Protein 1WJ0 (pdb70)

Secondary structure (DSSP, 8-state):
-EE-SSTT---EETS--SSTTTTT--HHHHT-S-EEETTEEE---SSS-S--BTTS--

Sequence (58 aa):
AICCQVDNCGADLSKVKDYHRRHKVCEIHSKATTALVGGIMQRFCQQCSRFHVLEEFDAICCQVDNCGADLSKVKDYHRRHKVCEIHSKATTALVGGIMQRFCQQCSRFHVLEEFDAICCQVDNCGADLSKVKDYHRRHKVCEIHSKATTALVGGIMQRFCQQCSRFHVLEEFDAICCQVDNCGADLSKVKDYHRRHKVCEIHSKATTALVGGIMQRFCQQCSRFHVLEEFDAICCQVDNCGADLSKVKDYHRRHKVCEIHSKATTALVGGIMQRFCQQCSRFHVLEEFDAICCQVDNCGADLSKVKDYHRRHKVCEIHSKATTALVGGIMQRFCQQCSRFHVLEEFDAICCQVDNCGADLSKVKDYHRRHKVCEIHSKATTALVGGIMQRFCQQCSRFHVLEEFDAICCQVDNCGADLSKVKDYHRRHKVCEIHSKATTALVGGIMQRFCQQCSRFHVLEEFDAICCQVDNCGADLSKVKDYHRRHKVCEIHSKATTALVGGIMQRFCQQCSRFHVLEEFDAICCQVDNCGADLSKVKDYHRRHKVCEIHSKATTALVGGIMQRFCQQCSRFHVLEEFDAICCQVDNCGADLSKVKDYHRRHKVCEIHSKATTALVGGIMQRFCQQCSRFHVLEEFDAICCQVDNCGADLSKVKDYHRRHKVCEIHSKATTALVGGIMQRFCQQCSRFHVLEEFDAICCQVDNCGADLSKVKDYHRRHKVCEIHSKATTALVGGIMQRFCQQCSRFHVLEEFDAICCQVDNCGADLSKVKDYHRRHKVCEIHSKATTALVGGIMQRFCQQCSRFHVLEEFDAICCQVDNCGADLSKVKDYHRRHKVCEIHSKATTALVGGIMQRFCQQCSRFHVLEEFDAICCQVDNCGADLSKVKDYHRRHKVCEIHSKATTALVGGIMQRFCQQCSRFHVLEEFDAICCQVDNCGADLSKVKDYHRRHKVCEIHSKATTALVGGIMQRFCQQCSRFHVLEEFDAICCQVDNCGADLSKVKDYHRRHKVCEIHSKATTALVGGIMQRFCQQCSRFHVLEEFDAICCQVDNCGADLSKVKDYHRRHKVCEIHSKATTALVGGIMQRFCQQCSRFHVLEEFDAICCQVDNCGADLSKVKDYHRRHKVCEIHSKATTALVGGIMQRFCQQCSRFHVLEEFD

InterPro domains:
  IPR004333 SBP domain [PF03110] (127-200)
  IPR004333 SBP domain [PS51141] (124-201)
  IPR036770 Ankyrin repeat-containing domain superfamily [G3DSA:1.25.40.20] (691-835)
  IPR036770 Ankyrin repeat-containing domain superfamily [SSF48403] (715-816)
  IPR036893 SBP domain superfamily [G3DSA:4.10.1100.10] (120-188)
  IPR036893 SBP domain superfamily [SSF103612] (125-206)
  IPR044817 Squamosa promoter-binding-like protein [PTHR31251] (45-663)

Organism: Arabidopsis thaliana (NCBI:txid3702)

Foldseek 3Di:
DAAAQFPPGRDDCPPPDCLCHVLSHHPCQAQDQWTHGPNAIWHADDVVGHTGGCPPRD

Nearest PDB structures (foldseek):
  1wj0-assembly1_A  TM=9.513E-01  e=3.954E-10  Arabidopsis thaliana
  8j49-assembly1_A  TM=9.050E-01  e=2.877E-06  Arabidopsis thaliana
  8pfc-assembly4_H  TM=8.682E-01  e=1.769E-06  Arabidopsis thaliana
  8j4b-assembly1_B  TM=8.678E-01  e=5.016E-06  Arabidopsis thaliana
  8j4b-assembly1_D  TM=8.544E-01  e=7.610E-06  Arabidopsis thaliana

GO terms:
  GO:0006355 regulation of DNA-templated transcription (P, TAS)

Structure (mmCIF, N/CA/C/O backbone):
data_1WJ0
#
_entry.id   1WJ0
#
loop_
_entity.id
_entity.type
_entity.pdbx_description
1 polymer 'squamosa promoter-binding protein-like 12'
2 non-polymer 'ZINC ION'
#
loop_
_atom_site.group_PDB
_atom_site.id
_atom_site.type_symbol
_atom_site.label_atom_id
_atom_site.label_alt_id
_atom_site.label_comp_id
_atom_site.label_asym_id
_atom_site.label_entity_id
_atom_site.label_seq_id
_atom_site.pdbx_PDB_ins_code
_atom_site.Cartn_x
_atom_site.Cartn_y
_atom_site.Cartn_z
_atom_site.occupancy
_atom_site.B_iso_or_equiv
_atom_site.auth_seq_id
_atom_site.auth_comp_id
_atom_site.auth_asym_id
_atom_site.auth_atom_id
_atom_site.pdbx_PDB_model_num
ATOM 1 N N . ALA A 1 3 ? 2.396 15.357 -5.485 1.00 0.00 124 ALA A N 1
ATOM 2 C CA . ALA A 1 3 ? 1.536 14.785 -4.417 1.00 0.00 124 ALA A CA 1
ATOM 3 C C . ALA A 1 3 ? 0.647 13.674 -4.966 1.00 0.00 124 ALA A C 1
ATOM 4 O O . ALA A 1 3 ? -0.337 13.937 -5.658 1.00 0.00 124 ALA A O 1
ATOM 11 N N . ILE A 1 4 ? 1.001 12.432 -4.656 1.00 0.00 125 ILE A N 1
ATOM 12 C CA . ILE A 1 4 ? 0.235 11.280 -5.119 1.00 0.00 125 ILE A CA 1
ATOM 13 C C . ILE A 1 4 ? -0.671 10.745 -4.016 1.00 0.00 125 ILE A C 1
ATOM 14 O O . ILE A 1 4 ? -0.416 10.961 -2.831 1.00 0.00 125 ILE A O 1
ATOM 30 N N . CYS A 1 5 ? -1.730 10.047 -4.412 1.00 0.00 126 CYS A N 1
ATOM 31 C CA . CYS A 1 5 ? -2.675 9.483 -3.453 1.00 0.00 126 CYS A CA 1
ATOM 32 C C . CYS A 1 5 ? -2.554 7.963 -3.397 1.00 0.00 126 CYS A C 1
ATOM 33 O O . CYS A 1 5 ? -2.040 7.337 -4.324 1.00 0.00 126 CYS A O 1
ATOM 41 N N . CYS A 1 6 ? -3.030 7.378 -2.304 1.00 0.00 127 CYS A N 1
ATOM 42 C CA . CYS A 1 6 ? -2.976 5.932 -2.126 1.00 0.00 127 CYS A CA 1
ATOM 43 C C . CYS A 1 6 ? -3.846 5.223 -3.159 1.00 0.00 127 CYS A C 1
ATOM 44 O O . CYS A 1 6 ? -4.947 5.674 -3.472 1.00 0.00 127 CYS A O 1
ATOM 51 N N . GLN A 1 7 ? -3.343 4.111 -3.686 1.00 0.00 128 GLN A N 1
ATOM 52 C CA . GLN A 1 7 ? -4.073 3.341 -4.685 1.00 0.00 128 GLN A CA 1
ATOM 53 C C . GLN A 1 7 ? -5.197 2.536 -4.039 1.00 0.00 128 GLN A C 1
ATOM 54 O O . GLN A 1 7 ? -6.225 2.277 -4.663 1.00 0.00 128 GLN A O 1
ATOM 68 N N . VAL A 1 8 ? -4.995 2.144 -2.785 1.00 0.00 129 VAL A N 1
ATOM 69 C CA . VAL A 1 8 ? -5.991 1.371 -2.056 1.00 0.00 129 VAL A CA 1
ATOM 70 C C . VAL A 1 8 ? -7.311 2.129 -1.957 1.00 0.00 129 VAL A C 1
ATOM 71 O O . VAL A 1 8 ? -7.327 3.347 -1.780 1.00 0.00 129 VAL A O 1
ATOM 84 N N . ASP A 1 9 ? -8.417 1.399 -2.068 1.00 0.00 130 ASP A N 1
ATOM 85 C CA . ASP A 1 9 ? -9.740 2.002 -1.988 1.00 0.00 130 ASP A CA 1
ATOM 86 C C . ASP A 1 9 ? -10.075 2.386 -0.550 1.00 0.00 130 ASP A C 1
ATOM 87 O O . ASP A 1 9 ? -9.523 1.827 0.396 1.00 0.00 130 ASP A O 1
ATOM 96 N N . ASN A 1 10 ? -10.981 3.345 -0.396 1.00 0.00 131 ASN A N 1
ATOM 97 C CA . ASN A 1 10 ? -11.393 3.805 0.926 1.00 0.00 131 ASN A CA 1
ATOM 98 C C . ASN A 1 10 ? -10.214 4.400 1.693 1.00 0.00 131 ASN A C 1
ATOM 99 O O . ASN A 1 10 ? -10.208 4.412 2.924 1.00 0.00 131 ASN A O 1
ATOM 110 N N . CYS A 1 11 ? -9.221 4.895 0.961 1.00 0.00 132 CYS A N 1
ATOM 111 C CA . CYS A 1 11 ? -8.043 5.494 1.579 1.00 0.00 132 CYS A CA 1
ATOM 112 C C . CYS A 1 11 ? -7.635 6.769 0.848 1.00 0.00 132 CYS A C 1
ATOM 113 O O . CYS A 1 11 ? -7.058 6.716 -0.238 1.00 0.00 132 CYS A O 1
ATOM 120 N N . GLY A 1 12 ? -7.938 7.913 1.451 1.00 0.00 133 GLY A N 1
ATOM 121 C CA . GLY A 1 12 ? -7.596 9.185 0.844 1.00 0.00 133 GLY A CA 1
ATOM 122 C C . GLY A 1 12 ? -6.296 9.752 1.381 1.00 0.00 133 GLY A C 1
ATOM 123 O O . GLY A 1 12 ? -6.121 10.969 1.445 1.00 0.00 133 GLY A O 1
ATOM 127 N N . ALA A 1 13 ? -5.381 8.867 1.765 1.00 0.00 134 ALA A N 1
ATOM 128 C CA . ALA A 1 13 ? -4.091 9.285 2.299 1.00 0.00 134 ALA A CA 1
ATOM 129 C C . ALA A 1 13 ? -3.275 10.028 1.247 1.00 0.00 134 ALA A C 1
ATOM 130 O O . ALA A 1 13 ? -3.149 9.574 0.110 1.00 0.00 134 ALA A O 1
ATOM 137 N N . ASP A 1 14 ? -2.722 11.173 1.635 1.00 0.00 135 ASP A N 1
ATOM 138 C CA . ASP A 1 14 ? -1.918 11.980 0.725 1.00 0.00 135 ASP A CA 1
ATOM 139 C C . ASP A 1 14 ? -0.445 11.598 0.817 1.00 0.00 135 ASP A C 1
ATOM 140 O O . ASP A 1 14 ? 0.167 11.692 1.881 1.00 0.00 135 ASP A O 1
ATOM 149 N N . LEU A 1 15 ? 0.121 11.168 -0.306 1.00 0.00 136 LEU A N 1
ATOM 150 C CA . LEU A 1 15 ? 1.523 10.772 -0.353 1.00 0.00 136 LEU A CA 1
ATOM 151 C C . LEU A 1 15 ? 2.416 11.974 -0.649 1.00 0.00 136 LEU A C 1
ATOM 152 O O . LEU A 1 15 ? 3.212 11.955 -1.588 1.00 0.00 136 LEU A O 1
ATOM 168 N N . SER A 1 16 ? 2.278 13.020 0.160 1.00 0.00 137 SER A N 1
ATOM 169 C CA . SER A 1 16 ? 3.070 14.231 -0.014 1.00 0.00 137 SER A CA 1
ATOM 170 C C . SER A 1 16 ? 4.130 14.349 1.076 1.00 0.00 137 SER A C 1
ATOM 171 O O . SER A 1 16 ? 5.212 14.892 0.850 1.00 0.00 137 SER A O 1
ATOM 179 N N . LYS A 1 17 ? 3.810 13.840 2.261 1.00 0.00 138 LYS A N 1
ATOM 180 C CA . LYS A 1 17 ? 4.734 13.889 3.390 1.00 0.00 138 LYS A CA 1
ATOM 181 C C . LYS A 1 17 ? 5.895 12.922 3.187 1.00 0.00 138 LYS A C 1
ATOM 182 O O . LYS A 1 17 ? 7.018 13.187 3.617 1.00 0.00 138 LYS A O 1
ATOM 201 N N . VAL A 1 18 ? 5.619 11.802 2.529 1.00 0.00 139 VAL A N 1
ATOM 202 C CA . VAL A 1 18 ? 6.642 10.795 2.271 1.00 0.00 139 VAL A CA 1
ATOM 203 C C . VAL A 1 18 ? 7.768 11.362 1.414 1.00 0.00 139 VAL A C 1
ATOM 204 O O . VAL A 1 18 ? 7.662 12.465 0.881 1.00 0.00 139 VAL A O 1
ATOM 217 N N . LYS A 1 19 ? 8.849 10.599 1.287 1.00 0.00 140 LYS A N 1
ATOM 218 C CA . LYS A 1 19 ? 9.998 11.026 0.495 1.00 0.00 140 LYS A CA 1
ATOM 219 C C . LYS A 1 19 ? 10.142 10.177 -0.763 1.00 0.00 140 LYS A C 1
ATOM 220 O O . LYS A 1 19 ? 10.497 10.683 -1.827 1.00 0.00 140 LYS A O 1
ATOM 239 N N . ASP A 1 20 ? 9.865 8.885 -0.632 1.00 0.00 141 ASP A N 1
ATOM 240 C CA . ASP A 1 20 ? 9.965 7.966 -1.759 1.00 0.00 141 ASP A CA 1
ATOM 241 C C . ASP A 1 20 ? 9.497 6.568 -1.364 1.00 0.00 141 ASP A C 1
ATOM 242 O O . ASP A 1 20 ? 9.016 6.355 -0.252 1.00 0.00 141 ASP A O 1
ATOM 251 N N . TYR A 1 21 ? 9.644 5.619 -2.285 1.00 0.00 142 TYR A N 1
ATOM 252 C CA . TYR A 1 21 ? 9.239 4.238 -2.039 1.00 0.00 142 TYR A CA 1
ATOM 253 C C . TYR A 1 21 ? 7.721 4.124 -1.940 1.00 0.00 142 TYR A C 1
ATOM 254 O O . TYR A 1 21 ? 7.075 3.523 -2.800 1.00 0.00 142 TYR A O 1
ATOM 272 N N . HIS A 1 22 ? 7.157 4.705 -0.888 1.00 0.00 143 HIS A N 1
ATOM 273 C CA . HIS A 1 22 ? 5.715 4.671 -0.673 1.00 0.00 143 HIS A CA 1
ATOM 274 C C . HIS A 1 22 ? 4.984 5.434 -1.774 1.00 0.00 143 HIS A C 1
ATOM 275 O O . HIS A 1 22 ? 3.849 5.105 -2.122 1.00 0.00 143 HIS A O 1
ATOM 289 N N . ARG A 1 23 ? 5.640 6.454 -2.317 1.00 0.00 144 ARG A N 1
ATOM 290 C CA . ARG A 1 23 ? 5.053 7.265 -3.378 1.00 0.00 144 ARG A CA 1
ATOM 291 C C . ARG A 1 23 ? 5.335 6.660 -4.751 1.00 0.00 144 ARG A C 1
ATOM 292 O O . ARG A 1 23 ? 4.572 6.860 -5.696 1.00 0.00 144 ARG A O 1
ATOM 313 N N . ARG A 1 24 ? 6.436 5.921 -4.854 1.00 0.00 145 ARG A N 1
ATOM 314 C CA . ARG A 1 24 ? 6.818 5.292 -6.113 1.00 0.00 145 ARG A CA 1
ATOM 315 C C . ARG A 1 24 ? 5.809 4.222 -6.524 1.00 0.00 145 ARG A C 1
ATOM 316 O O . ARG A 1 24 ? 5.402 4.156 -7.683 1.00 0.00 145 ARG A O 1
ATOM 337 N N . HIS A 1 25 ? 5.412 3.387 -5.569 1.00 0.00 146 HIS A N 1
ATOM 338 C CA . HIS A 1 25 ? 4.453 2.321 -5.840 1.00 0.00 146 HIS A CA 1
ATOM 339 C C . HIS A 1 25 ? 3.030 2.744 -5.481 1.00 0.00 146 HIS A C 1
ATOM 340 O O . HIS A 1 25 ? 2.135 1.905 -5.376 1.00 0.00 146 HIS A O 1
ATOM 354 N N . LYS A 1 26 ? 2.822 4.045 -5.295 1.00 0.00 147 LYS A N 1
ATOM 355 C CA . LYS A 1 26 ? 1.502 4.569 -4.952 1.00 0.00 147 LYS A CA 1
ATOM 356 C C . LYS A 1 26 ? 0.894 3.807 -3.778 1.00 0.00 147 LYS A C 1
ATOM 357 O O . LYS A 1 26 ? 0.153 2.843 -3.966 1.00 0.00 147 LYS A O 1
ATOM 376 N N . VAL A 1 27 ? 1.214 4.247 -2.564 1.00 0.00 148 VAL A N 1
ATOM 377 C CA . VAL A 1 27 ? 0.701 3.607 -1.359 1.00 0.00 148 VAL A CA 1
ATOM 378 C C . VAL A 1 27 ? 1.192 4.325 -0.106 1.00 0.00 148 VAL A C 1
ATOM 379 O O . VAL A 1 27 ? 2.363 4.689 -0.008 1.00 0.00 148 VAL A O 1
ATOM 392 N N . CYS A 1 28 ? 0.290 4.524 0.850 1.00 0.00 149 CYS A N 1
ATOM 393 C CA . CYS A 1 28 ? 0.635 5.198 2.095 1.00 0.00 149 CYS A CA 1
ATOM 394 C C . CYS A 1 28 ? 1.500 4.298 2.975 1.00 0.00 149 CYS A C 1
ATOM 395 O O . CYS A 1 28 ? 1.941 3.232 2.545 1.00 0.00 149 CYS A O 1
ATOM 402 N N . GLU A 1 29 ? 1.741 4.736 4.207 1.00 0.00 150 GLU A N 1
ATOM 403 C CA . GLU A 1 29 ? 2.558 3.970 5.142 1.00 0.00 150 GLU A CA 1
ATOM 404 C C . GLU A 1 29 ? 1.737 2.884 5.832 1.00 0.00 150 GLU A C 1
ATOM 405 O O . GLU A 1 29 ? 2.272 1.850 6.233 1.00 0.00 150 GLU A O 1
ATOM 417 N N . ILE A 1 30 ? 0.436 3.124 5.968 1.00 0.00 151 ILE A N 1
ATOM 418 C CA . ILE A 1 30 ? -0.454 2.166 6.615 1.00 0.00 151 ILE A CA 1
ATOM 419 C C . ILE A 1 30 ? -0.497 0.846 5.848 1.00 0.00 151 ILE A C 1
ATOM 420 O O . ILE A 1 30 ? 0.010 -0.173 6.318 1.00 0.00 151 ILE A O 1
ATOM 436 N N . HIS A 1 31 ? -1.108 0.870 4.668 1.00 0.00 152 HIS A N 1
ATOM 437 C CA . HIS A 1 31 ? -1.221 -0.325 3.839 1.00 0.00 152 HIS A CA 1
ATOM 438 C C . HIS A 1 31 ? 0.155 -0.875 3.474 1.00 0.00 152 HIS A C 1
ATOM 439 O O . HIS A 1 31 ? 0.300 -2.067 3.196 1.00 0.00 152 HIS A O 1
ATOM 452 N N . SER A 1 32 ? 1.161 -0.006 3.476 1.00 0.00 153 SER A N 1
ATOM 453 C CA . SER A 1 32 ? 2.521 -0.414 3.145 1.00 0.00 153 SER A CA 1
ATOM 454 C C . SER A 1 32 ? 2.985 -1.550 4.050 1.00 0.00 153 SER A C 1
ATOM 455 O O . SER A 1 32 ? 3.571 -2.529 3.590 1.00 0.00 153 SER A O 1
ATOM 463 N N . LYS A 1 33 ? 2.717 -1.407 5.343 1.00 0.00 154 LYS A N 1
ATOM 464 C CA . LYS A 1 33 ? 3.102 -2.414 6.320 1.00 0.00 154 LYS A CA 1
ATOM 465 C C . LYS A 1 33 ? 1.870 -2.984 7.020 1.00 0.00 154 LYS A C 1
ATOM 466 O O . LYS A 1 33 ? 1.898 -3.278 8.215 1.00 0.00 154 LYS A O 1
ATOM 485 N N . ALA A 1 34 ? 0.786 -3.137 6.264 1.00 0.00 155 ALA A N 1
ATOM 486 C CA . ALA A 1 34 ? -0.457 -3.671 6.809 1.00 0.00 155 ALA A CA 1
ATOM 487 C C . ALA A 1 34 ? -0.619 -5.146 6.460 1.00 0.00 155 ALA A C 1
ATOM 488 O O . ALA A 1 34 ? 0.235 -5.736 5.801 1.00 0.00 155 ALA A O 1
ATOM 495 N N . THR A 1 35 ? -1.723 -5.737 6.907 1.00 0.00 156 THR A N 1
ATOM 496 C CA . THR A 1 35 ? -1.998 -7.143 6.642 1.00 0.00 156 THR A CA 1
ATOM 497 C C . THR A 1 35 ? -2.994 -7.303 5.499 1.00 0.00 156 THR A C 1
ATOM 498 O O . THR A 1 35 ? -2.776 -8.091 4.578 1.00 0.00 156 THR A O 1
ATOM 509 N N . THR A 1 36 ? -4.089 -6.552 5.565 1.00 0.00 157 THR A N 1
ATOM 510 C CA . THR A 1 36 ? -5.119 -6.610 4.534 1.00 0.00 157 THR A CA 1
ATOM 511 C C . THR A 1 36 ? -5.318 -5.251 3.876 1.00 0.00 157 THR A C 1
ATOM 512 O O . THR A 1 36 ? -5.315 -4.218 4.546 1.00 0.00 157 THR A O 1
ATOM 523 N N . ALA A 1 37 ? -5.493 -5.257 2.558 1.00 0.00 158 ALA A N 1
ATOM 524 C CA . ALA A 1 37 ? -5.694 -4.025 1.806 1.00 0.00 158 ALA A CA 1
ATOM 525 C C . ALA A 1 37 ? -6.702 -4.227 0.680 1.00 0.00 158 ALA A C 1
ATOM 526 O O . ALA A 1 37 ? -6.805 -5.315 0.115 1.00 0.00 158 ALA A O 1
ATOM 533 N N . LEU A 1 38 ? -7.444 -3.172 0.361 1.00 0.00 159 LEU A N 1
ATOM 534 C CA . LEU A 1 38 ? -8.446 -3.233 -0.700 1.00 0.00 159 LEU A CA 1
ATOM 535 C C . LEU A 1 38 ? -7.995 -2.438 -1.920 1.00 0.00 159 LEU A C 1
ATOM 536 O O . LEU A 1 38 ? -7.955 -1.208 -1.891 1.00 0.00 159 LEU A O 1
ATOM 552 N N . VAL A 1 39 ? -7.657 -3.148 -2.991 1.00 0.00 160 VAL A N 1
ATOM 553 C CA . VAL A 1 39 ? -7.209 -2.507 -4.223 1.00 0.00 160 VAL A CA 1
ATOM 554 C C . VAL A 1 39 ? -7.981 -3.031 -5.428 1.00 0.00 160 VAL A C 1
ATOM 555 O O . VAL A 1 39 ? -7.685 -4.109 -5.946 1.00 0.00 160 VAL A O 1
ATOM 568 N N . GLY A 1 40 ? -8.972 -2.264 -5.871 1.00 0.00 161 GLY A N 1
ATOM 569 C CA . GLY A 1 40 ? -9.772 -2.669 -7.012 1.00 0.00 161 GLY A CA 1
ATOM 570 C C . GLY A 1 40 ? -11.030 -3.408 -6.604 1.00 0.00 161 GLY A C 1
ATOM 571 O O . GLY A 1 40 ? -12.115 -3.137 -7.120 1.00 0.00 161 GLY A O 1
ATOM 575 N N . GLY A 1 41 ? -10.886 -4.347 -5.674 1.00 0.00 162 GLY A N 1
ATOM 576 C CA . GLY A 1 41 ? -12.026 -5.115 -5.211 1.00 0.00 162 GLY A CA 1
ATOM 577 C C . GLY A 1 41 ? -11.614 -6.349 -4.432 1.00 0.00 162 GLY A C 1
ATOM 578 O O . GLY A 1 41 ? -12.333 -6.795 -3.539 1.00 0.00 162 GLY A O 1
ATOM 582 N N . ILE A 1 42 ? -10.455 -6.902 -4.774 1.00 0.00 163 ILE A N 1
ATOM 583 C CA . ILE A 1 42 ? -9.949 -8.091 -4.102 1.00 0.00 163 ILE A CA 1
ATOM 584 C C . ILE A 1 42 ? -8.913 -7.723 -3.045 1.00 0.00 163 ILE A C 1
ATOM 585 O O . ILE A 1 42 ? -8.026 -6.903 -3.288 1.00 0.00 163 ILE A O 1
ATOM 601 N N . MET A 1 43 ? -9.029 -8.335 -1.871 1.00 0.00 164 MET A N 1
ATOM 602 C CA . MET A 1 43 ? -8.102 -8.071 -0.776 1.00 0.00 164 MET A CA 1
ATOM 603 C C . MET A 1 43 ? -6.693 -8.533 -1.131 1.00 0.00 164 MET A C 1
ATOM 604 O O . MET A 1 43 ? -6.514 -9.526 -1.837 1.00 0.00 164 MET A O 1
ATOM 618 N N . GLN A 1 44 ? -5.695 -7.807 -0.636 1.00 0.00 165 GLN A N 1
ATOM 619 C CA . GLN A 1 44 ? -4.301 -8.144 -0.900 1.00 0.00 165 GLN A CA 1
ATOM 620 C C . GLN A 1 44 ? -3.393 -7.607 0.201 1.00 0.00 165 GLN A C 1
ATOM 621 O O . GLN A 1 44 ? -3.851 -6.936 1.126 1.00 0.00 165 GLN A O 1
ATOM 635 N N . ARG A 1 45 ? -2.102 -7.907 0.095 1.00 0.00 166 ARG A N 1
ATOM 636 C CA . ARG A 1 45 ? -1.128 -7.455 1.082 1.00 0.00 166 ARG A CA 1
ATOM 637 C C . ARG A 1 45 ? 0.130 -6.927 0.399 1.00 0.00 166 ARG A C 1
ATOM 638 O O . ARG A 1 45 ? 0.713 -7.597 -0.452 1.00 0.00 166 ARG A O 1
ATOM 659 N N . PHE A 1 46 ? 0.539 -5.721 0.778 1.00 0.00 167 PHE A N 1
ATOM 660 C CA . PHE A 1 46 ? 1.729 -5.103 0.201 1.00 0.00 167 PHE A CA 1
ATOM 661 C C . PHE A 1 46 ? 2.999 -5.724 0.770 1.00 0.00 167 PHE A C 1
ATOM 662 O O . PHE A 1 46 ? 3.167 -5.813 1.988 1.00 0.00 167 PHE A O 1
ATOM 679 N N . CYS A 1 47 ? 3.893 -6.150 -0.116 1.00 0.00 168 CYS A N 1
ATOM 680 C CA . CYS A 1 47 ? 5.150 -6.761 0.298 1.00 0.00 168 CYS A CA 1
ATOM 681 C C . CYS A 1 47 ? 6.220 -5.699 0.530 1.00 0.00 168 CYS A C 1
ATOM 682 O O . CYS A 1 47 ? 6.154 -4.606 -0.031 1.00 0.00 168 CYS A O 1
ATOM 690 N N . GLN A 1 48 ? 7.204 -6.028 1.360 1.00 0.00 169 GLN A N 1
ATOM 691 C CA . GLN A 1 48 ? 8.288 -5.101 1.666 1.00 0.00 169 GLN A CA 1
ATOM 692 C C . GLN A 1 48 ? 9.523 -5.412 0.824 1.00 0.00 169 GLN A C 1
ATOM 693 O O . GLN A 1 48 ? 10.137 -4.512 0.252 1.00 0.00 169 GLN A O 1
ATOM 707 N N . GLN A 1 49 ? 9.880 -6.689 0.756 1.00 0.00 170 GLN A N 1
ATOM 708 C CA . GLN A 1 49 ? 11.043 -7.118 -0.017 1.00 0.00 170 GLN A CA 1
ATOM 709 C C . GLN A 1 49 ? 10.824 -6.877 -1.506 1.00 0.00 170 GLN A C 1
ATOM 710 O O . GLN A 1 49 ? 11.620 -6.202 -2.159 1.00 0.00 170 GLN A O 1
ATOM 724 N N . CYS A 1 50 ? 9.741 -7.434 -2.039 1.00 0.00 171 CYS A N 1
ATOM 725 C CA . CYS A 1 50 ? 9.418 -7.282 -3.452 1.00 0.00 171 CYS A CA 1
ATOM 726 C C . CYS A 1 50 ? 8.898 -5.877 -3.743 1.00 0.00 171 CYS A C 1
ATOM 727 O O . CYS A 1 50 ? 9.088 -5.349 -4.839 1.00 0.00 171 CYS A O 1
ATOM 735 N N . SER A 1 51 ? 8.240 -5.277 -2.756 1.00 0.00 172 SER A N 1
ATOM 736 C CA . SER A 1 51 ? 7.693 -3.934 -2.908 1.00 0.00 172 SER A CA 1
ATOM 737 C C . SER A 1 51 ? 6.642 -3.897 -4.013 1.00 0.00 172 SER A C 1
ATOM 738 O O . SER A 1 51 ? 6.859 -3.313 -5.073 1.00 0.00 172 SER A O 1
ATOM 746 N N . ARG A 1 52 ? 5.500 -4.529 -3.757 1.00 0.00 173 ARG A N 1
ATOM 747 C CA . ARG A 1 52 ? 4.414 -4.571 -4.728 1.00 0.00 173 ARG A CA 1
ATOM 748 C C . ARG A 1 52 ? 3.183 -5.251 -4.138 1.00 0.00 173 ARG A C 1
ATOM 749 O O . ARG A 1 52 ? 3.300 -6.137 -3.291 1.00 0.00 173 ARG A O 1
ATOM 770 N N . PHE A 1 53 ? 2.007 -4.832 -4.589 1.00 0.00 174 PHE A N 1
ATOM 771 C CA . PHE A 1 53 ? 0.756 -5.403 -4.104 1.00 0.00 174 PHE A CA 1
ATOM 772 C C . PHE A 1 53 ? 0.540 -6.802 -4.671 1.00 0.00 174 PHE A C 1
ATOM 773 O O . PHE A 1 53 ? 0.945 -7.096 -5.796 1.00 0.00 174 PHE A O 1
ATOM 790 N N . HIS A 1 54 ? -0.100 -7.661 -3.885 1.00 0.00 175 HIS A N 1
ATOM 791 C CA . HIS A 1 54 ? -0.369 -9.030 -4.307 1.00 0.00 175 HIS A CA 1
ATOM 792 C C . HIS A 1 54 ? -1.482 -9.648 -3.467 1.00 0.00 175 HIS A C 1
ATOM 793 O O . HIS A 1 54 ? -1.520 -9.475 -2.249 1.00 0.00 175 HIS A O 1
ATOM 807 N N . VAL A 1 55 ? -2.384 -10.370 -4.123 1.00 0.00 176 VAL A N 1
ATOM 808 C CA . VAL A 1 55 ? -3.500 -11.015 -3.434 1.00 0.00 176 VAL A CA 1
ATOM 809 C C . VAL A 1 55 ? -3.018 -11.792 -2.213 1.00 0.00 176 VAL A C 1
ATOM 810 O O . VAL A 1 55 ? -1.914 -12.335 -2.206 1.00 0.00 176 VAL A O 1
ATOM 823 N N . LEU A 1 56 ? -3.851 -11.837 -1.179 1.00 0.00 177 LEU A N 1
ATOM 824 C CA . LEU A 1 56 ? -3.505 -12.545 0.049 1.00 0.00 177 LEU A CA 1
ATOM 825 C C . LEU A 1 56 ? -4.084 -13.955 0.053 1.00 0.00 177 LEU A C 1
ATOM 826 O O . LEU A 1 56 ? -4.534 -14.450 1.088 1.00 0.00 177 LEU A O 1
ATOM 842 N N . GLU A 1 57 ? -4.061 -14.603 -1.107 1.00 0.00 178 GLU A N 1
ATOM 843 C CA . GLU A 1 57 ? -4.575 -15.961 -1.234 1.00 0.00 178 GLU A CA 1
ATOM 844 C C . GLU A 1 57 ? -3.536 -16.975 -0.768 1.00 0.00 178 GLU A C 1
ATOM 845 O O . GLU A 1 57 ? -3.878 -18.048 -0.270 1.00 0.00 178 GLU A O 1
ATOM 857 N N . GLU A 1 58 ? -2.263 -16.625 -0.934 1.00 0.00 179 GLU A N 1
ATOM 858 C CA . GLU A 1 58 ? -1.169 -17.499 -0.531 1.00 0.00 179 GLU A CA 1
ATOM 859 C C . GLU A 1 58 ? -0.441 -16.938 0.690 1.00 0.00 179 GLU A C 1
ATOM 860 O O . GLU A 1 58 ? 0.237 -17.672 1.409 1.00 0.00 179 GLU A O 1
ATOM 872 N N . PHE A 1 59 ? -0.588 -15.634 0.919 1.00 0.00 180 PHE A N 1
ATOM 873 C CA . PHE A 1 59 ? 0.057 -14.976 2.053 1.00 0.00 180 PHE A CA 1
ATOM 874 C C . PHE A 1 59 ? -0.242 -15.710 3.357 1.00 0.00 180 PHE A C 1
ATOM 875 O O . PHE A 1 59 ? -1.213 -16.462 3.450 1.00 0.00 180 PHE A O 1
ATOM 892 N N . ASP A 1 60 ? 0.598 -15.486 4.362 1.00 0.00 181 ASP A N 1
ATOM 893 C CA . ASP A 1 60 ? 0.423 -16.125 5.662 1.00 0.00 181 ASP A CA 1
ATOM 894 C C . ASP A 1 60 ? -0.422 -15.257 6.587 1.00 0.00 181 ASP A C 1
ATOM 895 O O . ASP A 1 60 ? -1.595 -15.616 6.827 1.00 0.00 181 ASP A O 1
ATOM 906 N N . ALA A 1 3 ? 1.101 14.780 -6.720 1.00 0.00 124 ALA A N 2
ATOM 907 C CA . ALA A 1 3 ? 0.859 13.905 -5.542 1.00 0.00 124 ALA A CA 2
ATOM 908 C C . ALA A 1 3 ? 0.249 12.574 -5.967 1.00 0.00 124 ALA A C 2
ATOM 909 O O . ALA A 1 3 ? -0.544 12.514 -6.906 1.00 0.00 124 ALA A O 2
ATOM 916 N N . ILE A 1 4 ? 0.625 11.506 -5.268 1.00 0.00 125 ILE A N 2
ATOM 917 C CA . ILE A 1 4 ? 0.114 10.176 -5.572 1.00 0.00 125 ILE A CA 2
ATOM 918 C C . ILE A 1 4 ? -0.782 9.663 -4.450 1.00 0.00 125 ILE A C 2
ATOM 919 O O . ILE A 1 4 ? -0.366 9.583 -3.295 1.00 0.00 125 ILE A O 2
ATOM 935 N N . CYS A 1 5 ? -2.017 9.318 -4.798 1.00 0.00 126 CYS A N 2
ATOM 936 C CA . CYS A 1 5 ? -2.974 8.813 -3.821 1.00 0.00 126 CYS A CA 2
ATOM 937 C C . CYS A 1 5 ? -2.747 7.328 -3.555 1.00 0.00 126 CYS A C 2
ATOM 938 O O . CYS A 1 5 ? -2.349 6.581 -4.447 1.00 0.00 126 CYS A O 2
ATOM 946 N N . CYS A 1 6 ? -3.007 6.909 -2.320 1.00 0.00 127 CYS A N 2
ATOM 947 C CA . CYS A 1 6 ? -2.833 5.512 -1.932 1.00 0.00 127 CYS A CA 2
ATOM 948 C C . CYS A 1 6 ? -3.666 4.592 -2.817 1.00 0.00 127 CYS A C 2
ATOM 949 O O . CYS A 1 6 ? -4.830 4.876 -3.105 1.00 0.00 127 CYS A O 2
ATOM 956 N N . GLN A 1 7 ? -3.066 3.485 -3.245 1.00 0.00 128 GLN A N 2
ATOM 957 C CA . GLN A 1 7 ? -3.753 2.519 -4.095 1.00 0.00 128 GLN A CA 2
ATOM 958 C C . GLN A 1 7 ? -5.014 1.995 -3.416 1.00 0.00 128 GLN A C 2
ATOM 959 O O . GLN A 1 7 ? -6.024 1.740 -4.070 1.00 0.00 128 GLN A O 2
ATOM 973 N N . VAL A 1 8 ? -4.947 1.837 -2.097 1.00 0.00 129 VAL A N 2
ATOM 974 C CA . VAL A 1 8 ? -6.083 1.343 -1.328 1.00 0.00 129 VAL A CA 2
ATOM 975 C C . VAL A 1 8 ? -7.297 2.252 -1.495 1.00 0.00 129 VAL A C 2
ATOM 976 O O . VAL A 1 8 ? -7.222 3.455 -1.245 1.00 0.00 129 VAL A O 2
ATOM 989 N N . ASP A 1 9 ? -8.414 1.668 -1.919 1.00 0.00 130 ASP A N 2
ATOM 990 C CA . ASP A 1 9 ? -9.645 2.424 -2.122 1.00 0.00 130 ASP A CA 2
ATOM 991 C C . ASP A 1 9 ? -10.080 3.119 -0.835 1.00 0.00 130 ASP A C 2
ATOM 992 O O . ASP A 1 9 ? -10.111 4.346 -0.759 1.00 0.00 130 ASP A O 2
ATOM 1001 N N . ASN A 1 10 ? -10.420 2.323 0.174 1.00 0.00 131 ASN A N 2
ATOM 1002 C CA . ASN A 1 10 ? -10.856 2.861 1.458 1.00 0.00 131 ASN A CA 2
ATOM 1003 C C . ASN A 1 10 ? -9.693 3.517 2.197 1.00 0.00 131 ASN A C 2
ATOM 1004 O O . ASN A 1 10 ? -9.269 3.046 3.253 1.00 0.00 131 ASN A O 2
ATOM 1015 N N . CYS A 1 11 ? -9.179 4.607 1.635 1.00 0.00 132 CYS A N 2
ATOM 1016 C CA . CYS A 1 11 ? -8.065 5.327 2.240 1.00 0.00 132 CYS A CA 2
ATOM 1017 C C . CYS A 1 11 ? -7.988 6.756 1.713 1.00 0.00 132 CYS A C 2
ATOM 1018 O O . CYS A 1 11 ? -8.207 7.714 2.455 1.00 0.00 132 CYS A O 2
ATOM 1025 N N . GLY A 1 12 ? -7.675 6.892 0.428 1.00 0.00 133 GLY A N 2
ATOM 1026 C CA . GLY A 1 12 ? -7.575 8.207 -0.174 1.00 0.00 133 GLY A CA 2
ATOM 1027 C C . GLY A 1 12 ? -6.531 9.076 0.501 1.00 0.00 133 GLY A C 2
ATOM 1028 O O . GLY A 1 12 ? -6.691 10.293 0.591 1.00 0.00 133 GLY A O 2
ATOM 1032 N N . ALA A 1 13 ? -5.461 8.448 0.978 1.00 0.00 134 ALA A N 2
ATOM 1033 C CA . ALA A 1 13 ? -4.388 9.170 1.650 1.00 0.00 134 ALA A CA 2
ATOM 1034 C C . ALA A 1 13 ? -3.465 9.847 0.643 1.00 0.00 134 ALA A C 2
ATOM 1035 O O . ALA A 1 13 ? -3.303 9.374 -0.482 1.00 0.00 134 ALA A O 2
ATOM 1042 N N . ASP A 1 14 ? -2.862 10.957 1.055 1.00 0.00 135 ASP A N 2
ATOM 1043 C CA . ASP A 1 14 ? -1.954 11.702 0.189 1.00 0.00 135 ASP A CA 2
ATOM 1044 C C . ASP A 1 14 ? -0.509 11.276 0.425 1.00 0.00 135 ASP A C 2
ATOM 1045 O O . ASP A 1 14 ? -0.080 11.100 1.565 1.00 0.00 135 ASP A O 2
ATOM 1054 N N . LEU A 1 15 ? 0.239 11.112 -0.663 1.00 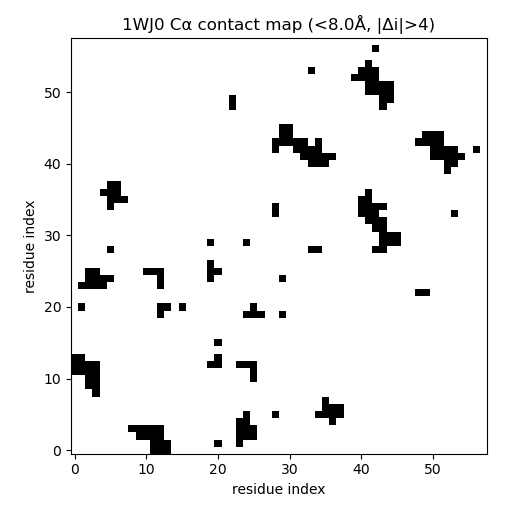0.00 136 LEU A N 2
ATOM 1055 C CA . LEU A 1 15 ? 1.637 10.708 -0.575 1.00 0.00 136 LEU A CA 2
ATOM 1056 C C . LEU A 1 15 ? 2.558 11.838 -1.020 1.00 0.00 136 LEU A C 2
ATOM 1057 O O . LEU A 1 15 ? 3.582 11.603 -1.664 1.00 0.00 136 LEU A O 2
ATOM 1073 N N . SER A 1 16 ? 2.191 13.067 -0.671 1.00 0.00 137 SER A N 2
ATOM 1074 C CA . SER A 1 16 ? 2.984 14.234 -1.033 1.00 0.00 137 SER A CA 2
ATOM 1075 C C . SER A 1 16 ? 3.930 14.626 0.100 1.00 0.00 137 SER A C 2
ATOM 1076 O O . SER A 1 16 ? 4.967 15.246 -0.133 1.00 0.00 137 SER A O 2
ATOM 1084 N N . LYS A 1 17 ? 3.565 14.261 1.325 1.00 0.00 138 LYS A N 2
ATOM 1085 C CA . LYS A 1 17 ? 4.382 14.578 2.490 1.00 0.00 138 LYS A CA 2
ATOM 1086 C C . LYS A 1 17 ? 5.280 13.402 2.864 1.00 0.00 138 LYS A C 2
ATOM 1087 O O . LYS A 1 17 ? 5.494 13.123 4.046 1.00 0.00 138 LYS A O 2
ATOM 1106 N N . VAL A 1 18 ? 5.806 12.717 1.854 1.00 0.00 139 VAL A N 2
ATOM 1107 C CA . VAL A 1 18 ? 6.682 11.575 2.080 1.00 0.00 139 VAL A CA 2
ATOM 1108 C C . VAL A 1 18 ? 7.990 11.726 1.312 1.00 0.00 139 VAL A C 2
ATOM 1109 O O . VAL A 1 18 ? 8.133 12.624 0.481 1.00 0.00 139 VAL A O 2
ATOM 1122 N N . LYS A 1 19 ? 8.943 10.845 1.595 1.00 0.00 140 LYS A N 2
ATOM 1123 C CA . LYS A 1 19 ? 10.241 10.883 0.931 1.00 0.00 140 LYS A CA 2
ATOM 1124 C C . LYS A 1 19 ? 10.296 9.883 -0.219 1.00 0.00 140 LYS A C 2
ATOM 1125 O O . LYS A 1 19 ? 10.143 10.251 -1.384 1.00 0.00 140 LYS A O 2
ATOM 1144 N N . ASP A 1 20 ? 10.517 8.618 0.116 1.00 0.00 141 ASP A N 2
ATOM 1145 C CA . ASP A 1 20 ? 10.593 7.561 -0.887 1.00 0.00 141 ASP A CA 2
ATOM 1146 C C . ASP A 1 20 ? 9.869 6.307 -0.410 1.00 0.00 141 ASP A C 2
ATOM 1147 O O . ASP A 1 20 ? 9.307 6.281 0.685 1.00 0.00 141 ASP A O 2
ATOM 1156 N N . TYR A 1 21 ? 9.888 5.267 -1.238 1.00 0.00 142 TYR A N 2
ATOM 1157 C CA . TYR A 1 21 ? 9.235 4.004 -0.904 1.00 0.00 142 TYR A CA 2
ATOM 1158 C C . TYR A 1 21 ? 7.716 4.160 -0.910 1.00 0.00 142 TYR A C 2
ATOM 1159 O O . TYR A 1 21 ? 7.026 3.565 -1.737 1.00 0.00 142 TYR A O 2
ATO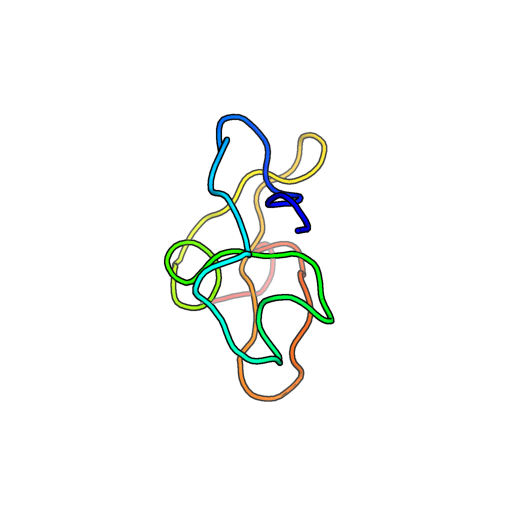M 1177 N N . HIS A 1 22 ? 7.204 4.964 0.017 1.00 0.00 143 HIS A N 2
ATOM 1178 C CA . HIS A 1 22 ? 5.767 5.198 0.116 1.00 0.00 143 HIS A CA 2
ATOM 1179 C C . HIS A 1 22 ? 5.340 6.350 -0.789 1.00 0.00 143 HIS A C 2
ATOM 1180 O O . HIS A 1 22 ? 4.692 7.296 -0.343 1.00 0.00 143 HIS A O 2
ATOM 1194 N N . ARG A 1 23 ? 5.709 6.262 -2.063 1.00 0.00 144 ARG A N 2
ATOM 1195 C CA . ARG A 1 23 ? 5.365 7.295 -3.034 1.00 0.00 144 ARG A CA 2
ATOM 1196 C C . ARG A 1 23 ? 5.268 6.706 -4.437 1.00 0.00 144 ARG A C 2
ATOM 1197 O O . ARG A 1 23 ? 4.208 6.735 -5.061 1.00 0.00 144 ARG A O 2
ATOM 1218 N N . ARG A 1 24 ? 6.381 6.167 -4.923 1.00 0.00 145 ARG A N 2
ATOM 1219 C CA . ARG A 1 24 ? 6.423 5.566 -6.251 1.00 0.00 145 ARG A CA 2
ATOM 1220 C C . ARG A 1 24 ? 5.585 4.293 -6.291 1.00 0.00 145 ARG A C 2
ATOM 1221 O O . ARG A 1 24 ? 4.968 3.974 -7.308 1.00 0.00 145 ARG A O 2
ATOM 1242 N N . HIS A 1 25 ? 5.567 3.568 -5.177 1.00 0.00 146 HIS A N 2
ATOM 1243 C CA . HIS A 1 25 ? 4.803 2.330 -5.080 1.00 0.00 146 HIS A CA 2
ATOM 1244 C C . HIS A 1 25 ? 3.320 2.612 -4.850 1.00 0.00 146 HIS A C 2
ATOM 1245 O O . HIS A 1 25 ? 2.483 1.720 -4.994 1.00 0.00 146 HIS A O 2
ATOM 1259 N N . LYS A 1 26 ? 3.000 3.853 -4.491 1.00 0.00 147 LYS A N 2
ATOM 1260 C CA . LYS A 1 26 ? 1.616 4.246 -4.242 1.00 0.00 147 LYS A CA 2
ATOM 1261 C C . LYS A 1 26 ? 1.048 3.505 -3.037 1.00 0.00 147 LYS A C 2
ATOM 1262 O O . LYS A 1 26 ? 0.342 2.506 -3.183 1.00 0.00 147 LYS A O 2
ATOM 1281 N N . VAL A 1 27 ? 1.360 4.003 -1.844 1.00 0.00 148 VAL A N 2
ATOM 1282 C CA . VAL A 1 27 ? 0.881 3.390 -0.610 1.00 0.00 148 VAL A CA 2
ATOM 1283 C C . VAL A 1 27 ? 1.362 4.174 0.609 1.00 0.00 148 VAL A C 2
ATOM 1284 O O . VAL A 1 27 ? 2.536 4.533 0.706 1.00 0.00 148 VAL A O 2
ATOM 1297 N N . CYS A 1 28 ? 0.446 4.440 1.536 1.00 0.00 149 CYS A N 2
ATOM 1298 C CA . CYS A 1 28 ? 0.780 5.185 2.744 1.00 0.00 149 CYS A CA 2
ATOM 1299 C C . CYS A 1 28 ? 1.635 4.339 3.687 1.00 0.00 149 CYS A C 2
ATOM 1300 O O . CYS A 1 28 ? 2.075 3.247 3.328 1.00 0.00 149 CYS A O 2
ATOM 1307 N N . GLU A 1 29 ? 1.876 4.855 4.890 1.00 0.00 150 GLU A N 2
ATOM 1308 C CA . GLU A 1 29 ? 2.689 4.150 5.881 1.00 0.00 150 GLU A CA 2
ATOM 1309 C C . GLU A 1 29 ? 1.859 3.149 6.688 1.00 0.00 150 GLU A C 2
ATOM 1310 O O . GLU A 1 29 ? 2.346 2.575 7.662 1.00 0.00 150 GLU A O 2
ATOM 1322 N N . ILE A 1 30 ? 0.612 2.945 6.282 1.00 0.00 151 ILE A N 2
ATOM 1323 C CA . ILE A 1 30 ? -0.276 2.018 6.971 1.00 0.00 151 ILE A CA 2
ATOM 1324 C C . ILE A 1 30 ? -0.435 0.720 6.181 1.00 0.00 151 ILE A C 2
ATOM 1325 O O . ILE A 1 30 ? 0.031 -0.336 6.607 1.00 0.00 151 ILE A O 2
ATOM 1341 N N . HIS A 1 31 ? -1.096 0.808 5.031 1.00 0.00 152 HIS A N 2
ATOM 1342 C CA . HIS A 1 31 ? -1.314 -0.359 4.184 1.00 0.00 152 HIS A CA 2
ATOM 1343 C C . HIS A 1 31 ? 0.010 -0.932 3.688 1.00 0.00 152 HIS A C 2
ATOM 1344 O O . HIS A 1 31 ? 0.101 -2.115 3.361 1.00 0.00 152 HIS A O 2
ATOM 1357 N N . SER A 1 32 ? 1.036 -0.086 3.635 1.00 0.00 153 SER A N 2
ATOM 1358 C CA . SER A 1 32 ? 2.356 -0.512 3.179 1.00 0.00 153 SER A CA 2
ATOM 1359 C C . SER A 1 32 ? 2.872 -1.680 4.014 1.00 0.00 153 SER A C 2
ATOM 1360 O O . SER A 1 32 ? 3.627 -2.520 3.525 1.00 0.00 153 SER A O 2
ATOM 1368 N N . LYS A 1 33 ? 2.459 -1.727 5.278 1.00 0.00 154 LYS A N 2
ATOM 1369 C CA . LYS A 1 33 ? 2.880 -2.792 6.180 1.00 0.00 154 LYS A CA 2
ATOM 1370 C C . LYS A 1 33 ? 1.718 -3.259 7.050 1.00 0.00 154 LYS A C 2
ATOM 1371 O O . LYS A 1 33 ? 1.900 -3.599 8.219 1.00 0.00 154 LYS A O 2
ATOM 1390 N N . ALA A 1 34 ? 0.521 -3.273 6.471 1.00 0.00 155 ALA A N 2
ATOM 1391 C CA . ALA A 1 34 ? -0.673 -3.699 7.194 1.00 0.00 155 ALA A CA 2
ATOM 1392 C C . ALA A 1 34 ? -0.981 -5.169 6.926 1.00 0.00 155 ALA A C 2
ATOM 1393 O O . ALA A 1 34 ? -0.205 -5.866 6.273 1.00 0.00 155 ALA A O 2
ATOM 1400 N N . THR A 1 35 ? -2.119 -5.632 7.431 1.00 0.00 156 THR A N 2
ATOM 1401 C CA . THR A 1 35 ? -2.529 -7.018 7.244 1.00 0.00 156 THR A CA 2
ATOM 1402 C C . THR A 1 35 ? -3.410 -7.169 6.010 1.00 0.00 156 THR A C 2
ATOM 1403 O O . THR A 1 35 ? -3.349 -8.178 5.309 1.00 0.00 156 THR A O 2
ATOM 1414 N N . THR A 1 36 ? -4.233 -6.157 5.750 1.00 0.00 157 THR A N 2
ATOM 1415 C CA . THR A 1 36 ? -5.127 -6.176 4.599 1.00 0.00 157 THR A CA 2
ATOM 1416 C C . THR A 1 36 ? -5.200 -4.805 3.936 1.00 0.00 157 THR A C 2
ATOM 1417 O O . THR A 1 36 ? -4.860 -3.791 4.545 1.00 0.00 157 THR A O 2
ATOM 1428 N N . ALA A 1 37 ? -5.645 -4.782 2.683 1.00 0.00 158 ALA A N 2
ATOM 1429 C CA . ALA A 1 37 ? -5.762 -3.535 1.936 1.00 0.00 158 ALA A CA 2
ATOM 1430 C C . ALA A 1 37 ? -6.688 -3.699 0.736 1.00 0.00 158 ALA A C 2
ATOM 1431 O O . ALA A 1 37 ? -6.493 -4.586 -0.094 1.00 0.00 158 ALA A O 2
ATOM 1438 N N . LEU A 1 38 ? -7.698 -2.839 0.654 1.00 0.00 159 LEU A N 2
ATOM 1439 C CA . LEU A 1 38 ? -8.655 -2.888 -0.444 1.00 0.00 159 LEU A CA 2
ATOM 1440 C C . LEU A 1 38 ? -8.124 -2.138 -1.662 1.00 0.00 159 LEU A C 2
ATOM 1441 O O . LEU A 1 38 ? -8.186 -0.910 -1.723 1.00 0.00 159 LEU A O 2
ATOM 1457 N N . VAL A 1 39 ? -7.604 -2.885 -2.631 1.00 0.00 160 VAL A N 2
ATOM 1458 C CA . VAL A 1 39 ? -7.063 -2.290 -3.848 1.00 0.00 160 VAL A CA 2
ATOM 1459 C C . VAL A 1 39 ? -7.649 -2.953 -5.090 1.00 0.00 160 VAL A C 2
ATOM 1460 O O . VAL A 1 39 ? -7.704 -4.180 -5.184 1.00 0.00 160 VAL A O 2
ATOM 1473 N N . GLY A 1 40 ? -8.084 -2.135 -6.042 1.00 0.00 161 GLY A N 2
ATOM 1474 C CA . GLY A 1 40 ? -8.659 -2.659 -7.267 1.00 0.00 161 GLY A CA 2
ATOM 1475 C C . GLY A 1 40 ? -9.860 -3.547 -7.011 1.00 0.00 161 GLY A C 2
ATOM 1476 O O . GLY A 1 40 ? -10.055 -4.552 -7.696 1.00 0.00 161 GLY A O 2
ATOM 1480 N N . GLY A 1 41 ? -10.667 -3.179 -6.020 1.00 0.00 162 GLY A N 2
ATOM 1481 C CA . GLY A 1 41 ? -11.844 -3.961 -5.692 1.00 0.00 162 GLY A CA 2
ATOM 1482 C C . GLY A 1 41 ? -11.499 -5.359 -5.216 1.00 0.00 162 GLY A C 2
ATOM 1483 O O . GLY A 1 41 ? -12.312 -6.276 -5.321 1.00 0.00 162 GLY A O 2
ATOM 1487 N N . ILE A 1 42 ? -10.289 -5.521 -4.689 1.00 0.00 163 ILE A N 2
ATOM 1488 C CA . ILE A 1 42 ? -9.838 -6.817 -4.194 1.00 0.00 163 ILE A CA 2
ATOM 1489 C C . ILE A 1 42 ? -8.874 -6.653 -3.025 1.00 0.00 163 ILE A C 2
ATOM 1490 O O . ILE A 1 42 ? -8.031 -5.755 -3.023 1.00 0.00 163 ILE A O 2
ATOM 1506 N N . MET A 1 43 ? -9.004 -7.525 -2.031 1.00 0.00 164 MET A N 2
ATOM 1507 C CA . MET A 1 43 ? -8.142 -7.475 -0.854 1.00 0.00 164 MET A CA 2
ATOM 1508 C C . MET A 1 43 ? -6.795 -8.131 -1.137 1.00 0.00 164 MET A C 2
ATOM 1509 O O . MET A 1 43 ? -6.731 -9.295 -1.533 1.00 0.00 164 MET A O 2
ATOM 1523 N N . GLN A 1 44 ? -5.721 -7.376 -0.929 1.00 0.00 165 GLN A N 2
ATOM 1524 C CA . GLN A 1 44 ? -4.374 -7.884 -1.161 1.00 0.00 165 GLN A CA 2
ATOM 1525 C C . GLN A 1 44 ? -3.414 -7.385 -0.085 1.00 0.00 165 GLN A C 2
ATOM 1526 O O . GLN A 1 44 ? -3.805 -6.640 0.814 1.00 0.00 165 GLN A O 2
ATOM 1540 N N . ARG A 1 45 ? -2.154 -7.800 -0.184 1.00 0.00 166 ARG A N 2
ATOM 1541 C CA . ARG A 1 45 ? -1.138 -7.396 0.781 1.00 0.00 166 ARG A CA 2
ATOM 1542 C C . ARG A 1 45 ? 0.060 -6.767 0.078 1.00 0.00 166 ARG A C 2
ATOM 1543 O O . ARG A 1 45 ? 0.285 -6.993 -1.111 1.00 0.00 166 ARG A O 2
ATOM 1564 N N . PHE A 1 46 ? 0.828 -5.977 0.823 1.00 0.00 167 PHE A N 2
ATOM 1565 C CA . PHE A 1 46 ? 2.007 -5.317 0.273 1.00 0.00 167 PHE A CA 2
ATOM 1566 C C . PHE A 1 46 ? 3.282 -5.869 0.903 1.00 0.00 167 PHE A C 2
ATOM 1567 O O . PHE A 1 46 ? 3.320 -6.159 2.099 1.00 0.00 167 PHE A O 2
ATOM 1584 N N . CYS A 1 47 ? 4.322 -6.014 0.090 1.00 0.00 168 CYS A N 2
ATOM 1585 C CA . CYS A 1 47 ? 5.600 -6.534 0.567 1.00 0.00 168 CYS A CA 2
ATOM 1586 C C . CYS A 1 47 ? 6.683 -5.462 0.498 1.00 0.00 168 CYS A C 2
ATOM 1587 O O . CYS A 1 47 ? 6.450 -4.362 -0.002 1.00 0.00 168 CYS A O 2
ATOM 1595 N N . GLN A 1 48 ? 7.866 -5.791 1.006 1.00 0.00 169 GLN A N 2
ATOM 1596 C CA . GLN A 1 48 ? 8.985 -4.856 1.002 1.00 0.00 169 GLN A CA 2
ATOM 1597 C C . GLN A 1 48 ? 10.002 -5.228 -0.073 1.00 0.00 169 GLN A C 2
ATOM 1598 O O . GLN A 1 48 ? 10.666 -4.360 -0.640 1.00 0.00 169 GLN A O 2
ATOM 1612 N N . GLN A 1 49 ? 10.118 -6.523 -0.349 1.00 0.00 170 GLN A N 2
ATOM 1613 C CA . GLN A 1 49 ? 11.055 -7.007 -1.356 1.00 0.00 170 GLN A CA 2
ATOM 1614 C C . GLN A 1 49 ? 10.563 -6.675 -2.761 1.00 0.00 170 GLN A C 2
ATOM 1615 O O . GLN A 1 49 ? 11.277 -6.056 -3.550 1.00 0.00 170 GLN A O 2
ATOM 1629 N N . CYS A 1 50 ? 9.339 -7.092 -3.068 1.00 0.00 171 CYS A N 2
ATOM 1630 C CA . CYS A 1 50 ? 8.750 -6.840 -4.378 1.00 0.00 171 CYS A CA 2
ATOM 1631 C C . CYS A 1 50 ? 8.054 -5.482 -4.411 1.00 0.00 171 CYS A C 2
ATOM 1632 O O . CYS A 1 50 ? 7.988 -4.833 -5.454 1.00 0.00 171 CYS A O 2
ATOM 1640 N N . SER A 1 51 ? 7.538 -5.059 -3.261 1.00 0.00 172 SER A N 2
ATOM 1641 C CA . SER A 1 51 ? 6.847 -3.779 -3.156 1.00 0.00 172 SER A CA 2
ATOM 1642 C C . SER A 1 51 ? 5.650 -3.727 -4.102 1.00 0.00 172 SER A C 2
ATOM 1643 O O . SER A 1 51 ? 5.351 -2.686 -4.684 1.00 0.00 172 SER A O 2
ATOM 1651 N N . ARG A 1 52 ? 4.969 -4.860 -4.247 1.00 0.00 173 ARG A N 2
ATOM 1652 C CA . ARG A 1 52 ? 3.804 -4.944 -5.120 1.00 0.00 173 ARG A CA 2
ATOM 1653 C C . ARG A 1 52 ? 2.595 -5.480 -4.362 1.00 0.00 173 ARG A C 2
ATOM 1654 O O . ARG A 1 52 ? 2.705 -6.435 -3.593 1.00 0.00 173 ARG A O 2
ATOM 1675 N N . PHE A 1 53 ? 1.440 -4.861 -4.584 1.00 0.00 174 PHE A N 2
ATOM 1676 C CA . PHE A 1 53 ? 0.209 -5.276 -3.922 1.00 0.00 174 PHE A CA 2
ATOM 1677 C C . PHE A 1 53 ? -0.284 -6.610 -4.474 1.00 0.00 174 PHE A C 2
ATOM 1678 O O . PHE A 1 53 ? -1.201 -6.652 -5.296 1.00 0.00 174 PHE A O 2
ATOM 1695 N N . HIS A 1 54 ? 0.328 -7.698 -4.018 1.00 0.00 175 HIS A N 2
ATOM 1696 C CA . HIS A 1 54 ? -0.050 -9.032 -4.465 1.00 0.00 175 HIS A CA 2
ATOM 1697 C C . HIS A 1 54 ? -1.239 -9.556 -3.666 1.00 0.00 175 HIS A C 2
ATOM 1698 O O . HIS A 1 54 ? -1.354 -9.304 -2.467 1.00 0.00 175 HIS A O 2
ATOM 1712 N N . VAL A 1 55 ? -2.124 -10.285 -4.340 1.00 0.00 176 VAL A N 2
ATOM 1713 C CA . VAL A 1 55 ? -3.308 -10.845 -3.696 1.00 0.00 176 VAL A CA 2
ATOM 1714 C C . VAL A 1 55 ? -2.941 -11.626 -2.438 1.00 0.00 176 VAL A C 2
ATOM 1715 O O . VAL A 1 55 ? -1.767 -11.731 -2.079 1.00 0.00 176 VAL A O 2
ATOM 1728 N N . LEU A 1 56 ? -3.953 -12.168 -1.767 1.00 0.00 177 LEU A N 2
ATOM 1729 C CA . LEU A 1 56 ? -3.738 -12.936 -0.546 1.00 0.00 177 LEU A CA 2
ATOM 1730 C C . LEU A 1 56 ? -3.697 -14.433 -0.840 1.00 0.00 177 LEU A C 2
ATOM 1731 O O . LEU A 1 56 ? -4.078 -15.251 -0.002 1.00 0.00 177 LEU A O 2
ATOM 1747 N N . GLU A 1 57 ? -3.233 -14.786 -2.034 1.00 0.00 178 GLU A N 2
ATOM 1748 C CA . GLU A 1 57 ? -3.144 -16.184 -2.436 1.00 0.00 178 GLU A CA 2
ATOM 1749 C C . GLU A 1 57 ? -1.738 -16.729 -2.202 1.00 0.00 178 GLU A C 2
ATOM 1750 O O . GLU A 1 57 ? -1.557 -17.914 -1.927 1.00 0.00 178 GLU A O 2
ATOM 1762 N N . GLU A 1 58 ? -0.744 -15.853 -2.316 1.00 0.00 179 GLU A N 2
ATOM 1763 C CA . GLU A 1 58 ? 0.647 -16.245 -2.117 1.00 0.00 179 GLU A CA 2
ATOM 1764 C C . GLU A 1 58 ? 1.032 -16.159 -0.644 1.00 0.00 179 GLU A C 2
ATOM 1765 O O . GLU A 1 58 ? 1.725 -17.032 -0.121 1.00 0.00 179 GLU A O 2
ATOM 1777 N N . PHE A 1 59 ? 0.578 -15.101 0.022 1.00 0.00 180 PHE A N 2
ATOM 1778 C CA . PHE A 1 59 ? 0.875 -14.901 1.435 1.00 0.00 180 PHE A CA 2
ATOM 1779 C C . PHE A 1 59 ? 0.128 -15.913 2.296 1.00 0.00 180 PHE A C 2
ATOM 1780 O O . PHE A 1 59 ? -1.079 -15.792 2.507 1.00 0.00 180 PHE A O 2
ATOM 1797 N N . ASP A 1 60 ? 0.853 -16.910 2.793 1.00 0.00 181 ASP A N 2
ATOM 1798 C CA . ASP A 1 60 ? 0.258 -17.944 3.632 1.00 0.00 181 ASP A CA 2
ATOM 1799 C C . ASP A 1 60 ? 0.693 -17.782 5.085 1.00 0.00 181 ASP A C 2
ATOM 1800 O O . ASP A 1 60 ? 0.465 -18.719 5.878 1.00 0.00 181 ASP A O 2
ATOM 1811 N N . ALA A 1 3 ? 2.276 15.243 -6.446 1.00 0.00 124 ALA A N 3
ATOM 1812 C CA . ALA A 1 3 ? 1.488 14.626 -5.348 1.00 0.00 124 ALA A CA 3
ATOM 1813 C C . ALA A 1 3 ? 0.792 13.355 -5.822 1.00 0.00 124 ALA A C 3
ATOM 1814 O O . ALA A 1 3 ? 0.162 13.339 -6.879 1.00 0.00 124 ALA A O 3
ATOM 1821 N N . ILE A 1 4 ? 0.909 12.292 -5.033 1.00 0.00 125 ILE A N 3
ATOM 1822 C CA . ILE A 1 4 ? 0.289 11.017 -5.371 1.00 0.00 125 ILE A CA 3
ATOM 1823 C C . ILE A 1 4 ? -0.608 10.524 -4.241 1.00 0.00 125 ILE A C 3
ATOM 1824 O O . ILE A 1 4 ? -0.422 10.893 -3.082 1.00 0.00 125 ILE A O 3
ATOM 1840 N N . CYS A 1 5 ? -1.582 9.688 -4.586 1.00 0.00 126 CYS A N 3
ATOM 1841 C CA . CYS A 1 5 ? -2.509 9.145 -3.600 1.00 0.00 126 CYS A CA 3
ATOM 1842 C C . CYS A 1 5 ? -2.343 7.635 -3.467 1.00 0.00 126 CYS A C 3
ATOM 1843 O O . CYS A 1 5 ? -1.801 6.978 -4.357 1.00 0.00 126 CYS A O 3
ATOM 1851 N N . CYS A 1 6 ? -2.815 7.089 -2.351 1.00 0.00 127 CYS A N 3
ATOM 1852 C CA . CYS A 1 6 ? -2.720 5.656 -2.099 1.00 0.00 127 CYS A CA 3
ATOM 1853 C C . CYS A 1 6 ? -3.585 4.872 -3.084 1.00 0.00 127 CYS A C 3
ATOM 1854 O O . CYS A 1 6 ? -4.777 5.137 -3.227 1.00 0.00 127 CYS A O 3
ATOM 1861 N N . GLN A 1 7 ? -2.972 3.904 -3.760 1.00 0.00 128 GLN A N 3
ATOM 1862 C CA . GLN A 1 7 ? -3.684 3.079 -4.729 1.00 0.00 128 GLN A CA 3
ATOM 1863 C C . GLN A 1 7 ? -4.839 2.335 -4.066 1.00 0.00 128 GLN A C 3
ATOM 1864 O O . GLN A 1 7 ? -5.857 2.056 -4.700 1.00 0.00 128 GLN A O 3
ATOM 1878 N N . VAL A 1 8 ? -4.674 2.013 -2.787 1.00 0.00 129 VAL A N 3
ATOM 1879 C CA . VAL A 1 8 ? -5.700 1.300 -2.039 1.00 0.00 129 VAL A CA 3
ATOM 1880 C C . VAL A 1 8 ? -7.009 2.084 -2.013 1.00 0.00 129 VAL A C 3
ATOM 1881 O O . VAL A 1 8 ? -7.007 3.315 -2.018 1.00 0.00 129 VAL A O 3
ATOM 1894 N N . ASP A 1 9 ? -8.123 1.360 -1.982 1.00 0.00 130 ASP A N 3
ATOM 1895 C CA . ASP A 1 9 ? -9.441 1.984 -1.951 1.00 0.00 130 ASP A CA 3
ATOM 1896 C C . ASP A 1 9 ? -9.906 2.200 -0.515 1.00 0.00 130 ASP A C 3
ATOM 1897 O O . ASP A 1 9 ? -9.421 1.547 0.409 1.00 0.00 130 ASP A O 3
ATOM 1906 N N . ASN A 1 10 ? -10.848 3.119 -0.335 1.00 0.00 131 ASN A N 3
ATOM 1907 C CA . ASN A 1 10 ? -11.378 3.420 0.989 1.00 0.00 131 ASN A CA 3
ATOM 1908 C C . ASN A 1 10 ? -10.278 3.923 1.921 1.00 0.00 131 ASN A C 3
ATOM 1909 O O . ASN A 1 10 ? -10.380 3.796 3.141 1.00 0.00 131 ASN A O 3
ATOM 1920 N N . CYS A 1 11 ? -9.228 4.497 1.338 1.00 0.00 132 CYS A N 3
ATOM 1921 C CA . CYS A 1 11 ? -8.114 5.021 2.120 1.00 0.00 132 CYS A CA 3
ATOM 1922 C C . CYS A 1 11 ? -7.953 6.522 1.898 1.00 0.00 132 CYS A C 3
ATOM 1923 O O . CYS A 1 11 ? -8.199 7.323 2.800 1.00 0.00 132 CYS A O 3
ATOM 1930 N N . GLY A 1 12 ? -7.541 6.896 0.691 1.00 0.00 133 GLY A N 3
ATOM 1931 C CA . GLY A 1 12 ? -7.358 8.300 0.373 1.00 0.00 133 GLY A CA 3
ATOM 1932 C C . GLY A 1 12 ? -6.225 8.930 1.160 1.00 0.00 133 GLY A C 3
ATOM 1933 O O . GLY A 1 12 ? -6.353 10.048 1.656 1.00 0.00 133 GLY A O 3
ATOM 1937 N N . ALA A 1 13 ? -5.114 8.210 1.271 1.00 0.00 134 ALA A N 3
ATOM 1938 C CA . ALA A 1 13 ? -3.954 8.704 2.002 1.00 0.00 134 ALA A CA 3
ATOM 1939 C C . ALA A 1 13 ? -3.051 9.537 1.100 1.00 0.00 134 ALA A C 3
ATOM 1940 O O . ALA A 1 13 ? -2.649 9.090 0.025 1.00 0.00 134 ALA A O 3
ATOM 1947 N N . ASP A 1 14 ? -2.737 10.750 1.541 1.00 0.00 135 ASP A N 3
ATOM 1948 C CA . ASP A 1 14 ? -1.882 11.645 0.772 1.00 0.00 135 ASP A CA 3
ATOM 1949 C C . ASP A 1 14 ? -0.433 11.168 0.797 1.00 0.00 135 ASP A C 3
ATOM 1950 O O . ASP A 1 14 ? 0.013 10.552 1.765 1.00 0.00 135 ASP A O 3
ATOM 1959 N N . LEU A 1 15 ? 0.299 11.460 -0.273 1.00 0.00 136 LEU A N 3
ATOM 1960 C CA . LEU A 1 15 ? 1.698 11.061 -0.376 1.00 0.00 136 LEU A CA 3
ATOM 1961 C C . LEU A 1 15 ? 2.577 12.253 -0.744 1.00 0.00 136 LEU A C 3
ATOM 1962 O O . LEU A 1 15 ? 3.410 12.169 -1.646 1.00 0.00 136 LEU A O 3
ATOM 1978 N N . SER A 1 16 ? 2.386 13.362 -0.039 1.00 0.00 137 SER A N 3
ATOM 1979 C CA . SER A 1 16 ? 3.162 14.571 -0.290 1.00 0.00 137 SER A CA 3
ATOM 1980 C C . SER A 1 16 ? 4.238 14.759 0.775 1.00 0.00 137 SER A C 3
ATOM 1981 O O . SER A 1 16 ? 5.305 15.309 0.503 1.00 0.00 137 SER A O 3
ATOM 1989 N N . LYS A 1 17 ? 3.951 14.296 1.987 1.00 0.00 138 LYS A N 3
ATOM 1990 C CA . LYS A 1 17 ? 4.893 14.412 3.094 1.00 0.00 138 LYS A CA 3
ATOM 1991 C C . LYS A 1 17 ? 5.828 13.206 3.149 1.00 0.00 138 LYS A C 3
ATOM 1992 O O . LYS A 1 17 ? 6.919 13.280 3.714 1.00 0.00 138 LYS A O 3
ATOM 2011 N N . VAL A 1 18 ? 5.393 12.093 2.560 1.00 0.00 139 VAL A N 3
ATOM 2012 C CA . VAL A 1 18 ? 6.194 10.872 2.545 1.00 0.00 139 VAL A CA 3
ATOM 2013 C C . VAL A 1 18 ? 7.593 11.132 1.998 1.00 0.00 139 VAL A C 3
ATOM 2014 O O . VAL A 1 18 ? 7.865 12.194 1.438 1.00 0.00 139 VAL A O 3
ATOM 2027 N N . LYS A 1 19 ? 8.478 10.155 2.165 1.00 0.00 140 LYS A N 3
ATOM 2028 C CA . LYS A 1 19 ? 9.852 10.276 1.689 1.00 0.00 140 LYS A CA 3
ATOM 2029 C C . LYS A 1 19 ? 9.919 10.105 0.175 1.00 0.00 140 LYS A C 3
ATOM 2030 O O . LYS A 1 19 ? 10.035 11.080 -0.567 1.00 0.00 140 LYS A O 3
ATOM 2049 N N . ASP A 1 20 ? 9.851 8.858 -0.274 1.00 0.00 141 ASP A N 3
ATOM 2050 C CA . ASP A 1 20 ? 9.906 8.552 -1.698 1.00 0.00 141 ASP A CA 3
ATOM 2051 C C . ASP A 1 20 ? 9.507 7.104 -1.964 1.00 0.00 141 ASP A C 3
ATOM 2052 O O . ASP A 1 20 ? 8.776 6.814 -2.911 1.00 0.00 141 ASP A O 3
ATOM 2061 N N . TYR A 1 21 ? 9.993 6.198 -1.120 1.00 0.00 142 TYR A N 3
ATOM 2062 C CA . TYR A 1 21 ? 9.688 4.777 -1.265 1.00 0.00 142 TYR A CA 3
ATOM 2063 C C . TYR A 1 21 ? 8.181 4.540 -1.273 1.00 0.00 142 TYR A C 3
ATOM 2064 O O . TYR A 1 21 ? 7.688 3.637 -1.950 1.00 0.00 142 TYR A O 3
ATOM 2082 N N . HIS A 1 22 ? 7.454 5.356 -0.518 1.00 0.00 143 HIS A N 3
ATOM 2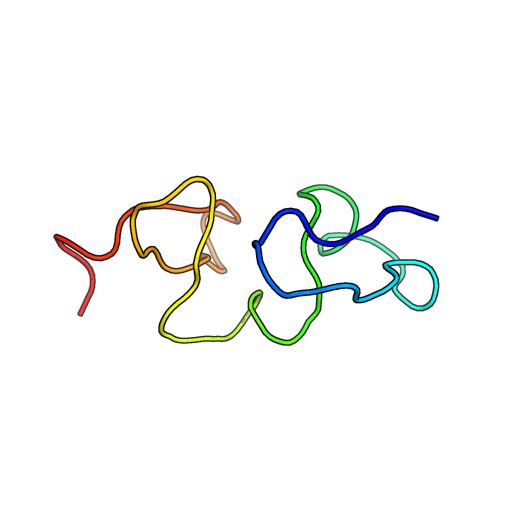083 C CA . HIS A 1 22 ? 6.002 5.235 -0.440 1.00 0.00 143 HIS A CA 3
ATOM 2084 C C . HIS A 1 22 ? 5.323 6.261 -1.341 1.00 0.00 143 HIS A C 3
ATOM 2085 O O . HIS A 1 22 ? 4.254 6.776 -1.016 1.00 0.00 143 HIS A O 3
ATOM 2099 N N . ARG A 1 23 ? 5.951 6.553 -2.474 1.00 0.00 144 ARG A N 3
ATOM 2100 C CA . ARG A 1 23 ? 5.409 7.518 -3.424 1.00 0.00 144 ARG A CA 3
ATOM 2101 C C . ARG A 1 23 ? 5.261 6.895 -4.808 1.00 0.00 144 ARG A C 3
ATOM 2102 O O . ARG A 1 23 ? 4.152 6.772 -5.329 1.00 0.00 144 ARG A O 3
ATOM 2123 N N . ARG A 1 24 ? 6.385 6.503 -5.397 1.00 0.00 145 ARG A N 3
ATOM 2124 C CA . ARG A 1 24 ? 6.382 5.890 -6.721 1.00 0.00 145 ARG A CA 3
ATOM 2125 C C . ARG A 1 24 ? 5.545 4.616 -6.728 1.00 0.00 145 ARG A C 3
ATOM 2126 O O . ARG A 1 24 ? 4.921 4.274 -7.732 1.00 0.00 145 ARG A O 3
ATOM 2147 N N . HIS A 1 25 ? 5.535 3.915 -5.598 1.00 0.00 146 HIS A N 3
ATOM 2148 C CA . HIS A 1 25 ? 4.775 2.676 -5.471 1.00 0.00 146 HIS A CA 3
ATOM 2149 C C . HIS A 1 25 ? 3.279 2.954 -5.329 1.00 0.00 146 HIS A C 3
ATOM 2150 O O . HIS A 1 25 ? 2.457 2.046 -5.453 1.00 0.00 146 HIS A O 3
ATOM 2164 N N . LYS A 1 26 ? 2.929 4.213 -5.068 1.00 0.00 147 LYS A N 3
ATOM 2165 C CA . LYS A 1 26 ? 1.532 4.599 -4.910 1.00 0.00 147 LYS A CA 3
ATOM 2166 C C . LYS A 1 26 ? 0.894 3.865 -3.733 1.00 0.00 147 LYS A C 3
ATOM 2167 O O . LYS A 1 26 ? -0.028 3.067 -3.910 1.00 0.00 147 LYS A O 3
ATOM 2186 N N . VAL A 1 27 ? 1.391 4.142 -2.533 1.00 0.00 148 VAL A N 3
ATOM 2187 C CA . VAL A 1 27 ? 0.872 3.508 -1.326 1.00 0.00 148 VAL A CA 3
ATOM 2188 C C . VAL A 1 27 ? 1.337 4.249 -0.076 1.00 0.00 148 VAL A C 3
ATOM 2189 O O . VAL A 1 27 ? 2.514 4.586 0.056 1.00 0.00 148 VAL A O 3
ATOM 2202 N N . CYS A 1 28 ? 0.407 4.497 0.840 1.00 0.00 149 CYS A N 3
ATOM 2203 C CA . CYS A 1 28 ? 0.722 5.198 2.078 1.00 0.00 149 CYS A CA 3
ATOM 2204 C C . CYS A 1 28 ? 1.628 4.348 2.967 1.00 0.00 149 CYS A C 3
ATOM 2205 O O . CYS A 1 28 ? 2.181 3.343 2.521 1.00 0.00 149 CYS A O 3
ATOM 2212 N N . GLU A 1 29 ? 1.779 4.759 4.223 1.00 0.00 150 GLU A N 3
ATOM 2213 C CA . GLU A 1 29 ? 2.622 4.034 5.168 1.00 0.00 150 GLU A CA 3
ATOM 2214 C C . GLU A 1 29 ? 1.834 2.942 5.887 1.00 0.00 150 GLU A C 3
ATOM 2215 O O . GLU A 1 29 ? 2.397 1.932 6.306 1.00 0.00 150 GLU A O 3
ATOM 2227 N N . ILE A 1 30 ? 0.529 3.153 6.027 1.00 0.00 151 ILE A N 3
ATOM 2228 C CA . ILE A 1 30 ? -0.332 2.186 6.697 1.00 0.00 151 ILE A CA 3
ATOM 2229 C C . ILE A 1 30 ? -0.325 0.843 5.972 1.00 0.00 151 ILE A C 3
ATOM 2230 O O . ILE A 1 30 ? 0.183 -0.152 6.490 1.00 0.00 151 ILE A O 3
ATOM 2246 N N . HIS A 1 31 ? -0.896 0.821 4.772 1.00 0.00 152 HIS A N 3
ATOM 2247 C CA . HIS A 1 31 ? -0.962 -0.399 3.976 1.00 0.00 152 HIS A CA 3
ATOM 2248 C C . HIS A 1 31 ? 0.433 -0.919 3.633 1.00 0.00 152 HIS A C 3
ATOM 2249 O O . HIS A 1 31 ? 0.596 -2.083 3.267 1.00 0.00 152 HIS A O 3
ATOM 2262 N N . SER A 1 32 ? 1.438 -0.053 3.751 1.00 0.00 153 SER A N 3
ATOM 2263 C CA . SER A 1 32 ? 2.814 -0.437 3.450 1.00 0.00 153 SER A CA 3
ATOM 2264 C C . SER A 1 32 ? 3.236 -1.655 4.268 1.00 0.00 153 SER A C 3
ATOM 2265 O O . SER A 1 32 ? 4.048 -2.464 3.821 1.00 0.00 153 SER A O 3
ATOM 2273 N N . LYS A 1 33 ? 2.677 -1.778 5.467 1.00 0.00 154 LYS A N 3
ATOM 2274 C CA . LYS A 1 33 ? 2.994 -2.897 6.346 1.00 0.00 154 LYS A CA 3
ATOM 2275 C C . LYS A 1 33 ? 1.735 -3.433 7.022 1.00 0.00 154 LYS A C 3
ATOM 2276 O O . LYS A 1 33 ? 1.755 -3.792 8.200 1.00 0.00 154 LYS A O 3
ATOM 2295 N N . ALA A 1 34 ? 0.643 -3.485 6.268 1.00 0.00 155 ALA A N 3
ATOM 2296 C CA . ALA A 1 34 ? -0.626 -3.975 6.793 1.00 0.00 155 ALA A CA 3
ATOM 2297 C C . ALA A 1 34 ? -0.883 -5.413 6.353 1.00 0.00 155 ALA A C 3
ATOM 2298 O O . ALA A 1 34 ? -0.040 -6.035 5.706 1.00 0.00 155 ALA A O 3
ATOM 2305 N N . THR A 1 35 ? -2.052 -5.936 6.708 1.00 0.00 156 THR A N 3
ATOM 2306 C CA . THR A 1 35 ? -2.420 -7.300 6.351 1.00 0.00 156 THR A CA 3
ATOM 2307 C C . THR A 1 35 ? -3.571 -7.313 5.351 1.00 0.00 156 THR A C 3
ATOM 2308 O O . THR A 1 35 ? -3.548 -8.061 4.373 1.00 0.00 156 THR A O 3
ATOM 2319 N N . THR A 1 36 ? -4.577 -6.482 5.600 1.00 0.00 157 THR A N 3
ATOM 2320 C CA . THR A 1 36 ? -5.736 -6.399 4.722 1.00 0.00 157 THR A CA 3
ATOM 2321 C C . THR A 1 36 ? -5.789 -5.052 4.008 1.00 0.00 157 THR A C 3
ATOM 2322 O O . THR A 1 36 ? -5.648 -4.001 4.633 1.00 0.00 157 THR A O 3
ATOM 2333 N N . ALA A 1 37 ? -5.995 -5.091 2.696 1.00 0.00 158 ALA A N 3
ATOM 2334 C CA . ALA A 1 37 ? -6.067 -3.873 1.897 1.00 0.00 158 ALA A CA 3
ATOM 2335 C C . ALA A 1 37 ? -6.960 -4.068 0.677 1.00 0.00 158 ALA A C 3
ATOM 2336 O O . ALA A 1 37 ? -6.823 -5.048 -0.055 1.00 0.00 158 ALA A O 3
ATOM 2343 N N . LEU A 1 38 ? -7.875 -3.128 0.464 1.00 0.00 159 LEU A N 3
ATOM 2344 C CA . LEU A 1 38 ? -8.792 -3.194 -0.669 1.00 0.00 159 LEU A CA 3
ATOM 2345 C C . LEU A 1 38 ? -8.234 -2.430 -1.864 1.00 0.00 159 LEU A C 3
ATOM 2346 O O . LEU A 1 38 ? -7.968 -1.232 -1.778 1.00 0.00 159 LEU A O 3
ATOM 2362 N N . VAL A 1 39 ? -8.059 -3.130 -2.980 1.00 0.00 160 VAL A N 3
ATOM 2363 C CA . VAL A 1 39 ? -7.532 -2.514 -4.192 1.00 0.00 160 VAL A CA 3
ATOM 2364 C C . VAL A 1 39 ? -8.266 -3.019 -5.429 1.00 0.00 160 VAL A C 3
ATOM 2365 O O . VAL A 1 39 ? -7.885 -4.030 -6.019 1.00 0.00 160 VAL A O 3
ATOM 2378 N N . GLY A 1 40 ? -9.322 -2.310 -5.815 1.00 0.00 161 GLY A N 3
ATOM 2379 C CA . GLY A 1 40 ? -10.094 -2.704 -6.979 1.00 0.00 161 GLY A CA 3
ATOM 2380 C C . GLY A 1 40 ? -11.294 -3.557 -6.618 1.00 0.00 161 GLY A C 3
ATOM 2381 O O . GLY A 1 40 ? -12.401 -3.320 -7.100 1.00 0.00 161 GLY A O 3
ATOM 2385 N N . GLY A 1 41 ? -11.073 -4.553 -5.765 1.00 0.00 162 GLY A N 3
ATOM 2386 C CA . GLY A 1 41 ? -12.154 -5.430 -5.352 1.00 0.00 162 GLY A CA 3
ATOM 2387 C C . GLY A 1 41 ? -11.668 -6.583 -4.497 1.00 0.00 162 GLY A C 3
ATOM 2388 O O . GLY A 1 41 ? -12.365 -7.022 -3.583 1.00 0.00 162 GLY A O 3
ATOM 2392 N N . ILE A 1 42 ? -10.469 -7.073 -4.794 1.00 0.00 163 ILE A N 3
ATOM 2393 C CA . ILE A 1 42 ? -9.890 -8.181 -4.047 1.00 0.00 163 ILE A CA 3
ATOM 2394 C C . ILE A 1 42 ? -8.884 -7.681 -3.015 1.00 0.00 163 ILE A C 3
ATOM 2395 O O . ILE A 1 42 ? -8.060 -6.813 -3.306 1.00 0.00 163 ILE A O 3
ATOM 2411 N N . MET A 1 43 ? -8.958 -8.233 -1.809 1.00 0.00 164 MET A N 3
ATOM 2412 C CA . MET A 1 43 ? -8.055 -7.845 -0.734 1.00 0.00 164 MET A CA 3
ATOM 2413 C C . MET A 1 43 ? -6.608 -8.160 -1.098 1.00 0.00 164 MET A C 3
ATOM 2414 O O . MET A 1 43 ? -6.343 -8.924 -2.025 1.00 0.00 164 MET A O 3
ATOM 2428 N N . GLN A 1 44 ? -5.674 -7.565 -0.361 1.00 0.00 165 GLN A N 3
ATOM 2429 C CA . GLN A 1 44 ? -4.253 -7.783 -0.605 1.00 0.00 165 GLN A CA 3
ATOM 2430 C C . GLN A 1 44 ? -3.406 -7.031 0.417 1.00 0.00 165 GLN A C 3
ATOM 2431 O O . GLN A 1 44 ? -3.932 -6.305 1.260 1.00 0.00 165 GLN A O 3
ATOM 2445 N N . ARG A 1 45 ? -2.092 -7.210 0.333 1.00 0.00 166 ARG A N 3
ATOM 2446 C CA . ARG A 1 45 ? -1.171 -6.548 1.250 1.00 0.00 166 ARG A CA 3
ATOM 2447 C C . ARG A 1 45 ? 0.150 -6.231 0.559 1.00 0.00 166 ARG A C 3
ATOM 2448 O O . ARG A 1 45 ? 0.622 -6.995 -0.283 1.00 0.00 166 ARG A O 3
ATOM 2469 N N . PHE A 1 46 ? 0.743 -5.097 0.919 1.00 0.00 167 PHE A N 3
ATOM 2470 C CA . PHE A 1 46 ? 2.011 -4.677 0.333 1.00 0.00 167 PHE A CA 3
ATOM 2471 C C . PHE A 1 46 ? 3.157 -5.553 0.829 1.00 0.00 167 PHE A C 3
ATOM 2472 O O . PHE A 1 46 ? 3.062 -6.181 1.884 1.00 0.00 167 PHE A O 3
ATOM 2489 N N . CYS A 1 47 ? 4.242 -5.590 0.061 1.00 0.00 168 CYS A N 3
ATOM 2490 C CA . CYS A 1 47 ? 5.408 -6.388 0.420 1.00 0.00 168 CYS A CA 3
ATOM 2491 C C . CYS A 1 47 ? 6.675 -5.539 0.395 1.00 0.00 168 CYS A C 3
ATOM 2492 O O . CYS A 1 47 ? 6.894 -4.761 -0.533 1.00 0.00 168 CYS A O 3
ATOM 2500 N N . GLN A 1 48 ? 7.504 -5.692 1.421 1.00 0.00 169 GLN A N 3
ATOM 2501 C CA . GLN A 1 48 ? 8.751 -4.939 1.515 1.00 0.00 169 GLN A CA 3
ATOM 2502 C C . GLN A 1 48 ? 9.778 -5.456 0.515 1.00 0.00 169 GLN A C 3
ATOM 2503 O O . GLN A 1 48 ? 10.619 -4.700 0.027 1.00 0.00 169 GLN A O 3
ATOM 2517 N N . GLN A 1 49 ? 9.705 -6.748 0.212 1.00 0.00 170 GLN A N 3
ATOM 2518 C CA . GLN A 1 49 ? 10.631 -7.366 -0.732 1.00 0.00 170 GLN A CA 3
ATOM 2519 C C . GLN A 1 49 ? 10.189 -7.120 -2.170 1.00 0.00 170 GLN A C 3
ATOM 2520 O O . GLN A 1 49 ? 10.834 -6.375 -2.909 1.00 0.00 170 GLN A O 3
ATOM 2534 N N . CYS A 1 50 ? 9.087 -7.751 -2.561 1.00 0.00 171 CYS A N 3
ATOM 2535 C CA . CYS A 1 50 ? 8.559 -7.603 -3.914 1.00 0.00 171 CYS A CA 3
ATOM 2536 C C . CYS A 1 50 ? 8.237 -6.143 -4.219 1.00 0.00 171 CYS A C 3
ATOM 2537 O O . CYS A 1 50 ? 8.279 -5.717 -5.373 1.00 0.00 171 CYS A O 3
ATOM 2545 N N . SER A 1 51 ? 7.915 -5.380 -3.178 1.00 0.00 172 SER A N 3
ATOM 2546 C CA . SER A 1 51 ? 7.586 -3.968 -3.339 1.00 0.00 172 SER A CA 3
ATOM 2547 C C . SER A 1 51 ? 6.356 -3.794 -4.224 1.00 0.00 172 SER A C 3
ATOM 2548 O O . SER A 1 51 ? 6.233 -2.803 -4.945 1.00 0.00 172 SER A O 3
ATOM 2556 N N . ARG A 1 52 ? 5.449 -4.763 -4.165 1.00 0.00 173 ARG A N 3
ATOM 2557 C CA . ARG A 1 52 ? 4.228 -4.717 -4.962 1.00 0.00 173 ARG A CA 3
ATOM 2558 C C . ARG A 1 52 ? 3.055 -5.317 -4.192 1.00 0.00 173 ARG A C 3
ATOM 2559 O O . ARG A 1 52 ? 3.248 -6.060 -3.229 1.00 0.00 173 ARG A O 3
ATOM 2580 N N . PHE A 1 53 ? 1.841 -4.990 -4.623 1.00 0.00 174 PHE A N 3
ATOM 2581 C CA . PHE A 1 53 ? 0.637 -5.496 -3.973 1.00 0.00 174 PHE A CA 3
ATOM 2582 C C . PHE A 1 53 ? 0.322 -6.913 -4.444 1.00 0.00 174 PHE A C 3
ATOM 2583 O O . PHE A 1 53 ? 0.065 -7.143 -5.625 1.00 0.00 174 PHE A O 3
ATOM 2600 N N . HIS A 1 54 ? 0.343 -7.860 -3.510 1.00 0.00 175 HIS A N 3
ATOM 2601 C CA . HIS A 1 54 ? 0.059 -9.254 -3.830 1.00 0.00 175 HIS A CA 3
ATOM 2602 C C . HIS A 1 54 ? -1.288 -9.680 -3.254 1.00 0.00 175 HIS A C 3
ATOM 2603 O O . HIS A 1 54 ? -1.679 -9.239 -2.172 1.00 0.00 175 HIS A O 3
ATOM 2617 N N . VAL A 1 55 ? -1.995 -10.538 -3.983 1.00 0.00 176 VAL A N 3
ATOM 2618 C CA . VAL A 1 55 ? -3.298 -11.022 -3.547 1.00 0.00 176 VAL A CA 3
ATOM 2619 C C . VAL A 1 55 ? -3.205 -11.705 -2.186 1.00 0.00 176 VAL A C 3
ATOM 2620 O O . VAL A 1 55 ? -2.201 -12.339 -1.865 1.00 0.00 176 VAL A O 3
ATOM 2633 N N . LEU A 1 56 ? -4.261 -11.570 -1.390 1.00 0.00 177 LEU A N 3
ATOM 2634 C CA . LEU A 1 56 ? -4.301 -12.175 -0.063 1.00 0.00 177 LEU A CA 3
ATOM 2635 C C . LEU A 1 56 ? -4.532 -13.681 -0.160 1.00 0.00 177 LEU A C 3
ATOM 2636 O O . LEU A 1 56 ? -5.624 -14.172 0.125 1.00 0.00 177 LEU A O 3
ATOM 2652 N N . GLU A 1 57 ? -3.495 -14.407 -0.564 1.00 0.00 178 GLU A N 3
ATOM 2653 C CA . GLU A 1 57 ? -3.585 -15.857 -0.700 1.00 0.00 178 GLU A CA 3
ATOM 2654 C C . GLU A 1 57 ? -2.719 -16.557 0.341 1.00 0.00 178 GLU A C 3
ATOM 2655 O O . GLU A 1 57 ? -3.090 -17.606 0.869 1.00 0.00 178 GLU A O 3
ATOM 2667 N N . GLU A 1 58 ? -1.564 -15.972 0.631 1.00 0.00 179 GLU A N 3
ATOM 2668 C CA . GLU A 1 58 ? -0.643 -16.540 1.609 1.00 0.00 179 GLU A CA 3
ATOM 2669 C C . GLU A 1 58 ? -0.067 -15.452 2.512 1.00 0.00 179 GLU A C 3
ATOM 2670 O O . GLU A 1 58 ? 1.126 -15.446 2.812 1.00 0.00 179 GLU A O 3
ATOM 2682 N N . PHE A 1 59 ? -0.926 -14.534 2.943 1.00 0.00 180 PHE A N 3
ATOM 2683 C CA . PHE A 1 59 ? -0.505 -13.443 3.813 1.00 0.00 180 PHE A CA 3
ATOM 2684 C C . PHE A 1 59 ? -1.348 -13.402 5.083 1.00 0.00 180 PHE A C 3
ATOM 2685 O O . PHE A 1 59 ? -1.644 -12.330 5.610 1.00 0.00 180 PHE A O 3
ATOM 2702 N N . ASP A 1 60 ? -1.735 -14.577 5.567 1.00 0.00 181 ASP A N 3
ATOM 2703 C CA . ASP A 1 60 ? -2.546 -14.678 6.777 1.00 0.00 181 ASP A CA 3
ATOM 2704 C C . ASP A 1 60 ? -1.839 -15.515 7.837 1.00 0.00 181 ASP A C 3
ATOM 2705 O O . ASP A 1 60 ? -1.671 -15.016 8.970 1.00 0.00 181 ASP A O 3
ATOM 2716 N N . ALA A 1 3 ? 3.125 14.228 -6.537 1.00 0.00 124 ALA A N 4
ATOM 2717 C CA . ALA A 1 3 ? 2.078 13.895 -5.536 1.00 0.00 124 ALA A CA 4
ATOM 2718 C C . ALA A 1 3 ? 1.196 12.752 -6.026 1.00 0.00 124 ALA A C 4
ATOM 2719 O O . ALA A 1 3 ? 0.529 12.866 -7.054 1.00 0.00 124 ALA A O 4
ATOM 2726 N N . ILE A 1 4 ? 1.200 11.649 -5.284 1.00 0.00 125 ILE A N 4
ATOM 2727 C CA . ILE A 1 4 ? 0.400 10.484 -5.642 1.00 0.00 125 ILE A CA 4
ATOM 2728 C C . ILE A 1 4 ? -0.469 10.033 -4.474 1.00 0.00 125 ILE A C 4
ATOM 2729 O O . ILE A 1 4 ? -0.025 10.022 -3.325 1.00 0.00 125 ILE A O 4
ATOM 2745 N N . CYS A 1 5 ? -1.710 9.664 -4.773 1.00 0.00 126 CYS A N 4
ATOM 2746 C CA . CYS A 1 5 ? -2.642 9.213 -3.747 1.00 0.00 126 CYS A CA 4
ATOM 2747 C C . CYS A 1 5 ? -2.604 7.694 -3.603 1.00 0.00 126 CYS A C 4
ATOM 2748 O O . CYS A 1 5 ? -2.239 6.983 -4.539 1.00 0.00 126 CYS A O 4
ATOM 2756 N N . CYS A 1 6 ? -2.984 7.207 -2.427 1.00 0.00 127 CYS A N 4
ATOM 2757 C CA . CYS A 1 6 ? -2.992 5.771 -2.162 1.00 0.00 127 CYS A CA 4
ATOM 2758 C C . CYS A 1 6 ? -3.937 5.049 -3.116 1.00 0.00 127 CYS A C 4
ATOM 2759 O O . CYS A 1 6 ? -5.096 5.434 -3.271 1.00 0.00 127 CYS A O 4
ATOM 2766 N N . GLN A 1 7 ? -3.433 3.997 -3.754 1.00 0.00 128 GLN A N 4
ATOM 2767 C CA . GLN A 1 7 ? -4.232 3.218 -4.695 1.00 0.00 128 GLN A CA 4
ATOM 2768 C C . GLN A 1 7 ? -5.345 2.464 -3.974 1.00 0.00 128 GLN A C 4
ATOM 2769 O O . GLN A 1 7 ? -6.399 2.195 -4.550 1.00 0.00 128 GLN A O 4
ATOM 2783 N N . VAL A 1 8 ? -5.104 2.126 -2.710 1.00 0.00 129 VAL A N 4
ATOM 2784 C CA . VAL A 1 8 ? -6.086 1.401 -1.913 1.00 0.00 129 VAL A CA 4
ATOM 2785 C C . VAL A 1 8 ? -7.399 2.174 -1.819 1.00 0.00 129 VAL A C 4
ATOM 2786 O O . VAL A 1 8 ? -7.405 3.399 -1.707 1.00 0.00 129 VAL A O 4
ATOM 2799 N N . ASP A 1 9 ? -8.510 1.445 -1.861 1.00 0.00 130 ASP A N 4
ATOM 2800 C CA . ASP A 1 9 ? -9.830 2.057 -1.779 1.00 0.00 130 ASP A CA 4
ATOM 2801 C C . ASP A 1 9 ? -10.143 2.486 -0.348 1.00 0.00 130 ASP A C 4
ATOM 2802 O O . ASP A 1 9 ? -9.619 1.915 0.609 1.00 0.00 130 ASP A O 4
ATOM 2811 N N . ASN A 1 10 ? -10.998 3.493 -0.211 1.00 0.00 131 ASN A N 4
ATOM 2812 C CA . ASN A 1 10 ? -11.383 3.997 1.103 1.00 0.00 131 ASN A CA 4
ATOM 2813 C C . ASN A 1 10 ? -10.178 4.571 1.846 1.00 0.00 131 ASN A C 4
ATOM 2814 O O . ASN A 1 10 ? -10.147 4.583 3.076 1.00 0.00 131 ASN A O 4
ATOM 2825 N N . CYS A 1 11 ? -9.191 5.047 1.093 1.00 0.00 132 CYS A N 4
ATOM 2826 C CA . CYS A 1 11 ? -7.990 5.622 1.685 1.00 0.00 132 CYS A CA 4
ATOM 2827 C C . CYS A 1 11 ? -7.537 6.855 0.909 1.00 0.00 132 CYS A C 4
ATOM 2828 O O . CYS A 1 11 ? -6.661 6.770 0.047 1.00 0.00 132 CYS A O 4
ATOM 2835 N N . GLY A 1 12 ? -8.139 7.998 1.220 1.00 0.00 133 GLY A N 4
ATOM 2836 C CA . GLY A 1 12 ? -7.783 9.230 0.542 1.00 0.00 133 GLY A CA 4
ATOM 2837 C C . GLY A 1 12 ? -6.560 9.892 1.148 1.00 0.00 133 GLY A C 4
ATOM 2838 O O . GLY A 1 12 ? -6.618 11.045 1.578 1.00 0.00 133 GLY A O 4
ATOM 2842 N N . ALA A 1 13 ? -5.451 9.161 1.184 1.00 0.00 134 ALA A N 4
ATOM 2843 C CA . ALA A 1 13 ? -4.209 9.681 1.741 1.00 0.00 134 ALA A CA 4
ATOM 2844 C C . ALA A 1 13 ? -3.299 10.222 0.646 1.00 0.00 134 ALA A C 4
ATOM 2845 O O . ALA A 1 13 ? -3.248 9.678 -0.459 1.00 0.00 134 ALA A O 4
ATOM 2852 N N . ASP A 1 14 ? -2.581 11.296 0.956 1.00 0.00 135 ASP A N 4
ATOM 2853 C CA . ASP A 1 14 ? -1.670 11.910 -0.004 1.00 0.00 135 ASP A CA 4
ATOM 2854 C C . ASP A 1 14 ? -0.230 11.484 0.263 1.00 0.00 135 ASP A C 4
ATOM 2855 O O . ASP A 1 14 ? 0.264 11.600 1.386 1.00 0.00 135 ASP A O 4
ATOM 2864 N N . LEU A 1 15 ? 0.438 10.989 -0.773 1.00 0.00 136 LEU A N 4
ATOM 2865 C CA . LEU A 1 15 ? 1.821 10.545 -0.649 1.00 0.00 136 LEU A CA 4
ATOM 2866 C C . LEU A 1 15 ? 2.788 11.680 -0.974 1.00 0.00 136 LEU A C 4
ATOM 2867 O O . LEU A 1 15 ? 3.709 11.516 -1.776 1.00 0.00 136 LEU A O 4
ATOM 2883 N N . SER A 1 16 ? 2.574 12.831 -0.345 1.00 0.00 137 SER A N 4
ATOM 2884 C CA . SER A 1 16 ? 3.427 13.994 -0.566 1.00 0.00 137 SER A CA 4
ATOM 2885 C C . SER A 1 16 ? 4.335 14.237 0.635 1.00 0.00 137 SER A C 4
ATOM 2886 O O . SER A 1 16 ? 5.474 14.681 0.485 1.00 0.00 137 SER A O 4
ATOM 2894 N N . LYS A 1 17 ? 3.824 13.944 1.826 1.00 0.00 138 LYS A N 4
ATOM 2895 C CA . LYS A 1 17 ? 4.588 14.131 3.054 1.00 0.00 138 LYS A CA 4
ATOM 2896 C C . LYS A 1 17 ? 5.606 13.010 3.238 1.00 0.00 138 LYS A C 4
ATOM 2897 O O . LYS A 1 17 ? 6.654 13.206 3.855 1.00 0.00 138 LYS A O 4
ATOM 2916 N N . VAL A 1 18 ? 5.293 11.835 2.701 1.00 0.00 139 VAL A N 4
ATOM 2917 C CA . VAL A 1 18 ? 6.181 10.684 2.807 1.00 0.00 139 VAL A CA 4
ATOM 2918 C C . VAL A 1 18 ? 7.558 10.994 2.227 1.00 0.00 139 VAL A C 4
ATOM 2919 O O . VAL A 1 18 ? 7.769 12.053 1.637 1.00 0.00 139 VAL A O 4
ATOM 2932 N N . LYS A 1 19 ? 8.489 10.063 2.399 1.00 0.00 140 LYS A N 4
ATOM 2933 C CA . LYS A 1 19 ? 9.845 10.235 1.892 1.00 0.00 140 LYS A CA 4
ATOM 2934 C C . LYS A 1 19 ? 9.874 10.132 0.372 1.00 0.00 140 LYS A C 4
ATOM 2935 O O . LYS A 1 19 ? 10.020 11.135 -0.327 1.00 0.00 140 LYS A O 4
ATOM 2954 N N . ASP A 1 20 ? 9.735 8.913 -0.130 1.00 0.00 141 ASP A N 4
ATOM 2955 C CA . ASP A 1 20 ? 9.744 8.669 -1.567 1.00 0.00 141 ASP A CA 4
ATOM 2956 C C . ASP A 1 20 ? 9.317 7.239 -1.880 1.00 0.00 141 ASP A C 4
ATOM 2957 O O . ASP A 1 20 ? 8.555 6.998 -2.816 1.00 0.00 141 ASP A O 4
ATOM 2966 N N . TYR A 1 21 ? 9.811 6.291 -1.088 1.00 0.00 142 TYR A N 4
ATOM 2967 C CA . TYR A 1 21 ? 9.480 4.884 -1.281 1.00 0.00 142 TYR A CA 4
ATOM 2968 C C . TYR A 1 21 ? 7.976 4.657 -1.174 1.00 0.00 142 TYR A C 4
ATOM 2969 O O . TYR A 1 21 ? 7.427 3.763 -1.819 1.00 0.00 142 TYR A O 4
ATOM 2987 N N . HIS A 1 22 ? 7.316 5.472 -0.359 1.00 0.00 143 HIS A N 4
ATOM 2988 C CA . HIS A 1 22 ? 5.874 5.358 -0.169 1.00 0.00 143 HIS A CA 4
ATOM 2989 C C . HIS A 1 22 ? 5.130 6.378 -1.024 1.00 0.00 143 HIS A C 4
ATOM 2990 O O . HIS A 1 22 ? 4.121 6.942 -0.601 1.00 0.00 143 HIS A O 4
ATOM 3004 N N . ARG A 1 23 ? 5.634 6.609 -2.232 1.00 0.00 144 ARG A N 4
ATOM 3005 C CA . ARG A 1 23 ? 5.017 7.562 -3.149 1.00 0.00 144 ARG A CA 4
ATOM 3006 C C . ARG A 1 23 ? 4.821 6.943 -4.528 1.00 0.00 144 ARG A C 4
ATOM 3007 O O . ARG A 1 23 ? 3.691 6.762 -4.983 1.00 0.00 144 ARG A O 4
ATOM 3028 N N . ARG A 1 24 ? 5.928 6.620 -5.190 1.00 0.00 145 ARG A N 4
ATOM 3029 C CA . ARG A 1 24 ? 5.876 6.020 -6.519 1.00 0.00 145 ARG A CA 4
ATOM 3030 C C . ARG A 1 24 ? 5.108 4.702 -6.492 1.00 0.00 145 ARG A C 4
ATOM 3031 O O . ARG A 1 24 ? 4.463 4.328 -7.471 1.00 0.00 145 ARG A O 4
ATOM 3052 N N . HIS A 1 25 ? 5.184 4.001 -5.365 1.00 0.00 146 HIS A N 4
ATOM 3053 C CA . HIS A 1 25 ? 4.496 2.725 -5.208 1.00 0.00 146 HIS A CA 4
ATOM 3054 C C . HIS A 1 25 ? 2.982 2.915 -5.132 1.00 0.00 146 HIS A C 4
ATOM 3055 O O . HIS A 1 25 ? 2.222 1.959 -5.280 1.00 0.00 146 HIS A O 4
ATOM 3069 N N . LYS A 1 26 ? 2.550 4.153 -4.896 1.00 0.00 147 LYS A N 4
ATOM 3070 C CA . LYS A 1 26 ? 1.126 4.461 -4.797 1.00 0.00 147 LYS A CA 4
ATOM 3071 C C . LYS A 1 26 ? 0.505 3.781 -3.580 1.00 0.00 147 LYS A C 4
ATOM 3072 O O . LYS A 1 26 ? -0.540 3.139 -3.678 1.00 0.00 147 LYS A O 4
ATOM 3091 N N . VAL A 1 27 ? 1.158 3.928 -2.431 1.00 0.00 148 VAL A N 4
ATOM 3092 C CA . VAL A 1 27 ? 0.672 3.333 -1.193 1.00 0.00 148 VAL A CA 4
ATOM 3093 C C . VAL A 1 27 ? 1.207 4.086 0.022 1.00 0.00 148 VAL A C 4
ATOM 3094 O O . VAL A 1 27 ? 2.365 4.504 0.046 1.00 0.00 148 VAL A O 4
ATOM 3107 N N . CYS A 1 28 ? 0.358 4.257 1.029 1.00 0.00 149 CYS A N 4
ATOM 3108 C CA . CYS A 1 28 ? 0.747 4.961 2.244 1.00 0.00 149 CYS A CA 4
ATOM 3109 C C . CYS A 1 28 ? 1.491 4.029 3.197 1.00 0.00 149 CYS A C 4
ATOM 3110 O O . CYS A 1 28 ? 1.876 2.922 2.822 1.00 0.00 149 CYS A O 4
ATOM 3117 N N . GLU A 1 29 ? 1.695 4.486 4.428 1.00 0.00 150 GLU A N 4
ATOM 3118 C CA . GLU A 1 29 ? 2.398 3.693 5.431 1.00 0.00 150 GLU A CA 4
ATOM 3119 C C . GLU A 1 29 ? 1.481 2.637 6.042 1.00 0.00 150 GLU A C 4
ATOM 3120 O O . GLU A 1 29 ? 1.924 1.544 6.393 1.00 0.00 150 GLU A O 4
ATOM 3132 N N . ILE A 1 30 ? 0.201 2.972 6.167 1.00 0.00 151 ILE A N 4
ATOM 3133 C CA . ILE A 1 30 ? -0.777 2.055 6.739 1.00 0.00 151 ILE A CA 4
ATOM 3134 C C . ILE A 1 30 ? -0.893 0.779 5.912 1.00 0.00 151 ILE A C 4
ATOM 3135 O O . ILE A 1 30 ? -0.948 -0.322 6.458 1.00 0.00 151 ILE A O 4
ATOM 3151 N N . HIS A 1 31 ? -0.934 0.934 4.593 1.00 0.00 152 HIS A N 4
ATOM 3152 C CA . HIS A 1 31 ? -1.049 -0.210 3.697 1.00 0.00 152 HIS A CA 4
ATOM 3153 C C . HIS A 1 31 ? 0.324 -0.684 3.223 1.00 0.00 152 HIS A C 4
ATOM 3154 O O . HIS A 1 31 ? 0.436 -1.364 2.204 1.00 0.00 152 HIS A O 4
ATOM 3167 N N . SER A 1 32 ? 1.364 -0.326 3.971 1.00 0.00 153 SER A N 4
ATOM 3168 C CA . SER A 1 32 ? 2.724 -0.723 3.624 1.00 0.00 153 SER A CA 4
ATOM 3169 C C . SER A 1 32 ? 3.096 -2.027 4.320 1.00 0.00 153 SER A C 4
ATOM 3170 O O . SER A 1 32 ? 3.870 -2.825 3.793 1.00 0.00 153 SER A O 4
ATOM 3178 N N . LYS A 1 33 ? 2.535 -2.236 5.508 1.00 0.00 154 LYS A N 4
ATOM 3179 C CA . LYS A 1 33 ? 2.803 -3.445 6.277 1.00 0.00 154 LYS A CA 4
ATOM 3180 C C . LYS A 1 33 ? 1.587 -3.837 7.112 1.00 0.00 154 LYS A C 4
ATOM 3181 O O . LYS A 1 33 ? 1.720 -4.426 8.185 1.00 0.00 154 LYS A O 4
ATOM 3200 N N . ALA A 1 34 ? 0.401 -3.507 6.611 1.00 0.00 155 ALA A N 4
ATOM 3201 C CA . ALA A 1 34 ? -0.840 -3.824 7.308 1.00 0.00 155 ALA A CA 4
ATOM 3202 C C . ALA A 1 34 ? -1.192 -5.301 7.158 1.00 0.00 155 ALA A C 4
ATOM 3203 O O . ALA A 1 34 ? -0.595 -6.011 6.351 1.00 0.00 155 ALA A O 4
ATOM 3210 N N . THR A 1 35 ? -2.167 -5.753 7.940 1.00 0.00 156 THR A N 4
ATOM 3211 C CA . THR A 1 35 ? -2.599 -7.144 7.893 1.00 0.00 156 THR A CA 4
ATOM 3212 C C . THR A 1 35 ? -3.395 -7.428 6.624 1.00 0.00 156 THR A C 4
ATOM 3213 O O . THR A 1 35 ? -3.380 -8.545 6.107 1.00 0.00 156 THR A O 4
ATOM 3224 N N . THR A 1 36 ? -4.091 -6.410 6.128 1.00 0.00 157 THR A N 4
ATOM 3225 C CA . THR A 1 36 ? -4.892 -6.550 4.919 1.00 0.00 157 THR A CA 4
ATOM 3226 C C . THR A 1 36 ? -5.098 -5.202 4.235 1.00 0.00 157 THR A C 4
ATOM 3227 O O . THR A 1 36 ? -4.923 -4.149 4.850 1.00 0.00 157 THR A O 4
ATOM 3238 N N . ALA A 1 37 ? -5.473 -5.243 2.961 1.00 0.00 158 ALA A N 4
ATOM 3239 C CA . ALA A 1 37 ? -5.705 -4.025 2.192 1.00 0.00 158 ALA A CA 4
ATOM 3240 C C . ALA A 1 37 ? -6.753 -4.253 1.108 1.00 0.00 158 ALA A C 4
ATOM 3241 O O . ALA A 1 37 ? -6.982 -5.385 0.683 1.00 0.00 158 ALA A O 4
ATOM 3248 N N . LEU A 1 38 ? -7.389 -3.173 0.668 1.00 0.00 159 LEU A N 4
ATOM 3249 C CA . LEU A 1 38 ? -8.416 -3.259 -0.366 1.00 0.00 159 LEU A CA 4
ATOM 3250 C C . LEU A 1 38 ? -7.992 -2.504 -1.622 1.00 0.00 159 LEU A C 4
ATOM 3251 O O . LEU A 1 38 ? -7.848 -1.281 -1.604 1.00 0.00 159 LEU A O 4
ATOM 3267 N N . VAL A 1 39 ? -7.794 -3.239 -2.711 1.00 0.00 160 VAL A N 4
ATOM 3268 C CA . VAL A 1 39 ? -7.388 -2.639 -3.976 1.00 0.00 160 VAL A CA 4
ATOM 3269 C C . VAL A 1 39 ? -8.057 -3.335 -5.156 1.00 0.00 160 VAL A C 4
ATOM 3270 O O . VAL A 1 39 ? -8.075 -4.564 -5.235 1.00 0.00 160 VAL A O 4
ATOM 3283 N N . GLY A 1 40 ? -8.603 -2.543 -6.074 1.00 0.00 161 GLY A N 4
ATOM 3284 C CA . GLY A 1 40 ? -9.264 -3.101 -7.239 1.00 0.00 161 GLY A CA 4
ATOM 3285 C C . GLY A 1 40 ? -10.376 -4.066 -6.873 1.00 0.00 161 GLY A C 4
ATOM 3286 O O . GLY A 1 40 ? -10.641 -5.023 -7.599 1.00 0.00 161 GLY A O 4
ATOM 3290 N N . GLY A 1 41 ? -11.028 -3.812 -5.743 1.00 0.00 162 GLY A N 4
ATOM 3291 C CA . GLY A 1 41 ? -12.108 -4.672 -5.300 1.00 0.00 162 GLY A CA 4
ATOM 3292 C C . GLY A 1 41 ? -11.626 -6.056 -4.908 1.00 0.00 162 GLY A C 4
ATOM 3293 O O . GLY A 1 41 ? -12.370 -7.030 -5.004 1.00 0.00 162 GLY A O 4
ATOM 3297 N N . ILE A 1 42 ? -10.375 -6.139 -4.465 1.00 0.00 163 ILE A N 4
ATOM 3298 C CA . ILE A 1 42 ? -9.794 -7.413 -4.055 1.00 0.00 163 ILE A CA 4
ATOM 3299 C C . ILE A 1 42 ? -8.814 -7.224 -2.903 1.00 0.00 163 ILE A C 4
ATOM 3300 O O . ILE A 1 42 ? -8.019 -6.283 -2.898 1.00 0.00 163 ILE A O 4
ATOM 3316 N N . MET A 1 43 ? -8.873 -8.124 -1.927 1.00 0.00 164 MET A N 4
ATOM 3317 C CA . MET A 1 43 ? -7.990 -8.057 -0.770 1.00 0.00 164 MET A CA 4
ATOM 3318 C C . MET A 1 43 ? -6.559 -8.416 -1.158 1.00 0.00 164 MET A C 4
ATOM 3319 O O . MET A 1 43 ? -6.333 -9.282 -2.003 1.00 0.00 164 MET A O 4
ATOM 3333 N N . GLN A 1 44 ? -5.596 -7.744 -0.536 1.00 0.00 165 GLN A N 4
ATOM 3334 C CA . GLN A 1 44 ? -4.187 -7.993 -0.818 1.00 0.00 165 GLN A CA 4
ATOM 3335 C C . GLN A 1 44 ? -3.295 -7.324 0.222 1.00 0.00 165 GLN A C 4
ATOM 3336 O O . GLN A 1 44 ? -3.782 -6.667 1.141 1.00 0.00 165 GLN A O 4
ATOM 3350 N N . ARG A 1 45 ? -1.987 -7.498 0.071 1.00 0.00 166 ARG A N 4
ATOM 3351 C CA . ARG A 1 45 ? -1.023 -6.912 0.994 1.00 0.00 166 ARG A CA 4
ATOM 3352 C C . ARG A 1 45 ? 0.205 -6.403 0.247 1.00 0.00 166 ARG A C 4
ATOM 3353 O O . ARG A 1 45 ? 0.448 -6.783 -0.898 1.00 0.00 166 ARG A O 4
ATOM 3374 N N . PHE A 1 46 ? 0.976 -5.541 0.902 1.00 0.00 167 PHE A N 4
ATOM 3375 C CA . PHE A 1 46 ? 2.177 -4.979 0.298 1.00 0.00 167 PHE A CA 4
ATOM 3376 C C . PHE A 1 46 ? 3.425 -5.708 0.787 1.00 0.00 167 PHE A C 4
ATOM 3377 O O . PHE A 1 46 ? 3.546 -6.029 1.969 1.00 0.00 167 PHE A O 4
ATOM 3394 N N . CYS A 1 47 ? 4.351 -5.966 -0.131 1.00 0.00 168 CYS A N 4
ATOM 3395 C CA . CYS A 1 47 ? 5.590 -6.655 0.206 1.00 0.00 168 CYS A CA 4
ATOM 3396 C C . CYS A 1 47 ? 6.777 -5.697 0.156 1.00 0.00 168 CYS A C 4
ATOM 3397 O O . CYS A 1 47 ? 6.792 -4.755 -0.635 1.00 0.00 168 CYS A O 4
ATOM 3405 N N . GLN A 1 48 ? 7.768 -5.945 1.007 1.00 0.00 169 GLN A N 4
ATOM 3406 C CA . GLN A 1 48 ? 8.957 -5.103 1.059 1.00 0.00 169 GLN A CA 4
ATOM 3407 C C . GLN A 1 48 ? 10.011 -5.586 0.070 1.00 0.00 169 GLN A C 4
ATOM 3408 O O . GLN A 1 48 ? 10.789 -4.792 -0.461 1.00 0.00 169 GLN A O 4
ATOM 3422 N N . GLN A 1 49 ? 10.032 -6.892 -0.177 1.00 0.00 170 GLN A N 4
ATOM 3423 C CA . GLN A 1 49 ? 10.991 -7.479 -1.104 1.00 0.00 170 GLN A CA 4
ATOM 3424 C C . GLN A 1 49 ? 10.486 -7.391 -2.540 1.00 0.00 170 GLN A C 4
ATOM 3425 O O . GLN A 1 49 ? 11.271 -7.258 -3.479 1.00 0.00 170 GLN A O 4
ATOM 3439 N N . CYS A 1 50 ? 9.169 -7.468 -2.704 1.00 0.00 171 CYS A N 4
ATOM 3440 C CA . CYS A 1 50 ? 8.558 -7.396 -4.026 1.00 0.00 171 CYS A CA 4
ATOM 3441 C C . CYS A 1 50 ? 8.314 -5.947 -4.436 1.00 0.00 171 CYS A C 4
ATOM 3442 O O . CYS A 1 50 ? 8.331 -5.616 -5.621 1.00 0.00 171 CYS A O 4
ATOM 3450 N N . SER A 1 51 ? 8.084 -5.087 -3.448 1.00 0.00 172 SER A N 4
ATOM 3451 C CA . SER A 1 51 ? 7.836 -3.675 -3.708 1.00 0.00 172 SER A CA 4
ATOM 3452 C C . SER A 1 51 ? 6.573 -3.489 -4.544 1.00 0.00 172 SER A C 4
ATOM 3453 O O . SER A 1 51 ? 6.459 -2.533 -5.312 1.00 0.00 172 SER A O 4
ATOM 3461 N N . ARG A 1 52 ? 5.627 -4.410 -4.390 1.00 0.00 173 ARG A N 4
ATOM 3462 C CA . ARG A 1 52 ? 4.371 -4.349 -5.130 1.00 0.00 173 ARG A CA 4
ATOM 3463 C C . ARG A 1 52 ? 3.261 -5.068 -4.373 1.00 0.00 173 ARG A C 4
ATOM 3464 O O . ARG A 1 52 ? 3.524 -5.929 -3.534 1.00 0.00 173 ARG A O 4
ATOM 3485 N N . PHE A 1 53 ? 2.017 -4.709 -4.675 1.00 0.00 174 PHE A N 4
ATOM 3486 C CA . PHE A 1 53 ? 0.866 -5.322 -4.021 1.00 0.00 174 PHE A CA 4
ATOM 3487 C C . PHE A 1 53 ? 0.676 -6.762 -4.487 1.00 0.00 174 PHE A C 4
ATOM 3488 O O . PHE A 1 53 ? 0.778 -7.058 -5.678 1.00 0.00 174 PHE A O 4
ATOM 3505 N N . HIS A 1 54 ? 0.399 -7.653 -3.541 1.00 0.00 175 HIS A N 4
ATOM 3506 C CA . HIS A 1 54 ? 0.194 -9.061 -3.853 1.00 0.00 175 HIS A CA 4
ATOM 3507 C C . HIS A 1 54 ? -1.132 -9.555 -3.279 1.00 0.00 175 HIS A C 4
ATOM 3508 O O . HIS A 1 54 ? -1.471 -9.260 -2.133 1.00 0.00 175 HIS A O 4
ATOM 3522 N N . VAL A 1 55 ? -1.878 -10.308 -4.084 1.00 0.00 176 VAL A N 4
ATOM 3523 C CA . VAL A 1 55 ? -3.168 -10.842 -3.659 1.00 0.00 176 VAL A CA 4
ATOM 3524 C C . VAL A 1 55 ? -3.069 -11.521 -2.295 1.00 0.00 176 VAL A C 4
ATOM 3525 O O . VAL A 1 55 ? -1.981 -11.660 -1.737 1.00 0.00 176 VAL A O 4
ATOM 3538 N N . LEU A 1 56 ? -4.213 -11.939 -1.765 1.00 0.00 177 LEU A N 4
ATOM 3539 C CA . LEU A 1 56 ? -4.257 -12.602 -0.467 1.00 0.00 177 LEU A CA 4
ATOM 3540 C C . LEU A 1 56 ? -4.241 -14.120 -0.627 1.00 0.00 177 LEU A C 4
ATOM 3541 O O . LEU A 1 56 ? -4.951 -14.837 0.079 1.00 0.00 177 LEU A O 4
ATOM 3557 N N . GLU A 1 57 ? -3.427 -14.604 -1.560 1.00 0.00 178 GLU A N 4
ATOM 3558 C CA . GLU A 1 57 ? -3.318 -16.035 -1.812 1.00 0.00 178 GLU A CA 4
ATOM 3559 C C . GLU A 1 57 ? -1.966 -16.568 -1.348 1.00 0.00 178 GLU A C 4
ATOM 3560 O O . GLU A 1 57 ? -1.850 -17.720 -0.932 1.00 0.00 178 GLU A O 4
ATOM 3572 N N . GLU A 1 58 ? -0.944 -15.719 -1.425 1.00 0.00 179 GLU A N 4
ATOM 3573 C CA . GLU A 1 58 ? 0.401 -16.104 -1.015 1.00 0.00 179 GLU A CA 4
ATOM 3574 C C . GLU A 1 58 ? 0.619 -15.816 0.468 1.00 0.00 179 GLU A C 4
ATOM 3575 O O . GLU A 1 58 ? 1.195 -16.629 1.191 1.00 0.00 179 GLU A O 4
ATOM 3587 N N . PHE A 1 59 ? 0.156 -14.653 0.913 1.00 0.00 180 PHE A N 4
ATOM 3588 C CA . PHE A 1 59 ? 0.300 -14.256 2.308 1.00 0.00 180 PHE A CA 4
ATOM 3589 C C . PHE A 1 59 ? -0.454 -15.214 3.227 1.00 0.00 180 PHE A C 4
ATOM 3590 O O . PHE A 1 59 ? -1.435 -15.835 2.821 1.00 0.00 180 PHE A O 4
ATOM 3607 N N . ASP A 1 60 ? 0.013 -15.326 4.467 1.00 0.00 181 ASP A N 4
ATOM 3608 C CA . ASP A 1 60 ? -0.618 -16.209 5.442 1.00 0.00 181 ASP A CA 4
ATOM 3609 C C . ASP A 1 60 ? -0.438 -15.670 6.857 1.00 0.00 181 ASP A C 4
ATOM 3610 O O . ASP A 1 60 ? 0.642 -15.898 7.444 1.00 0.00 181 ASP A O 4
ATOM 3621 N N . ALA A 1 3 ? 0.358 15.422 -6.399 1.00 0.00 124 ALA A N 5
ATOM 3622 C CA . ALA A 1 3 ? 0.246 14.456 -5.276 1.00 0.00 124 ALA A CA 5
ATOM 3623 C C . ALA A 1 3 ? -0.237 13.095 -5.769 1.00 0.00 124 ALA A C 5
ATOM 3624 O O . ALA A 1 3 ? -0.965 13.004 -6.757 1.00 0.00 124 ALA A O 5
ATOM 3631 N N . ILE A 1 4 ? 0.175 12.040 -5.073 1.00 0.00 125 ILE A N 5
ATOM 3632 C CA . ILE A 1 4 ? -0.214 10.684 -5.440 1.00 0.00 125 ILE A CA 5
ATOM 3633 C C . ILE A 1 4 ? -0.943 9.995 -4.292 1.00 0.00 125 ILE A C 5
ATOM 3634 O O . ILE A 1 4 ? -0.320 9.412 -3.406 1.00 0.00 125 ILE A O 5
ATOM 3650 N N . CYS A 1 5 ? -2.271 10.070 -4.312 1.00 0.00 126 CYS A N 5
ATOM 3651 C CA . CYS A 1 5 ? -3.087 9.456 -3.272 1.00 0.00 126 CYS A CA 5
ATOM 3652 C C . CYS A 1 5 ? -2.838 7.953 -3.199 1.00 0.00 126 CYS A C 5
ATOM 3653 O O . CYS A 1 5 ? -2.388 7.338 -4.167 1.00 0.00 126 CYS A O 5
ATOM 3661 N N . CYS A 1 6 ? -3.132 7.366 -2.044 1.00 0.00 127 CYS A N 5
ATOM 3662 C CA . CYS A 1 6 ? -2.941 5.933 -1.840 1.00 0.00 127 CYS A CA 5
ATOM 3663 C C . CYS A 1 6 ? -3.741 5.125 -2.857 1.00 0.00 127 CYS A C 5
ATOM 3664 O O . CYS A 1 6 ? -4.920 5.396 -3.089 1.00 0.00 127 CYS A O 5
ATOM 3671 N N . GLN A 1 7 ? -3.094 4.134 -3.459 1.00 0.00 128 GLN A N 5
ATOM 3672 C CA . GLN A 1 7 ? -3.748 3.287 -4.449 1.00 0.00 128 GLN A CA 5
ATOM 3673 C C . GLN A 1 7 ? -4.889 2.494 -3.820 1.00 0.00 128 GLN A C 5
ATOM 3674 O O . GLN A 1 7 ? -5.875 2.173 -4.484 1.00 0.00 128 GLN A O 5
ATOM 3688 N N . VAL A 1 8 ? -4.751 2.185 -2.534 1.00 0.00 129 VAL A N 5
ATOM 3689 C CA . VAL A 1 8 ? -5.772 1.435 -1.816 1.00 0.00 129 VAL A CA 5
ATOM 3690 C C . VAL A 1 8 ? -7.095 2.194 -1.792 1.00 0.00 129 VAL A C 5
ATOM 3691 O O . VAL A 1 8 ? -7.114 3.423 -1.731 1.00 0.00 129 VAL A O 5
ATOM 3704 N N . ASP A 1 9 ? -8.198 1.455 -1.842 1.00 0.00 130 ASP A N 5
ATOM 3705 C CA . ASP A 1 9 ? -9.525 2.062 -1.825 1.00 0.00 130 ASP A CA 5
ATOM 3706 C C . ASP A 1 9 ? -9.895 2.523 -0.420 1.00 0.00 130 ASP A C 5
ATOM 3707 O O . ASP A 1 9 ? -9.398 1.986 0.571 1.00 0.00 130 ASP A O 5
ATOM 3716 N N . ASN A 1 10 ? -10.771 3.518 -0.342 1.00 0.00 131 ASN A N 5
ATOM 3717 C CA . ASN A 1 10 ? -11.208 4.051 0.944 1.00 0.00 131 ASN A CA 5
ATOM 3718 C C . ASN A 1 10 ? -10.025 4.597 1.737 1.00 0.00 131 ASN A C 5
ATOM 3719 O O . ASN A 1 10 ? -10.025 4.571 2.968 1.00 0.00 131 ASN A O 5
ATOM 3730 N N . CYS A 1 11 ? -9.019 5.094 1.024 1.00 0.00 132 CYS A N 5
ATOM 3731 C CA . CYS A 1 11 ? -7.830 5.648 1.663 1.00 0.00 132 CYS A CA 5
ATOM 3732 C C . CYS A 1 11 ? -7.382 6.924 0.959 1.00 0.00 132 CYS A C 5
ATOM 3733 O O . CYS A 1 11 ? -6.793 6.877 -0.120 1.00 0.00 132 CYS A O 5
ATOM 3740 N N . GLY A 1 12 ? -7.669 8.066 1.576 1.00 0.00 133 GLY A N 5
ATOM 3741 C CA . GLY A 1 12 ? -7.290 9.339 0.994 1.00 0.00 133 GLY A CA 5
ATOM 3742 C C . GLY A 1 12 ? -5.980 9.865 1.549 1.00 0.00 133 GLY A C 5
ATOM 3743 O O . GLY A 1 12 ? -5.828 11.068 1.764 1.00 0.00 133 GLY A O 5
ATOM 3747 N N . ALA A 1 13 ? -5.033 8.962 1.781 1.00 0.00 134 ALA A N 5
ATOM 3748 C CA . ALA A 1 13 ? -3.731 9.340 2.315 1.00 0.00 134 ALA A CA 5
ATOM 3749 C C . ALA A 1 13 ? -2.929 10.139 1.292 1.00 0.00 134 ALA A C 5
ATOM 3750 O O . ALA A 1 13 ? -2.557 9.621 0.240 1.00 0.00 134 ALA A O 5
ATOM 3757 N N . ASP A 1 14 ? -2.666 11.403 1.609 1.00 0.00 135 ASP A N 5
ATOM 3758 C CA . ASP A 1 14 ? -1.908 12.272 0.719 1.00 0.00 135 ASP A CA 5
ATOM 3759 C C . ASP A 1 14 ? -0.424 11.920 0.750 1.00 0.00 135 ASP A C 5
ATOM 3760 O O . ASP A 1 14 ? 0.199 11.907 1.811 1.00 0.00 135 ASP A O 5
ATOM 3769 N N . LEU A 1 15 ? 0.136 11.634 -0.420 1.00 0.00 136 LEU A N 5
ATOM 3770 C CA . LEU A 1 15 ? 1.548 11.282 -0.527 1.00 0.00 136 LEU A CA 5
ATOM 3771 C C . LEU A 1 15 ? 2.345 12.415 -1.166 1.00 0.00 136 LEU A C 5
ATOM 3772 O O . LEU A 1 15 ? 3.175 12.185 -2.046 1.00 0.00 136 LEU A O 5
ATOM 3788 N N . SER A 1 16 ? 2.089 13.639 -0.717 1.00 0.00 137 SER A N 5
ATOM 3789 C CA . SER A 1 16 ? 2.783 14.807 -1.243 1.00 0.00 137 SER A CA 5
ATOM 3790 C C . SER A 1 16 ? 4.015 15.134 -0.404 1.00 0.00 137 SER A C 5
ATOM 3791 O O . SER A 1 16 ? 5.067 15.484 -0.938 1.00 0.00 137 SER A O 5
ATOM 3799 N N . LYS A 1 17 ? 3.875 15.019 0.912 1.00 0.00 138 LYS A N 5
ATOM 3800 C CA . LYS A 1 17 ? 4.975 15.305 1.824 1.00 0.00 138 LYS A CA 5
ATOM 3801 C C . LYS A 1 17 ? 5.537 14.018 2.423 1.00 0.00 138 LYS A C 5
ATOM 3802 O O . LYS A 1 17 ? 5.848 13.959 3.613 1.00 0.00 138 LYS A O 5
ATOM 3821 N N . VAL A 1 18 ? 5.666 12.990 1.590 1.00 0.00 139 VAL A N 5
ATOM 3822 C CA . VAL A 1 18 ? 6.190 11.705 2.035 1.00 0.00 139 VAL A CA 5
ATOM 3823 C C . VAL A 1 18 ? 7.656 11.551 1.650 1.00 0.00 139 VAL A C 5
ATOM 3824 O O . VAL A 1 18 ? 8.247 12.444 1.041 1.00 0.00 139 VAL A O 5
ATOM 3837 N N . LYS A 1 19 ? 8.242 10.411 2.006 1.00 0.00 140 LYS A N 5
ATOM 3838 C CA . LYS A 1 19 ? 9.642 10.143 1.696 1.00 0.00 140 LYS A CA 5
ATOM 3839 C C . LYS A 1 19 ? 9.845 9.972 0.193 1.00 0.00 140 LYS A C 5
ATOM 3840 O O . LYS A 1 19 ? 10.237 10.910 -0.501 1.00 0.00 140 LYS A O 5
ATOM 3859 N N . ASP A 1 20 ? 9.577 8.770 -0.304 1.00 0.00 141 ASP A N 5
ATOM 3860 C CA . ASP A 1 20 ? 9.731 8.473 -1.726 1.00 0.00 141 ASP A CA 5
ATOM 3861 C C . ASP A 1 20 ? 9.395 7.014 -2.017 1.00 0.00 141 ASP A C 5
ATOM 3862 O O . ASP A 1 20 ? 8.707 6.708 -2.990 1.00 0.00 141 ASP A O 5
ATOM 3871 N N . TYR A 1 21 ? 9.886 6.119 -1.166 1.00 0.00 142 TYR A N 5
ATOM 3872 C CA . TYR A 1 21 ? 9.640 4.690 -1.332 1.00 0.00 142 TYR A CA 5
ATOM 3873 C C . TYR A 1 21 ? 8.145 4.392 -1.371 1.00 0.00 142 TYR A C 5
ATOM 3874 O O . TYR A 1 21 ? 7.708 3.431 -2.008 1.00 0.00 142 TYR A O 5
ATOM 3892 N N . HIS A 1 22 ? 7.361 5.220 -0.687 1.00 0.00 143 HIS A N 5
ATOM 3893 C CA . HIS A 1 22 ? 5.914 5.045 -0.644 1.00 0.00 143 HIS A CA 5
ATOM 3894 C C . HIS A 1 22 ? 5.235 5.824 -1.767 1.00 0.00 143 HIS A C 5
ATOM 3895 O O . HIS A 1 22 ? 4.166 5.440 -2.242 1.00 0.00 143 HIS A O 5
ATOM 3909 N N . ARG A 1 23 ? 5.861 6.921 -2.185 1.00 0.00 144 ARG A N 5
ATOM 3910 C CA . ARG A 1 23 ? 5.315 7.753 -3.250 1.00 0.00 144 ARG A CA 5
ATOM 3911 C C . ARG A 1 23 ? 5.383 7.035 -4.594 1.00 0.00 144 ARG A C 5
ATOM 3912 O O . ARG A 1 23 ? 4.506 7.202 -5.444 1.00 0.00 144 ARG A O 5
ATOM 3933 N N . ARG A 1 24 ? 6.431 6.240 -4.783 1.00 0.00 145 ARG A N 5
ATOM 3934 C CA . ARG A 1 24 ? 6.615 5.500 -6.027 1.00 0.00 145 ARG A CA 5
ATOM 3935 C C . ARG A 1 24 ? 5.721 4.263 -6.065 1.00 0.00 145 ARG A C 5
ATOM 3936 O O . ARG A 1 24 ? 5.291 3.830 -7.135 1.00 0.00 145 ARG A O 5
ATOM 3957 N N . HIS A 1 25 ? 5.446 3.700 -4.895 1.00 0.00 146 HIS A N 5
ATOM 3958 C CA . HIS A 1 25 ? 4.604 2.511 -4.798 1.00 0.00 146 HIS A CA 5
ATOM 3959 C C . HIS A 1 25 ? 3.120 2.877 -4.809 1.00 0.00 146 HIS A C 5
ATOM 3960 O O . HIS A 1 25 ? 2.263 2.004 -4.934 1.00 0.00 146 HIS A O 5
ATOM 3974 N N . LYS A 1 26 ? 2.821 4.167 -4.678 1.00 0.00 147 LYS A N 5
ATOM 3975 C CA . LYS A 1 26 ? 1.438 4.633 -4.675 1.00 0.00 147 LYS A CA 5
ATOM 3976 C C . LYS A 1 26 ? 0.676 4.060 -3.481 1.00 0.00 147 LYS A C 5
ATOM 3977 O O . LYS A 1 26 ? -0.435 3.550 -3.626 1.00 0.00 147 LYS A O 5
ATOM 3996 N N . VAL A 1 27 ? 1.283 4.150 -2.303 1.00 0.00 148 VAL A N 5
ATOM 3997 C CA . VAL A 1 27 ? 0.666 3.644 -1.083 1.00 0.00 148 VAL A CA 5
ATOM 3998 C C . VAL A 1 27 ? 1.126 4.441 0.134 1.00 0.00 148 VAL A C 5
ATOM 3999 O O . VAL A 1 27 ? 2.168 5.096 0.099 1.00 0.00 148 VAL A O 5
ATOM 4012 N N . CYS A 1 28 ? 0.346 4.383 1.207 1.00 0.00 149 CYS A N 5
ATOM 4013 C CA . CYS A 1 28 ? 0.678 5.103 2.431 1.00 0.00 149 CYS A CA 5
ATOM 4014 C C . CYS A 1 28 ? 1.518 4.235 3.364 1.00 0.00 149 CYS A C 5
ATOM 4015 O O . CYS A 1 28 ? 1.989 3.166 2.976 1.00 0.00 149 CYS A O 5
ATOM 4022 N N . GLU A 1 29 ? 1.705 4.701 4.594 1.00 0.00 150 GLU A N 5
ATOM 4023 C CA . GLU A 1 29 ? 2.489 3.967 5.580 1.00 0.00 150 GLU A CA 5
ATOM 4024 C C . GLU A 1 29 ? 1.661 2.858 6.222 1.00 0.00 150 GLU A C 5
ATOM 4025 O O . GLU A 1 29 ? 2.193 1.818 6.610 1.00 0.00 150 GLU A O 5
ATOM 4037 N N . ILE A 1 30 ? 0.358 3.087 6.328 1.00 0.00 151 ILE A N 5
ATOM 4038 C CA . ILE A 1 30 ? -0.545 2.109 6.922 1.00 0.00 151 ILE A CA 5
ATOM 4039 C C . ILE A 1 30 ? -0.527 0.798 6.141 1.00 0.00 151 ILE A C 5
ATOM 4040 O O . ILE A 1 30 ? -0.032 -0.220 6.627 1.00 0.00 151 ILE A O 5
ATOM 4056 N N . HIS A 1 31 ? -1.070 0.829 4.928 1.00 0.00 152 HIS A N 5
ATOM 4057 C CA . HIS A 1 31 ? -1.117 -0.357 4.079 1.00 0.00 152 HIS A CA 5
ATOM 4058 C C . HIS A 1 31 ? 0.286 -0.884 3.790 1.00 0.00 152 HIS A C 5
ATOM 4059 O O . HIS A 1 31 ? 0.461 -2.058 3.465 1.00 0.00 152 HIS A O 5
ATOM 4072 N N . SER A 1 32 ? 1.284 -0.012 3.908 1.00 0.00 153 SER A N 5
ATOM 4073 C CA . SER A 1 32 ? 2.669 -0.396 3.655 1.00 0.00 153 SER A CA 5
ATOM 4074 C C . SER A 1 32 ? 3.069 -1.598 4.505 1.00 0.00 153 SER A C 5
ATOM 4075 O O . SER A 1 32 ? 3.800 -2.479 4.051 1.00 0.00 153 SER A O 5
ATOM 4083 N N . LYS A 1 33 ? 2.582 -1.627 5.741 1.00 0.00 154 LYS A N 5
ATOM 4084 C CA . LYS A 1 33 ? 2.886 -2.721 6.657 1.00 0.00 154 LYS A CA 5
ATOM 4085 C C . LYS A 1 33 ? 1.639 -3.550 6.959 1.00 0.00 154 LYS A C 5
ATOM 4086 O O . LYS A 1 33 ? 1.737 -4.705 7.373 1.00 0.00 154 LYS A O 5
ATOM 4105 N N . ALA A 1 34 ? 0.466 -2.955 6.753 1.00 0.00 155 ALA A N 5
ATOM 4106 C CA . ALA A 1 34 ? -0.797 -3.641 7.005 1.00 0.00 155 ALA A CA 5
ATOM 4107 C C . ALA A 1 34 ? -0.856 -4.979 6.272 1.00 0.00 155 ALA A C 5
ATOM 4108 O O . ALA A 1 34 ? -0.075 -5.230 5.355 1.00 0.00 155 ALA A O 5
ATOM 4115 N N . THR A 1 35 ? -1.786 -5.832 6.685 1.00 0.00 156 THR A N 5
ATOM 4116 C CA . THR A 1 35 ? -1.947 -7.143 6.070 1.00 0.00 156 THR A CA 5
ATOM 4117 C C . THR A 1 35 ? -3.042 -7.123 5.010 1.00 0.00 156 THR A C 5
ATOM 4118 O O . THR A 1 35 ? -2.812 -7.491 3.858 1.00 0.00 156 THR A O 5
ATOM 4129 N N . THR A 1 36 ? -4.235 -6.692 5.408 1.00 0.00 157 THR A N 5
ATOM 4130 C CA . THR A 1 36 ? -5.367 -6.625 4.493 1.00 0.00 157 THR A CA 5
ATOM 4131 C C . THR A 1 36 ? -5.499 -5.234 3.883 1.00 0.00 157 THR A C 5
ATOM 4132 O O . THR A 1 36 ? -5.449 -4.228 4.591 1.00 0.00 157 THR A O 5
ATOM 4143 N N . ALA A 1 37 ? -5.666 -5.185 2.567 1.00 0.00 158 ALA A N 5
ATOM 4144 C CA . ALA A 1 37 ? -5.806 -3.918 1.861 1.00 0.00 158 ALA A CA 5
ATOM 4145 C C . ALA A 1 37 ? -6.733 -4.058 0.658 1.00 0.00 158 ALA A C 5
ATOM 4146 O O . ALA A 1 37 ? -6.556 -4.948 -0.173 1.00 0.00 158 ALA A O 5
ATOM 4153 N N . LEU A 1 38 ? -7.722 -3.172 0.573 1.00 0.00 159 LEU A N 5
ATOM 4154 C CA . LEU A 1 38 ? -8.676 -3.199 -0.528 1.00 0.00 159 LEU A CA 5
ATOM 4155 C C . LEU A 1 38 ? -8.184 -2.350 -1.696 1.00 0.00 159 LEU A C 5
ATOM 4156 O O . LEU A 1 38 ? -8.497 -1.163 -1.789 1.00 0.00 159 LEU A O 5
ATOM 4172 N N . VAL A 1 39 ? -7.411 -2.967 -2.585 1.00 0.00 160 VAL A N 5
ATOM 4173 C CA . VAL A 1 39 ? -6.876 -2.270 -3.747 1.00 0.00 160 VAL A CA 5
ATOM 4174 C C . VAL A 1 39 ? -7.443 -2.846 -5.041 1.00 0.00 160 VAL A C 5
ATOM 4175 O O . VAL A 1 39 ? -7.188 -4.001 -5.380 1.00 0.00 160 VAL A O 5
ATOM 4188 N N . GLY A 1 40 ? -8.211 -2.034 -5.758 1.00 0.00 161 GLY A N 5
ATOM 4189 C CA . GLY A 1 40 ? -8.803 -2.481 -7.005 1.00 0.00 161 GLY A CA 5
ATOM 4190 C C . GLY A 1 40 ? -10.165 -3.113 -6.809 1.00 0.00 161 GLY A C 5
ATOM 4191 O O . GLY A 1 40 ? -11.128 -2.754 -7.490 1.00 0.00 161 GLY A O 5
ATOM 4195 N N . GLY A 1 41 ? -10.251 -4.054 -5.874 1.00 0.00 162 GLY A N 5
ATOM 4196 C CA . GLY A 1 41 ? -11.512 -4.721 -5.606 1.00 0.00 162 GLY A CA 5
ATOM 4197 C C . GLY A 1 41 ? -11.359 -5.888 -4.652 1.00 0.00 162 GLY A C 5
ATOM 4198 O O . GLY A 1 41 ? -12.257 -6.172 -3.860 1.00 0.00 162 GLY A O 5
ATOM 4202 N N . ILE A 1 42 ? -10.219 -6.566 -4.726 1.00 0.00 163 ILE A N 5
ATOM 4203 C CA . ILE A 1 42 ? -9.950 -7.709 -3.863 1.00 0.00 163 ILE A CA 5
ATOM 4204 C C . ILE A 1 42 ? -8.852 -7.387 -2.854 1.00 0.00 163 ILE A C 5
ATOM 4205 O O . ILE A 1 42 ? -7.999 -6.535 -3.103 1.00 0.00 163 ILE A O 5
ATOM 4221 N N . MET A 1 43 ? -8.881 -8.074 -1.720 1.00 0.00 164 MET A N 5
ATOM 4222 C CA . MET A 1 43 ? -7.887 -7.863 -0.673 1.00 0.00 164 MET A CA 5
ATOM 4223 C C . MET A 1 43 ? -6.530 -8.416 -1.095 1.00 0.00 164 MET A C 5
ATOM 4224 O O . MET A 1 43 ? -6.450 -9.440 -1.772 1.00 0.00 164 MET A O 5
ATOM 4238 N N . GLN A 1 44 ? -5.465 -7.732 -0.691 1.00 0.00 165 GLN A N 5
ATOM 4239 C CA . GLN A 1 44 ? -4.111 -8.156 -1.031 1.00 0.00 165 GLN A CA 5
ATOM 4240 C C . GLN A 1 44 ? -3.112 -7.701 0.029 1.00 0.00 165 GLN A C 5
ATOM 4241 O O . GLN A 1 44 ? -3.473 -7.007 0.980 1.00 0.00 165 GLN A O 5
ATOM 4255 N N . ARG A 1 45 ? -1.856 -8.095 -0.146 1.00 0.00 166 ARG A N 5
ATOM 4256 C CA . ARG A 1 45 ? -0.799 -7.728 0.791 1.00 0.00 166 ARG A CA 5
ATOM 4257 C C . ARG A 1 45 ? 0.294 -6.932 0.088 1.00 0.00 166 ARG A C 5
ATOM 4258 O O . ARG A 1 45 ? 0.335 -6.867 -1.140 1.00 0.00 166 ARG A O 5
ATOM 4279 N N . PHE A 1 46 ? 1.183 -6.332 0.874 1.00 0.00 167 PHE A N 5
ATOM 4280 C CA . PHE A 1 46 ? 2.280 -5.544 0.324 1.00 0.00 167 PHE A CA 5
ATOM 4281 C C . PHE A 1 46 ? 3.622 -6.037 0.852 1.00 0.00 167 PHE A C 5
ATOM 4282 O O . PHE A 1 46 ? 4.157 -5.495 1.818 1.00 0.00 167 PHE A O 5
ATOM 4299 N N . CYS A 1 47 ? 4.162 -7.070 0.212 1.00 0.00 168 CYS A N 5
ATOM 4300 C CA . CYS A 1 47 ? 5.443 -7.636 0.619 1.00 0.00 168 CYS A CA 5
ATOM 4301 C C . CYS A 1 47 ? 6.565 -6.619 0.449 1.00 0.00 168 CYS A C 5
ATOM 4302 O O . CYS A 1 47 ? 6.667 -5.956 -0.583 1.00 0.00 168 CYS A O 5
ATOM 4310 N N . GLN A 1 48 ? 7.407 -6.500 1.470 1.00 0.00 169 GLN A N 5
ATOM 4311 C CA . GLN A 1 48 ? 8.525 -5.563 1.434 1.00 0.00 169 GLN A CA 5
ATOM 4312 C C . GLN A 1 48 ? 9.589 -6.024 0.444 1.00 0.00 169 GLN A C 5
ATOM 4313 O O . GLN A 1 48 ? 10.130 -5.223 -0.319 1.00 0.00 169 GLN A O 5
ATOM 4327 N N . GLN A 1 49 ? 9.884 -7.320 0.462 1.00 0.00 170 GLN A N 5
ATOM 4328 C CA . GLN A 1 49 ? 10.883 -7.888 -0.436 1.00 0.00 170 GLN A CA 5
ATOM 4329 C C . GLN A 1 49 ? 10.485 -7.680 -1.894 1.00 0.00 170 GLN A C 5
ATOM 4330 O O . GLN A 1 49 ? 11.149 -6.954 -2.632 1.00 0.00 170 GLN A O 5
ATOM 4344 N N . CYS A 1 50 ? 9.394 -8.321 -2.300 1.00 0.00 171 CYS A N 5
ATOM 4345 C CA . CYS A 1 50 ? 8.905 -8.206 -3.669 1.00 0.00 171 CYS A CA 5
ATOM 4346 C C . CYS A 1 50 ? 8.494 -6.770 -3.980 1.00 0.00 171 CYS A C 5
ATOM 4347 O O . CYS A 1 50 ? 8.683 -6.286 -5.095 1.00 0.00 171 CYS A O 5
ATOM 4355 N N . SER A 1 51 ? 7.928 -6.095 -2.984 1.00 0.00 172 SER A N 5
ATOM 4356 C CA . SER A 1 51 ? 7.488 -4.715 -3.148 1.00 0.00 172 SER A CA 5
ATOM 4357 C C . SER A 1 51 ? 6.438 -4.605 -4.249 1.00 0.00 172 SER A C 5
ATOM 4358 O O . SER A 1 51 ? 6.700 -4.055 -5.319 1.00 0.00 172 SER A O 5
ATOM 4366 N N . ARG A 1 52 ? 5.249 -5.133 -3.979 1.00 0.00 173 ARG A N 5
ATOM 4367 C CA . ARG A 1 52 ? 4.159 -5.095 -4.947 1.00 0.00 173 ARG A CA 5
ATOM 4368 C C . ARG A 1 52 ? 2.886 -5.692 -4.355 1.00 0.00 173 ARG A C 5
ATOM 4369 O O . ARG A 1 52 ? 2.916 -6.761 -3.743 1.00 0.00 173 ARG A O 5
ATOM 4390 N N . PHE A 1 53 ? 1.768 -4.997 -4.542 1.00 0.00 174 PHE A N 5
ATOM 4391 C CA . PHE A 1 53 ? 0.485 -5.459 -4.027 1.00 0.00 174 PHE A CA 5
ATOM 4392 C C . PHE A 1 53 ? 0.081 -6.779 -4.679 1.00 0.00 174 PHE A C 5
ATOM 4393 O O . PHE A 1 53 ? -0.260 -6.819 -5.862 1.00 0.00 174 PHE A O 5
ATOM 4410 N N . HIS A 1 54 ? 0.125 -7.857 -3.902 1.00 0.00 175 HIS A N 5
ATOM 4411 C CA . HIS A 1 54 ? -0.235 -9.178 -4.406 1.00 0.00 175 HIS A CA 5
ATOM 4412 C C . HIS A 1 54 ? -1.440 -9.740 -3.657 1.00 0.00 175 HIS A C 5
ATOM 4413 O O . HIS A 1 54 ? -1.523 -9.644 -2.432 1.00 0.00 175 HIS A O 5
ATOM 4427 N N . VAL A 1 55 ? -2.371 -10.329 -4.402 1.00 0.00 176 VAL A N 5
ATOM 4428 C CA . VAL A 1 55 ? -3.575 -10.908 -3.815 1.00 0.00 176 VAL A CA 5
ATOM 4429 C C . VAL A 1 55 ? -3.232 -11.904 -2.710 1.00 0.00 176 VAL A C 5
ATOM 4430 O O . VAL A 1 55 ? -2.060 -12.152 -2.428 1.00 0.00 176 VAL A O 5
ATOM 4443 N N . LEU A 1 56 ? -4.262 -12.471 -2.091 1.00 0.00 177 LEU A N 5
ATOM 4444 C CA . LEU A 1 56 ? -4.070 -13.440 -1.018 1.00 0.00 177 LEU A CA 5
ATOM 4445 C C . LEU A 1 56 ? -4.173 -14.868 -1.545 1.00 0.00 177 LEU A C 5
ATOM 4446 O O . LEU A 1 56 ? -4.554 -15.783 -0.816 1.00 0.00 177 LEU A O 5
ATOM 4462 N N . GLU A 1 57 ? -3.828 -15.052 -2.817 1.00 0.00 178 GLU A N 5
ATOM 4463 C CA . GLU A 1 57 ? -3.882 -16.370 -3.438 1.00 0.00 178 GLU A CA 5
ATOM 4464 C C . GLU A 1 57 ? -2.494 -17.004 -3.483 1.00 0.00 178 GLU A C 5
ATOM 4465 O O . GLU A 1 57 ? -2.177 -17.764 -4.397 1.00 0.00 178 GLU A O 5
ATOM 4477 N N . GLU A 1 58 ? -1.673 -16.683 -2.489 1.00 0.00 179 GLU A N 5
ATOM 4478 C CA . GLU A 1 58 ? -0.320 -17.219 -2.411 1.00 0.00 179 GLU A CA 5
ATOM 4479 C C . GLU A 1 58 ? 0.269 -17.005 -1.020 1.00 0.00 179 GLU A C 5
ATOM 4480 O O . GLU A 1 58 ? 0.901 -17.900 -0.458 1.00 0.00 179 GLU A O 5
ATOM 4492 N N . PHE A 1 59 ? 0.057 -15.814 -0.471 1.00 0.00 180 PHE A N 5
ATOM 4493 C CA . PHE A 1 59 ? 0.565 -15.480 0.854 1.00 0.00 180 PHE A CA 5
ATOM 4494 C C . PHE A 1 59 ? 0.012 -16.437 1.906 1.00 0.00 180 PHE A C 5
ATOM 4495 O O . PHE A 1 59 ? -1.153 -16.347 2.292 1.00 0.00 180 PHE A O 5
ATOM 4512 N N . ASP A 1 60 ? 0.857 -17.355 2.365 1.00 0.00 181 ASP A N 5
ATOM 4513 C CA . ASP A 1 60 ? 0.452 -18.328 3.372 1.00 0.00 181 ASP A CA 5
ATOM 4514 C C . ASP A 1 60 ? 0.253 -17.660 4.727 1.00 0.00 181 ASP A C 5
ATOM 4515 O O . ASP A 1 60 ? -0.852 -17.796 5.297 1.00 0.00 181 ASP A O 5
ATOM 4526 N N . ALA A 1 3 ? 2.031 15.022 -6.722 1.00 0.00 124 ALA A N 6
ATOM 4527 C CA . ALA A 1 3 ? 1.353 14.427 -5.541 1.00 0.00 124 ALA A CA 6
ATOM 4528 C C . ALA A 1 3 ? 0.731 13.079 -5.889 1.00 0.00 124 ALA A C 6
ATOM 4529 O O . ALA A 1 3 ? -0.116 12.986 -6.779 1.00 0.00 124 ALA A O 6
ATOM 4536 N N . ILE A 1 4 ? 1.154 12.038 -5.181 1.00 0.00 125 ILE A N 6
ATOM 4537 C CA . ILE A 1 4 ? 0.638 10.695 -5.414 1.00 0.00 125 ILE A CA 6
ATOM 4538 C C . ILE A 1 4 ? -0.401 10.316 -4.364 1.00 0.00 125 ILE A C 6
ATOM 4539 O O . ILE A 1 4 ? -0.368 10.811 -3.236 1.00 0.00 125 ILE A O 6
ATOM 4555 N N . CYS A 1 5 ? -1.322 9.436 -4.740 1.00 0.00 126 CYS A N 6
ATOM 4556 C CA . CYS A 1 5 ? -2.370 8.990 -3.830 1.00 0.00 126 CYS A CA 6
ATOM 4557 C C . CYS A 1 5 ? -2.317 7.477 -3.641 1.00 0.00 126 CYS A C 6
ATOM 4558 O O . CYS A 1 5 ? -1.943 6.740 -4.554 1.00 0.00 126 CYS A O 6
ATOM 4566 N N . CYS A 1 6 ? -2.690 7.021 -2.449 1.00 0.00 127 CYS A N 6
ATOM 4567 C CA . CYS A 1 6 ? -2.685 5.596 -2.140 1.00 0.00 127 CYS A CA 6
ATOM 4568 C C . CYS A 1 6 ? -3.556 4.821 -3.125 1.00 0.00 127 CYS A C 6
ATOM 4569 O O . CYS A 1 6 ? -4.628 5.282 -3.514 1.00 0.00 127 CYS A O 6
ATOM 4576 N N . GLN A 1 7 ? -3.088 3.642 -3.522 1.00 0.00 128 GLN A N 6
ATOM 4577 C CA . GLN A 1 7 ? -3.826 2.804 -4.461 1.00 0.00 128 GLN A CA 6
ATOM 4578 C C . GLN A 1 7 ? -4.684 1.782 -3.722 1.00 0.00 128 GLN A C 6
ATOM 4579 O O . GLN A 1 7 ? -4.775 0.623 -4.128 1.00 0.00 128 GLN A O 6
ATOM 4593 N N . VAL A 1 8 ? -5.314 2.218 -2.637 1.00 0.00 129 VAL A N 6
ATOM 4594 C CA . VAL A 1 8 ? -6.165 1.342 -1.841 1.00 0.00 129 VAL A CA 6
ATOM 4595 C C . VAL A 1 8 ? -7.535 1.971 -1.612 1.00 0.00 129 VAL A C 6
ATOM 4596 O O . VAL A 1 8 ? -7.637 3.129 -1.207 1.00 0.00 129 VAL A O 6
ATOM 4609 N N . ASP A 1 9 ? -8.586 1.200 -1.872 1.00 0.00 130 ASP A N 6
ATOM 4610 C CA . ASP A 1 9 ? -9.951 1.683 -1.693 1.00 0.00 130 ASP A CA 6
ATOM 4611 C C . ASP A 1 9 ? -10.188 2.119 -0.250 1.00 0.00 130 ASP A C 6
ATOM 4612 O O . ASP A 1 9 ? -9.569 1.595 0.676 1.00 0.00 130 ASP A O 6
ATOM 4621 N N . ASN A 1 10 ? -11.085 3.081 -0.067 1.00 0.00 131 ASN A N 6
ATOM 4622 C CA . ASN A 1 10 ? -11.403 3.588 1.262 1.00 0.00 131 ASN A CA 6
ATOM 4623 C C . ASN A 1 10 ? -10.178 4.228 1.911 1.00 0.00 131 ASN A C 6
ATOM 4624 O O . ASN A 1 10 ? -10.077 4.290 3.137 1.00 0.00 131 ASN A O 6
ATOM 4635 N N . CYS A 1 11 ? -9.253 4.702 1.084 1.00 0.00 132 CYS A N 6
ATOM 4636 C CA . CYS A 1 11 ? -8.037 5.339 1.582 1.00 0.00 132 CYS A CA 6
ATOM 4637 C C . CYS A 1 11 ? -7.604 6.478 0.666 1.00 0.00 132 CYS A C 6
ATOM 4638 O O . CYS A 1 11 ? -6.952 6.255 -0.354 1.00 0.00 132 CYS A O 6
ATOM 4645 N N . GLY A 1 12 ? -7.971 7.700 1.035 1.00 0.00 133 GLY A N 6
ATOM 4646 C CA . GLY A 1 12 ? -7.611 8.856 0.237 1.00 0.00 133 GLY A CA 6
ATOM 4647 C C . GLY A 1 12 ? -6.363 9.547 0.748 1.00 0.00 133 GLY A C 6
ATOM 4648 O O . GLY A 1 12 ? -6.204 10.758 0.583 1.00 0.00 133 GLY A O 6
ATOM 4652 N N . ALA A 1 13 ? -5.476 8.778 1.370 1.00 0.00 134 ALA A N 6
ATOM 4653 C CA . ALA A 1 13 ? -4.236 9.323 1.906 1.00 0.00 134 ALA A CA 6
ATOM 4654 C C . ALA A 1 13 ? -3.396 9.966 0.808 1.00 0.00 134 ALA A C 6
ATOM 4655 O O . ALA A 1 13 ? -3.113 9.345 -0.216 1.00 0.00 134 ALA A O 6
ATOM 4662 N N . ASP A 1 14 ? -3.001 11.216 1.028 1.00 0.00 135 ASP A N 6
ATOM 4663 C CA . ASP A 1 14 ? -2.193 11.944 0.057 1.00 0.00 135 ASP A CA 6
ATOM 4664 C C . ASP A 1 14 ? -0.706 11.722 0.313 1.00 0.00 135 ASP A C 6
ATOM 4665 O O . ASP A 1 14 ? -0.204 11.998 1.401 1.00 0.00 135 ASP A O 6
ATOM 4674 N N . LEU A 1 15 ? -0.006 11.220 -0.701 1.00 0.00 136 LEU A N 6
ATOM 4675 C CA . LEU A 1 15 ? 1.424 10.960 -0.586 1.00 0.00 136 LEU A CA 6
ATOM 4676 C C . LEU A 1 15 ? 2.232 12.220 -0.884 1.00 0.00 136 LEU A C 6
ATOM 4677 O O . LEU A 1 15 ? 3.080 12.232 -1.775 1.00 0.00 136 LEU A O 6
ATOM 4693 N N . SER A 1 16 ? 1.961 13.281 -0.129 1.00 0.00 137 SER A N 6
ATOM 4694 C CA . SER A 1 16 ? 2.662 14.547 -0.310 1.00 0.00 137 SER A CA 6
ATOM 4695 C C . SER A 1 16 ? 3.637 14.800 0.836 1.00 0.00 137 SER A C 6
ATOM 4696 O O . SER A 1 16 ? 4.615 15.532 0.681 1.00 0.00 137 SER A O 6
ATOM 4704 N N . LYS A 1 17 ? 3.366 14.191 1.987 1.00 0.00 138 LYS A N 6
ATOM 4705 C CA . LYS A 1 17 ? 4.219 14.352 3.157 1.00 0.00 138 LYS A CA 6
ATOM 4706 C C . LYS A 1 17 ? 5.210 13.198 3.275 1.00 0.00 138 LYS A C 6
ATOM 4707 O O . LYS A 1 17 ? 5.590 12.802 4.377 1.00 0.00 138 LYS A O 6
ATOM 4726 N N . VAL A 1 18 ? 5.628 12.661 2.132 1.00 0.00 139 VAL A N 6
ATOM 4727 C CA . VAL A 1 18 ? 6.576 11.554 2.108 1.00 0.00 139 VAL A CA 6
ATOM 4728 C C . VAL A 1 18 ? 7.858 11.944 1.379 1.00 0.00 139 VAL A C 6
ATOM 4729 O O . VAL A 1 18 ? 7.927 12.998 0.747 1.00 0.00 139 VAL A O 6
ATOM 4742 N N . LYS A 1 19 ? 8.870 11.089 1.471 1.00 0.00 140 LYS A N 6
ATOM 4743 C CA . LYS A 1 19 ? 10.151 11.346 0.819 1.00 0.00 140 LYS A CA 6
ATOM 4744 C C . LYS A 1 19 ? 10.454 10.280 -0.227 1.00 0.00 140 LYS A C 6
ATOM 4745 O O . LYS A 1 19 ? 10.972 10.582 -1.303 1.00 0.00 140 LYS A O 6
ATOM 4764 N N . ASP A 1 20 ? 10.129 9.034 0.095 1.00 0.00 141 ASP A N 6
ATOM 4765 C CA . ASP A 1 20 ? 10.368 7.922 -0.817 1.00 0.00 141 ASP A CA 6
ATOM 4766 C C . ASP A 1 20 ? 9.782 6.626 -0.265 1.00 0.00 141 ASP A C 6
ATOM 4767 O O . ASP A 1 20 ? 9.161 6.619 0.800 1.00 0.00 141 ASP A O 6
ATOM 4776 N N . TYR A 1 21 ? 9.981 5.533 -0.994 1.00 0.00 142 TYR A N 6
ATOM 4777 C CA . TYR A 1 21 ? 9.472 4.231 -0.579 1.00 0.00 142 TYR A CA 6
ATOM 4778 C C . TYR A 1 21 ? 7.955 4.263 -0.414 1.00 0.00 142 TYR A C 6
ATOM 4779 O O . TYR A 1 21 ? 7.387 3.474 0.342 1.00 0.00 142 TYR A O 6
ATOM 4797 N N . HIS A 1 22 ? 7.304 5.179 -1.123 1.00 0.00 143 HIS A N 6
ATOM 4798 C CA . HIS A 1 22 ? 5.853 5.309 -1.052 1.00 0.00 143 HIS A CA 6
ATOM 4799 C C . HIS A 1 22 ? 5.321 6.089 -2.250 1.00 0.00 143 HIS A C 6
ATOM 4800 O O . HIS A 1 22 ? 4.333 5.699 -2.870 1.00 0.00 143 HIS A O 6
ATOM 4814 N N . ARG A 1 23 ? 5.985 7.197 -2.568 1.00 0.00 144 ARG A N 6
ATOM 4815 C CA . ARG A 1 23 ? 5.583 8.036 -3.689 1.00 0.00 144 ARG A CA 6
ATOM 4816 C C . ARG A 1 23 ? 5.672 7.268 -5.004 1.00 0.00 144 ARG A C 6
ATOM 4817 O O . ARG A 1 23 ? 4.884 7.498 -5.923 1.00 0.00 144 ARG A O 6
ATOM 4838 N N . ARG A 1 24 ? 6.635 6.358 -5.088 1.00 0.00 145 ARG A N 6
ATOM 4839 C CA . ARG A 1 24 ? 6.826 5.556 -6.291 1.00 0.00 145 ARG A CA 6
ATOM 4840 C C . ARG A 1 24 ? 6.034 4.255 -6.210 1.00 0.00 145 ARG A C 6
ATOM 4841 O O . ARG A 1 24 ? 5.427 3.823 -7.190 1.00 0.00 145 ARG A O 6
ATOM 4862 N N . HIS A 1 25 ? 6.044 3.635 -5.034 1.00 0.00 146 HIS A N 6
ATOM 4863 C CA . HIS A 1 25 ? 5.327 2.383 -4.824 1.00 0.00 146 HIS A CA 6
ATOM 4864 C C . HIS A 1 25 ? 3.817 2.611 -4.797 1.00 0.00 146 HIS A C 6
ATOM 4865 O O . HIS A 1 25 ? 3.038 1.689 -5.036 1.00 0.00 146 HIS A O 6
ATOM 4879 N N . LYS A 1 26 ? 3.411 3.845 -4.502 1.00 0.00 147 LYS A N 6
ATOM 4880 C CA . LYS A 1 26 ? 1.994 4.190 -4.443 1.00 0.00 147 LYS A CA 6
ATOM 4881 C C . LYS A 1 26 ? 1.306 3.467 -3.289 1.00 0.00 147 LYS A C 6
ATOM 4882 O O . LYS A 1 26 ? 0.578 2.496 -3.496 1.00 0.00 147 LYS A O 6
ATOM 4901 N N . VAL A 1 27 ? 1.543 3.947 -2.073 1.00 0.00 148 VAL A N 6
ATOM 4902 C CA . VAL A 1 27 ? 0.950 3.349 -0.883 1.00 0.00 148 VAL A CA 6
ATOM 4903 C C . VAL A 1 27 ? 1.373 4.100 0.374 1.00 0.00 148 VAL A C 6
ATOM 4904 O O . VAL A 1 27 ? 2.548 4.427 0.548 1.00 0.00 148 VAL A O 6
ATOM 4917 N N . CYS A 1 28 ? 0.412 4.373 1.250 1.00 0.00 149 CYS A N 6
ATOM 4918 C CA . CYS A 1 28 ? 0.690 5.086 2.489 1.00 0.00 149 CYS A CA 6
ATOM 4919 C C . CYS A 1 28 ? 1.431 4.187 3.477 1.00 0.00 149 CYS A C 6
ATOM 4920 O O . CYS A 1 28 ? 1.844 3.080 3.133 1.00 0.00 149 CYS A O 6
ATOM 4927 N N . GLU A 1 29 ? 1.602 4.673 4.703 1.00 0.00 150 GLU A N 6
ATOM 4928 C CA . GLU A 1 29 ? 2.297 3.914 5.736 1.00 0.00 150 GLU A CA 6
ATOM 4929 C C . GLU A 1 29 ? 1.400 2.829 6.322 1.00 0.00 150 GLU A C 6
ATOM 4930 O O . GLU A 1 29 ? 1.877 1.774 6.740 1.00 0.00 150 GLU A O 6
ATOM 4942 N N . ILE A 1 30 ? 0.098 3.095 6.354 1.00 0.00 151 ILE A N 6
ATOM 4943 C CA . ILE A 1 30 ? -0.865 2.143 6.893 1.00 0.00 151 ILE A CA 6
ATOM 4944 C C . ILE A 1 30 ? -0.889 0.854 6.079 1.00 0.00 151 ILE A C 6
ATOM 4945 O O . ILE A 1 30 ? -0.942 -0.242 6.636 1.00 0.00 151 ILE A O 6
ATOM 4961 N N . HIS A 1 31 ? -0.855 0.990 4.758 1.00 0.00 152 HIS A N 6
ATOM 4962 C CA . HIS A 1 31 ? -0.881 -0.166 3.872 1.00 0.00 152 HIS A CA 6
ATOM 4963 C C . HIS A 1 31 ? 0.531 -0.559 3.444 1.00 0.00 152 HIS A C 6
ATOM 4964 O O . HIS A 1 31 ? 0.742 -1.025 2.325 1.00 0.00 152 HIS A O 6
ATOM 4977 N N . SER A 1 32 ? 1.492 -0.368 4.341 1.00 0.00 153 SER A N 6
ATOM 4978 C CA . SER A 1 32 ? 2.883 -0.702 4.056 1.00 0.00 153 SER A CA 6
ATOM 4979 C C . SER A 1 32 ? 3.328 -1.908 4.876 1.00 0.00 153 SER A C 6
ATOM 4980 O O . SER A 1 32 ? 4.151 -2.707 4.428 1.00 0.00 153 SER A O 6
ATOM 4988 N N . LYS A 1 33 ? 2.779 -2.036 6.080 1.00 0.00 154 LYS A N 6
ATOM 4989 C CA . LYS A 1 33 ? 3.119 -3.145 6.961 1.00 0.00 154 LYS A CA 6
ATOM 4990 C C . LYS A 1 33 ? 1.861 -3.799 7.524 1.00 0.00 154 LYS A C 6
ATOM 4991 O O . LYS A 1 33 ? 1.859 -4.301 8.648 1.00 0.00 154 LYS A O 6
ATOM 5010 N N . ALA A 1 34 ? 0.792 -3.791 6.735 1.00 0.00 155 ALA A N 6
ATOM 5011 C CA . ALA A 1 34 ? -0.472 -4.384 7.154 1.00 0.00 155 ALA A CA 6
ATOM 5012 C C . ALA A 1 34 ? -0.727 -5.700 6.428 1.00 0.00 155 ALA A C 6
ATOM 5013 O O . ALA A 1 34 ? 0.034 -6.092 5.544 1.00 0.00 155 ALA A O 6
ATOM 5020 N N . THR A 1 35 ? -1.805 -6.380 6.806 1.00 0.00 156 THR A N 6
ATOM 5021 C CA . THR A 1 35 ? -2.162 -7.652 6.190 1.00 0.00 156 THR A CA 6
ATOM 5022 C C . THR A 1 35 ? -3.393 -7.506 5.303 1.00 0.00 156 THR A C 6
ATOM 5023 O O . THR A 1 35 ? -3.505 -8.161 4.267 1.00 0.00 156 THR A O 6
ATOM 5034 N N . THR A 1 36 ? -4.316 -6.645 5.718 1.00 0.00 157 THR A N 6
ATOM 5035 C CA . THR A 1 36 ? -5.540 -6.413 4.962 1.00 0.00 157 THR A CA 6
ATOM 5036 C C . THR A 1 36 ? -5.492 -5.072 4.236 1.00 0.00 157 THR A C 6
ATOM 5037 O O . THR A 1 36 ? -5.194 -4.040 4.837 1.00 0.00 157 THR A O 6
ATOM 5048 N N . ALA A 1 37 ? -5.786 -5.095 2.940 1.00 0.00 158 ALA A N 6
ATOM 5049 C CA . ALA A 1 37 ? -5.777 -3.882 2.133 1.00 0.00 158 ALA A CA 6
ATOM 5050 C C . ALA A 1 37 ? -6.547 -4.080 0.833 1.00 0.00 158 ALA A C 6
ATOM 5051 O O . ALA A 1 37 ? -6.243 -4.981 0.050 1.00 0.00 158 ALA A O 6
ATOM 5058 N N . LEU A 1 38 ? -7.549 -3.236 0.609 1.00 0.00 159 LEU A N 6
ATOM 5059 C CA . LEU A 1 38 ? -8.363 -3.318 -0.597 1.00 0.00 159 LEU A CA 6
ATOM 5060 C C . LEU A 1 38 ? -7.750 -2.494 -1.724 1.00 0.00 159 LEU A C 6
ATOM 5061 O O . LEU A 1 38 ? -7.800 -1.263 -1.705 1.00 0.00 159 LEU A O 6
ATOM 5077 N N . VAL A 1 39 ? -7.173 -3.178 -2.705 1.00 0.00 160 VAL A N 6
ATOM 5078 C CA . VAL A 1 39 ? -6.549 -2.510 -3.840 1.00 0.00 160 VAL A CA 6
ATOM 5079 C C . VAL A 1 39 ? -7.265 -2.850 -5.143 1.00 0.00 160 VAL A C 6
ATOM 5080 O O . VAL A 1 39 ? -7.012 -3.892 -5.747 1.00 0.00 160 VAL A O 6
ATOM 5093 N N . GLY A 1 40 ? -8.158 -1.963 -5.571 1.00 0.00 161 GLY A N 6
ATOM 5094 C CA . GLY A 1 40 ? -8.896 -2.189 -6.800 1.00 0.00 161 GLY A CA 6
ATOM 5095 C C . GLY A 1 40 ? -10.210 -2.909 -6.565 1.00 0.00 161 GLY A C 6
ATOM 5096 O O . GLY A 1 40 ? -11.247 -2.513 -7.098 1.00 0.00 161 GLY A O 6
ATOM 5100 N N . GLY A 1 41 ? -10.167 -3.968 -5.765 1.00 0.00 162 GLY A N 6
ATOM 5101 C CA . GLY A 1 41 ? -11.368 -4.729 -5.475 1.00 0.00 162 GLY A CA 6
ATOM 5102 C C . GLY A 1 41 ? -11.079 -6.003 -4.704 1.00 0.00 162 GLY A C 6
ATOM 5103 O O . GLY A 1 41 ? -11.899 -6.450 -3.903 1.00 0.00 162 GLY A O 6
ATOM 5107 N N . ILE A 1 42 ? -9.910 -6.587 -4.947 1.00 0.00 163 ILE A N 6
ATOM 5108 C CA . ILE A 1 42 ? -9.513 -7.814 -4.271 1.00 0.00 163 ILE A CA 6
ATOM 5109 C C . ILE A 1 42 ? -8.678 -7.511 -3.033 1.00 0.00 163 ILE A C 6
ATOM 5110 O O . ILE A 1 42 ? -7.824 -6.625 -3.047 1.00 0.00 163 ILE A O 6
ATOM 5126 N N . MET A 1 43 ? -8.933 -8.253 -1.963 1.00 0.00 164 MET A N 6
ATOM 5127 C CA . MET A 1 43 ? -8.209 -8.068 -0.711 1.00 0.00 164 MET A CA 6
ATOM 5128 C C . MET A 1 43 ? -6.761 -8.529 -0.845 1.00 0.00 164 MET A C 6
ATOM 5129 O O . MET A 1 43 ? -6.495 -9.704 -1.102 1.00 0.00 164 MET A O 6
ATOM 5143 N N . GLN A 1 44 ? -5.830 -7.597 -0.668 1.00 0.00 165 GLN A N 6
ATOM 5144 C CA . GLN A 1 44 ? -4.410 -7.909 -0.769 1.00 0.00 165 GLN A CA 6
ATOM 5145 C C . GLN A 1 44 ? -3.593 -7.046 0.187 1.00 0.00 165 GLN A C 6
ATOM 5146 O O . GLN A 1 44 ? -4.142 -6.215 0.912 1.00 0.00 165 GLN A O 6
ATOM 5160 N N . ARG A 1 45 ? -2.279 -7.248 0.184 1.00 0.00 166 ARG A N 6
ATOM 5161 C CA . ARG A 1 45 ? -1.387 -6.488 1.051 1.00 0.00 166 ARG A CA 6
ATOM 5162 C C . ARG A 1 45 ? -0.135 -6.052 0.294 1.00 0.00 166 ARG A C 6
ATOM 5163 O O . ARG A 1 45 ? 0.297 -6.720 -0.646 1.00 0.00 166 ARG A O 6
ATOM 5184 N N . PHE A 1 46 ? 0.441 -4.930 0.710 1.00 0.00 167 PHE A N 6
ATOM 5185 C CA . PHE A 1 46 ? 1.643 -4.405 0.072 1.00 0.00 167 PHE A CA 6
ATOM 5186 C C . PHE A 1 46 ? 2.855 -5.273 0.396 1.00 0.00 167 PHE A C 6
ATOM 5187 O O . PHE A 1 46 ? 3.189 -5.479 1.563 1.00 0.00 167 PHE A O 6
ATOM 5204 N N . CYS A 1 47 ? 3.510 -5.777 -0.645 1.00 0.00 168 CYS A N 6
ATOM 5205 C CA . CYS A 1 47 ? 4.687 -6.621 -0.470 1.00 0.00 168 CYS A CA 6
ATOM 5206 C C . CYS A 1 47 ? 5.956 -5.777 -0.414 1.00 0.00 168 CYS A C 6
ATOM 5207 O O . CYS A 1 47 ? 6.259 -5.031 -1.344 1.00 0.00 168 CYS A O 6
ATOM 5215 N N . GLN A 1 48 ? 6.695 -5.897 0.685 1.00 0.00 169 GLN A N 6
ATOM 5216 C CA . GLN A 1 48 ? 7.930 -5.145 0.862 1.00 0.00 169 GLN A CA 6
ATOM 5217 C C . GLN A 1 48 ? 8.999 -5.613 -0.122 1.00 0.00 169 GLN A C 6
ATOM 5218 O O . GLN A 1 48 ? 9.764 -4.807 -0.652 1.00 0.00 169 GLN A O 6
ATOM 5232 N N . GLN A 1 49 ? 9.046 -6.920 -0.358 1.00 0.00 170 GLN A N 6
ATOM 5233 C CA . GLN A 1 49 ? 10.021 -7.495 -1.278 1.00 0.00 170 GLN A CA 6
ATOM 5234 C C . GLN A 1 49 ? 9.645 -7.195 -2.726 1.00 0.00 170 GLN A C 6
ATOM 5235 O O . GLN A 1 49 ? 10.357 -6.472 -3.425 1.00 0.00 170 GLN A O 6
ATOM 5249 N N . CYS A 1 50 ? 8.526 -7.757 -3.170 1.00 0.00 171 CYS A N 6
ATOM 5250 C CA . CYS A 1 50 ? 8.055 -7.550 -4.535 1.00 0.00 171 CYS A CA 6
ATOM 5251 C C . CYS A 1 50 ? 7.831 -6.067 -4.823 1.00 0.00 171 CYS A C 6
ATOM 5252 O O . CYS A 1 50 ? 7.855 -5.639 -5.977 1.00 0.00 171 CYS A O 6
ATOM 5260 N N . SER A 1 51 ? 7.613 -5.287 -3.768 1.00 0.00 172 SER A N 6
ATOM 5261 C CA . SER A 1 51 ? 7.385 -3.852 -3.911 1.00 0.00 172 SER A CA 6
ATOM 5262 C C . SER A 1 51 ? 6.087 -3.582 -4.666 1.00 0.00 172 SER A C 6
ATOM 5263 O O . SER A 1 51 ? 5.974 -2.595 -5.394 1.00 0.00 172 SER A O 6
ATOM 5271 N N . ARG A 1 52 ? 5.109 -4.464 -4.486 1.00 0.00 173 ARG A N 6
ATOM 5272 C CA . ARG A 1 52 ? 3.819 -4.321 -5.149 1.00 0.00 173 ARG A CA 6
ATOM 5273 C C . ARG A 1 52 ? 2.712 -4.979 -4.329 1.00 0.00 173 ARG A C 6
ATOM 5274 O O . ARG A 1 52 ? 2.981 -5.645 -3.327 1.00 0.00 173 ARG A O 6
ATOM 5295 N N . PHE A 1 53 ? 1.470 -4.789 -4.760 1.00 0.00 174 PHE A N 6
ATOM 5296 C CA . PHE A 1 53 ? 0.324 -5.363 -4.065 1.00 0.00 174 PHE A CA 6
ATOM 5297 C C . PHE A 1 53 ? 0.015 -6.764 -4.588 1.00 0.00 174 PHE A C 6
ATOM 5298 O O . PHE A 1 53 ? -0.259 -6.946 -5.775 1.00 0.00 174 PHE A O 6
ATOM 5315 N N . HIS A 1 54 ? 0.062 -7.748 -3.695 1.00 0.00 175 HIS A N 6
ATOM 5316 C CA . HIS A 1 54 ? -0.214 -9.132 -4.067 1.00 0.00 175 HIS A CA 6
ATOM 5317 C C . HIS A 1 54 ? -1.319 -9.718 -3.194 1.00 0.00 175 HIS A C 6
ATOM 5318 O O . HIS A 1 54 ? -1.438 -9.378 -2.017 1.00 0.00 175 HIS A O 6
ATOM 5332 N N . VAL A 1 55 ? -2.124 -10.603 -3.777 1.00 0.00 176 VAL A N 6
ATOM 5333 C CA . VAL A 1 55 ? -3.219 -11.238 -3.052 1.00 0.00 176 VAL A CA 6
ATOM 5334 C C . VAL A 1 55 ? -2.754 -11.784 -1.705 1.00 0.00 176 VAL A C 6
ATOM 5335 O O . VAL A 1 55 ? -1.559 -11.806 -1.413 1.00 0.00 176 VAL A O 6
ATOM 5348 N N . LEU A 1 56 ? -3.707 -12.223 -0.890 1.00 0.00 177 LEU A N 6
ATOM 5349 C CA . LEU A 1 56 ? -3.396 -12.770 0.425 1.00 0.00 177 LEU A CA 6
ATOM 5350 C C . LEU A 1 56 ? -3.155 -14.275 0.345 1.00 0.00 177 LEU A C 6
ATOM 5351 O O . LEU A 1 56 ? -3.746 -15.050 1.097 1.00 0.00 177 LEU A O 6
ATOM 5367 N N . GLU A 1 57 ? -2.283 -14.679 -0.572 1.00 0.00 178 GLU A N 6
ATOM 5368 C CA . GLU A 1 57 ? -1.961 -16.090 -0.753 1.00 0.00 178 GLU A CA 6
ATOM 5369 C C . GLU A 1 57 ? -0.469 -16.335 -0.558 1.00 0.00 178 GLU A C 6
ATOM 5370 O O . GLU A 1 57 ? 0.366 -15.635 -1.130 1.00 0.00 178 GLU A O 6
ATOM 5382 N N . GLU A 1 58 ? -0.141 -17.333 0.259 1.00 0.00 179 GLU A N 6
ATOM 5383 C CA . GLU A 1 58 ? 1.252 -17.675 0.538 1.00 0.00 179 GLU A CA 6
ATOM 5384 C C . GLU A 1 58 ? 1.911 -16.642 1.454 1.00 0.00 179 GLU A C 6
ATOM 5385 O O . GLU A 1 58 ? 3.115 -16.702 1.701 1.00 0.00 179 GLU A O 6
ATOM 5397 N N . PHE A 1 59 ? 1.120 -15.695 1.957 1.00 0.00 180 PHE A N 6
ATOM 5398 C CA . PHE A 1 59 ? 1.638 -14.659 2.842 1.00 0.00 180 PHE A CA 6
ATOM 5399 C C . PHE A 1 59 ? 1.193 -14.901 4.281 1.00 0.00 180 PHE A C 6
ATOM 5400 O O . PHE A 1 59 ? 0.043 -14.647 4.636 1.00 0.00 180 PHE A O 6
ATOM 5417 N N . ASP A 1 60 ? 2.112 -15.395 5.105 1.00 0.00 181 ASP A N 6
ATOM 5418 C CA . ASP A 1 60 ? 1.814 -15.671 6.506 1.00 0.00 181 ASP A CA 6
ATOM 5419 C C . ASP A 1 60 ? 2.837 -15.006 7.421 1.00 0.00 181 ASP A C 6
ATOM 5420 O O . ASP A 1 60 ? 3.706 -14.274 6.903 1.00 0.00 181 ASP A O 6
ATOM 5431 N N . ALA A 1 3 ? 0.744 15.343 -7.197 1.00 0.00 124 ALA A N 7
ATOM 5432 C CA . ALA A 1 3 ? 0.850 14.388 -6.065 1.00 0.00 124 ALA A CA 7
ATOM 5433 C C . ALA A 1 3 ? 0.125 13.084 -6.379 1.00 0.00 124 ALA A C 7
ATOM 5434 O O . ALA A 1 3 ? -0.762 13.044 -7.232 1.00 0.00 124 ALA A O 7
ATOM 5441 N N . ILE A 1 4 ? 0.509 12.016 -5.685 1.00 0.00 125 ILE A N 7
ATOM 5442 C CA . ILE A 1 4 ? -0.104 10.710 -5.890 1.00 0.00 125 ILE A CA 7
ATOM 5443 C C . ILE A 1 4 ? -0.982 10.322 -4.704 1.00 0.00 125 ILE A C 7
ATOM 5444 O O . ILE A 1 4 ? -0.779 10.798 -3.588 1.00 0.00 125 ILE A O 7
ATOM 5460 N N . CYS A 1 5 ? -1.959 9.458 -4.956 1.00 0.00 126 CYS A N 7
ATOM 5461 C CA . CYS A 1 5 ? -2.868 9.006 -3.908 1.00 0.00 126 CYS A CA 7
ATOM 5462 C C . CYS A 1 5 ? -2.769 7.496 -3.713 1.00 0.00 126 CYS A C 7
ATOM 5463 O O . CYS A 1 5 ? -2.483 6.756 -4.653 1.00 0.00 126 CYS A O 7
ATOM 5471 N N . CYS A 1 6 ? -3.007 7.048 -2.484 1.00 0.00 127 CYS A N 7
ATOM 5472 C CA . CYS A 1 6 ? -2.945 5.626 -2.164 1.00 0.00 127 CYS A CA 7
ATOM 5473 C C . CYS A 1 6 ? -3.948 4.834 -2.997 1.00 0.00 127 CYS A C 7
ATOM 5474 O O . CYS A 1 6 ? -5.120 5.200 -3.088 1.00 0.00 127 CYS A O 7
ATOM 5481 N N . GLN A 1 7 ? -3.479 3.747 -3.604 1.00 0.00 128 GLN A N 7
ATOM 5482 C CA . GLN A 1 7 ? -4.338 2.904 -4.430 1.00 0.00 128 GLN A CA 7
ATOM 5483 C C . GLN A 1 7 ? -5.446 2.274 -3.594 1.00 0.00 128 GLN A C 7
ATOM 5484 O O . GLN A 1 7 ? -6.549 2.034 -4.087 1.00 0.00 128 GLN A O 7
ATOM 5498 N N . VAL A 1 8 ? -5.147 2.006 -2.328 1.00 0.00 129 VAL A N 7
ATOM 5499 C CA . VAL A 1 8 ? -6.119 1.403 -1.423 1.00 0.00 129 VAL A CA 7
ATOM 5500 C C . VAL A 1 8 ? -7.374 2.259 -1.308 1.00 0.00 129 VAL A C 7
ATOM 5501 O O . VAL A 1 8 ? -7.304 3.434 -0.947 1.00 0.00 129 VAL A O 7
ATOM 5514 N N . ASP A 1 9 ? -8.520 1.665 -1.619 1.00 0.00 130 ASP A N 7
ATOM 5515 C CA . ASP A 1 9 ? -9.792 2.373 -1.550 1.00 0.00 130 ASP A CA 7
ATOM 5516 C C . ASP A 1 9 ? -10.138 2.728 -0.107 1.00 0.00 130 ASP A C 7
ATOM 5517 O O . ASP A 1 9 ? -9.645 2.102 0.831 1.00 0.00 130 ASP A O 7
ATOM 5526 N N . ASN A 1 10 ? -10.985 3.735 0.062 1.00 0.00 131 ASN A N 7
ATOM 5527 C CA . ASN A 1 10 ? -11.395 4.174 1.390 1.00 0.00 131 ASN A CA 7
ATOM 5528 C C . ASN A 1 10 ? -10.192 4.640 2.206 1.00 0.00 131 ASN A C 7
ATOM 5529 O O . ASN A 1 10 ? -10.199 4.568 3.436 1.00 0.00 131 ASN A O 7
ATOM 5540 N N . CYS A 1 11 ? -9.162 5.122 1.516 1.00 0.00 132 CYS A N 7
ATOM 5541 C CA . CYS A 1 11 ? -7.956 5.601 2.181 1.00 0.00 132 CYS A CA 7
ATOM 5542 C C . CYS A 1 11 ? -7.510 6.939 1.599 1.00 0.00 132 CYS A C 7
ATOM 5543 O O . CYS A 1 11 ? -7.056 7.010 0.457 1.00 0.00 132 CYS A O 7
ATOM 5550 N N . GLY A 1 12 ? -7.639 7.995 2.394 1.00 0.00 133 GLY A N 7
ATOM 5551 C CA . GLY A 1 12 ? -7.242 9.316 1.941 1.00 0.00 133 GLY A CA 7
ATOM 5552 C C . GLY A 1 12 ? -5.809 9.644 2.306 1.00 0.00 133 GLY A C 7
ATOM 5553 O O . GLY A 1 12 ? -5.520 10.733 2.801 1.00 0.00 133 GLY A O 7
ATOM 5557 N N . ALA A 1 13 ? -4.908 8.697 2.063 1.00 0.00 134 ALA A N 7
ATOM 5558 C CA . ALA A 1 13 ? -3.497 8.885 2.371 1.00 0.00 134 ALA A CA 7
ATOM 5559 C C . ALA A 1 13 ? -2.772 9.577 1.223 1.00 0.00 134 ALA A C 7
ATOM 5560 O O . ALA A 1 13 ? -2.405 8.943 0.234 1.00 0.00 134 ALA A O 7
ATOM 5567 N N . ASP A 1 14 ? -2.564 10.882 1.361 1.00 0.00 135 ASP A N 7
ATOM 5568 C CA . ASP A 1 14 ? -1.879 11.659 0.335 1.00 0.00 135 ASP A CA 7
ATOM 5569 C C . ASP A 1 14 ? -0.393 11.315 0.300 1.00 0.00 135 ASP A C 7
ATOM 5570 O O . ASP A 1 14 ? 0.266 11.260 1.339 1.00 0.00 135 ASP A O 7
ATOM 5579 N N . LEU A 1 15 ? 0.127 11.082 -0.900 1.00 0.00 136 LEU A N 7
ATOM 5580 C CA . LEU A 1 15 ? 1.536 10.743 -1.068 1.00 0.00 136 LEU A CA 7
ATOM 5581 C C . LEU A 1 15 ? 2.361 11.983 -1.396 1.00 0.00 136 LEU A C 7
ATOM 5582 O O . LEU A 1 15 ? 3.256 11.941 -2.241 1.00 0.00 136 LEU A O 7
ATOM 5598 N N . SER A 1 16 ? 2.054 13.086 -0.721 1.00 0.00 137 SER A N 7
ATOM 5599 C CA . SER A 1 16 ? 2.766 14.340 -0.935 1.00 0.00 137 SER A CA 7
ATOM 5600 C C . SER A 1 16 ? 3.650 14.678 0.262 1.00 0.00 137 SER A C 7
ATOM 5601 O O . SER A 1 16 ? 4.672 15.349 0.121 1.00 0.00 137 SER A O 7
ATOM 5609 N N . LYS A 1 17 ? 3.249 14.209 1.441 1.00 0.00 138 LYS A N 7
ATOM 5610 C CA . LYS A 1 17 ? 4.005 14.463 2.661 1.00 0.00 138 LYS A CA 7
ATOM 5611 C C . LYS A 1 17 ? 4.906 13.281 3.000 1.00 0.00 138 LYS A C 7
ATOM 5612 O O . LYS A 1 17 ? 5.178 13.010 4.170 1.00 0.00 138 LYS A O 7
ATOM 5631 N N . VAL A 1 18 ? 5.370 12.579 1.970 1.00 0.00 139 VAL A N 7
ATOM 5632 C CA . VAL A 1 18 ? 6.242 11.427 2.161 1.00 0.00 139 VAL A CA 7
ATOM 5633 C C . VAL A 1 18 ? 7.565 11.610 1.423 1.00 0.00 139 VAL A C 7
ATOM 5634 O O . VAL A 1 18 ? 7.757 12.595 0.711 1.00 0.00 139 VAL A O 7
ATOM 5647 N N . LYS A 1 19 ? 8.471 10.654 1.597 1.00 0.00 140 LYS A N 7
ATOM 5648 C CA . LYS A 1 19 ? 9.775 10.711 0.948 1.00 0.00 140 LYS A CA 7
ATOM 5649 C C . LYS A 1 19 ? 9.854 9.713 -0.203 1.00 0.00 140 LYS A C 7
ATOM 5650 O O . LYS A 1 19 ? 9.733 10.083 -1.370 1.00 0.00 140 LYS A O 7
ATOM 5669 N N . ASP A 1 20 ? 10.057 8.446 0.138 1.00 0.00 141 ASP A N 7
ATOM 5670 C CA . ASP A 1 20 ? 10.154 7.391 -0.863 1.00 0.00 141 ASP A CA 7
ATOM 5671 C C . ASP A 1 20 ? 9.618 6.072 -0.316 1.00 0.00 141 ASP A C 7
ATOM 5672 O O . ASP A 1 20 ? 9.164 6.000 0.827 1.00 0.00 141 ASP A O 7
ATOM 5681 N N . TYR A 1 21 ? 9.673 5.029 -1.138 1.00 0.00 142 TYR A N 7
ATOM 5682 C CA . TYR A 1 21 ? 9.195 3.712 -0.736 1.00 0.00 142 TYR A CA 7
ATOM 5683 C C . TYR A 1 21 ? 7.712 3.757 -0.379 1.00 0.00 142 TYR A C 7
ATOM 5684 O O . TYR A 1 21 ? 7.246 3.000 0.472 1.00 0.00 142 TYR A O 7
ATOM 5702 N N . HIS A 1 22 ? 6.976 4.650 -1.033 1.00 0.00 143 HIS A N 7
ATOM 5703 C CA . HIS A 1 22 ? 5.547 4.794 -0.784 1.00 0.00 143 HIS A CA 7
ATOM 5704 C C . HIS A 1 22 ? 4.869 5.557 -1.917 1.00 0.00 143 HIS A C 7
ATOM 5705 O O . HIS A 1 22 ? 3.805 5.162 -2.395 1.00 0.00 143 HIS A O 7
ATOM 5719 N N . ARG A 1 23 ? 5.491 6.650 -2.343 1.00 0.00 144 ARG A N 7
ATOM 5720 C CA . ARG A 1 23 ? 4.946 7.468 -3.421 1.00 0.00 144 ARG A CA 7
ATOM 5721 C C . ARG A 1 23 ? 5.178 6.808 -4.775 1.00 0.00 144 ARG A C 7
ATOM 5722 O O . ARG A 1 23 ? 4.280 6.760 -5.617 1.00 0.00 144 ARG A O 7
ATOM 5743 N N . ARG A 1 24 ? 6.388 6.299 -4.980 1.00 0.00 145 ARG A N 7
ATOM 5744 C CA . ARG A 1 24 ? 6.739 5.641 -6.234 1.00 0.00 145 ARG A CA 7
ATOM 5745 C C . ARG A 1 24 ? 5.979 4.328 -6.389 1.00 0.00 145 ARG A C 7
ATOM 5746 O O . ARG A 1 24 ? 5.484 4.011 -7.471 1.00 0.00 145 ARG A O 7
ATOM 5767 N N . HIS A 1 25 ? 5.892 3.568 -5.303 1.00 0.00 146 HIS A N 7
ATOM 5768 C CA . HIS A 1 25 ? 5.190 2.289 -5.319 1.00 0.00 146 HIS A CA 7
ATOM 5769 C C . HIS A 1 25 ? 3.677 2.479 -5.212 1.00 0.00 146 HIS A C 7
ATOM 5770 O O . HIS A 1 25 ? 2.916 1.518 -5.313 1.00 0.00 146 HIS A O 7
ATOM 5784 N N . LYS A 1 26 ? 3.245 3.723 -5.006 1.00 0.00 147 LYS A N 7
ATOM 5785 C CA . LYS A 1 26 ? 1.823 4.027 -4.888 1.00 0.00 147 LYS A CA 7
ATOM 5786 C C . LYS A 1 26 ? 1.214 3.322 -3.680 1.00 0.00 147 LYS A C 7
ATOM 5787 O O . LYS A 1 26 ? 0.508 2.325 -3.821 1.00 0.00 147 LYS A O 7
ATOM 5806 N N . VAL A 1 27 ? 1.496 3.848 -2.493 1.00 0.00 148 VAL A N 7
ATOM 5807 C CA . VAL A 1 27 ? 0.977 3.274 -1.257 1.00 0.00 148 VAL A CA 7
ATOM 5808 C C . VAL A 1 27 ? 1.458 4.066 -0.045 1.00 0.00 148 VAL A C 7
ATOM 5809 O O . VAL A 1 27 ? 2.614 4.486 0.014 1.00 0.00 148 VAL A O 7
ATOM 5822 N N . CYS A 1 28 ? 0.567 4.270 0.920 1.00 0.00 149 CYS A N 7
ATOM 5823 C CA . CYS A 1 28 ? 0.909 5.013 2.125 1.00 0.00 149 CYS A CA 7
ATOM 5824 C C . CYS A 1 28 ? 1.645 4.121 3.122 1.00 0.00 149 CYS A C 7
ATOM 5825 O O . CYS A 1 28 ? 1.931 2.959 2.836 1.00 0.00 149 CYS A O 7
ATOM 5832 N N . GLU A 1 29 ? 1.957 4.676 4.289 1.00 0.00 150 GLU A N 7
ATOM 5833 C CA . GLU A 1 29 ? 2.668 3.936 5.322 1.00 0.00 150 GLU A CA 7
ATOM 5834 C C . GLU A 1 29 ? 1.757 2.917 6.002 1.00 0.00 150 GLU A C 7
ATOM 5835 O O . GLU A 1 29 ? 2.206 1.848 6.414 1.00 0.00 150 GLU A O 7
ATOM 5847 N N . ILE A 1 30 ? 0.478 3.259 6.125 1.00 0.00 151 ILE A N 7
ATOM 5848 C CA . ILE A 1 30 ? -0.490 2.373 6.761 1.00 0.00 151 ILE A CA 7
ATOM 5849 C C . ILE A 1 30 ? -0.616 1.052 6.010 1.00 0.00 151 ILE A C 7
ATOM 5850 O O . ILE A 1 30 ? -0.683 -0.015 6.622 1.00 0.00 151 ILE A O 7
ATOM 5866 N N . HIS A 1 31 ? -0.653 1.126 4.685 1.00 0.00 152 HIS A N 7
ATOM 5867 C CA . HIS A 1 31 ? -0.778 -0.068 3.859 1.00 0.00 152 HIS A CA 7
ATOM 5868 C C . HIS A 1 31 ? 0.590 -0.564 3.396 1.00 0.00 152 HIS A C 7
ATOM 5869 O O . HIS A 1 31 ? 0.697 -1.259 2.385 1.00 0.00 152 HIS A O 7
ATOM 5882 N N . SER A 1 32 ? 1.633 -0.205 4.140 1.00 0.00 153 SER A N 7
ATOM 5883 C CA . SER A 1 32 ? 2.988 -0.618 3.804 1.00 0.00 153 SER A CA 7
ATOM 5884 C C . SER A 1 32 ? 3.387 -1.859 4.596 1.00 0.00 153 SER A C 7
ATOM 5885 O O . SER A 1 32 ? 4.172 -2.683 4.127 1.00 0.00 153 SER A O 7
ATOM 5893 N N . LYS A 1 33 ? 2.837 -1.986 5.800 1.00 0.00 154 LYS A N 7
ATOM 5894 C CA . LYS A 1 33 ? 3.132 -3.126 6.660 1.00 0.00 154 LYS A CA 7
ATOM 5895 C C . LYS A 1 33 ? 1.862 -3.653 7.318 1.00 0.00 154 LYS A C 7
ATOM 5896 O O . LYS A 1 33 ? 1.880 -4.085 8.470 1.00 0.00 154 LYS A O 7
ATOM 5915 N N . ALA A 1 34 ? 0.759 -3.615 6.577 1.00 0.00 155 ALA A N 7
ATOM 5916 C CA . ALA A 1 34 ? -0.522 -4.089 7.089 1.00 0.00 155 ALA A CA 7
ATOM 5917 C C . ALA A 1 34 ? -0.785 -5.529 6.667 1.00 0.00 155 ALA A C 7
ATOM 5918 O O . ALA A 1 34 ? 0.034 -6.146 5.983 1.00 0.00 155 ALA A O 7
ATOM 5925 N N . THR A 1 35 ? -1.931 -6.060 7.076 1.00 0.00 156 THR A N 7
ATOM 5926 C CA . THR A 1 35 ? -2.304 -7.429 6.740 1.00 0.00 156 THR A CA 7
ATOM 5927 C C . THR A 1 35 ? -3.061 -7.482 5.418 1.00 0.00 156 THR A C 7
ATOM 5928 O O . THR A 1 35 ? -2.654 -8.175 4.484 1.00 0.00 156 THR A O 7
ATOM 5939 N N . THR A 1 36 ? -4.165 -6.746 5.345 1.00 0.00 157 THR A N 7
ATOM 5940 C CA . THR A 1 36 ? -4.981 -6.707 4.138 1.00 0.00 157 THR A CA 7
ATOM 5941 C C . THR A 1 36 ? -5.079 -5.289 3.588 1.00 0.00 157 THR A C 7
ATOM 5942 O O . THR A 1 36 ? -4.567 -4.344 4.186 1.00 0.00 157 THR A O 7
ATOM 5953 N N . ALA A 1 37 ? -5.741 -5.147 2.445 1.00 0.00 158 ALA A N 7
ATOM 5954 C CA . ALA A 1 37 ? -5.907 -3.844 1.813 1.00 0.00 158 ALA A CA 7
ATOM 5955 C C . ALA A 1 37 ? -6.798 -3.940 0.580 1.00 0.00 158 ALA A C 7
ATOM 5956 O O . ALA A 1 37 ? -6.597 -4.798 -0.278 1.00 0.00 158 ALA A O 7
ATOM 5963 N N . LEU A 1 38 ? -7.786 -3.053 0.500 1.00 0.00 159 LEU A N 7
ATOM 5964 C CA . LEU A 1 38 ? -8.709 -3.037 -0.628 1.00 0.00 159 LEU A CA 7
ATOM 5965 C C . LEU A 1 38 ? -8.184 -2.144 -1.748 1.00 0.00 159 LEU A C 7
ATOM 5966 O O . LEU A 1 38 ? -8.191 -0.918 -1.632 1.00 0.00 159 LEU A O 7
ATOM 5982 N N . VAL A 1 39 ? -7.732 -2.766 -2.832 1.00 0.00 160 VAL A N 7
ATOM 5983 C CA . VAL A 1 39 ? -7.205 -2.029 -3.973 1.00 0.00 160 VAL A CA 7
ATOM 5984 C C . VAL A 1 39 ? -7.800 -2.543 -5.280 1.00 0.00 160 VAL A C 7
ATOM 5985 O O . VAL A 1 39 ? -7.467 -3.637 -5.736 1.00 0.00 160 VAL A O 7
ATOM 5998 N N . GLY A 1 40 ? -8.682 -1.749 -5.877 1.00 0.00 161 GLY A N 7
ATOM 5999 C CA . GLY A 1 40 ? -9.309 -2.142 -7.124 1.00 0.00 161 GLY A CA 7
ATOM 6000 C C . GLY A 1 40 ? -10.614 -2.880 -6.911 1.00 0.00 161 GLY A C 7
ATOM 6001 O O . GLY A 1 40 ? -11.637 -2.533 -7.503 1.00 0.00 161 GLY A O 7
ATOM 6005 N N . GLY A 1 41 ? -10.583 -3.901 -6.060 1.00 0.00 162 GLY A N 7
ATOM 6006 C CA . GLY A 1 41 ? -11.780 -4.675 -5.785 1.00 0.00 162 GLY A CA 7
ATOM 6007 C C . GLY A 1 41 ? -11.513 -5.852 -4.868 1.00 0.00 162 GLY A C 7
ATOM 6008 O O . GLY A 1 41 ? -12.357 -6.210 -4.046 1.00 0.00 162 GLY A O 7
ATOM 6012 N N . ILE A 1 42 ? -10.338 -6.456 -5.009 1.00 0.00 163 ILE A N 7
ATOM 6013 C CA . ILE A 1 42 ? -9.963 -7.599 -4.186 1.00 0.00 163 ILE A CA 7
ATOM 6014 C C . ILE A 1 42 ? -8.901 -7.214 -3.164 1.00 0.00 163 ILE A C 7
ATOM 6015 O O . ILE A 1 42 ? -8.071 -6.340 -3.413 1.00 0.00 163 ILE A O 7
ATOM 6031 N N . MET A 1 43 ? -8.932 -7.876 -2.013 1.00 0.00 164 MET A N 7
ATOM 6032 C CA . MET A 1 43 ? -7.972 -7.605 -0.950 1.00 0.00 164 MET A CA 7
ATOM 6033 C C . MET A 1 43 ? -6.592 -8.143 -1.313 1.00 0.00 164 MET A C 7
ATOM 6034 O O . MET A 1 43 ? -6.471 -9.137 -2.028 1.00 0.00 164 MET A O 7
ATOM 6048 N N . GLN A 1 44 ? -5.554 -7.480 -0.814 1.00 0.00 165 GLN A N 7
ATOM 6049 C CA . GLN A 1 44 ? -4.181 -7.890 -1.086 1.00 0.00 165 GLN A CA 7
ATOM 6050 C C . GLN A 1 44 ? -3.256 -7.485 0.056 1.00 0.00 165 GLN A C 7
ATOM 6051 O O . GLN A 1 44 ? -3.685 -6.850 1.021 1.00 0.00 165 GLN A O 7
ATOM 6065 N N . ARG A 1 45 ? -1.985 -7.855 -0.058 1.00 0.00 166 ARG A N 7
ATOM 6066 C CA . ARG A 1 45 ? -0.999 -7.530 0.966 1.00 0.00 166 ARG A CA 7
ATOM 6067 C C . ARG A 1 45 ? 0.242 -6.893 0.347 1.00 0.00 166 ARG A C 7
ATOM 6068 O O . ARG A 1 45 ? 0.779 -7.392 -0.642 1.00 0.00 166 ARG A O 7
ATOM 6089 N N . PHE A 1 46 ? 0.689 -5.790 0.937 1.00 0.00 167 PHE A N 7
ATOM 6090 C CA . PHE A 1 46 ? 1.867 -5.085 0.445 1.00 0.00 167 PHE A CA 7
ATOM 6091 C C . PHE A 1 46 ? 3.145 -5.709 0.998 1.00 0.00 167 PHE A C 7
ATOM 6092 O O . PHE A 1 46 ? 3.406 -5.650 2.199 1.00 0.00 167 PHE A O 7
ATOM 6109 N N . CYS A 1 47 ? 3.936 -6.309 0.114 1.00 0.00 168 CYS A N 7
ATOM 6110 C CA . CYS A 1 47 ? 5.186 -6.943 0.516 1.00 0.00 168 CYS A CA 7
ATOM 6111 C C . CYS A 1 47 ? 6.332 -5.938 0.522 1.00 0.00 168 CYS A C 7
ATOM 6112 O O . CYS A 1 47 ? 6.428 -5.086 -0.362 1.00 0.00 168 CYS A O 7
ATOM 6120 N N . GLN A 1 48 ? 7.199 -6.042 1.524 1.00 0.00 169 GLN A N 7
ATOM 6121 C CA . GLN A 1 48 ? 8.338 -5.141 1.647 1.00 0.00 169 GLN A CA 7
ATOM 6122 C C . GLN A 1 48 ? 9.460 -5.552 0.698 1.00 0.00 169 GLN A C 7
ATOM 6123 O O . GLN A 1 48 ? 10.208 -4.710 0.202 1.00 0.00 169 GLN A O 7
ATOM 6137 N N . GLN A 1 49 ? 9.571 -6.853 0.449 1.00 0.00 170 GLN A N 7
ATOM 6138 C CA . GLN A 1 49 ? 10.600 -7.376 -0.440 1.00 0.00 170 GLN A CA 7
ATOM 6139 C C . GLN A 1 49 ? 10.296 -7.023 -1.892 1.00 0.00 170 GLN A C 7
ATOM 6140 O O . GLN A 1 49 ? 11.097 -6.372 -2.565 1.00 0.00 170 GLN A O 7
ATOM 6154 N N . CYS A 1 50 ? 9.133 -7.454 -2.369 1.00 0.00 171 CYS A N 7
ATOM 6155 C CA . CYS A 1 50 ? 8.720 -7.180 -3.741 1.00 0.00 171 CYS A CA 7
ATOM 6156 C C . CYS A 1 50 ? 8.360 -5.709 -3.919 1.00 0.00 171 CYS A C 7
ATOM 6157 O O . CYS A 1 50 ? 8.505 -5.151 -5.008 1.00 0.00 171 CYS A O 7
ATOM 6165 N N . SER A 1 51 ? 7.891 -5.084 -2.844 1.00 0.00 172 SER A N 7
ATOM 6166 C CA . SER A 1 51 ? 7.510 -3.677 -2.881 1.00 0.00 172 SER A CA 7
ATOM 6167 C C . SER A 1 51 ? 6.357 -3.450 -3.854 1.00 0.00 172 SER A C 7
ATOM 6168 O O . SER A 1 51 ? 6.307 -2.433 -4.546 1.00 0.00 172 SER A O 7
ATOM 6176 N N . ARG A 1 52 ? 5.432 -4.402 -3.899 1.00 0.00 173 ARG A N 7
ATOM 6177 C CA . ARG A 1 52 ? 4.279 -4.304 -4.788 1.00 0.00 173 ARG A CA 7
ATOM 6178 C C . ARG A 1 52 ? 3.053 -4.968 -4.166 1.00 0.00 173 ARG A C 7
ATOM 6179 O O . ARG A 1 52 ? 3.176 -5.893 -3.363 1.00 0.00 173 ARG A O 7
ATOM 6200 N N . PHE A 1 53 ? 1.873 -4.490 -4.542 1.00 0.00 174 PHE A N 7
ATOM 6201 C CA . PHE A 1 53 ? 0.624 -5.035 -4.024 1.00 0.00 174 PHE A CA 7
ATOM 6202 C C . PHE A 1 53 ? 0.346 -6.414 -4.617 1.00 0.00 174 PHE A C 7
ATOM 6203 O O . PHE A 1 53 ? 0.024 -6.539 -5.798 1.00 0.00 174 PHE A O 7
ATOM 6220 N N . HIS A 1 54 ? 0.474 -7.445 -3.788 1.00 0.00 175 HIS A N 7
ATOM 6221 C CA . HIS A 1 54 ? 0.236 -8.816 -4.230 1.00 0.00 175 HIS A CA 7
ATOM 6222 C C . HIS A 1 54 ? -1.006 -9.398 -3.561 1.00 0.00 175 HIS A C 7
ATOM 6223 O O . HIS A 1 54 ? -1.254 -9.160 -2.379 1.00 0.00 175 HIS A O 7
ATOM 6237 N N . VAL A 1 55 ? -1.780 -10.160 -4.326 1.00 0.00 176 VAL A N 7
ATOM 6238 C CA . VAL A 1 55 ? -2.998 -10.777 -3.808 1.00 0.00 176 VAL A CA 7
ATOM 6239 C C . VAL A 1 55 ? -2.706 -11.616 -2.567 1.00 0.00 176 VAL A C 7
ATOM 6240 O O . VAL A 1 55 ? -1.550 -11.881 -2.243 1.00 0.00 176 VAL A O 7
ATOM 6253 N N . LEU A 1 56 ? -3.765 -12.030 -1.879 1.00 0.00 177 LEU A N 7
ATOM 6254 C CA . LEU A 1 56 ? -3.624 -12.839 -0.674 1.00 0.00 177 LEU A CA 7
ATOM 6255 C C . LEU A 1 56 ? -3.657 -14.327 -1.011 1.00 0.00 177 LEU A C 7
ATOM 6256 O O . LEU A 1 56 ? -4.412 -15.095 -0.413 1.00 0.00 177 LEU A O 7
ATOM 6272 N N . GLU A 1 57 ? -2.832 -14.729 -1.972 1.00 0.00 178 GLU A N 7
ATOM 6273 C CA . GLU A 1 57 ? -2.766 -16.126 -2.389 1.00 0.00 178 GLU A CA 7
ATOM 6274 C C . GLU A 1 57 ? -1.501 -16.794 -1.860 1.00 0.00 178 GLU A C 7
ATOM 6275 O O . GLU A 1 57 ? -1.531 -17.940 -1.418 1.00 0.00 178 GLU A O 7
ATOM 6287 N N . GLU A 1 58 ? -0.393 -16.064 -1.912 1.00 0.00 179 GLU A N 7
ATOM 6288 C CA . GLU A 1 58 ? 0.885 -16.582 -1.439 1.00 0.00 179 GLU A CA 7
ATOM 6289 C C . GLU A 1 58 ? 1.097 -16.248 0.034 1.00 0.00 179 GLU A C 7
ATOM 6290 O O . GLU A 1 58 ? 1.740 -17.001 0.765 1.00 0.00 179 GLU A O 7
ATOM 6302 N N . PHE A 1 59 ? 0.554 -15.114 0.461 1.00 0.00 180 PHE A N 7
ATOM 6303 C CA . PHE A 1 59 ? 0.682 -14.679 1.848 1.00 0.00 180 PHE A CA 7
ATOM 6304 C C . PHE A 1 59 ? -0.142 -15.567 2.774 1.00 0.00 180 PHE A C 7
ATOM 6305 O O . PHE A 1 59 ? -1.361 -15.664 2.636 1.00 0.00 180 PHE A O 7
ATOM 6322 N N . ASP A 1 60 ? 0.533 -16.216 3.719 1.00 0.00 181 ASP A N 7
ATOM 6323 C CA . ASP A 1 60 ? -0.137 -17.097 4.668 1.00 0.00 181 ASP A CA 7
ATOM 6324 C C . ASP A 1 60 ? -0.822 -18.253 3.949 1.00 0.00 181 ASP A C 7
ATOM 6325 O O . ASP A 1 60 ? -1.995 -18.090 3.551 1.00 0.00 181 ASP A O 7
ATOM 6336 N N . ALA A 1 3 ? 2.779 14.270 -5.995 1.00 0.00 124 ALA A N 8
ATOM 6337 C CA . ALA A 1 3 ? 1.696 13.797 -5.095 1.00 0.00 124 ALA A CA 8
ATOM 6338 C C . ALA A 1 3 ? 0.992 12.578 -5.680 1.00 0.00 124 ALA A C 8
ATOM 6339 O O . ALA A 1 3 ? 0.510 12.611 -6.812 1.00 0.00 124 ALA A O 8
ATOM 6346 N N . ILE A 1 4 ? 0.936 11.503 -4.900 1.00 0.00 125 ILE A N 8
ATOM 6347 C CA . ILE A 1 4 ? 0.291 10.272 -5.340 1.00 0.00 125 ILE A CA 8
ATOM 6348 C C . ILE A 1 4 ? -0.642 9.728 -4.263 1.00 0.00 125 ILE A C 8
ATOM 6349 O O . ILE A 1 4 ? -0.221 9.467 -3.138 1.00 0.00 125 ILE A O 8
ATOM 6365 N N . CYS A 1 5 ? -1.912 9.560 -4.618 1.00 0.00 126 CYS A N 8
ATOM 6366 C CA . CYS A 1 5 ? -2.905 9.047 -3.680 1.00 0.00 126 CYS A CA 8
ATOM 6367 C C . CYS A 1 5 ? -2.758 7.540 -3.499 1.00 0.00 126 CYS A C 8
ATOM 6368 O O . CYS A 1 5 ? -2.416 6.822 -4.438 1.00 0.00 126 CYS A O 8
ATOM 6376 N N . CYS A 1 6 ? -3.018 7.068 -2.283 1.00 0.00 127 CYS A N 8
ATOM 6377 C CA . CYS A 1 6 ? -2.915 5.644 -1.976 1.00 0.00 127 CYS A CA 8
ATOM 6378 C C . CYS A 1 6 ? -3.774 4.816 -2.927 1.00 0.00 127 CYS A C 8
ATOM 6379 O O . CYS A 1 6 ? -4.975 5.051 -3.057 1.00 0.00 127 CYS A O 8
ATOM 6386 N N . GLN A 1 7 ? -3.150 3.849 -3.590 1.00 0.00 128 GLN A N 8
ATOM 6387 C CA . GLN A 1 7 ? -3.856 2.986 -4.530 1.00 0.00 128 GLN A CA 8
ATOM 6388 C C . GLN A 1 7 ? -5.017 2.267 -3.850 1.00 0.00 128 GLN A C 8
ATOM 6389 O O . GLN A 1 7 ? -6.022 1.952 -4.487 1.00 0.00 128 GLN A O 8
ATOM 6403 N N . VAL A 1 8 ? -4.873 2.015 -2.553 1.00 0.00 129 VAL A N 8
ATOM 6404 C CA . VAL A 1 8 ? -5.911 1.334 -1.788 1.00 0.00 129 VAL A CA 8
ATOM 6405 C C . VAL A 1 8 ? -7.201 2.144 -1.772 1.00 0.00 129 VAL A C 8
ATOM 6406 O O . VAL A 1 8 ? -7.174 3.374 -1.737 1.00 0.00 129 VAL A O 8
ATOM 6419 N N . ASP A 1 9 ? -8.332 1.446 -1.795 1.00 0.00 130 ASP A N 8
ATOM 6420 C CA . ASP A 1 9 ? -9.634 2.100 -1.780 1.00 0.00 130 ASP A CA 8
ATOM 6421 C C . ASP A 1 9 ? -10.011 2.530 -0.368 1.00 0.00 130 ASP A C 8
ATOM 6422 O O . ASP A 1 9 ? -9.523 1.970 0.614 1.00 0.00 130 ASP A O 8
ATOM 6431 N N . ASN A 1 10 ? -10.884 3.527 -0.271 1.00 0.00 131 ASN A N 8
ATOM 6432 C CA . ASN A 1 10 ? -11.329 4.033 1.023 1.00 0.00 131 ASN A CA 8
ATOM 6433 C C . ASN A 1 10 ? -10.155 4.583 1.828 1.00 0.00 131 ASN A C 8
ATOM 6434 O O . ASN A 1 10 ? -10.177 4.578 3.058 1.00 0.00 131 ASN A O 8
ATOM 6445 N N . CYS A 1 11 ? -9.131 5.060 1.127 1.00 0.00 132 CYS A N 8
ATOM 6446 C CA . CYS A 1 11 ? -7.949 5.616 1.779 1.00 0.00 132 CYS A CA 8
ATOM 6447 C C . CYS A 1 11 ? -7.455 6.856 1.041 1.00 0.00 132 CYS A C 8
ATOM 6448 O O . CYS A 1 11 ? -6.510 6.786 0.256 1.00 0.00 132 CYS A O 8
ATOM 6455 N N . GLY A 1 12 ? -8.099 7.989 1.301 1.00 0.00 133 GLY A N 8
ATOM 6456 C CA . GLY A 1 12 ? -7.709 9.228 0.654 1.00 0.00 133 GLY A CA 8
ATOM 6457 C C . GLY A 1 12 ? -6.482 9.853 1.290 1.00 0.00 133 GLY A C 8
ATOM 6458 O O . GLY A 1 12 ? -6.542 10.974 1.797 1.00 0.00 133 GLY A O 8
ATOM 6462 N N . ALA A 1 13 ? -5.370 9.128 1.262 1.00 0.00 134 ALA A N 8
ATOM 6463 C CA . ALA A 1 13 ? -4.124 9.618 1.840 1.00 0.00 134 ALA A CA 8
ATOM 6464 C C . ALA A 1 13 ? -3.174 10.114 0.756 1.00 0.00 134 ALA A C 8
ATOM 6465 O O . ALA A 1 13 ? -2.805 9.366 -0.149 1.00 0.00 134 ALA A O 8
ATOM 6472 N N . ASP A 1 14 ? -2.782 11.379 0.854 1.00 0.00 135 ASP A N 8
ATOM 6473 C CA . ASP A 1 14 ? -1.873 11.975 -0.119 1.00 0.00 135 ASP A CA 8
ATOM 6474 C C . ASP A 1 14 ? -0.425 11.627 0.206 1.00 0.00 135 ASP A C 8
ATOM 6475 O O . ASP A 1 14 ? 0.034 11.826 1.332 1.00 0.00 135 ASP A O 8
ATOM 6484 N N . LEU A 1 15 ? 0.291 11.107 -0.785 1.00 0.00 136 LEU A N 8
ATOM 6485 C CA . LEU A 1 15 ? 1.688 10.732 -0.605 1.00 0.00 136 LEU A CA 8
ATOM 6486 C C . LEU A 1 15 ? 2.617 11.862 -1.040 1.00 0.00 136 LEU A C 8
ATOM 6487 O O . LEU A 1 15 ? 3.607 11.634 -1.733 1.00 0.00 136 LEU A O 8
ATOM 6503 N N . SER A 1 16 ? 2.289 13.082 -0.627 1.00 0.00 137 SER A N 8
ATOM 6504 C CA . SER A 1 16 ? 3.093 14.248 -0.972 1.00 0.00 137 SER A CA 8
ATOM 6505 C C . SER A 1 16 ? 4.058 14.598 0.157 1.00 0.00 137 SER A C 8
ATOM 6506 O O . SER A 1 16 ? 5.128 15.159 -0.081 1.00 0.00 137 SER A O 8
ATOM 6514 N N . LYS A 1 17 ? 3.675 14.266 1.385 1.00 0.00 138 LYS A N 8
ATOM 6515 C CA . LYS A 1 17 ? 4.507 14.547 2.550 1.00 0.00 138 LYS A CA 8
ATOM 6516 C C . LYS A 1 17 ? 5.302 13.313 2.963 1.00 0.00 138 LYS A C 8
ATOM 6517 O O . LYS A 1 17 ? 5.600 13.121 4.142 1.00 0.00 138 LYS A O 8
ATOM 6536 N N . VAL A 1 18 ? 5.643 12.477 1.986 1.00 0.00 139 VAL A N 8
ATOM 6537 C CA . VAL A 1 18 ? 6.404 11.262 2.252 1.00 0.00 139 VAL A CA 8
ATOM 6538 C C . VAL A 1 18 ? 7.820 11.369 1.697 1.00 0.00 139 VAL A C 8
ATOM 6539 O O . VAL A 1 18 ? 8.188 12.380 1.099 1.00 0.00 139 VAL A O 8
ATOM 6552 N N . LYS A 1 19 ? 8.610 10.319 1.900 1.00 0.00 140 LYS A N 8
ATOM 6553 C CA . LYS A 1 19 ? 9.987 10.294 1.420 1.00 0.00 140 LYS A CA 8
ATOM 6554 C C . LYS A 1 19 ? 10.046 9.869 -0.043 1.00 0.00 140 LYS A C 8
ATOM 6555 O O . LYS A 1 19 ? 10.220 10.698 -0.936 1.00 0.00 140 LYS A O 8
ATOM 6574 N N . ASP A 1 20 ? 9.901 8.571 -0.277 1.00 0.00 141 ASP A N 8
ATOM 6575 C CA . ASP A 1 20 ? 9.937 8.028 -1.631 1.00 0.00 141 ASP A CA 8
ATOM 6576 C C . ASP A 1 20 ? 9.472 6.575 -1.648 1.00 0.00 141 ASP A C 8
ATOM 6577 O O . ASP A 1 20 ? 8.726 6.162 -2.535 1.00 0.00 141 ASP A O 8
ATOM 6586 N N . TYR A 1 21 ? 9.919 5.803 -0.662 1.00 0.00 142 TYR A N 8
ATOM 6587 C CA . TYR A 1 21 ? 9.549 4.395 -0.564 1.00 0.00 142 TYR A CA 8
ATOM 6588 C C . TYR A 1 21 ? 8.032 4.231 -0.508 1.00 0.00 142 TYR A C 8
ATOM 6589 O O . TYR A 1 21 ? 7.490 3.227 -0.968 1.00 0.00 142 TYR A O 8
ATOM 6607 N N . HIS A 1 22 ? 7.355 5.224 0.060 1.00 0.00 143 HIS A N 8
ATOM 6608 C CA . HIS A 1 22 ? 5.902 5.190 0.174 1.00 0.00 143 HIS A CA 8
ATOM 6609 C C . HIS A 1 22 ? 5.254 6.141 -0.827 1.00 0.00 143 HIS A C 8
ATOM 6610 O O . HIS A 1 22 ? 4.190 6.702 -0.565 1.00 0.00 143 HIS A O 8
ATOM 6624 N N . ARG A 1 23 ? 5.903 6.319 -1.972 1.00 0.00 144 ARG A N 8
ATOM 6625 C CA . ARG A 1 23 ? 5.390 7.202 -3.013 1.00 0.00 144 ARG A CA 8
ATOM 6626 C C . ARG A 1 23 ? 5.287 6.471 -4.347 1.00 0.00 144 ARG A C 8
ATOM 6627 O O . ARG A 1 23 ? 4.204 6.359 -4.922 1.00 0.00 144 ARG A O 8
ATOM 6648 N N . ARG A 1 24 ? 6.419 5.975 -4.833 1.00 0.00 145 ARG A N 8
ATOM 6649 C CA . ARG A 1 24 ? 6.457 5.252 -6.100 1.00 0.00 145 ARG A CA 8
ATOM 6650 C C . ARG A 1 24 ? 5.556 4.021 -6.049 1.00 0.00 145 ARG A C 8
ATOM 6651 O O . ARG A 1 24 ? 4.969 3.627 -7.056 1.00 0.00 145 ARG A O 8
ATOM 6672 N N . HIS A 1 25 ? 5.454 3.419 -4.868 1.00 0.00 146 HIS A N 8
ATOM 6673 C CA . HIS A 1 25 ? 4.626 2.233 -4.683 1.00 0.00 146 HIS A CA 8
ATOM 6674 C C . HIS A 1 25 ? 3.139 2.592 -4.665 1.00 0.00 146 HIS A C 8
ATOM 6675 O O . HIS A 1 25 ? 2.282 1.712 -4.735 1.00 0.00 146 HIS A O 8
ATOM 6689 N N . LYS A 1 26 ? 2.840 3.885 -4.572 1.00 0.00 147 LYS A N 8
ATOM 6690 C CA . LYS A 1 26 ? 1.458 4.350 -4.544 1.00 0.00 147 LYS A CA 8
ATOM 6691 C C . LYS A 1 26 ? 0.718 3.788 -3.335 1.00 0.00 147 LYS A C 8
ATOM 6692 O O . LYS A 1 26 ? -0.438 3.378 -3.435 1.00 0.00 147 LYS A O 8
ATOM 6711 N N . VAL A 1 27 ? 1.394 3.774 -2.192 1.00 0.00 148 VAL A N 8
ATOM 6712 C CA . VAL A 1 27 ? 0.802 3.264 -0.959 1.00 0.00 148 VAL A CA 8
ATOM 6713 C C . VAL A 1 27 ? 1.273 4.071 0.248 1.00 0.00 148 VAL A C 8
ATOM 6714 O O . VAL A 1 27 ? 2.442 4.447 0.337 1.00 0.00 148 VAL A O 8
ATOM 6727 N N . CYS A 1 28 ? 0.356 4.333 1.173 1.00 0.00 149 CYS A N 8
ATOM 6728 C CA . CYS A 1 28 ? 0.678 5.096 2.373 1.00 0.00 149 CYS A CA 8
ATOM 6729 C C . CYS A 1 28 ? 1.523 4.263 3.336 1.00 0.00 149 CYS A C 8
ATOM 6730 O O . CYS A 1 28 ? 2.020 3.196 2.977 1.00 0.00 149 CYS A O 8
ATOM 6737 N N . GLU A 1 29 ? 1.682 4.759 4.559 1.00 0.00 150 GLU A N 8
ATOM 6738 C CA . GLU A 1 29 ? 2.468 4.062 5.570 1.00 0.00 150 GLU A CA 8
ATOM 6739 C C . GLU A 1 29 ? 1.643 2.979 6.255 1.00 0.00 150 GLU A C 8
ATOM 6740 O O . GLU A 1 29 ? 2.169 1.935 6.643 1.00 0.00 150 GLU A O 8
ATOM 6752 N N . ILE A 1 30 ? 0.346 3.232 6.405 1.00 0.00 151 ILE A N 8
ATOM 6753 C CA . ILE A 1 30 ? -0.549 2.279 7.047 1.00 0.00 151 ILE A CA 8
ATOM 6754 C C . ILE A 1 30 ? -0.564 0.948 6.298 1.00 0.00 151 ILE A C 8
ATOM 6755 O O . ILE A 1 30 ? -0.010 -0.046 6.770 1.00 0.00 151 ILE A O 8
ATOM 6771 N N . HIS A 1 31 ? -1.202 0.937 5.132 1.00 0.00 152 HIS A N 8
ATOM 6772 C CA . HIS A 1 31 ? -1.290 -0.271 4.318 1.00 0.00 152 HIS A CA 8
ATOM 6773 C C . HIS A 1 31 ? 0.097 -0.820 3.993 1.00 0.00 152 HIS A C 8
ATOM 6774 O O . HIS A 1 31 ? 0.256 -2.012 3.731 1.00 0.00 152 HIS A O 8
ATOM 6787 N N . SER A 1 32 ? 1.098 0.056 4.012 1.00 0.00 153 SER A N 8
ATOM 6788 C CA . SER A 1 32 ? 2.470 -0.345 3.719 1.00 0.00 153 SER A CA 8
ATOM 6789 C C . SER A 1 32 ? 2.920 -1.472 4.644 1.00 0.00 153 SER A C 8
ATOM 6790 O O . SER A 1 32 ? 3.744 -2.305 4.267 1.00 0.00 153 SER A O 8
ATOM 6798 N N . LYS A 1 33 ? 2.370 -1.494 5.854 1.00 0.00 154 LYS A N 8
ATOM 6799 C CA . LYS A 1 33 ? 2.713 -2.520 6.832 1.00 0.00 154 LYS A CA 8
ATOM 6800 C C . LYS A 1 33 ? 1.457 -3.130 7.444 1.00 0.00 154 LYS A C 8
ATOM 6801 O O . LYS A 1 33 ? 1.429 -3.461 8.629 1.00 0.00 154 LYS A O 8
ATOM 6820 N N . ALA A 1 34 ? 0.418 -3.273 6.628 1.00 0.00 155 ALA A N 8
ATOM 6821 C CA . ALA A 1 34 ? -0.843 -3.843 7.089 1.00 0.00 155 ALA A CA 8
ATOM 6822 C C . ALA A 1 34 ? -0.968 -5.305 6.677 1.00 0.00 155 ALA A C 8
ATOM 6823 O O . ALA A 1 34 ? -0.075 -5.859 6.037 1.00 0.00 155 ALA A O 8
ATOM 6830 N N . THR A 1 35 ? -2.083 -5.925 7.050 1.00 0.00 156 THR A N 8
ATOM 6831 C CA . THR A 1 35 ? -2.327 -7.325 6.719 1.00 0.00 156 THR A CA 8
ATOM 6832 C C . THR A 1 35 ? -3.427 -7.459 5.672 1.00 0.00 156 THR A C 8
ATOM 6833 O O . THR A 1 35 ? -3.424 -8.394 4.870 1.00 0.00 156 THR A O 8
ATOM 6844 N N . THR A 1 36 ? -4.367 -6.518 5.684 1.00 0.00 157 THR A N 8
ATOM 6845 C CA . THR A 1 36 ? -5.472 -6.532 4.733 1.00 0.00 157 THR A CA 8
ATOM 6846 C C . THR A 1 36 ? -5.698 -5.147 4.136 1.00 0.00 157 THR A C 8
ATOM 6847 O O . THR A 1 36 ? -5.682 -4.143 4.848 1.00 0.00 157 THR A O 8
ATOM 6858 N N . ALA A 1 37 ? -5.909 -5.101 2.824 1.00 0.00 158 ALA A N 8
ATOM 6859 C CA . ALA A 1 37 ? -6.139 -3.840 2.131 1.00 0.00 158 ALA A CA 8
ATOM 6860 C C . ALA A 1 37 ? -6.999 -4.045 0.889 1.00 0.00 158 ALA A C 8
ATOM 6861 O O . ALA A 1 37 ? -6.975 -5.111 0.275 1.00 0.00 158 ALA A O 8
ATOM 6868 N N . LEU A 1 38 ? -7.756 -3.015 0.525 1.00 0.00 159 LEU A N 8
ATOM 6869 C CA . LEU A 1 38 ? -8.624 -3.082 -0.646 1.00 0.00 159 LEU A CA 8
ATOM 6870 C C . LEU A 1 38 ? -8.024 -2.304 -1.813 1.00 0.00 159 LEU A C 8
ATOM 6871 O O . LEU A 1 38 ? -7.749 -1.109 -1.700 1.00 0.00 159 LEU A O 8
ATOM 6887 N N . VAL A 1 39 ? -7.823 -2.990 -2.934 1.00 0.00 160 VAL A N 8
ATOM 6888 C CA . VAL A 1 39 ? -7.255 -2.363 -4.121 1.00 0.00 160 VAL A CA 8
ATOM 6889 C C . VAL A 1 39 ? -7.930 -2.874 -5.390 1.00 0.00 160 VAL A C 8
ATOM 6890 O O . VAL A 1 39 ? -7.624 -3.967 -5.868 1.00 0.00 160 VAL A O 8
ATOM 6903 N N . GLY A 1 40 ? -8.847 -2.078 -5.928 1.00 0.00 161 GLY A N 8
ATOM 6904 C CA . GLY A 1 40 ? -9.550 -2.469 -7.136 1.00 0.00 161 GLY A CA 8
ATOM 6905 C C . GLY A 1 40 ? -10.867 -3.159 -6.843 1.00 0.00 161 GLY A C 8
ATOM 6906 O O . GLY A 1 40 ? -11.876 -2.890 -7.495 1.00 0.00 161 GLY A O 8
ATOM 6910 N N . GLY A 1 41 ? -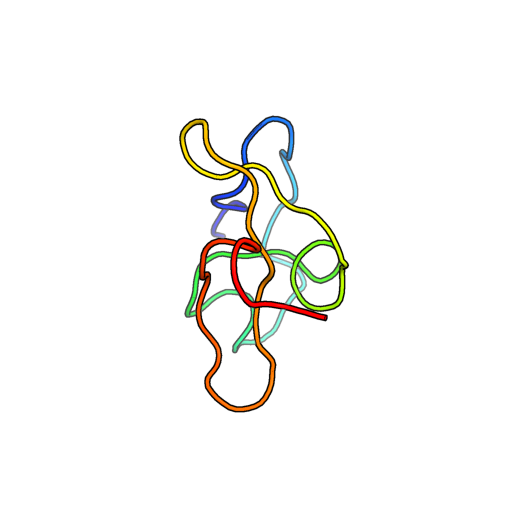10.858 -4.053 -5.859 1.00 0.00 162 GLY A N 8
ATOM 6911 C CA . GLY A 1 41 ? -12.067 -4.770 -5.497 1.00 0.00 162 GLY A CA 8
ATOM 6912 C C . GLY A 1 41 ? -11.786 -5.972 -4.617 1.00 0.00 162 GLY A C 8
ATOM 6913 O O . GLY A 1 41 ? -12.620 -6.358 -3.798 1.00 0.00 162 GLY A O 8
ATOM 6917 N N . ILE A 1 42 ? -10.607 -6.563 -4.784 1.00 0.00 163 ILE A N 8
ATOM 6918 C CA . ILE A 1 42 ? -10.218 -7.727 -3.999 1.00 0.00 163 ILE A CA 8
ATOM 6919 C C . ILE A 1 42 ? -9.155 -7.361 -2.969 1.00 0.00 163 ILE A C 8
ATOM 6920 O O . ILE A 1 42 ? -8.403 -6.404 -3.149 1.00 0.00 163 ILE A O 8
ATOM 6936 N N . MET A 1 43 ? -9.101 -8.131 -1.889 1.00 0.00 164 MET A N 8
ATOM 6937 C CA . MET A 1 43 ? -8.131 -7.893 -0.826 1.00 0.00 164 MET A CA 8
ATOM 6938 C C . MET A 1 43 ? -6.750 -8.401 -1.226 1.00 0.00 164 MET A C 8
ATOM 6939 O O . MET A 1 43 ? -6.627 -9.366 -1.982 1.00 0.00 164 MET A O 8
ATOM 6953 N N . GLN A 1 44 ? -5.714 -7.748 -0.712 1.00 0.00 165 GLN A N 8
ATOM 6954 C CA . GLN A 1 44 ? -4.340 -8.134 -1.015 1.00 0.00 165 GLN A CA 8
ATOM 6955 C C . GLN A 1 44 ? -3.372 -7.550 0.008 1.00 0.00 165 GLN A C 8
ATOM 6956 O O . GLN A 1 44 ? -3.761 -6.747 0.857 1.00 0.00 165 GLN A O 8
ATOM 6970 N N . ARG A 1 45 ? -2.111 -7.956 -0.078 1.00 0.00 166 ARG A N 8
ATOM 6971 C CA . ARG A 1 45 ? -1.085 -7.473 0.841 1.00 0.00 166 ARG A CA 8
ATOM 6972 C C . ARG A 1 45 ? 0.078 -6.846 0.077 1.00 0.00 166 ARG A C 8
ATOM 6973 O O . ARG A 1 45 ? 0.251 -7.089 -1.118 1.00 0.00 166 ARG A O 8
ATOM 6994 N N . PHE A 1 46 ? 0.870 -6.041 0.775 1.00 0.00 167 PHE A N 8
ATOM 6995 C CA . PHE A 1 46 ? 2.017 -5.378 0.163 1.00 0.00 167 PHE A CA 8
ATOM 6996 C C . PHE A 1 46 ? 3.322 -6.020 0.621 1.00 0.00 167 PHE A C 8
ATOM 6997 O O . PHE A 1 46 ? 3.397 -6.592 1.707 1.00 0.00 167 PHE A O 8
ATOM 7014 N N . CYS A 1 47 ? 4.351 -5.918 -0.215 1.00 0.00 168 CYS A N 8
ATOM 7015 C CA . CYS A 1 47 ? 5.656 -6.487 0.103 1.00 0.00 168 CYS A CA 8
ATOM 7016 C C . CYS A 1 47 ? 6.728 -5.404 0.131 1.00 0.00 168 CYS A C 8
ATOM 7017 O O . CYS A 1 47 ? 6.549 -4.324 -0.432 1.00 0.00 168 CYS A O 8
ATOM 7025 N N . GLN A 1 48 ? 7.844 -5.699 0.790 1.00 0.00 169 GLN A N 8
ATOM 7026 C CA . GLN A 1 48 ? 8.946 -4.751 0.891 1.00 0.00 169 GLN A CA 8
ATOM 7027 C C . GLN A 1 48 ? 10.025 -5.057 -0.143 1.00 0.00 169 GLN A C 8
ATOM 7028 O O . GLN A 1 48 ? 10.687 -4.153 -0.651 1.00 0.00 169 GLN A O 8
ATOM 7042 N N . GLN A 1 49 ? 10.195 -6.339 -0.450 1.00 0.00 170 GLN A N 8
ATOM 7043 C CA . GLN A 1 49 ? 11.194 -6.765 -1.424 1.00 0.00 170 GLN A CA 8
ATOM 7044 C C . GLN A 1 49 ? 10.642 -6.674 -2.842 1.00 0.00 170 GLN A C 8
ATOM 7045 O O . GLN A 1 49 ? 11.315 -6.187 -3.751 1.00 0.00 170 GLN A O 8
ATOM 7059 N N . CYS A 1 50 ? 9.415 -7.146 -3.027 1.00 0.00 171 CYS A N 8
ATOM 7060 C CA . CYS A 1 50 ? 8.773 -7.118 -4.337 1.00 0.00 171 CYS A CA 8
ATOM 7061 C C . CYS A 1 50 ? 8.308 -5.707 -4.684 1.00 0.00 171 CYS A C 8
ATOM 7062 O O . CYS A 1 50 ? 8.294 -5.318 -5.852 1.00 0.00 171 CYS A O 8
ATOM 7070 N N . SER A 1 51 ? 7.928 -4.946 -3.663 1.00 0.00 172 SER A N 8
ATOM 7071 C CA . SER A 1 51 ? 7.463 -3.578 -3.859 1.00 0.00 172 SER A CA 8
ATOM 7072 C C . SER A 1 51 ? 6.248 -3.541 -4.785 1.00 0.00 172 SER A C 8
ATOM 7073 O O . SER A 1 51 ? 6.130 -2.661 -5.635 1.00 0.00 172 SER A O 8
ATOM 7081 N N . ARG A 1 52 ? 5.351 -4.506 -4.612 1.00 0.00 173 ARG A N 8
ATOM 7082 C CA . ARG A 1 52 ? 4.147 -4.585 -5.430 1.00 0.00 173 ARG A CA 8
ATOM 7083 C C . ARG A 1 52 ? 3.029 -5.307 -4.685 1.00 0.00 173 ARG A C 8
ATOM 7084 O O . ARG A 1 52 ? 3.272 -6.283 -3.976 1.00 0.00 173 ARG A O 8
ATOM 7105 N N . PHE A 1 53 ? 1.803 -4.819 -4.852 1.00 0.00 174 PHE A N 8
ATOM 7106 C CA . PHE A 1 53 ? 0.646 -5.419 -4.196 1.00 0.00 174 PHE A CA 8
ATOM 7107 C C . PHE A 1 53 ? 0.351 -6.801 -4.771 1.00 0.00 174 PHE A C 8
ATOM 7108 O O . PHE A 1 53 ? 0.233 -6.967 -5.985 1.00 0.00 174 PHE A O 8
ATOM 7125 N N . HIS A 1 54 ? 0.230 -7.789 -3.891 1.00 0.00 175 HIS A N 8
ATOM 7126 C CA . HIS A 1 54 ? -0.052 -9.157 -4.311 1.00 0.00 175 HIS A CA 8
ATOM 7127 C C . HIS A 1 54 ? -1.197 -9.751 -3.496 1.00 0.00 175 HIS A C 8
ATOM 7128 O O . HIS A 1 54 ? -1.354 -9.445 -2.314 1.00 0.00 175 HIS A O 8
ATOM 7142 N N . VAL A 1 55 ? -1.992 -10.603 -4.135 1.00 0.00 176 VAL A N 8
ATOM 7143 C CA . VAL A 1 55 ? -3.121 -11.241 -3.470 1.00 0.00 176 VAL A CA 8
ATOM 7144 C C . VAL A 1 55 ? -2.671 -12.010 -2.231 1.00 0.00 176 VAL A C 8
ATOM 7145 O O . VAL A 1 55 ? -1.567 -12.552 -2.194 1.00 0.00 176 VAL A O 8
ATOM 7158 N N . LEU A 1 56 ? -3.534 -12.052 -1.222 1.00 0.00 177 LEU A N 8
ATOM 7159 C CA . LEU A 1 56 ? -3.228 -12.754 0.020 1.00 0.00 177 LEU A CA 8
ATOM 7160 C C . LEU A 1 56 ? -2.894 -14.221 -0.243 1.00 0.00 177 LEU A C 8
ATOM 7161 O O . LEU A 1 56 ? -2.201 -14.859 0.548 1.00 0.00 177 LEU A O 8
ATOM 7177 N N . GLU A 1 57 ? -3.391 -14.749 -1.358 1.00 0.00 178 GLU A N 8
ATOM 7178 C CA . GLU A 1 57 ? -3.144 -16.140 -1.721 1.00 0.00 178 GLU A CA 8
ATOM 7179 C C . GLU A 1 57 ? -1.647 -16.439 -1.760 1.00 0.00 178 GLU A C 8
ATOM 7180 O O . GLU A 1 57 ? -1.224 -17.570 -1.514 1.00 0.00 178 GLU A O 8
ATOM 7192 N N . GLU A 1 58 ? -0.852 -15.421 -2.069 1.00 0.00 179 GLU A N 8
ATOM 7193 C CA . GLU A 1 58 ? 0.596 -15.576 -2.137 1.00 0.00 179 GLU A CA 8
ATOM 7194 C C . GLU A 1 58 ? 1.263 -15.029 -0.878 1.00 0.00 179 GLU A C 8
ATOM 7195 O O . GLU A 1 58 ? 2.395 -14.548 -0.921 1.00 0.00 179 GLU A O 8
ATOM 7207 N N . PHE A 1 59 ? 0.554 -15.108 0.243 1.00 0.00 180 PHE A N 8
ATOM 7208 C CA . PHE A 1 59 ? 1.078 -14.623 1.515 1.00 0.00 180 PHE A CA 8
ATOM 7209 C C . PHE A 1 59 ? 0.841 -15.640 2.625 1.00 0.00 180 PHE A C 8
ATOM 7210 O O . PHE A 1 59 ? -0.155 -16.363 2.618 1.00 0.00 180 PHE A O 8
ATOM 7227 N N . ASP A 1 60 ? 1.764 -15.691 3.581 1.00 0.00 181 ASP A N 8
ATOM 7228 C CA . ASP A 1 60 ? 1.657 -16.620 4.700 1.00 0.00 181 ASP A CA 8
ATOM 7229 C C . ASP A 1 60 ? 1.044 -15.937 5.917 1.00 0.00 181 ASP A C 8
ATOM 7230 O O . ASP A 1 60 ? 0.304 -16.612 6.664 1.00 0.00 181 ASP A O 8
ATOM 7241 N N . ALA A 1 3 ? 2.008 15.502 -6.059 1.00 0.00 124 ALA A N 9
ATOM 7242 C CA . ALA A 1 3 ? 1.502 14.688 -4.923 1.00 0.00 124 ALA A CA 9
ATOM 7243 C C . ALA A 1 3 ? 0.624 13.545 -5.417 1.00 0.00 124 ALA A C 9
ATOM 7244 O O . ALA A 1 3 ? -0.384 13.768 -6.089 1.00 0.00 124 ALA A O 9
ATOM 7251 N N . ILE A 1 4 ? 1.012 12.320 -5.081 1.00 0.00 125 ILE A N 9
ATOM 7252 C CA . ILE A 1 4 ? 0.260 11.139 -5.491 1.00 0.00 125 ILE A CA 9
ATOM 7253 C C . ILE A 1 4 ? -0.622 10.629 -4.355 1.00 0.00 125 ILE A C 9
ATOM 7254 O O . ILE A 1 4 ? -0.312 10.822 -3.181 1.00 0.00 125 ILE A O 9
ATOM 7270 N N . CYS A 1 5 ? -1.724 9.978 -4.715 1.00 0.00 126 CYS A N 9
ATOM 7271 C CA . CYS A 1 5 ? -2.650 9.440 -3.726 1.00 0.00 126 CYS A CA 9
ATOM 7272 C C . CYS A 1 5 ? -2.568 7.918 -3.675 1.00 0.00 126 CYS A C 9
ATOM 7273 O O . CYS A 1 5 ? -2.193 7.273 -4.653 1.00 0.00 126 CYS A O 9
ATOM 7281 N N . CYS A 1 6 ? -2.921 7.350 -2.525 1.00 0.00 127 CYS A N 9
ATOM 7282 C CA . CYS A 1 6 ? -2.886 5.903 -2.345 1.00 0.00 127 CYS A CA 9
ATOM 7283 C C . CYS A 1 6 ? -3.796 5.206 -3.352 1.00 0.00 127 CYS A C 9
ATOM 7284 O O . CYS A 1 6 ? -4.922 5.643 -3.591 1.00 0.00 127 CYS A O 9
ATOM 7291 N N . GLN A 1 7 ? -3.301 4.121 -3.935 1.00 0.00 128 GLN A N 9
ATOM 7292 C CA . GLN A 1 7 ? -4.070 3.361 -4.915 1.00 0.00 128 GLN A CA 9
ATOM 7293 C C . GLN A 1 7 ? -5.172 2.555 -4.235 1.00 0.00 128 GLN A C 9
ATOM 7294 O O . GLN A 1 7 ? -6.215 2.284 -4.832 1.00 0.00 128 GLN A O 9
ATOM 7308 N N . VAL A 1 8 ? -4.936 2.173 -2.983 1.00 0.00 129 VAL A N 9
ATOM 7309 C CA . VAL A 1 8 ? -5.909 1.398 -2.224 1.00 0.00 129 VAL A CA 9
ATOM 7310 C C . VAL A 1 8 ? -7.251 2.121 -2.147 1.00 0.00 129 VAL A C 9
ATOM 7311 O O . VAL A 1 8 ? -7.301 3.348 -2.062 1.00 0.00 129 VAL A O 9
ATOM 7324 N N . ASP A 1 9 ? -8.333 1.352 -2.175 1.00 0.00 130 ASP A N 9
ATOM 7325 C CA . ASP A 1 9 ? -9.675 1.919 -2.108 1.00 0.00 130 ASP A CA 9
ATOM 7326 C C . ASP A 1 9 ? -10.053 2.258 -0.669 1.00 0.00 130 ASP A C 9
ATOM 7327 O O . ASP A 1 9 ? -9.536 1.661 0.275 1.00 0.00 130 ASP A O 9
ATOM 7336 N N . ASN A 1 10 ? -10.956 3.219 -0.512 1.00 0.00 131 ASN A N 9
ATOM 7337 C CA . ASN A 1 10 ? -11.404 3.637 0.811 1.00 0.00 131 ASN A CA 9
ATOM 7338 C C . ASN A 1 10 ? -10.237 4.173 1.638 1.00 0.00 131 ASN A C 9
ATOM 7339 O O . ASN A 1 10 ? -10.235 4.076 2.865 1.00 0.00 131 ASN A O 9
ATOM 7350 N N . CYS A 1 11 ? -9.246 4.740 0.957 1.00 0.00 132 CYS A N 9
ATOM 7351 C CA . CYS A 1 11 ? -8.075 5.292 1.628 1.00 0.00 132 CYS A CA 9
ATOM 7352 C C . CYS A 1 11 ? -7.703 6.649 1.043 1.00 0.00 132 CYS A C 9
ATOM 7353 O O . CYS A 1 11 ? -7.278 6.744 -0.108 1.00 0.00 132 CYS A O 9
ATOM 7360 N N . GLY A 1 12 ? -7.865 7.698 1.843 1.00 0.00 133 GLY A N 9
ATOM 7361 C CA . GLY A 1 12 ? -7.539 9.036 1.387 1.00 0.00 133 GLY A CA 9
ATOM 7362 C C . GLY A 1 12 ? -6.146 9.466 1.800 1.00 0.00 133 GLY A C 9
ATOM 7363 O O . GLY A 1 12 ? -5.881 10.655 1.973 1.00 0.00 133 GLY A O 9
ATOM 7367 N N . ALA A 1 13 ? -5.252 8.495 1.960 1.00 0.00 134 ALA A N 9
ATOM 7368 C CA . ALA A 1 13 ? -3.879 8.776 2.355 1.00 0.00 134 ALA A CA 9
ATOM 7369 C C . ALA A 1 13 ? -3.151 9.577 1.282 1.00 0.00 134 ALA A C 9
ATOM 7370 O O . ALA A 1 13 ? -3.137 9.196 0.111 1.00 0.00 134 ALA A O 9
ATOM 7377 N N . ASP A 1 14 ? -2.546 10.687 1.688 1.00 0.00 135 ASP A N 9
ATOM 7378 C CA . ASP A 1 14 ? -1.813 11.541 0.762 1.00 0.00 135 ASP A CA 9
ATOM 7379 C C . ASP A 1 14 ? -0.321 11.228 0.798 1.00 0.00 135 ASP A C 9
ATOM 7380 O O . ASP A 1 14 ? 0.270 11.101 1.870 1.00 0.00 135 ASP A O 9
ATOM 7389 N N . LEU A 1 15 ? 0.280 11.103 -0.379 1.00 0.00 136 LEU A N 9
ATOM 7390 C CA . LEU A 1 15 ? 1.704 10.804 -0.481 1.00 0.00 136 LEU A CA 9
ATOM 7391 C C . LEU A 1 15 ? 2.519 12.083 -0.654 1.00 0.00 136 LEU A C 9
ATOM 7392 O O . LEU A 1 15 ? 3.444 12.137 -1.464 1.00 0.00 136 LEU A O 9
ATOM 7408 N N . SER A 1 16 ? 2.168 13.107 0.115 1.00 0.00 137 SER A N 9
ATOM 7409 C CA . SER A 1 16 ? 2.866 14.386 0.050 1.00 0.00 137 SER A CA 9
ATOM 7410 C C . SER A 1 16 ? 3.838 14.536 1.216 1.00 0.00 137 SER A C 9
ATOM 7411 O O . SER A 1 16 ? 4.873 15.190 1.095 1.00 0.00 137 SER A O 9
ATOM 7419 N N . LYS A 1 17 ? 3.496 13.924 2.346 1.00 0.00 138 LYS A N 9
ATOM 7420 C CA . LYS A 1 17 ? 4.339 13.988 3.534 1.00 0.00 138 LYS A CA 9
ATOM 7421 C C . LYS A 1 17 ? 5.206 12.739 3.658 1.00 0.00 138 LYS A C 9
ATOM 7422 O O . LYS A 1 17 ? 5.562 12.326 4.761 1.00 0.00 138 LYS A O 9
ATOM 7441 N N . VAL A 1 18 ? 5.541 12.140 2.520 1.00 0.00 139 VAL A N 9
ATOM 7442 C CA . VAL A 1 18 ? 6.366 10.939 2.502 1.00 0.00 139 VAL A CA 9
ATOM 7443 C C . VAL A 1 18 ? 7.723 11.216 1.865 1.00 0.00 139 VAL A C 9
ATOM 7444 O O . VAL A 1 18 ? 7.914 12.237 1.206 1.00 0.00 139 VAL A O 9
ATOM 7457 N N . LYS A 1 19 ? 8.666 10.299 2.067 1.00 0.00 140 LYS A N 9
ATOM 7458 C CA . LYS A 1 19 ? 10.006 10.446 1.514 1.00 0.00 140 LYS A CA 9
ATOM 7459 C C . LYS A 1 19 ? 10.015 10.163 0.017 1.00 0.00 140 LYS A C 9
ATOM 7460 O O . LYS A 1 19 ? 10.208 11.065 -0.798 1.00 0.00 140 LYS A O 9
ATOM 7479 N N . ASP A 1 20 ? 9.806 8.902 -0.336 1.00 0.00 141 ASP A N 9
ATOM 7480 C CA . ASP A 1 20 ? 9.788 8.491 -1.736 1.00 0.00 141 ASP A CA 9
ATOM 7481 C C . ASP A 1 20 ? 9.468 7.005 -1.863 1.00 0.00 141 ASP A C 9
ATOM 7482 O O . ASP A 1 20 ? 8.757 6.589 -2.778 1.00 0.00 141 ASP A O 9
ATOM 7491 N N . TYR A 1 21 ? 10.000 6.207 -0.940 1.00 0.00 142 TYR A N 9
ATOM 7492 C CA . TYR A 1 21 ? 9.772 4.765 -0.949 1.00 0.00 142 TYR A CA 9
ATOM 7493 C C . TYR A 1 21 ? 8.281 4.445 -1.022 1.00 0.00 142 TYR A C 9
ATOM 7494 O O . TYR A 1 21 ? 7.883 3.406 -1.548 1.00 0.00 142 TYR A O 9
ATOM 7512 N N . HIS A 1 22 ? 7.461 5.347 -0.492 1.00 0.00 143 HIS A N 9
ATOM 7513 C CA . HIS A 1 22 ? 6.013 5.164 -0.497 1.00 0.00 143 HIS A CA 9
ATOM 7514 C C . HIS A 1 22 ? 5.376 5.881 -1.685 1.00 0.00 143 HIS A C 9
ATOM 7515 O O . HIS A 1 22 ? 4.272 5.537 -2.107 1.00 0.00 143 HIS A O 9
ATOM 7529 N N . ARG A 1 23 ? 6.075 6.879 -2.219 1.00 0.00 144 ARG A N 9
ATOM 7530 C CA . ARG A 1 23 ? 5.572 7.642 -3.355 1.00 0.00 144 ARG A CA 9
ATOM 7531 C C . ARG A 1 23 ? 6.146 7.112 -4.666 1.00 0.00 144 ARG A C 9
ATOM 7532 O O . ARG A 1 23 ? 6.378 7.873 -5.605 1.00 0.00 144 ARG A O 9
ATOM 7553 N N . ARG A 1 24 ? 6.375 5.804 -4.724 1.00 0.00 145 ARG A N 9
ATOM 7554 C CA . ARG A 1 24 ? 6.924 5.177 -5.921 1.00 0.00 145 ARG A CA 9
ATOM 7555 C C . ARG A 1 24 ? 5.926 4.199 -6.534 1.00 0.00 145 ARG A C 9
ATOM 7556 O O . ARG A 1 24 ? 5.734 4.175 -7.749 1.00 0.00 145 ARG A O 9
ATOM 7577 N N . HIS A 1 25 ? 5.297 3.391 -5.686 1.00 0.00 146 HIS A N 9
ATOM 7578 C CA . HIS A 1 25 ? 4.322 2.410 -6.149 1.00 0.00 146 HIS A CA 9
ATOM 7579 C C . HIS A 1 25 ? 2.900 2.832 -5.787 1.00 0.00 146 HIS A C 9
ATOM 7580 O O . HIS A 1 25 ? 1.998 1.999 -5.711 1.00 0.00 146 HIS A O 9
ATOM 7594 N N . LYS A 1 26 ? 2.705 4.130 -5.564 1.00 0.00 147 LYS A N 9
ATOM 7595 C CA . LYS A 1 26 ? 1.391 4.658 -5.211 1.00 0.00 147 LYS A CA 9
ATOM 7596 C C . LYS A 1 26 ? 0.796 3.905 -4.024 1.00 0.00 147 LYS A C 9
ATOM 7597 O O . LYS A 1 26 ? -0.052 3.030 -4.194 1.00 0.00 147 LYS A O 9
ATOM 7616 N N . VAL A 1 27 ? 1.247 4.251 -2.824 1.00 0.00 148 VAL A N 9
ATOM 7617 C CA . VAL A 1 27 ? 0.761 3.607 -1.610 1.00 0.00 148 VAL A CA 9
ATOM 7618 C C . VAL A 1 27 ? 1.224 4.361 -0.366 1.00 0.00 148 VAL A C 9
ATOM 7619 O O . VAL A 1 27 ? 2.333 4.893 -0.329 1.00 0.00 148 VAL A O 9
ATOM 7632 N N . CYS A 1 28 ? 0.367 4.404 0.648 1.00 0.00 149 CYS A N 9
ATOM 7633 C CA . CYS A 1 28 ? 0.691 5.093 1.892 1.00 0.00 149 CYS A CA 9
ATOM 7634 C C . CYS A 1 28 ? 1.521 4.200 2.811 1.00 0.00 149 CYS A C 9
ATOM 7635 O O . CYS A 1 28 ? 1.893 3.088 2.439 1.00 0.00 149 CYS A O 9
ATOM 7642 N N . GLU A 1 29 ? 1.814 4.699 4.007 1.00 0.00 150 GLU A N 9
ATOM 7643 C CA . GLU A 1 29 ? 2.605 3.950 4.976 1.00 0.00 150 GLU A CA 9
ATOM 7644 C C . GLU A 1 29 ? 1.781 2.842 5.626 1.00 0.00 150 GLU A C 9
ATOM 7645 O O . GLU A 1 29 ? 2.320 1.814 6.033 1.00 0.00 150 GLU A O 9
ATOM 7657 N N . ILE A 1 30 ? 0.473 3.059 5.722 1.00 0.00 151 ILE A N 9
ATOM 7658 C CA . ILE A 1 30 ? -0.421 2.077 6.326 1.00 0.00 151 ILE A CA 9
ATOM 7659 C C . ILE A 1 30 ? -0.406 0.764 5.547 1.00 0.00 151 ILE A C 9
ATOM 7660 O O . ILE A 1 30 ? 0.085 -0.254 6.035 1.00 0.00 151 ILE A O 9
ATOM 7676 N N . HIS A 1 31 ? -0.953 0.795 4.336 1.00 0.00 152 HIS A N 9
ATOM 7677 C CA . HIS A 1 31 ? -1.009 -0.392 3.489 1.00 0.00 152 HIS A CA 9
ATOM 7678 C C . HIS A 1 31 ? 0.390 -0.913 3.168 1.00 0.00 152 HIS A C 9
ATOM 7679 O O . HIS A 1 31 ? 0.551 -2.069 2.775 1.00 0.00 152 HIS A O 9
ATOM 7692 N N . SER A 1 32 ? 1.398 -0.062 3.334 1.00 0.00 153 SER A N 9
ATOM 7693 C CA . SER A 1 32 ? 2.778 -0.449 3.060 1.00 0.00 153 SER A CA 9
ATOM 7694 C C . SER A 1 32 ? 3.166 -1.696 3.850 1.00 0.00 153 SER A C 9
ATOM 7695 O O . SER A 1 32 ? 4.003 -2.485 3.411 1.00 0.00 153 SER A O 9
ATOM 7703 N N . LYS A 1 33 ? 2.552 -1.867 5.016 1.00 0.00 154 LYS A N 9
ATOM 7704 C CA . LYS A 1 33 ? 2.834 -3.021 5.866 1.00 0.00 154 LYS A CA 9
ATOM 7705 C C . LYS A 1 33 ? 1.568 -3.497 6.573 1.00 0.00 154 LYS A C 9
ATOM 7706 O O . LYS A 1 33 ? 1.626 -4.009 7.692 1.00 0.00 154 LYS A O 9
ATOM 7725 N N . ALA A 1 34 ? 0.427 -3.326 5.913 1.00 0.00 155 ALA A N 9
ATOM 7726 C CA . ALA A 1 34 ? -0.853 -3.739 6.478 1.00 0.00 155 ALA A CA 9
ATOM 7727 C C . ALA A 1 34 ? -1.282 -5.095 5.931 1.00 0.00 155 ALA A C 9
ATOM 7728 O O . ALA A 1 34 ? -1.025 -5.415 4.771 1.00 0.00 155 ALA A O 9
ATOM 7735 N N . THR A 1 35 ? -1.937 -5.887 6.774 1.00 0.00 156 THR A N 9
ATOM 7736 C CA . THR A 1 35 ? -2.403 -7.209 6.374 1.00 0.00 156 THR A CA 9
ATOM 7737 C C . THR A 1 35 ? -3.458 -7.112 5.279 1.00 0.00 156 THR A C 9
ATOM 7738 O O . THR A 1 35 ? -3.289 -7.657 4.189 1.00 0.00 156 THR A O 9
ATOM 7749 N N . THR A 1 36 ? -4.550 -6.413 5.577 1.00 0.00 157 THR A N 9
ATOM 7750 C CA . THR A 1 36 ? -5.634 -6.244 4.618 1.00 0.00 157 THR A CA 9
ATOM 7751 C C . THR A 1 36 ? -5.449 -4.974 3.795 1.00 0.00 157 THR A C 9
ATOM 7752 O O . THR A 1 36 ? -4.794 -4.029 4.234 1.00 0.00 157 THR A O 9
ATOM 7763 N N . ALA A 1 37 ? -6.028 -4.959 2.599 1.00 0.00 158 ALA A N 9
ATOM 7764 C CA . ALA A 1 37 ? -5.925 -3.805 1.713 1.00 0.00 158 ALA A CA 9
ATOM 7765 C C . ALA A 1 37 ? -6.870 -3.940 0.525 1.00 0.00 158 ALA A C 9
ATOM 7766 O O . ALA A 1 37 ? -6.638 -4.746 -0.377 1.00 0.00 158 ALA A O 9
ATOM 7773 N N . LEU A 1 38 ? -7.937 -3.148 0.528 1.00 0.00 159 LEU A N 9
ATOM 7774 C CA . LEU A 1 38 ? -8.918 -3.179 -0.551 1.00 0.00 159 LEU A CA 9
ATOM 7775 C C . LEU A 1 38 ? -8.436 -2.371 -1.750 1.00 0.00 159 LEU A C 9
ATOM 7776 O O . LEU A 1 38 ? -8.753 -1.189 -1.882 1.00 0.00 159 LEU A O 9
ATOM 7792 N N . VAL A 1 39 ? -7.667 -3.016 -2.622 1.00 0.00 160 VAL A N 9
ATOM 7793 C CA . VAL A 1 39 ? -7.141 -2.358 -3.811 1.00 0.00 160 VAL A CA 9
ATOM 7794 C C . VAL A 1 39 ? -7.723 -2.970 -5.081 1.00 0.00 160 VAL A C 9
ATOM 7795 O O . VAL A 1 39 ? -7.338 -4.067 -5.486 1.00 0.00 160 VAL A O 9
ATOM 7808 N N . GLY A 1 40 ? -8.651 -2.253 -5.706 1.00 0.00 161 GLY A N 9
ATOM 7809 C CA . GLY A 1 40 ? -9.271 -2.744 -6.924 1.00 0.00 161 GLY A CA 9
ATOM 7810 C C . GLY A 1 40 ? -10.573 -3.474 -6.661 1.00 0.00 161 GLY A C 9
ATOM 7811 O O . GLY A 1 40 ? -11.541 -3.318 -7.406 1.00 0.00 161 GLY A O 9
ATOM 7815 N N . GLY A 1 41 ? -10.597 -4.274 -5.599 1.00 0.00 162 GLY A N 9
ATOM 7816 C CA . GLY A 1 41 ? -11.795 -5.019 -5.260 1.00 0.00 162 GLY A CA 9
ATOM 7817 C C . GLY A 1 41 ? -11.514 -6.170 -4.315 1.00 0.00 162 GLY A C 9
ATOM 7818 O O . GLY A 1 41 ? -12.381 -6.568 -3.536 1.00 0.00 162 GLY A O 9
ATOM 7822 N N . ILE A 1 42 ? -10.300 -6.707 -4.382 1.00 0.00 163 ILE A N 9
ATOM 7823 C CA . ILE A 1 42 ? -9.906 -7.820 -3.527 1.00 0.00 163 ILE A CA 9
ATOM 7824 C C . ILE A 1 42 ? -8.855 -7.385 -2.514 1.00 0.00 163 ILE A C 9
ATOM 7825 O O . ILE A 1 42 ? -8.062 -6.479 -2.775 1.00 0.00 163 ILE A O 9
ATOM 7841 N N . MET A 1 43 ? -8.851 -8.037 -1.356 1.00 0.00 164 MET A N 9
ATOM 7842 C CA . MET A 1 43 ? -7.896 -7.721 -0.302 1.00 0.00 164 MET A CA 9
ATOM 7843 C C . MET A 1 43 ? -6.519 -8.289 -0.626 1.00 0.00 164 MET A C 9
ATOM 7844 O O . MET A 1 43 ? -6.400 -9.420 -1.100 1.00 0.00 164 MET A O 9
ATOM 7858 N 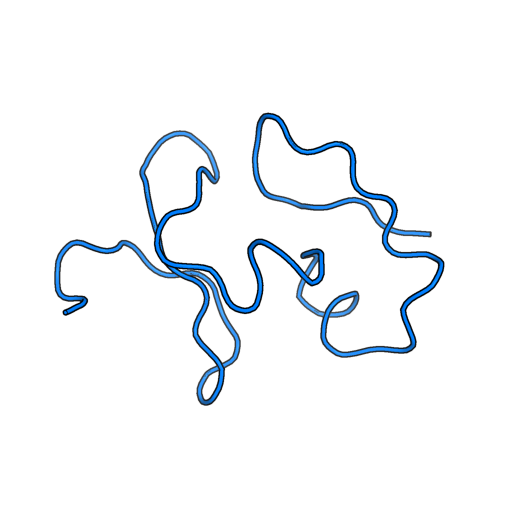N . GLN A 1 44 ? -5.482 -7.500 -0.369 1.00 0.00 165 GLN A N 9
ATOM 7859 C CA . GLN A 1 44 ? -4.113 -7.927 -0.635 1.00 0.00 165 GLN A CA 9
ATOM 7860 C C . GLN A 1 44 ? -3.155 -7.365 0.411 1.00 0.00 165 GLN A C 9
ATOM 7861 O O . GLN A 1 44 ? -3.558 -6.601 1.289 1.00 0.00 165 GLN A O 9
ATOM 7875 N N . ARG A 1 45 ? -1.887 -7.749 0.312 1.00 0.00 166 ARG A N 9
ATOM 7876 C CA . ARG A 1 45 ? -0.872 -7.284 1.250 1.00 0.00 166 ARG A CA 9
ATOM 7877 C C . ARG A 1 45 ? 0.342 -6.733 0.507 1.00 0.00 166 ARG A C 9
ATOM 7878 O O . ARG A 1 45 ? 0.869 -7.373 -0.403 1.00 0.00 166 ARG A O 9
ATOM 7899 N N . PHE A 1 46 ? 0.782 -5.543 0.902 1.00 0.00 167 PHE A N 9
ATOM 7900 C CA . PHE A 1 46 ? 1.935 -4.907 0.275 1.00 0.00 167 PHE A CA 9
ATOM 7901 C C . PHE A 1 46 ? 3.236 -5.415 0.886 1.00 0.00 167 PHE A C 9
ATOM 7902 O O . PHE A 1 46 ? 3.628 -4.998 1.976 1.00 0.00 167 PHE A O 9
ATOM 7919 N N . CYS A 1 47 ? 3.904 -6.320 0.175 1.00 0.00 168 CYS A N 9
ATOM 7920 C CA . CYS A 1 47 ? 5.162 -6.884 0.648 1.00 0.00 168 CYS A CA 9
ATOM 7921 C C . CYS A 1 47 ? 6.335 -5.979 0.286 1.00 0.00 168 CYS A C 9
ATOM 7922 O O . CYS A 1 47 ? 6.546 -5.659 -0.883 1.00 0.00 168 CYS A O 9
ATOM 7930 N N . GLN A 1 48 ? 7.096 -5.572 1.297 1.00 0.00 169 GLN A N 9
ATOM 7931 C CA . GLN A 1 48 ? 8.248 -4.704 1.086 1.00 0.00 169 GLN A CA 9
ATOM 7932 C C . GLN A 1 48 ? 9.270 -5.372 0.172 1.00 0.00 169 GLN A C 9
ATOM 7933 O O . GLN A 1 48 ? 9.932 -4.708 -0.626 1.00 0.00 169 GLN A O 9
ATOM 7947 N N . GLN A 1 49 ? 9.395 -6.689 0.295 1.00 0.00 170 GLN A N 9
ATOM 7948 C CA . GLN A 1 49 ? 10.337 -7.449 -0.519 1.00 0.00 170 GLN A CA 9
ATOM 7949 C C . GLN A 1 49 ? 10.019 -7.293 -2.004 1.00 0.00 170 GLN A C 9
ATOM 7950 O O . GLN A 1 49 ? 10.801 -6.717 -2.760 1.00 0.00 170 GLN A O 9
ATOM 7964 N N . CYS A 1 50 ? 8.865 -7.810 -2.412 1.00 0.00 171 CYS A N 9
ATOM 7965 C CA . CYS A 1 50 ? 8.441 -7.730 -3.805 1.00 0.00 171 CYS A CA 9
ATOM 7966 C C . CYS A 1 50 ? 8.180 -6.283 -4.215 1.00 0.00 171 CYS A C 9
ATOM 7967 O O . CYS A 1 50 ? 8.303 -5.929 -5.387 1.00 0.00 171 CYS A O 9
ATOM 7975 N N . SER A 1 51 ? 7.823 -5.451 -3.240 1.00 0.00 172 SER A N 9
ATOM 7976 C CA . SER A 1 51 ? 7.546 -4.043 -3.501 1.00 0.00 172 SER A CA 9
ATOM 7977 C C . SER A 1 51 ? 6.332 -3.887 -4.414 1.00 0.00 172 SER A C 9
ATOM 7978 O O . SER A 1 51 ? 6.260 -2.955 -5.215 1.00 0.00 172 SER A O 9
ATOM 7986 N N . ARG A 1 52 ? 5.381 -4.807 -4.286 1.00 0.00 173 ARG A N 9
ATOM 7987 C CA . ARG A 1 52 ? 4.172 -4.774 -5.099 1.00 0.00 173 ARG A CA 9
ATOM 7988 C C . ARG A 1 52 ? 2.989 -5.357 -4.333 1.00 0.00 173 ARG A C 9
ATOM 7989 O O . ARG A 1 52 ? 3.158 -6.224 -3.476 1.00 0.00 173 ARG A O 9
ATOM 8010 N N . PHE A 1 53 ? 1.791 -4.876 -4.650 1.00 0.00 174 PHE A N 9
ATOM 8011 C CA . PHE A 1 53 ? 0.579 -5.350 -3.991 1.00 0.00 174 PHE A CA 9
ATOM 8012 C C . PHE A 1 53 ? 0.287 -6.800 -4.364 1.00 0.00 174 PHE A C 9
ATOM 8013 O O . PHE A 1 53 ? -0.162 -7.088 -5.474 1.00 0.00 174 PHE A O 9
ATOM 8030 N N . HIS A 1 54 ? 0.544 -7.709 -3.430 1.00 0.00 175 HIS A N 9
ATOM 8031 C CA . HIS A 1 54 ? 0.306 -9.130 -3.659 1.00 0.00 175 HIS A CA 9
ATOM 8032 C C . HIS A 1 54 ? -0.921 -9.606 -2.891 1.00 0.00 175 HIS A C 9
ATOM 8033 O O . HIS A 1 54 ? -1.122 -9.242 -1.733 1.00 0.00 175 HIS A O 9
ATOM 8047 N N . VAL A 1 55 ? -1.743 -10.422 -3.545 1.00 0.00 176 VAL A N 9
ATOM 8048 C CA . VAL A 1 55 ? -2.955 -10.950 -2.927 1.00 0.00 176 VAL A CA 9
ATOM 8049 C C . VAL A 1 55 ? -2.645 -11.639 -1.601 1.00 0.00 176 VAL A C 9
ATOM 8050 O O . VAL A 1 55 ? -1.488 -11.720 -1.188 1.00 0.00 176 VAL A O 9
ATOM 8063 N N . LEU A 1 56 ? -3.685 -12.136 -0.940 1.00 0.00 177 LEU A N 9
ATOM 8064 C CA . LEU A 1 56 ? -3.524 -12.817 0.338 1.00 0.00 177 LEU A CA 9
ATOM 8065 C C . LEU A 1 56 ? -3.507 -14.332 0.151 1.00 0.00 177 LEU A C 9
ATOM 8066 O O . LEU A 1 56 ? -3.939 -15.081 1.026 1.00 0.00 177 LEU A O 9
ATOM 8082 N N . GLU A 1 57 ? -3.005 -14.774 -0.997 1.00 0.00 178 GLU A N 9
ATOM 8083 C CA . GLU A 1 57 ? -2.931 -16.200 -1.300 1.00 0.00 178 GLU A CA 9
ATOM 8084 C C . GLU A 1 57 ? -1.755 -16.848 -0.575 1.00 0.00 178 GLU A C 9
ATOM 8085 O O . GLU A 1 57 ? -1.810 -18.023 -0.210 1.00 0.00 178 GLU A O 9
ATOM 8097 N N . GLU A 1 58 ? -0.693 -16.076 -0.371 1.00 0.00 179 GLU A N 9
ATOM 8098 C CA . GLU A 1 58 ? 0.496 -16.574 0.309 1.00 0.00 179 GLU A CA 9
ATOM 8099 C C . GLU A 1 58 ? 0.593 -16.008 1.722 1.00 0.00 179 GLU A C 9
ATOM 8100 O O . GLU A 1 58 ? 1.102 -16.663 2.632 1.00 0.00 179 GLU A O 9
ATOM 8112 N N . PHE A 1 59 ? 0.098 -14.787 1.899 1.00 0.00 180 PHE A N 9
ATOM 8113 C CA . PHE A 1 59 ? 0.127 -14.133 3.201 1.00 0.00 180 PHE A CA 9
ATOM 8114 C C . PHE A 1 59 ? -1.170 -14.381 3.964 1.00 0.00 180 PHE A C 9
ATOM 8115 O O . PHE A 1 59 ? -2.192 -13.750 3.694 1.00 0.00 180 PHE A O 9
ATOM 8132 N N . ASP A 1 60 ? -1.121 -15.302 4.921 1.00 0.00 181 ASP A N 9
ATOM 8133 C CA . ASP A 1 60 ? -2.292 -15.635 5.723 1.00 0.00 181 ASP A CA 9
ATOM 8134 C C . ASP A 1 60 ? -2.027 -15.379 7.203 1.00 0.00 181 ASP A C 9
ATOM 8135 O O . ASP A 1 60 ? -1.278 -16.170 7.816 1.00 0.00 181 ASP A O 9
ATOM 8146 N N . ALA A 1 3 ? 2.940 14.226 -6.641 1.00 0.00 124 ALA A N 10
ATOM 8147 C CA . ALA A 1 3 ? 1.923 13.888 -5.613 1.00 0.00 124 ALA A CA 10
ATOM 8148 C C . ALA A 1 3 ? 1.046 12.727 -6.072 1.00 0.00 124 ALA A C 10
ATOM 8149 O O . ALA A 1 3 ? 0.297 12.847 -7.041 1.00 0.00 124 ALA A O 10
ATOM 8156 N N . ILE A 1 4 ? 1.143 11.604 -5.366 1.00 0.00 125 ILE A N 10
ATOM 8157 C CA . ILE A 1 4 ? 0.359 10.421 -5.701 1.00 0.00 125 ILE A CA 10
ATOM 8158 C C . ILE A 1 4 ? -0.473 9.960 -4.509 1.00 0.00 125 ILE A C 10
ATOM 8159 O O . ILE A 1 4 ? 0.005 9.942 -3.375 1.00 0.00 125 ILE A O 10
ATOM 8175 N N . CYS A 1 5 ? -1.721 9.589 -4.774 1.00 0.00 126 CYS A N 10
ATOM 8176 C CA . CYS A 1 5 ? -2.621 9.129 -3.722 1.00 0.00 126 CYS A CA 10
ATOM 8177 C C . CYS A 1 5 ? -2.566 7.611 -3.585 1.00 0.00 126 CYS A C 10
ATOM 8178 O O . CYS A 1 5 ? -2.232 6.903 -4.535 1.00 0.00 126 CYS A O 10
ATOM 8186 N N . CYS A 1 6 ? -2.895 7.118 -2.395 1.00 0.00 127 CYS A N 10
ATOM 8187 C CA . CYS A 1 6 ? -2.883 5.683 -2.132 1.00 0.00 127 CYS A CA 10
ATOM 8188 C C . CYS A 1 6 ? -3.836 4.951 -3.071 1.00 0.00 127 CYS A C 10
ATOM 8189 O O . CYS A 1 6 ? -4.891 5.475 -3.432 1.00 0.00 127 CYS A O 10
ATOM 8196 N N . GLN A 1 7 ? -3.461 3.737 -3.464 1.00 0.00 128 GLN A N 10
ATOM 8197 C CA . GLN A 1 7 ? -4.285 2.936 -4.361 1.00 0.00 128 GLN A CA 10
ATOM 8198 C C . GLN A 1 7 ? -5.137 1.942 -3.576 1.00 0.00 128 GLN A C 10
ATOM 8199 O O . GLN A 1 7 ? -5.468 0.865 -4.074 1.00 0.00 128 GLN A O 10
ATOM 8213 N N . VAL A 1 8 ? -5.491 2.310 -2.349 1.00 0.00 129 VAL A N 10
ATOM 8214 C CA . VAL A 1 8 ? -6.305 1.452 -1.497 1.00 0.00 129 VAL A CA 10
ATOM 8215 C C . VAL A 1 8 ? -7.616 2.134 -1.127 1.00 0.00 129 VAL A C 10
ATOM 8216 O O . VAL A 1 8 ? -7.621 3.223 -0.552 1.00 0.00 129 VAL A O 10
ATOM 8229 N N . ASP A 1 9 ? -8.729 1.488 -1.461 1.00 0.00 130 ASP A N 10
ATOM 8230 C CA . ASP A 1 9 ? -10.048 2.032 -1.163 1.00 0.00 130 ASP A CA 10
ATOM 8231 C C . ASP A 1 9 ? -10.223 2.245 0.336 1.00 0.00 130 ASP A C 10
ATOM 8232 O O . ASP A 1 9 ? -9.565 1.592 1.147 1.00 0.00 130 ASP A O 10
ATOM 8241 N N . ASN A 1 10 ? -11.114 3.162 0.700 1.00 0.00 131 ASN A N 10
ATOM 8242 C CA . ASN A 1 10 ? -11.376 3.461 2.103 1.00 0.00 131 ASN A CA 10
ATOM 8243 C C . ASN A 1 10 ? -10.126 4.003 2.788 1.00 0.00 131 ASN A C 10
ATOM 8244 O O . ASN A 1 10 ? -9.942 3.827 3.993 1.00 0.00 131 ASN A O 10
ATOM 8255 N N . CYS A 1 11 ? -9.270 4.664 2.015 1.00 0.00 132 CYS A N 10
ATOM 8256 C CA . CYS A 1 11 ? -8.037 5.232 2.553 1.00 0.00 132 CYS A CA 10
ATOM 8257 C C . CYS A 1 11 ? -7.867 6.684 2.110 1.00 0.00 132 CYS A C 10
ATOM 8258 O O . CYS A 1 11 ? -7.959 7.604 2.923 1.00 0.00 132 CYS A O 10
ATOM 8265 N N . GLY A 1 12 ? -7.618 6.884 0.818 1.00 0.00 133 GLY A N 10
ATOM 8266 C CA . GLY A 1 12 ? -7.439 8.226 0.298 1.00 0.00 133 GLY A CA 10
ATOM 8267 C C . GLY A 1 12 ? -6.297 8.962 0.971 1.00 0.00 133 GLY A C 10
ATOM 8268 O O . GLY A 1 12 ? -6.475 10.073 1.470 1.00 0.00 133 GLY A O 10
ATOM 8272 N N . ALA A 1 13 ? -5.123 8.341 0.986 1.00 0.00 134 ALA A N 10
ATOM 8273 C CA . ALA A 1 13 ? -3.947 8.944 1.603 1.00 0.00 134 ALA A CA 10
ATOM 8274 C C . ALA A 1 13 ? -3.052 9.596 0.557 1.00 0.00 134 ALA A C 10
ATOM 8275 O O . ALA A 1 13 ? -2.833 9.040 -0.519 1.00 0.00 134 ALA A O 10
ATOM 8282 N N . ASP A 1 14 ? -2.535 10.776 0.879 1.00 0.00 135 ASP A N 10
ATOM 8283 C CA . ASP A 1 14 ? -1.661 11.503 -0.033 1.00 0.00 135 ASP A CA 10
ATOM 8284 C C . ASP A 1 14 ? -0.202 11.119 0.186 1.00 0.00 135 ASP A C 10
ATOM 8285 O O . ASP A 1 14 ? 0.287 11.118 1.315 1.00 0.00 135 ASP A O 10
ATOM 8294 N N . LEU A 1 15 ? 0.487 10.790 -0.902 1.00 0.00 136 LEU A N 10
ATOM 8295 C CA . LEU A 1 15 ? 1.890 10.402 -0.829 1.00 0.00 136 LEU A CA 10
ATOM 8296 C C . LEU A 1 15 ? 2.796 11.548 -1.269 1.00 0.00 136 LEU A C 10
ATOM 8297 O O . LEU A 1 15 ? 3.847 11.325 -1.869 1.00 0.00 136 LEU A O 10
ATOM 8313 N N . SER A 1 16 ? 2.379 12.774 -0.968 1.00 0.00 137 SER A N 10
ATOM 8314 C CA . SER A 1 16 ? 3.153 13.955 -1.334 1.00 0.00 137 SER A CA 10
ATOM 8315 C C . SER A 1 16 ? 4.060 14.389 -0.187 1.00 0.00 137 SER A C 10
ATOM 8316 O O . SER A 1 16 ? 5.141 14.932 -0.409 1.00 0.00 137 SER A O 10
ATOM 8324 N N . LYS A 1 17 ? 3.611 14.145 1.040 1.00 0.00 138 LYS A N 10
ATOM 8325 C CA . LYS A 1 17 ? 4.382 14.510 2.224 1.00 0.00 138 LYS A CA 10
ATOM 8326 C C . LYS A 1 17 ? 5.333 13.386 2.631 1.00 0.00 138 LYS A C 10
ATOM 8327 O O . LYS A 1 17 ? 6.307 13.617 3.346 1.00 0.00 138 LYS A O 10
ATOM 8346 N N . VAL A 1 18 ? 5.045 12.170 2.171 1.00 0.00 139 VAL A N 10
ATOM 8347 C CA . VAL A 1 18 ? 5.877 11.014 2.490 1.00 0.00 139 VAL A CA 10
ATOM 8348 C C . VAL A 1 18 ? 7.342 11.275 2.154 1.00 0.00 139 VAL A C 10
ATOM 8349 O O . VAL A 1 18 ? 7.683 12.304 1.572 1.00 0.00 139 VAL A O 10
ATOM 8362 N N . LYS A 1 19 ? 8.205 10.335 2.528 1.00 0.00 140 LYS A N 10
ATOM 8363 C CA . LYS A 1 19 ? 9.634 10.463 2.268 1.00 0.00 140 LYS A CA 10
ATOM 8364 C C . LYS A 1 19 ? 9.946 10.208 0.799 1.00 0.00 140 LYS A C 10
ATOM 8365 O O . LYS A 1 19 ? 10.350 11.115 0.070 1.00 0.00 140 LYS A O 10
ATOM 8384 N N . ASP A 1 20 ? 9.757 8.968 0.374 1.00 0.00 141 ASP A N 10
ATOM 8385 C CA . ASP A 1 20 ? 10.017 8.583 -1.010 1.00 0.00 141 ASP A CA 10
ATOM 8386 C C . ASP A 1 20 ? 9.598 7.138 -1.261 1.00 0.00 141 ASP A C 10
ATOM 8387 O O . ASP A 1 20 ? 9.035 6.817 -2.308 1.00 0.00 141 ASP A O 10
ATOM 8396 N N . TYR A 1 21 ? 9.879 6.268 -0.296 1.00 0.00 142 TYR A N 10
ATOM 8397 C CA . TYR A 1 21 ? 9.530 4.856 -0.413 1.00 0.00 142 TYR A CA 10
ATOM 8398 C C . TYR A 1 21 ? 8.067 4.624 -0.047 1.00 0.00 142 TYR A C 10
ATOM 8399 O O . TYR A 1 21 ? 7.758 3.870 0.875 1.00 0.00 142 TYR A O 10
ATOM 8417 N N . HIS A 1 22 ? 7.170 5.279 -0.777 1.00 0.00 143 HIS A N 10
ATOM 8418 C CA . HIS A 1 22 ? 5.739 5.145 -0.531 1.00 0.00 143 HIS A CA 10
ATOM 8419 C C . HIS A 1 22 ? 4.933 5.714 -1.697 1.00 0.00 143 HIS A C 10
ATOM 8420 O O . HIS A 1 22 ? 3.985 5.087 -2.173 1.00 0.00 143 HIS A O 10
ATOM 8434 N N . ARG A 1 23 ? 5.315 6.902 -2.149 1.00 0.00 144 ARG A N 10
ATOM 8435 C CA . ARG A 1 23 ? 4.628 7.557 -3.257 1.00 0.00 144 ARG A CA 10
ATOM 8436 C C . ARG A 1 23 ? 4.809 6.768 -4.550 1.00 0.00 144 ARG A C 10
ATOM 8437 O O . ARG A 1 23 ? 3.836 6.443 -5.231 1.00 0.00 144 ARG A O 10
ATOM 8458 N N . ARG A 1 24 ? 6.059 6.461 -4.881 1.00 0.00 145 ARG A N 10
ATOM 8459 C CA . ARG A 1 24 ? 6.366 5.709 -6.092 1.00 0.00 145 ARG A CA 10
ATOM 8460 C C . ARG A 1 24 ? 5.674 4.349 -6.079 1.00 0.00 145 ARG A C 10
ATOM 8461 O O . ARG A 1 24 ? 5.317 3.813 -7.128 1.00 0.00 145 ARG A O 10
ATOM 8482 N N . HIS A 1 25 ? 5.487 3.799 -4.884 1.00 0.00 146 HIS A N 10
ATOM 8483 C CA . HIS A 1 25 ? 4.836 2.501 -4.733 1.00 0.00 146 HIS A CA 10
ATOM 8484 C C . HIS A 1 25 ? 3.313 2.637 -4.755 1.00 0.00 146 HIS A C 10
ATOM 8485 O O . HIS A 1 25 ? 2.595 1.637 -4.762 1.00 0.00 146 HIS A O 10
ATOM 8499 N N . LYS A 1 26 ? 2.824 3.875 -4.763 1.00 0.00 147 LYS A N 10
ATOM 8500 C CA . LYS A 1 26 ? 1.389 4.131 -4.783 1.00 0.00 147 LYS A CA 10
ATOM 8501 C C . LYS A 1 26 ? 0.712 3.558 -3.541 1.00 0.00 147 LYS A C 10
ATOM 8502 O O . LYS A 1 26 ? -0.429 3.101 -3.599 1.00 0.00 147 LYS A O 10
ATOM 8521 N N . VAL A 1 27 ? 1.424 3.590 -2.419 1.00 0.00 148 VAL A N 10
ATOM 8522 C CA . VAL A 1 27 ? 0.890 3.076 -1.164 1.00 0.00 148 VAL A CA 10
ATOM 8523 C C . VAL A 1 27 ? 1.403 3.887 0.022 1.00 0.00 148 VAL A C 10
ATOM 8524 O O . VAL A 1 27 ? 2.580 4.241 0.083 1.00 0.00 148 VAL A O 10
ATOM 8537 N N . CYS A 1 28 ? 0.511 4.180 0.962 1.00 0.00 149 CYS A N 10
ATOM 8538 C CA . CYS A 1 28 ? 0.873 4.951 2.145 1.00 0.00 149 CYS A CA 10
ATOM 8539 C C . CYS A 1 28 ? 1.712 4.112 3.105 1.00 0.00 149 CYS A C 10
ATOM 8540 O O . CYS A 1 28 ? 2.107 2.992 2.784 1.00 0.00 149 CYS A O 10
ATOM 8547 N N . GLU A 1 29 ? 1.982 4.663 4.284 1.00 0.00 150 GLU A N 10
ATOM 8548 C CA . GLU A 1 29 ? 2.774 3.970 5.289 1.00 0.00 150 GLU A CA 10
ATOM 8549 C C . GLU A 1 29 ? 1.952 2.892 5.991 1.00 0.00 150 GLU A C 10
ATOM 8550 O O . GLU A 1 29 ? 2.492 1.879 6.438 1.00 0.00 150 GLU A O 10
ATOM 8562 N N . ILE A 1 30 ? 0.646 3.117 6.086 1.00 0.00 151 ILE A N 10
ATOM 8563 C CA . ILE A 1 30 ? -0.249 2.166 6.735 1.00 0.00 151 ILE A CA 10
ATOM 8564 C C . ILE A 1 30 ? -0.257 0.827 6.002 1.00 0.00 151 ILE A C 10
ATOM 8565 O O . ILE A 1 30 ? 0.238 -0.176 6.514 1.00 0.00 151 ILE A O 10
ATOM 8581 N N . HIS A 1 31 ? -0.825 0.820 4.800 1.00 0.00 152 HIS A N 10
ATOM 8582 C CA . HIS A 1 31 ? -0.900 -0.394 3.995 1.00 0.00 152 HIS A CA 10
ATOM 8583 C C . HIS A 1 31 ? 0.492 -0.940 3.683 1.00 0.00 152 HIS A C 10
ATOM 8584 O O . HIS A 1 31 ? 0.644 -2.116 3.352 1.00 0.00 152 HIS A O 10
ATOM 8597 N N . SER A 1 32 ? 1.503 -0.083 3.791 1.00 0.00 153 SER A N 10
ATOM 8598 C CA . SER A 1 32 ? 2.879 -0.488 3.518 1.00 0.00 153 SER A CA 10
ATOM 8599 C C . SER A 1 32 ? 3.280 -1.677 4.389 1.00 0.00 153 SER A C 10
ATOM 8600 O O . SER A 1 32 ? 4.103 -2.501 3.990 1.00 0.00 153 SER A O 10
ATOM 8608 N N . LYS A 1 33 ? 2.692 -1.758 5.579 1.00 0.00 154 LYS A N 10
ATOM 8609 C CA . LYS A 1 33 ? 2.988 -2.846 6.504 1.00 0.00 154 LYS A CA 10
ATOM 8610 C C . LYS A 1 33 ? 1.703 -3.453 7.058 1.00 0.00 154 LYS A C 10
ATOM 8611 O O . LYS A 1 33 ? 1.634 -3.827 8.228 1.00 0.00 154 LYS A O 10
ATOM 8630 N N . ALA A 1 34 ? 0.685 -3.548 6.208 1.00 0.00 155 ALA A N 10
ATOM 8631 C CA . ALA A 1 34 ? -0.598 -4.110 6.612 1.00 0.00 155 ALA A CA 10
ATOM 8632 C C . ALA A 1 34 ? -0.810 -5.490 5.999 1.00 0.00 155 ALA A C 10
ATOM 8633 O O . ALA A 1 34 ? -0.012 -5.947 5.182 1.00 0.00 155 ALA A O 10
ATOM 8640 N N . THR A 1 35 ? -1.892 -6.150 6.401 1.00 0.00 156 THR A N 10
ATOM 8641 C CA . THR A 1 35 ? -2.209 -7.478 5.892 1.00 0.00 156 THR A CA 10
ATOM 8642 C C . THR A 1 35 ? -3.430 -7.440 4.979 1.00 0.00 156 THR A C 10
ATOM 8643 O O . THR A 1 35 ? -3.531 -8.218 4.029 1.00 0.00 156 THR A O 10
ATOM 8654 N N . THR A 1 36 ? -4.355 -6.532 5.271 1.00 0.00 157 THR A N 10
ATOM 8655 C CA . THR A 1 36 ? -5.570 -6.395 4.476 1.00 0.00 157 THR A CA 10
ATOM 8656 C C . THR A 1 36 ? -5.655 -5.010 3.841 1.00 0.00 157 THR A C 10
ATOM 8657 O O . THR A 1 36 ? -5.563 -3.994 4.528 1.00 0.00 157 THR A O 10
ATOM 8668 N N . ALA A 1 37 ? -5.833 -4.981 2.523 1.00 0.00 158 ALA A N 10
ATOM 8669 C CA . ALA A 1 37 ? -5.932 -3.722 1.793 1.00 0.00 158 ALA A CA 10
ATOM 8670 C C . ALA A 1 37 ? -6.848 -3.861 0.583 1.00 0.00 158 ALA A C 10
ATOM 8671 O O . ALA A 1 37 ? -6.583 -4.656 -0.320 1.00 0.00 158 ALA A O 10
ATOM 8678 N N . LEU A 1 38 ? -7.925 -3.085 0.571 1.00 0.00 159 LEU A N 10
ATOM 8679 C CA . LEU A 1 38 ? -8.882 -3.121 -0.530 1.00 0.00 159 LEU A CA 10
ATOM 8680 C C . LEU A 1 38 ? -8.349 -2.357 -1.739 1.00 0.00 159 LEU A C 10
ATOM 8681 O O . LEU A 1 38 ? -8.290 -1.127 -1.731 1.00 0.00 159 LEU A O 10
ATOM 8697 N N . VAL A 1 39 ? -7.963 -3.095 -2.775 1.00 0.00 160 VAL A N 10
ATOM 8698 C CA . VAL A 1 39 ? -7.436 -2.487 -3.991 1.00 0.00 160 VAL A CA 10
ATOM 8699 C C . VAL A 1 39 ? -8.045 -3.128 -5.234 1.00 0.00 160 VAL A C 10
ATOM 8700 O O . VAL A 1 39 ? -8.001 -4.346 -5.402 1.00 0.00 160 VAL A O 10
ATOM 8713 N N . GLY A 1 40 ? -8.612 -2.298 -6.103 1.00 0.00 161 GLY A N 10
ATOM 8714 C CA . GLY A 1 40 ? -9.221 -2.800 -7.321 1.00 0.00 161 GLY A CA 10
ATOM 8715 C C . GLY A 1 40 ? -10.327 -3.801 -7.046 1.00 0.00 161 GLY A C 10
ATOM 8716 O O . GLY A 1 40 ? -10.530 -4.739 -7.817 1.00 0.00 161 GLY A O 10
ATOM 8720 N N . GLY A 1 41 ? -11.043 -3.602 -5.944 1.00 0.00 162 GLY A N 10
ATOM 8721 C CA . GLY A 1 41 ? -12.123 -4.503 -5.589 1.00 0.00 162 GLY A CA 10
ATOM 8722 C C . GLY A 1 41 ? -11.624 -5.867 -5.158 1.00 0.00 162 GLY A C 10
ATOM 8723 O O . GLY A 1 41 ? -12.325 -6.867 -5.306 1.00 0.00 162 GLY A O 10
ATOM 8727 N N . ILE A 1 42 ? -10.407 -5.908 -4.624 1.00 0.00 163 ILE A N 10
ATOM 8728 C CA . ILE A 1 42 ? -9.814 -7.160 -4.171 1.00 0.00 163 ILE A CA 10
ATOM 8729 C C . ILE A 1 42 ? -8.902 -6.933 -2.970 1.00 0.00 163 ILE A C 10
ATOM 8730 O O . ILE A 1 42 ? -8.164 -5.950 -2.917 1.00 0.00 163 ILE A O 10
ATOM 8746 N N . MET A 1 43 ? -8.957 -7.849 -2.010 1.00 0.00 164 MET A N 10
ATOM 8747 C CA . MET A 1 43 ? -8.135 -7.748 -0.809 1.00 0.00 164 MET A CA 10
ATOM 8748 C C . MET A 1 43 ? -6.687 -8.122 -1.108 1.00 0.00 164 MET A C 10
ATOM 8749 O O . MET A 1 43 ? -6.419 -9.101 -1.806 1.00 0.00 164 MET A O 10
ATOM 8763 N N . GLN A 1 44 ? -5.756 -7.337 -0.574 1.00 0.00 165 GLN A N 10
ATOM 8764 C CA . GLN A 1 44 ? -4.335 -7.587 -0.781 1.00 0.00 165 GLN A CA 10
ATOM 8765 C C . GLN A 1 44 ? -3.492 -6.758 0.183 1.00 0.00 165 GLN A C 10
ATOM 8766 O O . GLN A 1 44 ? -4.012 -5.908 0.905 1.00 0.00 165 GLN A O 10
ATOM 8780 N N . ARG A 1 45 ? -2.188 -7.013 0.192 1.00 0.00 166 ARG A N 10
ATOM 8781 C CA . ARG A 1 45 ? -1.273 -6.291 1.069 1.00 0.00 166 ARG A CA 10
ATOM 8782 C C . ARG A 1 45 ? 0.020 -5.943 0.340 1.00 0.00 166 ARG A C 10
ATOM 8783 O O . ARG A 1 45 ? 0.355 -6.553 -0.675 1.00 0.00 166 ARG A O 10
ATOM 8804 N N . PHE A 1 46 ? 0.743 -4.959 0.865 1.00 0.00 167 PHE A N 10
ATOM 8805 C CA . PHE A 1 46 ? 2.000 -4.529 0.263 1.00 0.00 167 PHE A CA 10
ATOM 8806 C C . PHE A 1 46 ? 3.115 -5.528 0.560 1.00 0.00 167 PHE A C 10
ATOM 8807 O O . PHE A 1 46 ? 2.984 -6.376 1.443 1.00 0.00 167 PHE A O 10
ATOM 8824 N N . CYS A 1 47 ? 4.209 -5.422 -0.184 1.00 0.00 168 CYS A N 10
ATOM 8825 C CA . CYS A 1 47 ? 5.348 -6.316 -0.002 1.00 0.00 168 CYS A CA 10
ATOM 8826 C C . CYS A 1 47 ? 6.660 -5.538 -0.038 1.00 0.00 168 CYS A C 10
ATOM 8827 O O . CYS A 1 47 ? 7.039 -4.989 -1.073 1.00 0.00 168 CYS A O 10
ATOM 8835 N N . GLN A 1 48 ? 7.349 -5.497 1.097 1.00 0.00 169 GLN A N 10
ATOM 8836 C CA . GLN A 1 48 ? 8.618 -4.786 1.195 1.00 0.00 169 GLN A CA 10
ATOM 8837 C C . GLN A 1 48 ? 9.667 -5.416 0.283 1.00 0.00 169 GLN A C 10
ATOM 8838 O O . GLN A 1 48 ? 10.513 -4.721 -0.279 1.00 0.00 169 GLN A O 10
ATOM 8852 N N . GLN A 1 49 ? 9.604 -6.737 0.142 1.00 0.00 170 GLN A N 10
ATOM 8853 C CA . GLN A 1 49 ? 10.548 -7.460 -0.702 1.00 0.00 170 GLN A CA 10
ATOM 8854 C C . GLN A 1 49 ? 10.239 -7.235 -2.179 1.00 0.00 170 GLN A C 10
ATOM 8855 O O . GLN A 1 49 ? 11.012 -6.601 -2.896 1.00 0.00 170 GLN A O 10
ATOM 8869 N N . CYS A 1 50 ? 9.103 -7.759 -2.626 1.00 0.00 171 CYS A N 10
ATOM 8870 C CA . CYS A 1 50 ? 8.690 -7.616 -4.017 1.00 0.00 171 CYS A CA 10
ATOM 8871 C C . CYS A 1 50 ? 8.489 -6.149 -4.380 1.00 0.00 171 CYS A C 10
ATOM 8872 O O . CYS A 1 50 ? 8.609 -5.764 -5.543 1.00 0.00 171 CYS A O 10
ATOM 8880 N N . SER A 1 51 ? 8.179 -5.330 -3.378 1.00 0.00 172 SER A N 10
ATOM 8881 C CA . SER A 1 51 ? 7.960 -3.904 -3.593 1.00 0.00 172 SER A CA 10
ATOM 8882 C C . SER A 1 51 ? 6.736 -3.670 -4.471 1.00 0.00 172 SER A C 10
ATOM 8883 O O . SER A 1 51 ? 6.688 -2.715 -5.247 1.00 0.00 172 SER A O 10
ATOM 8891 N N . ARG A 1 52 ? 5.746 -4.547 -4.340 1.00 0.00 173 ARG A N 10
ATOM 8892 C CA . ARG A 1 52 ? 4.518 -4.437 -5.120 1.00 0.00 173 ARG A CA 10
ATOM 8893 C C . ARG A 1 52 ? 3.355 -5.108 -4.397 1.00 0.00 173 ARG A C 10
ATOM 8894 O O . ARG A 1 52 ? 3.557 -5.981 -3.553 1.00 0.00 173 ARG A O 10
ATOM 8915 N N . PHE A 1 53 ? 2.138 -4.693 -4.732 1.00 0.00 174 PHE A N 10
ATOM 8916 C CA . PHE A 1 53 ? 0.942 -5.254 -4.114 1.00 0.00 174 PHE A CA 10
ATOM 8917 C C . PHE A 1 53 ? 0.719 -6.693 -4.566 1.00 0.00 174 PHE A C 10
ATOM 8918 O O . PHE A 1 53 ? 0.894 -7.020 -5.741 1.00 0.00 174 PHE A O 10
ATOM 8935 N N . HIS A 1 54 ? 0.331 -7.549 -3.626 1.00 0.00 175 HIS A N 10
ATOM 8936 C CA . HIS A 1 54 ? 0.083 -8.955 -3.926 1.00 0.00 175 HIS A CA 10
ATOM 8937 C C . HIS A 1 54 ? -1.195 -9.438 -3.245 1.00 0.00 175 HIS A C 10
ATOM 8938 O O . HIS A 1 54 ? -1.475 -9.074 -2.104 1.00 0.00 175 HIS A O 10
ATOM 8952 N N . VAL A 1 55 ? -1.964 -10.260 -3.954 1.00 0.00 176 VAL A N 10
ATOM 8953 C CA . VAL A 1 55 ? -3.211 -10.793 -3.418 1.00 0.00 176 VAL A CA 10
ATOM 8954 C C . VAL A 1 55 ? -2.987 -11.494 -2.084 1.00 0.00 176 VAL A C 10
ATOM 8955 O O . VAL A 1 55 ? -1.872 -11.908 -1.768 1.00 0.00 176 VAL A O 10
ATOM 8968 N N . LEU A 1 56 ? -4.056 -11.624 -1.304 1.00 0.00 177 LEU A N 10
ATOM 8969 C CA . LEU A 1 56 ? -3.979 -12.276 -0.001 1.00 0.00 177 LEU A CA 10
ATOM 8970 C C . LEU A 1 56 ? -3.741 -13.776 -0.154 1.00 0.00 177 LEU A C 10
ATOM 8971 O O . LEU A 1 56 ? -3.173 -14.417 0.731 1.00 0.00 177 LEU A O 10
ATOM 8987 N N . GLU A 1 57 ? -4.178 -14.332 -1.281 1.00 0.00 178 GLU A N 10
ATOM 8988 C CA . GLU A 1 57 ? -4.013 -15.757 -1.548 1.00 0.00 178 GLU A CA 10
ATOM 8989 C C . GLU A 1 57 ? -2.547 -16.168 -1.439 1.00 0.00 178 GLU A C 10
ATOM 8990 O O . GLU A 1 57 ? -2.237 -17.304 -1.082 1.00 0.00 178 GLU A O 10
ATOM 9002 N N . GLU A 1 58 ? -1.651 -15.237 -1.749 1.00 0.00 179 GLU A N 10
ATOM 9003 C CA . GLU A 1 58 ? -0.219 -15.505 -1.687 1.00 0.00 179 GLU A CA 10
ATOM 9004 C C . GLU A 1 58 ? 0.252 -15.607 -0.239 1.00 0.00 179 GLU A C 10
ATOM 9005 O O . GLU A 1 58 ? 0.865 -16.598 0.155 1.00 0.00 179 GLU A O 10
ATOM 9017 N N . PHE A 1 59 ? -0.038 -14.576 0.547 1.00 0.00 180 PHE A N 10
ATOM 9018 C CA . PHE A 1 59 ? 0.357 -14.550 1.951 1.00 0.00 180 PHE A CA 10
ATOM 9019 C C . PHE A 1 59 ? -0.582 -15.404 2.796 1.00 0.00 180 PHE A C 10
ATOM 9020 O O . PHE A 1 59 ? -1.758 -15.080 2.956 1.00 0.00 180 PHE A O 10
ATOM 9037 N N . ASP A 1 60 ? -0.053 -16.499 3.335 1.00 0.00 181 ASP A N 10
ATOM 9038 C CA . ASP A 1 60 ? -0.844 -17.401 4.165 1.00 0.00 181 ASP A CA 10
ATOM 9039 C C . ASP A 1 60 ? -0.282 -17.468 5.582 1.00 0.00 181 ASP A C 10
ATOM 9040 O O . ASP A 1 60 ? 0.954 -17.574 5.723 1.00 0.00 181 ASP A O 10
ATOM 9051 N N . ALA A 1 3 ? 2.303 14.655 -6.949 1.00 0.00 124 ALA A N 11
ATOM 9052 C CA . ALA A 1 3 ? 1.568 14.077 -5.794 1.00 0.00 124 ALA A CA 11
ATOM 9053 C C . ALA A 1 3 ? 0.810 12.818 -6.201 1.00 0.00 124 ALA A C 11
ATOM 9054 O O . ALA A 1 3 ? 0.043 12.827 -7.164 1.00 0.00 124 ALA A O 11
ATOM 9061 N N . ILE A 1 4 ? 1.034 11.737 -5.463 1.00 0.00 125 ILE A N 11
ATOM 9062 C CA . ILE A 1 4 ? 0.372 10.467 -5.747 1.00 0.00 125 ILE A CA 11
ATOM 9063 C C . ILE A 1 4 ? -0.585 10.084 -4.623 1.00 0.00 125 ILE A C 11
ATOM 9064 O O . ILE A 1 4 ? -0.416 10.509 -3.480 1.00 0.00 125 ILE A O 11
ATOM 9080 N N . CYS A 1 5 ? -1.590 9.280 -4.954 1.00 0.00 126 CYS A N 11
ATOM 9081 C CA . CYS A 1 5 ? -2.574 8.841 -3.971 1.00 0.00 126 CYS A CA 11
ATOM 9082 C C . CYS A 1 5 ? -2.460 7.341 -3.717 1.00 0.00 126 CYS A C 11
ATOM 9083 O O . CYS A 1 5 ? -1.978 6.591 -4.566 1.00 0.00 126 CYS A O 11
ATOM 9091 N N . CYS A 1 6 ? -2.908 6.912 -2.542 1.00 0.00 127 CYS A N 11
ATOM 9092 C CA . CYS A 1 6 ? -2.858 5.502 -2.171 1.00 0.00 127 CYS A CA 11
ATOM 9093 C C . CYS A 1 6 ? -3.836 4.683 -3.009 1.00 0.00 127 CYS A C 11
ATOM 9094 O O . CYS A 1 6 ? -5.025 4.996 -3.074 1.00 0.00 127 CYS A O 11
ATOM 9101 N N . GLN A 1 7 ? -3.328 3.631 -3.648 1.00 0.00 128 GLN A N 11
ATOM 9102 C CA . GLN A 1 7 ? -4.161 2.768 -4.480 1.00 0.00 128 GLN A CA 11
ATOM 9103 C C . GLN A 1 7 ? -5.304 2.167 -3.667 1.00 0.00 128 GLN A C 11
ATOM 9104 O O . GLN A 1 7 ? -6.364 1.851 -4.208 1.00 0.00 128 GLN A O 11
ATOM 9118 N N . VAL A 1 8 ? -5.080 2.013 -2.365 1.00 0.00 129 VAL A N 11
ATOM 9119 C CA . VAL A 1 8 ? -6.089 1.449 -1.475 1.00 0.00 129 VAL A CA 11
ATOM 9120 C C . VAL A 1 8 ? -7.381 2.260 -1.527 1.00 0.00 129 VAL A C 11
ATOM 9121 O O . VAL A 1 8 ? -7.398 3.443 -1.187 1.00 0.00 129 VAL A O 11
ATOM 9134 N N . ASP A 1 9 ? -8.462 1.613 -1.955 1.00 0.00 130 ASP A N 11
ATOM 9135 C CA . ASP A 1 9 ? -9.762 2.270 -2.053 1.00 0.00 130 ASP A CA 11
ATOM 9136 C C . ASP A 1 9 ? -10.154 2.913 -0.726 1.00 0.00 130 ASP A C 11
ATOM 9137 O O . ASP A 1 9 ? -10.260 4.135 -0.625 1.00 0.00 130 ASP A O 11
ATOM 9146 N N . ASN A 1 10 ? -10.368 2.082 0.289 1.00 0.00 131 ASN A N 11
ATOM 9147 C CA . ASN A 1 10 ? -10.747 2.571 1.608 1.00 0.00 131 ASN A CA 11
ATOM 9148 C C . ASN A 1 10 ? -9.573 3.272 2.287 1.00 0.00 131 ASN A C 11
ATOM 9149 O O . ASN A 1 10 ? -9.063 2.808 3.307 1.00 0.00 131 ASN A O 11
ATOM 9160 N N . CYS A 1 11 ? -9.146 4.392 1.710 1.00 0.00 132 CYS A N 11
ATOM 9161 C CA . CYS A 1 11 ? -8.031 5.155 2.257 1.00 0.00 132 CYS A CA 11
ATOM 9162 C C . CYS A 1 11 ? -8.069 6.600 1.770 1.00 0.00 132 CYS A C 11
ATOM 9163 O O . CYS A 1 11 ? -8.278 7.526 2.556 1.00 0.00 132 CYS A O 11
ATOM 9170 N N . GLY A 1 12 ? -7.862 6.787 0.471 1.00 0.00 133 GLY A N 11
ATOM 9171 C CA . GLY A 1 12 ? -7.875 8.123 -0.098 1.00 0.00 133 GLY A CA 11
ATOM 9172 C C . GLY A 1 12 ? -6.834 9.028 0.533 1.00 0.00 133 GLY A C 11
ATOM 9173 O O . GLY A 1 12 ? -7.012 10.246 0.587 1.00 0.00 133 GLY A O 11
ATOM 9177 N N . ALA A 1 13 ? -5.748 8.432 1.013 1.00 0.00 134 ALA A N 11
ATOM 9178 C CA . ALA A 1 13 ? -4.675 9.191 1.644 1.00 0.00 134 ALA A CA 11
ATOM 9179 C C . ALA A 1 13 ? -3.873 9.972 0.610 1.00 0.00 134 ALA A C 11
ATOM 9180 O O . ALA A 1 13 ?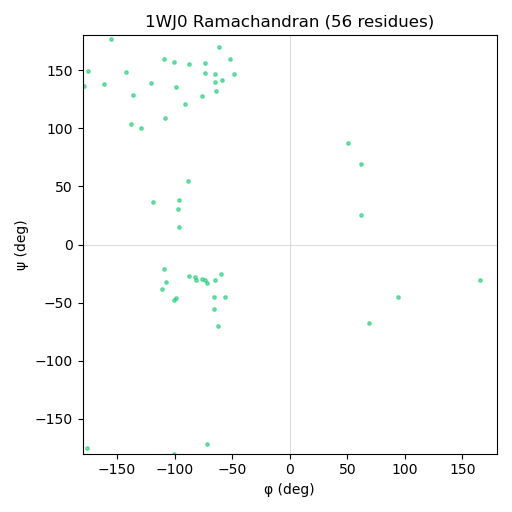 -4.012 9.756 -0.593 1.00 0.00 134 ALA A O 11
ATOM 9187 N N . ASP A 1 14 ? -3.030 10.883 1.089 1.00 0.00 135 ASP A N 11
ATOM 9188 C CA . ASP A 1 14 ? -2.203 11.697 0.207 1.00 0.00 135 ASP A CA 11
ATOM 9189 C C . ASP A 1 14 ? -0.725 11.368 0.394 1.00 0.00 135 ASP A C 11
ATOM 9190 O O . ASP A 1 14 ? -0.220 11.349 1.516 1.00 0.00 135 ASP A O 11
ATOM 9199 N N . LEU A 1 15 ? -0.037 11.111 -0.714 1.00 0.00 136 LEU A N 11
ATOM 9200 C CA . LEU A 1 15 ? 1.384 10.784 -0.671 1.00 0.00 136 LEU A CA 11
ATOM 9201 C C . LEU A 1 15 ? 2.235 12.021 -0.937 1.00 0.00 136 LEU A C 11
ATOM 9202 O O . LEU A 1 15 ? 3.245 11.954 -1.639 1.00 0.00 136 LEU A O 11
ATOM 9218 N N . SER A 1 16 ? 1.823 13.150 -0.370 1.00 0.00 137 SER A N 11
ATOM 9219 C CA . SER A 1 16 ? 2.547 14.403 -0.544 1.00 0.00 137 SER A CA 11
ATOM 9220 C C . SER A 1 16 ? 3.485 14.656 0.631 1.00 0.00 137 SER A C 11
ATOM 9221 O O . SER A 1 16 ? 4.547 15.259 0.472 1.00 0.00 137 SER A O 11
ATOM 9229 N N . LYS A 1 17 ? 3.087 14.191 1.809 1.00 0.00 138 LYS A N 11
ATOM 9230 C CA . LYS A 1 17 ? 3.890 14.365 3.013 1.00 0.00 138 LYS A CA 11
ATOM 9231 C C . LYS A 1 17 ? 5.060 13.385 3.036 1.00 0.00 138 LYS A C 11
ATOM 9232 O O . LYS A 1 17 ? 6.125 13.688 3.573 1.00 0.00 138 LYS A O 11
ATOM 9251 N N . VAL A 1 18 ? 4.852 12.209 2.451 1.00 0.00 139 VAL A N 11
ATOM 9252 C CA . VAL A 1 18 ? 5.888 11.185 2.404 1.00 0.00 139 VAL A CA 11
ATOM 9253 C C . VAL A 1 18 ? 7.084 11.645 1.576 1.00 0.00 139 VAL A C 11
ATOM 9254 O O . VAL A 1 18 ? 7.088 12.748 1.034 1.00 0.00 139 VAL A O 11
ATOM 9267 N N . LYS A 1 19 ? 8.097 10.789 1.487 1.00 0.00 140 LYS A N 11
ATOM 9268 C CA . LYS A 1 19 ? 9.300 11.106 0.725 1.00 0.00 140 LYS A CA 11
ATOM 9269 C C . LYS A 1 19 ? 9.524 10.087 -0.387 1.00 0.00 140 LYS A C 11
ATOM 9270 O O . LYS A 1 19 ? 9.231 10.350 -1.554 1.00 0.00 140 LYS A O 11
ATOM 9289 N N . ASP A 1 20 ? 10.045 8.924 -0.015 1.00 0.00 141 ASP A N 11
ATOM 9290 C CA . ASP A 1 20 ? 10.310 7.861 -0.977 1.00 0.00 141 ASP A CA 11
ATOM 9291 C C . ASP A 1 20 ? 9.789 6.522 -0.466 1.00 0.00 141 ASP A C 11
ATOM 9292 O O . ASP A 1 20 ? 9.159 6.452 0.589 1.00 0.00 141 ASP A O 11
ATOM 9301 N N . TYR A 1 21 ? 10.060 5.459 -1.221 1.00 0.00 142 TYR A N 11
ATOM 9302 C CA . TYR A 1 21 ? 9.620 4.118 -0.847 1.00 0.00 142 TYR A CA 11
ATOM 9303 C C . TYR A 1 21 ? 8.103 3.989 -0.956 1.00 0.00 142 TYR A C 11
ATOM 9304 O O . TYR A 1 21 ? 7.591 3.251 -1.797 1.00 0.00 142 TYR A O 11
ATOM 9322 N N . HIS A 1 22 ? 7.390 4.713 -0.100 1.00 0.00 143 HIS A N 11
ATOM 9323 C CA . HIS A 1 22 ? 5.931 4.681 -0.100 1.00 0.00 143 HIS A CA 11
ATOM 9324 C C . HIS A 1 22 ? 5.370 5.442 -1.297 1.00 0.00 143 HIS A C 11
ATOM 9325 O O . HIS A 1 22 ? 4.290 5.126 -1.794 1.00 0.00 143 HIS A O 11
ATOM 9339 N N . ARG A 1 23 ? 6.109 6.449 -1.753 1.00 0.00 144 ARG A N 11
ATOM 9340 C CA . ARG A 1 23 ? 5.683 7.256 -2.890 1.00 0.00 144 ARG A CA 11
ATOM 9341 C C . ARG A 1 23 ? 6.343 6.773 -4.180 1.00 0.00 144 ARG A C 11
ATOM 9342 O O . ARG A 1 23 ? 6.704 7.574 -5.041 1.00 0.00 144 ARG A O 11
ATOM 9363 N N . ARG A 1 24 ? 6.495 5.458 -4.304 1.00 0.00 145 ARG A N 11
ATOM 9364 C CA . ARG A 1 24 ? 7.111 4.868 -5.488 1.00 0.00 145 ARG A CA 11
ATOM 9365 C C . ARG A 1 24 ? 6.117 3.977 -6.229 1.00 0.00 145 ARG A C 11
ATOM 9366 O O . ARG A 1 24 ? 6.071 3.975 -7.458 1.00 0.00 145 ARG A O 11
ATOM 9387 N N . HIS A 1 25 ? 5.324 3.225 -5.473 1.00 0.00 146 HIS A N 11
ATOM 9388 C CA . HIS A 1 25 ? 4.331 2.331 -6.058 1.00 0.00 146 HIS A CA 11
ATOM 9389 C C . HIS A 1 25 ? 2.924 2.702 -5.597 1.00 0.00 146 HIS A C 11
ATOM 9390 O O . HIS A 1 25 ? 2.037 1.851 -5.539 1.00 0.00 146 HIS A O 11
ATOM 9404 N N . LYS A 1 26 ? 2.727 3.976 -5.272 1.00 0.00 147 LYS A N 11
ATOM 9405 C CA . LYS A 1 26 ? 1.426 4.458 -4.817 1.00 0.00 147 LYS A CA 11
ATOM 9406 C C . LYS A 1 26 ? 0.959 3.694 -3.582 1.00 0.00 147 LYS A C 11
ATOM 9407 O O . LYS A 1 26 ? 0.347 2.632 -3.692 1.00 0.00 147 LYS A O 11
ATOM 9426 N N . VAL A 1 27 ? 1.251 4.243 -2.407 1.00 0.00 148 VAL A N 11
ATOM 9427 C CA . VAL A 1 27 ? 0.859 3.615 -1.150 1.00 0.00 148 VAL A CA 11
ATOM 9428 C C . VAL A 1 27 ? 1.331 4.440 0.044 1.00 0.00 148 VAL A C 11
ATOM 9429 O O . VAL A 1 27 ? 2.387 5.070 -0.003 1.00 0.00 148 VAL A O 11
ATOM 9442 N N . CYS A 1 28 ? 0.541 4.433 1.114 1.00 0.00 149 CYS A N 11
ATOM 9443 C CA . CYS A 1 28 ? 0.884 5.180 2.317 1.00 0.00 149 CYS A CA 11
ATOM 9444 C C . CYS A 1 28 ? 1.635 4.294 3.308 1.00 0.00 149 CYS A C 11
ATOM 9445 O O . CYS A 1 28 ? 1.850 3.109 3.055 1.00 0.00 149 CYS A O 11
ATOM 9452 N N . GLU A 1 29 ? 2.038 4.878 4.432 1.00 0.00 150 GLU A N 11
ATOM 9453 C CA . GLU A 1 29 ? 2.773 4.149 5.456 1.00 0.00 150 GLU A CA 11
ATOM 9454 C C . GLU A 1 29 ? 1.887 3.124 6.160 1.00 0.00 150 GLU A C 11
ATOM 9455 O O . GLU A 1 29 ? 2.371 2.098 6.639 1.00 0.00 150 GLU A O 11
ATOM 9467 N N . ILE A 1 30 ? 0.591 3.408 6.229 1.00 0.00 151 ILE A N 11
ATOM 9468 C CA . ILE A 1 30 ? -0.354 2.509 6.884 1.00 0.00 151 ILE A CA 11
ATOM 9469 C C . ILE A 1 30 ? -0.413 1.155 6.183 1.00 0.00 151 ILE A C 11
ATOM 9470 O O . ILE A 1 30 ? -0.153 0.119 6.791 1.00 0.00 151 ILE A O 11
ATOM 9486 N N . HIS A 1 31 ? -0.758 1.172 4.899 1.00 0.00 152 HIS A N 11
ATOM 9487 C CA . HIS A 1 31 ? -0.854 -0.057 4.118 1.00 0.00 152 HIS A CA 11
ATOM 9488 C C . HIS A 1 31 ? 0.526 -0.558 3.685 1.00 0.00 152 HIS A C 11
ATOM 9489 O O . HIS A 1 31 ? 0.640 -1.607 3.054 1.00 0.00 152 HIS A O 11
ATOM 9502 N N . SER A 1 32 ? 1.571 0.194 4.028 1.00 0.00 153 SER A N 11
ATOM 9503 C CA . SER A 1 32 ? 2.933 -0.190 3.670 1.00 0.00 153 SER A CA 11
ATOM 9504 C C . SER A 1 32 ? 3.323 -1.501 4.340 1.00 0.00 153 SER A C 11
ATOM 9505 O O . SER A 1 32 ? 4.029 -2.325 3.757 1.00 0.00 153 SER A O 11
ATOM 9513 N N . LYS A 1 33 ? 2.856 -1.691 5.570 1.00 0.00 154 LYS A N 11
ATOM 9514 C CA . LYS A 1 33 ? 3.156 -2.904 6.324 1.00 0.00 154 LYS A CA 11
ATOM 9515 C C . LYS A 1 33 ? 1.886 -3.509 6.910 1.00 0.00 154 LYS A C 11
ATOM 9516 O O . LYS A 1 33 ? 1.914 -4.126 7.974 1.00 0.00 154 LYS A O 11
ATOM 9535 N N . ALA A 1 34 ? 0.772 -3.329 6.208 1.00 0.00 155 ALA A N 11
ATOM 9536 C CA . ALA A 1 34 ? -0.510 -3.858 6.658 1.00 0.00 155 ALA A CA 11
ATOM 9537 C C . ALA A 1 34 ? -0.723 -5.282 6.154 1.00 0.00 155 ALA A C 11
ATOM 9538 O O . ALA A 1 34 ? -0.249 -5.646 5.077 1.00 0.00 155 ALA A O 11
ATOM 9545 N N . THR A 1 35 ? -1.439 -6.081 6.936 1.00 0.00 156 THR A N 11
ATOM 9546 C CA . THR A 1 35 ? -1.715 -7.464 6.567 1.00 0.00 156 THR A CA 11
ATOM 9547 C C . THR A 1 35 ? -2.745 -7.539 5.446 1.00 0.00 156 THR A C 11
ATOM 9548 O O . THR A 1 35 ? -2.719 -8.454 4.624 1.00 0.00 156 THR A O 11
ATOM 9559 N N . THR A 1 36 ? -3.652 -6.567 5.419 1.00 0.00 157 THR A N 11
ATOM 9560 C CA . THR A 1 36 ? -4.692 -6.520 4.398 1.00 0.00 157 THR A CA 11
ATOM 9561 C C . THR A 1 36 ? -4.831 -5.117 3.819 1.00 0.00 157 THR A C 11
ATOM 9562 O O . THR A 1 36 ? -4.439 -4.134 4.446 1.00 0.00 157 THR A O 11
ATOM 9573 N N . ALA A 1 37 ? -5.391 -5.032 2.617 1.00 0.00 158 ALA A N 11
ATOM 9574 C CA . ALA A 1 37 ? -5.583 -3.748 1.951 1.00 0.00 158 ALA A CA 11
ATOM 9575 C C . ALA A 1 37 ? -6.538 -3.878 0.773 1.00 0.00 158 ALA A C 11
ATOM 9576 O O . ALA A 1 37 ? -6.375 -4.753 -0.079 1.00 0.00 158 ALA A O 11
ATOM 9583 N N . LEU A 1 38 ? -7.536 -3.001 0.727 1.00 0.00 159 LEU A N 11
ATOM 9584 C CA . LEU A 1 38 ? -8.522 -3.018 -0.349 1.00 0.00 159 LEU A CA 11
ATOM 9585 C C . LEU A 1 38 ? -8.087 -2.112 -1.498 1.00 0.00 159 LEU A C 11
ATOM 9586 O O . LEU A 1 38 ? -8.255 -0.895 -1.438 1.00 0.00 159 LEU A O 11
ATOM 9602 N N . VAL A 1 39 ? -7.530 -2.714 -2.544 1.00 0.00 160 VAL A N 11
ATOM 9603 C CA . VAL A 1 39 ? -7.075 -1.961 -3.706 1.00 0.00 160 VAL A CA 11
ATOM 9604 C C . VAL A 1 39 ? -7.771 -2.440 -4.977 1.00 0.00 160 VAL A C 11
ATOM 9605 O O . VAL A 1 39 ? -7.503 -3.538 -5.465 1.00 0.00 160 VAL A O 11
ATOM 9618 N N . GLY A 1 40 ? -8.663 -1.609 -5.506 1.00 0.00 161 GLY A N 11
ATOM 9619 C CA . GLY A 1 40 ? -9.382 -1.966 -6.715 1.00 0.00 161 GLY A CA 11
ATOM 9620 C C . GLY A 1 40 ? -10.710 -2.634 -6.424 1.00 0.00 161 GLY A C 11
ATOM 9621 O O . GLY A 1 40 ? -11.735 -2.268 -6.996 1.00 0.00 161 GLY A O 11
ATOM 9625 N N . GLY A 1 41 ? -10.692 -3.618 -5.531 1.00 0.00 162 GLY A N 11
ATOM 9626 C CA . GLY A 1 41 ? -11.911 -4.324 -5.179 1.00 0.00 162 GLY A CA 11
ATOM 9627 C C . GLY A 1 41 ? -11.644 -5.558 -4.342 1.00 0.00 162 GLY A C 11
ATOM 9628 O O . GLY A 1 41 ? -12.452 -5.926 -3.489 1.00 0.00 162 GLY A O 11
ATOM 9632 N N . ILE A 1 42 ? -10.507 -6.200 -4.585 1.00 0.00 163 ILE A N 11
ATOM 9633 C CA . ILE A 1 42 ? -10.133 -7.401 -3.848 1.00 0.00 163 ILE A CA 11
ATOM 9634 C C . ILE A 1 42 ? -9.013 -7.107 -2.855 1.00 0.00 163 ILE A C 11
ATOM 9635 O O . ILE A 1 42 ? -8.081 -6.362 -3.158 1.00 0.00 163 ILE A O 11
ATOM 9651 N N . MET A 1 43 ? -9.111 -7.697 -1.668 1.00 0.00 164 MET A N 11
ATOM 9652 C CA . MET A 1 43 ? -8.106 -7.499 -0.631 1.00 0.00 164 MET A CA 11
ATOM 9653 C C . MET A 1 43 ? -6.737 -7.982 -1.101 1.00 0.00 164 MET A C 11
ATOM 9654 O O . MET A 1 43 ? -6.638 -8.813 -2.002 1.00 0.00 164 MET A O 11
ATOM 9668 N N . GLN A 1 44 ? -5.687 -7.454 -0.482 1.00 0.00 165 GLN A N 11
ATOM 9669 C CA . GLN A 1 44 ? -4.323 -7.832 -0.838 1.00 0.00 165 GLN A CA 11
ATOM 9670 C C . GLN A 1 44 ? -3.333 -7.365 0.224 1.00 0.00 165 GLN A C 11
ATOM 9671 O O . GLN A 1 44 ? -3.719 -6.756 1.221 1.00 0.00 165 GLN A O 11
ATOM 9685 N N . ARG A 1 45 ? -2.055 -7.657 0.003 1.00 0.00 166 ARG A N 11
ATOM 9686 C CA . ARG A 1 45 ? -1.009 -7.268 0.941 1.00 0.00 166 ARG A CA 11
ATOM 9687 C C . ARG A 1 45 ? 0.192 -6.681 0.208 1.00 0.00 166 ARG A C 11
ATOM 9688 O O . ARG A 1 45 ? 0.558 -7.143 -0.874 1.00 0.00 166 ARG A O 11
ATOM 9709 N N . PHE A 1 46 ? 0.801 -5.661 0.803 1.00 0.00 167 PHE A N 11
ATOM 9710 C CA . PHE A 1 46 ? 1.963 -5.011 0.206 1.00 0.00 167 PHE A CA 11
ATOM 9711 C C . PHE A 1 46 ? 3.257 -5.649 0.702 1.00 0.00 167 PHE A C 11
ATOM 9712 O O . PHE A 1 46 ? 3.662 -5.445 1.846 1.00 0.00 167 PHE A O 11
ATOM 9729 N N . CYS A 1 47 ? 3.899 -6.425 -0.166 1.00 0.00 168 CYS A N 11
ATOM 9730 C CA . CYS A 1 47 ? 5.146 -7.092 0.185 1.00 0.00 168 CYS A CA 11
ATOM 9731 C C . CYS A 1 47 ? 6.297 -6.095 0.253 1.00 0.00 168 CYS A C 11
ATOM 9732 O O . CYS A 1 47 ? 6.262 -5.047 -0.390 1.00 0.00 168 CYS A O 11
ATOM 9740 N N . GLN A 1 48 ? 7.317 -6.430 1.037 1.00 0.00 169 GLN A N 11
ATOM 9741 C CA . GLN A 1 48 ? 8.480 -5.562 1.190 1.00 0.00 169 GLN A CA 11
ATOM 9742 C C . GLN A 1 48 ? 9.576 -5.945 0.202 1.00 0.00 169 GLN A C 11
ATOM 9743 O O . GLN A 1 48 ? 10.105 -5.094 -0.514 1.00 0.00 169 GLN A O 11
ATOM 9757 N N . GLN A 1 49 ? 9.914 -7.231 0.167 1.00 0.00 170 GLN A N 11
ATOM 9758 C CA . GLN A 1 49 ? 10.946 -7.725 -0.735 1.00 0.00 170 GLN A CA 11
ATOM 9759 C C . GLN A 1 49 ? 10.570 -7.465 -2.190 1.00 0.00 170 GLN A C 11
ATOM 9760 O O . GLN A 1 49 ? 11.436 -7.240 -3.034 1.00 0.00 170 GLN A O 11
ATOM 9774 N N . CYS A 1 50 ? 9.272 -7.496 -2.473 1.00 0.00 171 CYS A N 11
ATOM 9775 C CA . CYS A 1 50 ? 8.779 -7.262 -3.826 1.00 0.00 171 CYS A CA 11
ATOM 9776 C C . CYS A 1 50 ? 8.369 -5.805 -4.010 1.00 0.00 171 CYS A C 11
ATOM 9777 O O . CYS A 1 50 ? 8.469 -5.256 -5.107 1.00 0.00 171 CYS A O 11
ATOM 9785 N N . SER A 1 51 ? 7.906 -5.184 -2.930 1.00 0.00 172 SER A N 11
ATOM 9786 C CA . SER A 1 51 ? 7.481 -3.789 -2.973 1.00 0.00 172 SER A CA 11
ATOM 9787 C C . SER A 1 51 ? 6.313 -3.607 -3.939 1.00 0.00 172 SER A C 11
ATOM 9788 O O . SER A 1 51 ? 6.265 -2.634 -4.693 1.00 0.00 172 SER A O 11
ATOM 9796 N N . ARG A 1 52 ? 5.374 -4.547 -3.909 1.00 0.00 173 ARG A N 11
ATOM 9797 C CA . ARG A 1 52 ? 4.208 -4.490 -4.782 1.00 0.00 173 ARG A CA 11
ATOM 9798 C C . ARG A 1 52 ? 2.989 -5.105 -4.103 1.00 0.00 173 ARG A C 11
ATOM 9799 O O . ARG A 1 52 ? 3.114 -6.034 -3.303 1.00 0.00 173 ARG A O 11
ATOM 9820 N N . PHE A 1 53 ? 1.811 -4.582 -4.426 1.00 0.00 174 PHE A N 11
ATOM 9821 C CA . PHE A 1 53 ? 0.567 -5.078 -3.847 1.00 0.00 174 PHE A CA 11
ATOM 9822 C C . PHE A 1 53 ? 0.229 -6.462 -4.391 1.00 0.00 174 PHE A C 11
ATOM 9823 O O . PHE A 1 53 ? -0.275 -6.597 -5.504 1.00 0.00 174 PHE A O 11
ATOM 9840 N N . HIS A 1 54 ? 0.509 -7.489 -3.594 1.00 0.00 175 HIS A N 11
ATOM 9841 C CA . HIS A 1 54 ? 0.233 -8.865 -3.994 1.00 0.00 175 HIS A CA 11
ATOM 9842 C C . HIS A 1 54 ? -1.175 -9.279 -3.577 1.00 0.00 175 HIS A C 11
ATOM 9843 O O . HIS A 1 54 ? -1.576 -9.086 -2.430 1.00 0.00 175 HIS A O 11
ATOM 9857 N N . VAL A 1 55 ? -1.923 -9.850 -4.519 1.00 0.00 176 VAL A N 11
ATOM 9858 C CA . VAL A 1 55 ? -3.288 -10.291 -4.252 1.00 0.00 176 VAL A CA 11
ATOM 9859 C C . VAL A 1 55 ? -3.355 -11.166 -3.002 1.00 0.00 176 VAL A C 11
ATOM 9860 O O . VAL A 1 55 ? -2.476 -11.994 -2.763 1.00 0.00 176 VAL A O 11
ATOM 9873 N N . LEU A 1 56 ? -4.404 -10.974 -2.208 1.00 0.00 177 LEU A N 11
ATOM 9874 C CA . LEU A 1 56 ? -4.585 -11.744 -0.984 1.00 0.00 177 LEU A CA 11
ATOM 9875 C C . LEU A 1 56 ? -4.718 -13.232 -1.289 1.00 0.00 177 LEU A C 11
ATOM 9876 O O . LEU A 1 56 ? -5.619 -13.648 -2.019 1.00 0.00 177 LEU A O 11
ATOM 9892 N N . GLU A 1 57 ? -3.816 -14.029 -0.726 1.00 0.00 178 GLU A N 11
ATOM 9893 C CA . GLU A 1 57 ? -3.832 -15.472 -0.938 1.00 0.00 178 GLU A CA 11
ATOM 9894 C C . GLU A 1 57 ? -3.550 -16.214 0.362 1.00 0.00 178 GLU A C 11
ATOM 9895 O O . GLU A 1 57 ? -4.434 -16.852 0.932 1.00 0.00 178 GLU A O 11
ATOM 9907 N N . GLU A 1 58 ? -2.311 -16.122 0.825 1.00 0.00 179 GLU A N 11
ATOM 9908 C CA . GLU A 1 58 ? -1.903 -16.782 2.060 1.00 0.00 179 GLU A CA 11
ATOM 9909 C C . GLU A 1 58 ? -0.992 -15.875 2.884 1.00 0.00 179 GLU A C 11
ATOM 9910 O O . GLU A 1 58 ? 0.065 -16.298 3.352 1.00 0.00 179 GLU A O 11
ATOM 9922 N N . PHE A 1 59 ? -1.411 -14.626 3.058 1.00 0.00 180 PHE A N 11
ATOM 9923 C CA . PHE A 1 59 ? -0.636 -13.659 3.826 1.00 0.00 180 PHE A CA 11
ATOM 9924 C C . PHE A 1 59 ? -1.159 -13.552 5.256 1.00 0.00 180 PHE A C 11
ATOM 9925 O O . PHE A 1 59 ? -1.138 -12.477 5.856 1.00 0.00 180 PHE A O 11
ATOM 9942 N N . ASP A 1 60 ? -1.629 -14.673 5.795 1.00 0.00 181 ASP A N 11
ATOM 9943 C CA . ASP A 1 60 ? -2.158 -14.703 7.153 1.00 0.00 181 ASP A CA 11
ATOM 9944 C C . ASP A 1 60 ? -1.994 -16.091 7.768 1.00 0.00 181 ASP A C 11
ATOM 9945 O O . ASP A 1 60 ? -2.589 -16.334 8.840 1.00 0.00 181 ASP A O 11
ATOM 9956 N N . ALA A 1 3 ? 2.727 14.027 -6.667 1.00 0.00 124 ALA A N 12
ATOM 9957 C CA . ALA A 1 3 ? 1.538 13.801 -5.803 1.00 0.00 124 ALA A CA 12
ATOM 9958 C C . ALA A 1 3 ? 0.793 12.536 -6.219 1.00 0.00 124 ALA A C 12
ATOM 9959 O O . ALA A 1 3 ? 0.136 12.504 -7.258 1.00 0.00 124 ALA A O 12
ATOM 9966 N N . ILE A 1 4 ? 0.902 11.496 -5.399 1.00 0.00 125 ILE A N 12
ATOM 9967 C CA . ILE A 1 4 ? 0.239 10.228 -5.680 1.00 0.00 125 ILE A CA 12
ATOM 9968 C C . ILE A 1 4 ? -0.639 9.794 -4.510 1.00 0.00 125 ILE A C 12
ATOM 9969 O O . ILE A 1 4 ? -0.233 9.886 -3.351 1.00 0.00 125 ILE A O 12
ATOM 9985 N N . CYS A 1 5 ? -1.840 9.322 -4.821 1.00 0.00 126 CYS A N 12
ATOM 9986 C CA . CYS A 1 5 ? -2.776 8.875 -3.795 1.00 0.00 126 CYS A CA 12
ATOM 9987 C C . CYS A 1 5 ? -2.659 7.370 -3.571 1.00 0.00 126 CYS A C 12
ATOM 9988 O O . CYS A 1 5 ? -2.321 6.621 -4.487 1.00 0.00 126 CYS A O 12
ATOM 9996 N N . CYS A 1 6 ? -2.943 6.936 -2.347 1.00 0.00 127 CYS A N 12
ATOM 9997 C CA . CYS A 1 6 ? -2.871 5.522 -2.002 1.00 0.00 127 CYS A CA 12
ATOM 9998 C C . CYS A 1 6 ? -3.811 4.700 -2.878 1.00 0.00 127 CYS A C 12
ATOM 9999 O O . CYS A 1 6 ? -4.998 5.007 -2.990 1.00 0.00 127 CYS A O 12
ATOM 10006 N N . GLN A 1 7 ? -3.272 3.656 -3.502 1.00 0.00 128 GLN A N 12
ATOM 10007 C CA . GLN A 1 7 ? -4.066 2.792 -4.372 1.00 0.00 128 GLN A CA 12
ATOM 10008 C C . GLN A 1 7 ? -5.250 2.198 -3.617 1.00 0.00 128 GLN A C 12
ATOM 10009 O O . GLN A 1 7 ? -6.315 1.971 -4.192 1.00 0.00 128 GLN A O 12
ATOM 10023 N N . VAL A 1 8 ? -5.056 1.948 -2.326 1.00 0.00 129 VAL A N 12
ATOM 10024 C CA . VAL A 1 8 ? -6.107 1.380 -1.490 1.00 0.00 129 VAL A CA 12
ATOM 10025 C C . VAL A 1 8 ? -7.375 2.228 -1.552 1.00 0.00 129 VAL A C 12
ATOM 10026 O O . VAL A 1 8 ? -7.386 3.381 -1.121 1.00 0.00 129 VAL A O 12
ATOM 10039 N N . ASP A 1 9 ? -8.441 1.647 -2.098 1.00 0.00 130 ASP A N 12
ATOM 10040 C CA . ASP A 1 9 ? -9.720 2.343 -2.229 1.00 0.00 130 ASP A CA 12
ATOM 10041 C C . ASP A 1 9 ? -10.105 3.050 -0.932 1.00 0.00 130 ASP A C 12
ATOM 10042 O O . ASP A 1 9 ? -10.131 4.278 -0.869 1.00 0.00 130 ASP A O 12
ATOM 10051 N N . ASN A 1 10 ? -10.404 2.265 0.097 1.00 0.00 131 ASN A N 12
ATOM 10052 C CA . ASN A 1 10 ? -10.790 2.816 1.391 1.00 0.00 131 ASN A CA 12
ATOM 10053 C C . ASN A 1 10 ? -9.596 3.480 2.077 1.00 0.00 131 ASN A C 12
ATOM 10054 O O . ASN A 1 10 ? -9.131 3.021 3.120 1.00 0.00 131 ASN A O 12
ATOM 10065 N N . CYS A 1 11 ? -9.102 4.560 1.480 1.00 0.00 132 CYS A N 12
ATOM 10066 C CA . CYS A 1 11 ? -7.962 5.283 2.031 1.00 0.00 132 CYS A CA 12
ATOM 10067 C C . CYS A 1 11 ? -7.786 6.633 1.345 1.00 0.00 132 CYS A C 12
ATOM 10068 O O . CYS A 1 11 ? -7.437 6.703 0.167 1.00 0.00 132 CYS A O 12
ATOM 10075 N N . GLY A 1 12 ? -8.025 7.706 2.092 1.00 0.00 133 GLY A N 12
ATOM 10076 C CA . GLY A 1 12 ? -7.884 9.041 1.542 1.00 0.00 133 GLY A CA 12
ATOM 10077 C C . GLY A 1 12 ? -6.578 9.694 1.948 1.00 0.00 133 GLY A C 12
ATOM 10078 O O . GLY A 1 12 ? -6.556 10.863 2.332 1.00 0.00 133 GLY A O 12
ATOM 10082 N N . ALA A 1 13 ? -5.490 8.937 1.866 1.00 0.00 134 ALA A N 12
ATOM 10083 C CA . ALA A 1 13 ? -4.174 9.446 2.232 1.00 0.00 134 ALA A CA 12
ATOM 10084 C C . ALA A 1 13 ? -3.492 10.118 1.043 1.00 0.00 134 ALA A C 12
ATOM 10085 O O . ALA A 1 13 ? -3.867 9.894 -0.107 1.00 0.00 134 ALA A O 12
ATOM 10092 N N . ASP A 1 14 ? -2.489 10.941 1.333 1.00 0.00 135 ASP A N 12
ATOM 10093 C CA . ASP A 1 14 ? -1.753 11.645 0.290 1.00 0.00 135 ASP A CA 12
ATOM 10094 C C . ASP A 1 14 ? -0.258 11.359 0.395 1.00 0.00 135 ASP A C 12
ATOM 10095 O O . ASP A 1 14 ? 0.329 11.464 1.473 1.00 0.00 135 ASP A O 12
ATOM 10104 N N . LEU A 1 15 ? 0.350 10.997 -0.728 1.00 0.00 136 LEU A N 12
ATOM 10105 C CA . LEU A 1 15 ? 1.776 10.696 -0.763 1.00 0.00 136 LEU A CA 12
ATOM 10106 C C . LEU A 1 15 ? 2.576 11.902 -1.245 1.00 0.00 136 LEU A C 12
ATOM 10107 O O . LEU A 1 15 ? 3.551 11.758 -1.982 1.00 0.00 136 LEU A O 12
ATOM 10123 N N . SER A 1 16 ? 2.158 13.090 -0.821 1.00 0.00 137 SER A N 12
ATOM 10124 C CA . SER A 1 16 ? 2.836 14.323 -1.207 1.00 0.00 137 SER A CA 12
ATOM 10125 C C . SER A 1 16 ? 3.795 14.780 -0.115 1.00 0.00 137 SER A C 12
ATOM 10126 O O . SER A 1 16 ? 4.824 15.395 -0.395 1.00 0.00 137 SER A O 12
ATOM 10134 N N . LYS A 1 17 ? 3.452 14.476 1.134 1.00 0.00 138 LYS A N 12
ATOM 10135 C CA . LYS A 1 17 ? 4.284 14.857 2.269 1.00 0.00 138 LYS A CA 12
ATOM 10136 C C . LYS A 1 17 ? 5.419 13.858 2.471 1.00 0.00 138 LYS A C 12
ATOM 10137 O O . LYS A 1 17 ? 6.500 14.219 2.935 1.00 0.00 138 LYS A O 12
ATOM 10156 N N . VAL A 1 18 ? 5.166 12.602 2.119 1.00 0.00 139 VAL A N 12
ATOM 10157 C CA . VAL A 1 18 ? 6.166 11.551 2.263 1.00 0.00 139 VAL A CA 12
ATOM 10158 C C . VAL A 1 18 ? 7.422 11.874 1.462 1.00 0.00 139 VAL A C 12
ATOM 10159 O O . VAL A 1 18 ? 7.476 12.879 0.751 1.00 0.00 139 VAL A O 12
ATOM 10172 N N . LYS A 1 19 ? 8.432 11.017 1.580 1.00 0.00 140 LYS A N 12
ATOM 10173 C CA . LYS A 1 19 ? 9.688 11.213 0.867 1.00 0.00 140 LYS A CA 12
ATOM 10174 C C . LYS A 1 19 ? 9.807 10.241 -0.302 1.00 0.00 140 LYS A C 12
ATOM 10175 O O . LYS A 1 19 ? 9.581 10.609 -1.455 1.00 0.00 140 LYS A O 12
ATOM 10194 N N . ASP A 1 20 ? 10.164 9.000 0.003 1.00 0.00 141 ASP A N 12
ATOM 10195 C CA . ASP A 1 20 ? 10.315 7.971 -1.019 1.00 0.00 141 ASP A CA 12
ATOM 10196 C C . ASP A 1 20 ? 9.718 6.647 -0.551 1.00 0.00 141 ASP A C 12
ATOM 10197 O O . ASP A 1 20 ? 9.174 6.554 0.548 1.00 0.00 141 ASP A O 12
ATOM 10206 N N . TYR A 1 21 ? 9.827 5.625 -1.395 1.00 0.00 142 TYR A N 12
ATOM 10207 C CA . TYR A 1 21 ? 9.300 4.300 -1.074 1.00 0.00 142 TYR A CA 12
ATOM 10208 C C . TYR A 1 21 ? 7.775 4.311 -1.054 1.00 0.00 142 TYR A C 12
ATOM 10209 O O . TYR A 1 21 ? 7.128 3.681 -1.891 1.00 0.00 142 TYR A O 12
ATOM 10227 N N . HIS A 1 22 ? 7.205 5.029 -0.092 1.00 0.00 143 HIS A N 12
ATOM 10228 C CA . HIS A 1 22 ? 5.755 5.120 0.037 1.00 0.00 143 HIS A CA 12
ATOM 10229 C C . HIS A 1 22 ? 5.202 6.251 -0.827 1.00 0.00 143 HIS A C 12
ATOM 10230 O O . HIS A 1 22 ? 4.511 7.143 -0.335 1.00 0.00 143 HIS A O 12
ATOM 10244 N N . ARG A 1 23 ? 5.512 6.206 -2.118 1.00 0.00 144 ARG A N 12
ATOM 10245 C CA . ARG A 1 23 ? 5.047 7.224 -3.053 1.00 0.00 144 ARG A CA 12
ATOM 10246 C C . ARG A 1 23 ? 5.023 6.681 -4.477 1.00 0.00 144 ARG A C 12
ATOM 10247 O O . ARG A 1 23 ? 3.962 6.561 -5.089 1.00 0.00 144 ARG A O 12
ATOM 10268 N N . ARG A 1 24 ? 6.201 6.352 -5.000 1.00 0.00 145 ARG A N 12
ATOM 10269 C CA . ARG A 1 24 ? 6.313 5.819 -6.353 1.00 0.00 145 ARG A CA 12
ATOM 10270 C C . ARG A 1 24 ? 5.561 4.498 -6.479 1.00 0.00 145 ARG A C 12
ATOM 10271 O O . ARG A 1 24 ? 5.034 4.170 -7.542 1.00 0.00 145 ARG A O 12
ATOM 10292 N N . HIS A 1 25 ? 5.516 3.744 -5.385 1.00 0.00 146 HIS A N 12
ATOM 10293 C CA . HIS A 1 25 ? 4.828 2.457 -5.371 1.00 0.00 146 HIS A CA 12
ATOM 10294 C C . HIS A 1 25 ? 3.323 2.635 -5.172 1.00 0.00 146 HIS A C 12
ATOM 10295 O O . HIS A 1 25 ? 2.550 1.695 -5.357 1.00 0.00 146 HIS A O 12
ATOM 10309 N N . LYS A 1 26 ? 2.911 3.845 -4.796 1.00 0.00 147 LYS A N 12
ATOM 10310 C CA . LYS A 1 26 ? 1.497 4.141 -4.575 1.00 0.00 147 LYS A CA 12
ATOM 10311 C C . LYS A 1 26 ? 0.967 3.386 -3.360 1.00 0.00 147 LYS A C 12
ATOM 10312 O O . LYS A 1 26 ? 0.314 2.352 -3.495 1.00 0.00 147 LYS A O 12
ATOM 10331 N N . VAL A 1 27 ? 1.253 3.915 -2.173 1.00 0.00 148 VAL A N 12
ATOM 10332 C CA . VAL A 1 27 ? 0.807 3.295 -0.931 1.00 0.00 148 VAL A CA 12
ATOM 10333 C C . VAL A 1 27 ? 1.289 4.091 0.278 1.00 0.00 148 VAL A C 12
ATOM 10334 O O . VAL A 1 27 ? 2.343 4.725 0.234 1.00 0.00 148 VAL A O 12
ATOM 10347 N N . CYS A 1 28 ? 0.514 4.056 1.357 1.00 0.00 149 CYS A N 12
ATOM 10348 C CA . CYS A 1 28 ? 0.870 4.775 2.573 1.00 0.00 149 CYS A CA 12
ATOM 10349 C C . CYS A 1 28 ? 1.562 3.847 3.569 1.00 0.00 149 CYS A C 12
ATOM 10350 O O . CYS A 1 28 ? 1.598 2.631 3.378 1.00 0.00 149 CYS A O 12
ATOM 10357 N N . GLU A 1 29 ? 2.116 4.432 4.621 1.00 0.00 150 GLU A N 12
ATOM 10358 C CA . GLU A 1 29 ? 2.820 3.667 5.647 1.00 0.00 150 GLU A CA 12
ATOM 10359 C C . GLU A 1 29 ? 1.901 2.656 6.329 1.00 0.00 150 GLU A C 12
ATOM 10360 O O . GLU A 1 29 ? 2.365 1.652 6.868 1.00 0.00 150 GLU A O 12
ATOM 10372 N N . ILE A 1 30 ? 0.600 2.928 6.313 1.00 0.00 151 ILE A N 12
ATOM 10373 C CA . ILE A 1 30 ? -0.369 2.035 6.941 1.00 0.00 151 ILE A CA 12
ATOM 10374 C C . ILE A 1 30 ? -0.482 0.714 6.186 1.00 0.00 151 ILE A C 12
ATOM 10375 O O . ILE A 1 30 ? -0.129 -0.342 6.711 1.00 0.00 151 ILE A O 12
ATOM 10391 N N . HIS A 1 31 ? -0.982 0.779 4.955 1.00 0.00 152 HIS A N 12
ATOM 10392 C CA . HIS A 1 31 ? -1.147 -0.415 4.134 1.00 0.00 152 HIS A CA 12
ATOM 10393 C C . HIS A 1 31 ? 0.202 -1.014 3.732 1.00 0.00 152 HIS A C 12
ATOM 10394 O O . HIS A 1 31 ? 0.265 -2.139 3.238 1.00 0.00 152 HIS A O 12
ATOM 10407 N N . SER A 1 32 ? 1.280 -0.263 3.949 1.00 0.00 153 SER A N 12
ATOM 10408 C CA . SER A 1 32 ? 2.617 -0.737 3.608 1.00 0.00 153 SER A CA 12
ATOM 10409 C C . SER A 1 32 ? 2.933 -2.044 4.328 1.00 0.00 153 SER A C 12
ATOM 10410 O O . SER A 1 32 ? 3.707 -2.864 3.835 1.00 0.00 153 SER A O 12
ATOM 10418 N N . LYS A 1 33 ? 2.329 -2.233 5.498 1.00 0.00 154 LYS A N 12
ATOM 10419 C CA . LYS A 1 33 ? 2.546 -3.441 6.283 1.00 0.00 154 LYS A CA 12
ATOM 10420 C C . LYS A 1 33 ? 1.288 -3.819 7.060 1.00 0.00 154 LYS A C 12
ATOM 10421 O O . LYS A 1 33 ? 1.366 -4.336 8.175 1.00 0.00 154 LYS A O 12
ATOM 10440 N N . ALA A 1 34 ? 0.129 -3.561 6.461 1.00 0.00 155 ALA A N 12
ATOM 10441 C CA . ALA A 1 34 ? -1.144 -3.875 7.097 1.00 0.00 155 ALA A CA 12
ATOM 10442 C C . ALA A 1 34 ? -1.558 -5.316 6.812 1.00 0.00 155 ALA A C 12
ATOM 10443 O O . ALA A 1 34 ? -0.943 -5.998 5.994 1.00 0.00 155 ALA A O 12
ATOM 10450 N N . THR A 1 35 ? -2.605 -5.771 7.492 1.00 0.00 156 THR A N 12
ATOM 10451 C CA . THR A 1 35 ? -3.101 -7.129 7.311 1.00 0.00 156 THR A CA 12
ATOM 10452 C C . THR A 1 35 ? -3.776 -7.290 5.953 1.00 0.00 156 THR A C 12
ATOM 10453 O O . THR A 1 35 ? -3.504 -8.244 5.223 1.00 0.00 156 THR A O 12
ATOM 10464 N N . THR A 1 36 ? -4.656 -6.353 5.621 1.00 0.00 157 THR A N 12
ATOM 10465 C CA . THR A 1 36 ? -5.370 -6.391 4.351 1.00 0.00 157 THR A CA 12
ATOM 10466 C C . THR A 1 36 ? -5.522 -4.991 3.764 1.00 0.00 157 THR A C 12
ATOM 10467 O O . THR A 1 36 ? -5.346 -3.991 4.462 1.00 0.00 157 THR A O 12
ATOM 10478 N N . ALA A 1 37 ? -5.847 -4.927 2.477 1.00 0.00 158 ALA A N 12
ATOM 10479 C CA . ALA A 1 37 ? -6.022 -3.651 1.796 1.00 0.00 158 ALA A CA 12
ATOM 10480 C C . ALA A 1 37 ? -6.892 -3.807 0.553 1.00 0.00 158 ALA A C 12
ATOM 10481 O O . ALA A 1 37 ? -6.683 -4.712 -0.255 1.00 0.00 158 ALA A O 12
ATOM 10488 N N . LEU A 1 38 ? -7.871 -2.920 0.409 1.00 0.00 159 LEU A N 12
ATOM 10489 C CA . LEU A 1 38 ? -8.775 -2.959 -0.734 1.00 0.00 159 LEU A CA 12
ATOM 10490 C C . LEU A 1 38 ? -8.235 -2.118 -1.886 1.00 0.00 159 LEU A C 12
ATOM 10491 O O . LEU A 1 38 ? -8.152 -0.895 -1.788 1.00 0.00 159 LEU A O 12
ATOM 10507 N N . VAL A 1 39 ? -7.871 -2.781 -2.979 1.00 0.00 160 VAL A N 12
ATOM 10508 C CA . VAL A 1 39 ? -7.341 -2.094 -4.150 1.00 0.00 160 VAL A CA 12
ATOM 10509 C C . VAL A 1 39 ? -8.076 -2.524 -5.416 1.00 0.00 160 VAL A C 12
ATOM 10510 O O . VAL A 1 39 ? -7.760 -3.555 -6.010 1.00 0.00 160 VAL A O 12
ATOM 10523 N N . GLY A 1 40 ? -9.057 -1.727 -5.825 1.00 0.00 161 GLY A N 12
ATOM 10524 C CA . GLY A 1 40 ? -9.821 -2.041 -7.017 1.00 0.00 161 GLY A CA 12
ATOM 10525 C C . GLY A 1 40 ? -11.050 -2.877 -6.716 1.00 0.00 161 GLY A C 12
ATOM 10526 O O . GLY A 1 40 ? -12.150 -2.564 -7.172 1.00 0.00 161 GLY A O 12
ATOM 10530 N N . GLY A 1 41 ? -10.862 -3.941 -5.942 1.00 0.00 162 GLY A N 12
ATOM 10531 C CA . GLY A 1 41 ? -11.972 -4.809 -5.592 1.00 0.00 162 GLY A CA 12
ATOM 10532 C C . GLY A 1 41 ? -11.532 -6.019 -4.793 1.00 0.00 162 GLY A C 12
ATOM 10533 O O . GLY A 1 41 ? -12.248 -6.481 -3.906 1.00 0.00 162 GLY A O 12
ATOM 10537 N N . ILE A 1 42 ? -10.348 -6.534 -5.109 1.00 0.00 163 ILE A N 12
ATOM 10538 C CA . ILE A 1 42 ? -9.810 -7.698 -4.416 1.00 0.00 163 ILE A CA 12
ATOM 10539 C C . ILE A 1 42 ? -8.767 -7.286 -3.381 1.00 0.00 163 ILE A C 12
ATOM 10540 O O . ILE A 1 42 ? -7.862 -6.505 -3.676 1.00 0.00 163 ILE A O 12
ATOM 10556 N N . MET A 1 43 ? -8.900 -7.818 -2.171 1.00 0.00 164 MET A N 12
ATOM 10557 C CA . MET A 1 43 ? -7.969 -7.505 -1.093 1.00 0.00 164 MET A CA 12
ATOM 10558 C C . MET A 1 43 ? -6.557 -7.959 -1.446 1.00 0.00 164 MET A C 12
ATOM 10559 O O . MET A 1 43 ? -6.368 -8.828 -2.298 1.00 0.00 164 MET A O 12
ATOM 10573 N N . GLN A 1 44 ? -5.567 -7.367 -0.786 1.00 0.00 165 GLN A N 12
ATOM 10574 C CA . GLN A 1 44 ? -4.172 -7.713 -1.030 1.00 0.00 165 GLN A CA 12
ATOM 10575 C C . GLN A 1 44 ? -3.267 -7.118 0.044 1.00 0.00 165 GLN A C 12
ATOM 10576 O O . GLN A 1 44 ? -3.700 -6.292 0.847 1.00 0.00 165 GLN A O 12
ATOM 10590 N N . ARG A 1 45 ? -2.009 -7.545 0.053 1.00 0.00 166 ARG A N 12
ATOM 10591 C CA . ARG A 1 45 ? -1.040 -7.057 1.025 1.00 0.00 166 ARG A CA 12
ATOM 10592 C C . ARG A 1 45 ? 0.104 -6.324 0.332 1.00 0.00 166 ARG A C 12
ATOM 10593 O O . ARG A 1 45 ? 0.100 -6.160 -0.888 1.00 0.00 166 ARG A O 12
ATOM 10614 N N . PHE A 1 46 ? 1.083 -5.888 1.117 1.00 0.00 167 PHE A N 12
ATOM 10615 C CA . PHE A 1 46 ? 2.236 -5.173 0.578 1.00 0.00 167 PHE A CA 12
ATOM 10616 C C . PHE A 1 46 ? 3.534 -5.892 0.931 1.00 0.00 167 PHE A C 12
ATOM 10617 O O . PHE A 1 46 ? 3.770 -6.232 2.090 1.00 0.00 167 PHE A O 12
ATOM 10634 N N . CYS A 1 47 ? 4.372 -6.119 -0.075 1.00 0.00 168 CYS A N 12
ATOM 10635 C CA . CYS A 1 47 ? 5.645 -6.797 0.130 1.00 0.00 168 CYS A CA 12
ATOM 10636 C C . CYS A 1 47 ? 6.795 -5.795 0.170 1.00 0.00 168 CYS A C 12
ATOM 10637 O O . CYS A 1 47 ? 6.723 -4.730 -0.440 1.00 0.00 168 CYS A O 12
ATOM 10645 N N . GLN A 1 48 ? 7.853 -6.147 0.893 1.00 0.00 169 GLN A N 12
ATOM 10646 C CA . GLN A 1 48 ? 9.020 -5.279 1.013 1.00 0.00 169 GLN A CA 12
ATOM 10647 C C . GLN A 1 48 ? 10.104 -5.685 0.020 1.00 0.00 169 GLN A C 12
ATOM 10648 O O . GLN A 1 48 ? 10.724 -4.836 -0.620 1.00 0.00 169 GLN A O 12
ATOM 10662 N N . GLN A 1 49 ? 10.324 -6.989 -0.105 1.00 0.00 170 GLN A N 12
ATOM 10663 C CA . GLN A 1 49 ? 11.332 -7.508 -1.022 1.00 0.00 170 GLN A CA 12
ATOM 10664 C C . GLN A 1 49 ? 10.773 -7.629 -2.435 1.00 0.00 170 GLN A C 12
ATOM 10665 O O . GLN A 1 49 ? 11.488 -7.425 -3.416 1.00 0.00 170 GLN A O 12
ATOM 10679 N N . CYS A 1 50 ? 9.489 -7.959 -2.531 1.00 0.00 171 CYS A N 12
ATOM 10680 C CA . CYS A 1 50 ? 8.830 -8.104 -3.823 1.00 0.00 171 CYS A CA 12
ATOM 10681 C C . CYS A 1 50 ? 8.295 -6.764 -4.318 1.00 0.00 171 CYS A C 12
ATOM 10682 O O . CYS A 1 50 ? 8.168 -6.541 -5.521 1.00 0.00 171 CYS A O 12
ATOM 10690 N N . SER A 1 51 ? 7.981 -5.874 -3.381 1.00 0.00 172 SER A N 12
ATOM 10691 C CA . SER A 1 51 ? 7.459 -4.554 -3.723 1.00 0.00 172 SER A CA 12
ATOM 10692 C C . SER A 1 51 ? 6.104 -4.668 -4.415 1.00 0.00 172 SER A C 12
ATOM 10693 O O . SER A 1 51 ? 5.666 -5.765 -4.767 1.00 0.00 172 SER A O 12
ATOM 10701 N N . ARG A 1 52 ? 5.445 -3.531 -4.606 1.00 0.00 173 ARG A N 12
ATOM 10702 C CA . ARG A 1 52 ? 4.139 -3.503 -5.256 1.00 0.00 173 ARG A CA 12
ATOM 10703 C C . ARG A 1 52 ? 3.114 -4.292 -4.449 1.00 0.00 173 ARG A C 12
ATOM 10704 O O . ARG A 1 52 ? 3.471 -5.139 -3.630 1.00 0.00 173 ARG A O 12
ATOM 10725 N N . PHE A 1 53 ? 1.837 -4.008 -4.686 1.00 0.00 174 PHE A N 12
ATOM 10726 C CA . PHE A 1 53 ? 0.758 -4.693 -3.981 1.00 0.00 174 PHE A CA 12
ATOM 10727 C C . PHE A 1 53 ? 0.583 -6.115 -4.502 1.00 0.00 174 PHE A C 12
ATOM 10728 O O . PHE A 1 53 ? 0.580 -6.349 -5.711 1.00 0.00 174 PHE A O 12
ATOM 10745 N N . HIS A 1 54 ? 0.437 -7.062 -3.581 1.00 0.00 175 HIS A N 12
ATOM 10746 C CA . HIS A 1 54 ? 0.261 -8.463 -3.947 1.00 0.00 175 HIS A CA 12
ATOM 10747 C C . HIS A 1 54 ? -0.916 -9.076 -3.194 1.00 0.00 175 HIS A C 12
ATOM 10748 O O . HIS A 1 54 ? -1.066 -8.879 -1.988 1.00 0.00 175 HIS A O 12
ATOM 10762 N N . VAL A 1 55 ? -1.752 -9.819 -3.915 1.00 0.00 176 VAL A N 12
ATOM 10763 C CA . VAL A 1 55 ? -2.918 -10.460 -3.316 1.00 0.00 176 VAL A CA 12
ATOM 10764 C C . VAL A 1 55 ? -2.515 -11.370 -2.160 1.00 0.00 176 VAL A C 12
ATOM 10765 O O . VAL A 1 55 ? -1.451 -11.991 -2.187 1.00 0.00 176 VAL A O 12
ATOM 10778 N N . LEU A 1 56 ? -3.371 -11.445 -1.147 1.00 0.00 177 LEU A N 12
ATOM 10779 C CA . LEU A 1 56 ? -3.107 -12.280 0.018 1.00 0.00 177 LEU A CA 12
ATOM 10780 C C . LEU A 1 56 ? -3.602 -13.704 -0.209 1.00 0.00 177 LEU A C 12
ATOM 10781 O O . LEU A 1 56 ? -4.476 -14.192 0.510 1.00 0.00 177 LEU A O 12
ATOM 10797 N N . GLU A 1 57 ? -3.039 -14.368 -1.213 1.00 0.00 178 GLU A N 12
ATOM 10798 C CA . GLU A 1 57 ? -3.424 -15.736 -1.535 1.00 0.00 178 GLU A CA 12
ATOM 10799 C C . GLU A 1 57 ? -2.752 -16.725 -0.589 1.00 0.00 178 GLU A C 12
ATOM 10800 O O . GLU A 1 57 ? -3.332 -17.751 -0.233 1.00 0.00 178 GLU A O 12
ATOM 10812 N N . GLU A 1 58 ? -1.526 -16.409 -0.186 1.00 0.00 179 GLU A N 12
ATOM 10813 C CA . GLU A 1 58 ? -0.774 -17.269 0.720 1.00 0.00 179 GLU A CA 12
ATOM 10814 C C . GLU A 1 58 ? 0.083 -16.442 1.675 1.00 0.00 179 GLU A C 12
ATOM 10815 O O . GLU A 1 58 ? 1.103 -16.915 2.175 1.00 0.00 179 GLU A O 12
ATOM 10827 N N . PHE A 1 59 ? -0.337 -15.205 1.924 1.00 0.00 180 PHE A N 12
ATOM 10828 C CA . PHE A 1 59 ? 0.394 -14.316 2.819 1.00 0.00 180 PHE A CA 12
ATOM 10829 C C . PHE A 1 59 ? -0.035 -14.527 4.267 1.00 0.00 180 PHE A C 12
ATOM 10830 O O . PHE A 1 59 ? -1.137 -14.143 4.661 1.00 0.00 180 PHE A O 12
ATOM 10847 N N . ASP A 1 60 ? 0.840 -15.139 5.057 1.00 0.00 181 ASP A N 12
ATOM 10848 C CA . ASP A 1 60 ? 0.552 -15.402 6.462 1.00 0.00 181 ASP A CA 12
ATOM 10849 C C . ASP A 1 60 ? 1.109 -14.292 7.347 1.00 0.00 181 ASP A C 12
ATOM 10850 O O . ASP A 1 60 ? 1.570 -13.272 6.796 1.00 0.00 181 ASP A O 12
ATOM 10861 N N . ALA A 1 3 ? 2.381 14.521 -6.055 1.00 0.00 124 ALA A N 13
ATOM 10862 C CA . ALA A 1 3 ? 1.212 14.193 -5.197 1.00 0.00 124 ALA A CA 13
ATOM 10863 C C . ALA A 1 3 ? 0.463 12.980 -5.734 1.00 0.00 124 ALA A C 13
ATOM 10864 O O . ALA A 1 3 ? -0.138 13.034 -6.808 1.00 0.00 124 ALA A O 13
ATOM 10871 N N . ILE A 1 4 ? 0.500 11.886 -4.981 1.00 0.00 125 ILE A N 13
ATOM 10872 C CA . ILE A 1 4 ? -0.177 10.659 -5.381 1.00 0.00 125 ILE A CA 13
ATOM 10873 C C . ILE A 1 4 ? -0.993 10.081 -4.231 1.00 0.00 125 ILE A C 13
ATOM 10874 O O . ILE A 1 4 ? -0.505 9.963 -3.108 1.00 0.00 125 ILE A O 13
ATOM 10890 N N . CYS A 1 5 ? -2.240 9.721 -4.519 1.00 0.00 126 CYS A N 13
ATOM 10891 C CA . CYS A 1 5 ? -3.125 9.154 -3.509 1.00 0.00 126 CYS A CA 13
ATOM 10892 C C . CYS A 1 5 ? -2.921 7.647 -3.390 1.00 0.00 126 CYS A C 13
ATOM 10893 O O . CYS A 1 5 ? -2.508 6.988 -4.343 1.00 0.00 126 CYS A O 13
ATOM 10901 N N . CYS A 1 6 ? -3.218 7.108 -2.211 1.00 0.00 127 CYS A N 13
ATOM 10902 C CA . CYS A 1 6 ? -3.068 5.678 -1.965 1.00 0.00 127 CYS A CA 13
ATOM 10903 C C . CYS A 1 6 ? -4.007 4.874 -2.858 1.00 0.00 127 CYS A C 13
ATOM 10904 O O . CYS A 1 6 ? -5.204 5.155 -2.932 1.00 0.00 127 CYS A O 13
ATOM 10911 N N . GLN A 1 7 ? -3.458 3.870 -3.536 1.00 0.00 128 GLN A N 13
ATOM 10912 C CA . GLN A 1 7 ? -4.248 3.024 -4.424 1.00 0.00 128 GLN A CA 13
ATOM 10913 C C . GLN A 1 7 ? -5.408 2.377 -3.673 1.00 0.00 128 GLN A C 13
ATOM 10914 O O . GLN A 1 7 ? -6.460 2.106 -4.252 1.00 0.00 128 GLN A O 13
ATOM 10928 N N . VAL A 1 8 ? -5.209 2.137 -2.383 1.00 0.00 129 VAL A N 13
ATOM 10929 C CA . VAL A 1 8 ? -6.239 1.524 -1.552 1.00 0.00 129 VAL A CA 13
ATOM 10930 C C . VAL A 1 8 ? -7.507 2.372 -1.535 1.00 0.00 129 VAL A C 13
ATOM 10931 O O . VAL A 1 8 ? -7.477 3.544 -1.160 1.00 0.00 129 VAL A O 13
ATOM 10944 N N . ASP A 1 9 ? -8.619 1.772 -1.947 1.00 0.00 130 ASP A N 13
ATOM 10945 C CA . ASP A 1 9 ? -9.898 2.472 -1.982 1.00 0.00 130 ASP A CA 13
ATOM 10946 C C . ASP A 1 9 ? -10.271 3.002 -0.601 1.00 0.00 130 ASP A C 13
ATOM 10947 O O . ASP A 1 9 ? -10.452 4.204 -0.414 1.00 0.00 130 ASP A O 13
ATOM 10956 N N . ASN A 1 10 ? -10.387 2.095 0.364 1.00 0.00 131 ASN A N 13
ATOM 10957 C CA . ASN A 1 10 ? -10.740 2.470 1.727 1.00 0.00 131 ASN A CA 13
ATOM 10958 C C . ASN A 1 10 ? -9.561 3.142 2.431 1.00 0.00 131 ASN A C 13
ATOM 10959 O O . ASN A 1 10 ? -9.021 2.614 3.403 1.00 0.00 131 ASN A O 13
ATOM 10970 N N . CYS A 1 11 ? -9.169 4.309 1.931 1.00 0.00 132 CYS A N 13
ATOM 10971 C CA . CYS A 1 11 ? -8.056 5.052 2.512 1.00 0.00 132 CYS A CA 13
ATOM 10972 C C . CYS A 1 11 ? -8.197 6.548 2.244 1.00 0.00 132 CYS A C 13
ATOM 10973 O O . CYS A 1 11 ? -8.402 7.337 3.167 1.00 0.00 132 CYS A O 13
ATOM 10980 N N . GLY A 1 12 ? -8.084 6.932 0.976 1.00 0.00 133 GLY A N 13
ATOM 10981 C CA . GLY A 1 12 ? -8.201 8.333 0.615 1.00 0.00 133 GLY A CA 13
ATOM 10982 C C . GLY A 1 12 ? -7.104 9.182 1.226 1.00 0.00 133 GLY A C 13
ATOM 10983 O O . GLY A 1 12 ? -7.307 10.363 1.507 1.00 0.00 133 GLY A O 13
ATOM 10987 N N . ALA A 1 13 ? -5.938 8.578 1.433 1.00 0.00 134 ALA A N 13
ATOM 10988 C CA . ALA A 1 13 ? -4.805 9.285 2.016 1.00 0.00 134 ALA A CA 13
ATOM 10989 C C . ALA A 1 13 ? -4.029 10.053 0.951 1.00 0.00 134 ALA A C 13
ATOM 10990 O O . ALA A 1 13 ? -4.410 10.066 -0.219 1.00 0.00 134 ALA A O 13
ATOM 10997 N N . ASP A 1 14 ? -2.941 10.694 1.364 1.00 0.00 135 ASP A N 13
ATOM 10998 C CA . ASP A 1 14 ? -2.112 11.465 0.446 1.00 0.00 135 ASP A CA 13
ATOM 10999 C C . ASP A 1 14 ? -0.641 11.092 0.594 1.00 0.00 135 ASP A C 13
ATOM 11000 O O . ASP A 1 14 ? -0.164 10.836 1.699 1.00 0.00 135 ASP A O 13
ATOM 11009 N N . LEU A 1 15 ? 0.072 11.061 -0.527 1.00 0.00 136 LEU A N 13
ATOM 11010 C CA . LEU A 1 15 ? 1.491 10.718 -0.522 1.00 0.00 136 LEU A CA 13
ATOM 11011 C C . LEU A 1 15 ? 2.332 11.883 -1.033 1.00 0.00 136 LEU A C 13
ATOM 11012 O O . LEU A 1 15 ? 3.242 11.698 -1.843 1.00 0.00 136 LEU A O 13
ATOM 11028 N N . SER A 1 16 ? 2.023 13.084 -0.556 1.00 0.00 137 SER A N 13
ATOM 11029 C CA . SER A 1 16 ? 2.751 14.279 -0.964 1.00 0.00 137 SER A CA 13
ATOM 11030 C C . SER A 1 16 ? 3.863 14.607 0.026 1.00 0.00 137 SER A C 13
ATOM 11031 O O . SER A 1 16 ? 4.899 15.156 -0.348 1.00 0.00 137 SER A O 13
ATOM 11039 N N . LYS A 1 17 ? 3.643 14.264 1.291 1.00 0.00 138 LYS A N 13
ATOM 11040 C CA . LYS A 1 17 ? 4.628 14.522 2.335 1.00 0.00 138 LYS A CA 13
ATOM 11041 C C . LYS A 1 17 ? 5.741 13.480 2.305 1.00 0.00 138 LYS A C 13
ATOM 11042 O O . LYS A 1 17 ? 6.887 13.771 2.645 1.00 0.00 138 LYS A O 13
ATOM 11061 N N . VAL A 1 18 ? 5.396 12.264 1.894 1.00 0.00 139 VAL A N 13
ATOM 11062 C CA . VAL A 1 18 ? 6.365 11.178 1.818 1.00 0.00 139 VAL A CA 13
ATOM 11063 C C . VAL A 1 18 ? 7.508 11.528 0.870 1.00 0.00 139 VAL A C 13
ATOM 11064 O O . VAL A 1 18 ? 7.537 12.612 0.290 1.00 0.00 139 VAL A O 13
ATOM 11077 N N . LYS A 1 19 ? 8.449 10.601 0.717 1.00 0.00 140 LYS A N 13
ATOM 11078 C CA . LYS A 1 19 ? 9.595 10.809 -0.161 1.00 0.00 140 LYS A CA 13
ATOM 11079 C C . LYS A 1 19 ? 9.755 9.645 -1.132 1.00 0.00 140 LYS A C 13
ATOM 11080 O O . LYS A 1 19 ? 9.387 9.742 -2.303 1.00 0.00 140 LYS A O 13
ATOM 11099 N N . ASP A 1 20 ? 10.308 8.545 -0.637 1.00 0.00 141 ASP A N 13
ATOM 11100 C CA . ASP A 1 20 ? 10.519 7.359 -1.457 1.00 0.00 141 ASP A CA 13
ATOM 11101 C C . ASP A 1 20 ? 10.011 6.109 -0.747 1.00 0.00 141 ASP A C 13
ATOM 11102 O O . ASP A 1 20 ? 9.577 6.169 0.404 1.00 0.00 141 ASP A O 13
ATOM 11111 N N . TYR A 1 21 ? 10.063 4.976 -1.441 1.00 0.00 142 TYR A N 13
ATOM 11112 C CA . TYR A 1 21 ? 9.607 3.710 -0.878 1.00 0.00 142 TYR A CA 13
ATOM 11113 C C . TYR A 1 21 ? 8.137 3.792 -0.475 1.00 0.00 142 TYR A C 13
ATOM 11114 O O . TYR A 1 21 ? 7.703 3.123 0.462 1.00 0.00 142 TYR A O 13
ATOM 11132 N N . HIS A 1 22 ? 7.379 4.614 -1.189 1.00 0.00 143 HIS A N 13
ATOM 11133 C CA . HIS A 1 22 ? 5.958 4.781 -0.905 1.00 0.00 143 HIS A CA 13
ATOM 11134 C C . HIS A 1 22 ? 5.253 5.492 -2.055 1.00 0.00 143 HIS A C 13
ATOM 11135 O O . HIS A 1 22 ? 4.202 5.052 -2.519 1.00 0.00 143 HIS A O 13
ATOM 11149 N N . ARG A 1 23 ? 5.840 6.593 -2.511 1.00 0.00 144 ARG A N 13
ATOM 11150 C CA . ARG A 1 23 ? 5.269 7.366 -3.608 1.00 0.00 144 ARG A CA 13
ATOM 11151 C C . ARG A 1 23 ? 5.350 6.590 -4.919 1.00 0.00 144 ARG A C 13
ATOM 11152 O O . ARG A 1 23 ? 4.355 6.448 -5.630 1.00 0.00 144 ARG A O 13
ATOM 11173 N N . ARG A 1 24 ? 6.541 6.090 -5.233 1.00 0.00 145 ARG A N 13
ATOM 11174 C CA . ARG A 1 24 ? 6.751 5.327 -6.458 1.00 0.00 145 ARG A CA 13
ATOM 11175 C C . ARG A 1 24 ? 5.859 4.089 -6.486 1.00 0.00 145 ARG A C 13
ATOM 11176 O O . ARG A 1 24 ? 5.184 3.820 -7.480 1.00 0.00 145 ARG A O 13
ATOM 11197 N N . HIS A 1 25 ? 5.865 3.338 -5.389 1.00 0.00 146 HIS A N 13
ATOM 11198 C CA . HIS A 1 25 ? 5.056 2.129 -5.285 1.00 0.00 146 HIS A CA 13
ATOM 11199 C C . HIS A 1 25 ? 3.570 2.464 -5.159 1.00 0.00 146 HIS A C 13
ATOM 11200 O O . HIS A 1 25 ? 2.715 1.591 -5.310 1.00 0.00 146 HIS A O 13
ATOM 11214 N N . LYS A 1 26 ? 3.266 3.728 -4.879 1.00 0.00 147 LYS A N 13
ATOM 11215 C CA . LYS A 1 26 ? 1.883 4.170 -4.731 1.00 0.00 147 LYS A CA 13
ATOM 11216 C C . LYS A 1 26 ? 1.203 3.452 -3.570 1.00 0.00 147 LYS A C 13
ATOM 11217 O O . LYS A 1 26 ? 0.440 2.507 -3.771 1.00 0.00 147 LYS A O 13
ATOM 11236 N N . VAL A 1 27 ? 1.487 3.910 -2.355 1.00 0.00 148 VAL A N 13
ATOM 11237 C CA . VAL A 1 27 ? 0.904 3.315 -1.158 1.00 0.00 148 VAL A CA 13
ATOM 11238 C C . VAL A 1 27 ? 1.372 4.043 0.098 1.00 0.00 148 VAL A C 13
ATOM 11239 O O . VAL A 1 27 ? 2.533 4.445 0.198 1.00 0.00 148 VAL A O 13
ATOM 11252 N N . CYS A 1 28 ? 0.465 4.212 1.053 1.00 0.00 149 CYS A N 13
ATOM 11253 C CA . CYS A 1 28 ? 0.789 4.892 2.302 1.00 0.00 149 CYS A CA 13
ATOM 11254 C C . CYS A 1 28 ? 1.633 3.998 3.206 1.00 0.00 149 CYS A C 13
ATOM 11255 O O . CYS A 1 28 ? 2.167 2.980 2.763 1.00 0.00 149 CYS A O 13
ATOM 11262 N N . GLU A 1 29 ? 1.752 4.382 4.473 1.00 0.00 150 GLU A N 13
ATOM 11263 C CA . GLU A 1 29 ? 2.536 3.613 5.434 1.00 0.00 150 GLU A CA 13
ATOM 11264 C C . GLU A 1 29 ? 1.685 2.527 6.088 1.00 0.00 150 GLU A C 13
ATOM 11265 O O . GLU A 1 29 ? 2.189 1.463 6.446 1.00 0.00 150 GLU A O 13
ATOM 11277 N N . ILE A 1 30 ? 0.395 2.804 6.244 1.00 0.00 151 ILE A N 13
ATOM 11278 C CA . ILE A 1 30 ? -0.522 1.852 6.859 1.00 0.00 151 ILE A CA 13
ATOM 11279 C C . ILE A 1 30 ? -0.571 0.547 6.069 1.00 0.00 151 ILE A C 13
ATOM 11280 O O . ILE A 1 30 ? -0.052 -0.479 6.513 1.00 0.00 151 ILE A O 13
ATOM 11296 N N . HIS A 1 31 ? -1.198 0.589 4.897 1.00 0.00 152 HIS A N 13
ATOM 11297 C CA . HIS A 1 31 ? -1.314 -0.591 4.047 1.00 0.00 152 HIS A CA 13
ATOM 11298 C C . HIS A 1 31 ? 0.061 -1.160 3.703 1.00 0.00 152 HIS A C 13
ATOM 11299 O O . HIS A 1 31 ? 0.189 -2.340 3.378 1.00 0.00 152 HIS A O 13
ATOM 11312 N N . SER A 1 32 ? 1.087 -0.315 3.778 1.00 0.00 153 SER A N 13
ATOM 11313 C CA . SER A 1 32 ? 2.449 -0.740 3.475 1.00 0.00 153 SER A CA 13
ATOM 11314 C C . SER A 1 32 ? 2.858 -1.927 4.344 1.00 0.00 153 SER A C 13
ATOM 11315 O O . SER A 1 32 ? 3.718 -2.721 3.964 1.00 0.00 153 SER A O 13
ATOM 11323 N N . LYS A 1 33 ? 2.235 -2.041 5.512 1.00 0.00 154 LYS A N 13
ATOM 11324 C CA . LYS A 1 33 ? 2.530 -3.132 6.434 1.00 0.00 154 LYS A CA 13
ATOM 11325 C C . LYS A 1 33 ? 1.284 -3.526 7.222 1.00 0.00 154 LYS A C 13
ATOM 11326 O O . LYS A 1 33 ? 1.374 -3.965 8.367 1.00 0.00 154 LYS A O 13
ATOM 11345 N N . ALA A 1 34 ? 0.122 -3.365 6.598 1.00 0.00 155 ALA A N 13
ATOM 11346 C CA . ALA A 1 34 ? -1.143 -3.704 7.237 1.00 0.00 155 ALA A CA 13
ATOM 11347 C C . ALA A 1 34 ? -1.460 -5.188 7.083 1.00 0.00 155 ALA A C 13
ATOM 11348 O O . ALA A 1 34 ? -0.636 -5.961 6.594 1.00 0.00 155 ALA A O 13
ATOM 11355 N N . THR A 1 35 ? -2.659 -5.578 7.505 1.00 0.00 156 THR A N 13
ATOM 11356 C CA . THR A 1 35 ? -3.085 -6.970 7.413 1.00 0.00 156 THR A CA 13
ATOM 11357 C C . THR A 1 35 ? -3.876 -7.220 6.135 1.00 0.00 156 THR A C 13
ATOM 11358 O O . THR A 1 35 ? -3.546 -8.113 5.354 1.00 0.00 156 THR A O 13
ATOM 11369 N N . THR A 1 36 ? -4.921 -6.427 5.925 1.00 0.00 157 THR A N 13
ATOM 11370 C CA . THR A 1 36 ? -5.759 -6.564 4.739 1.00 0.00 157 THR A CA 13
ATOM 11371 C C . THR A 1 36 ? -6.080 -5.203 4.131 1.00 0.00 157 THR A C 13
ATOM 11372 O O . THR A 1 36 ? -6.664 -4.340 4.788 1.00 0.00 157 THR A O 13
ATOM 11383 N N . ALA A 1 37 ? -5.696 -5.017 2.873 1.00 0.00 158 ALA A N 13
ATOM 11384 C CA . ALA A 1 37 ? -5.943 -3.761 2.176 1.00 0.00 158 ALA A CA 13
ATOM 11385 C C . ALA A 1 37 ? -7.130 -3.885 1.226 1.00 0.00 158 ALA A C 13
ATOM 11386 O O . ALA A 1 37 ? -7.858 -4.878 1.254 1.00 0.00 158 ALA A O 13
ATOM 11393 N N . LEU A 1 38 ? -7.318 -2.874 0.384 1.00 0.00 159 LEU A N 13
ATOM 11394 C CA . LEU A 1 38 ? -8.418 -2.873 -0.573 1.00 0.00 159 LEU A CA 13
ATOM 11395 C C . LEU A 1 38 ? -8.065 -2.046 -1.807 1.00 0.00 159 LEU A C 13
ATOM 11396 O O . LEU A 1 38 ? -8.264 -0.833 -1.831 1.00 0.00 159 LEU A O 13
ATOM 11412 N N . VAL A 1 39 ? -7.543 -2.716 -2.831 1.00 0.00 160 VAL A N 13
ATOM 11413 C CA . VAL A 1 39 ? -7.165 -2.045 -4.067 1.00 0.00 160 VAL A CA 13
ATOM 11414 C C . VAL A 1 39 ? -7.729 -2.776 -5.281 1.00 0.00 160 VAL A C 13
ATOM 11415 O O . VAL A 1 39 ? -7.483 -3.966 -5.471 1.00 0.00 160 VAL A O 13
ATOM 11428 N N . GLY A 1 40 ? -8.489 -2.054 -6.101 1.00 0.00 161 GLY A N 13
ATOM 11429 C CA . GLY A 1 40 ? -9.075 -2.652 -7.286 1.00 0.00 161 GLY A CA 13
ATOM 11430 C C . GLY A 1 40 ? -10.197 -3.615 -6.954 1.00 0.00 161 GLY A C 13
ATOM 11431 O O . GLY A 1 40 ? -10.452 -4.562 -7.698 1.00 0.00 161 GLY A O 13
ATOM 11435 N N . GLY A 1 41 ? -10.871 -3.375 -5.834 1.00 0.00 162 GLY A N 13
ATOM 11436 C CA . GLY A 1 41 ? -11.964 -4.236 -5.424 1.00 0.00 162 GLY A CA 13
ATOM 11437 C C . GLY A 1 41 ? -11.491 -5.611 -4.997 1.00 0.00 162 GLY A C 13
ATOM 11438 O O . GLY A 1 41 ? -12.237 -6.587 -5.081 1.00 0.00 162 GLY A O 13
ATOM 11442 N N . ILE A 1 42 ? -10.247 -5.691 -4.534 1.00 0.00 163 ILE A N 13
ATOM 11443 C CA . ILE A 1 42 ? -9.676 -6.958 -4.090 1.00 0.00 163 ILE A CA 13
ATOM 11444 C C . ILE A 1 42 ? -8.664 -6.739 -2.971 1.00 0.00 163 ILE A C 13
ATOM 11445 O O . ILE A 1 42 ? -7.838 -5.827 -3.036 1.00 0.00 163 ILE A O 13
ATOM 11461 N N . MET A 1 43 ? -8.730 -7.583 -1.946 1.00 0.00 164 MET A N 13
ATOM 11462 C CA . MET A 1 43 ? -7.819 -7.481 -0.812 1.00 0.00 164 MET A CA 13
ATOM 11463 C C . MET A 1 43 ? -6.395 -7.839 -1.225 1.00 0.00 164 MET A C 13
ATOM 11464 O O . MET A 1 43 ? -6.179 -8.517 -2.231 1.00 0.00 164 MET A O 13
ATOM 11478 N N . GLN A 1 44 ? -5.424 -7.378 -0.442 1.00 0.00 165 GLN A N 13
ATOM 11479 C CA . GLN A 1 44 ? -4.019 -7.648 -0.728 1.00 0.00 165 GLN A CA 13
ATOM 11480 C C . GLN A 1 44 ? -3.133 -7.216 0.436 1.00 0.00 165 GLN A C 13
ATOM 11481 O O . GLN A 1 44 ? -3.625 -6.750 1.464 1.00 0.00 165 GLN A O 13
ATOM 11495 N N . ARG A 1 45 ? -1.825 -7.374 0.266 1.00 0.00 166 ARG A N 13
ATOM 11496 C CA . ARG A 1 45 ? -0.869 -7.001 1.303 1.00 0.00 166 ARG A CA 13
ATOM 11497 C C . ARG A 1 45 ? 0.445 -6.531 0.687 1.00 0.00 166 ARG A C 13
ATOM 11498 O O . ARG A 1 45 ? 0.949 -7.136 -0.261 1.00 0.00 166 ARG A O 13
ATOM 11519 N N . PHE A 1 46 ? 0.995 -5.451 1.229 1.00 0.00 167 PHE A N 13
ATOM 11520 C CA . PHE A 1 46 ? 2.251 -4.899 0.732 1.00 0.00 167 PHE A CA 13
ATOM 11521 C C . PHE A 1 46 ? 3.435 -5.748 1.185 1.00 0.00 167 PHE A C 13
ATOM 11522 O O . PHE A 1 46 ? 3.407 -6.346 2.261 1.00 0.00 167 PHE A O 13
ATOM 11539 N N . CYS A 1 47 ? 4.472 -5.796 0.357 1.00 0.00 168 CYS A N 13
ATOM 11540 C CA . CYS A 1 47 ? 5.667 -6.570 0.672 1.00 0.00 168 CYS A CA 13
ATOM 11541 C C . CYS A 1 47 ? 6.928 -5.746 0.430 1.00 0.00 168 CYS A C 13
ATOM 11542 O O . CYS A 1 47 ? 6.987 -4.940 -0.499 1.00 0.00 168 CYS A O 13
ATOM 11550 N N . GLN A 1 48 ? 7.935 -5.955 1.272 1.00 0.00 169 GLN A N 13
ATOM 11551 C CA . GLN A 1 48 ? 9.194 -5.230 1.149 1.00 0.00 169 GLN A CA 13
ATOM 11552 C C . GLN A 1 48 ? 10.132 -5.928 0.169 1.00 0.00 169 GLN A C 13
ATOM 11553 O O . GLN A 1 48 ? 10.865 -5.278 -0.575 1.00 0.00 169 GLN A O 13
ATOM 11567 N N . GLN A 1 49 ? 10.101 -7.257 0.173 1.00 0.00 170 GLN A N 13
ATOM 11568 C CA . GLN A 1 49 ? 10.947 -8.043 -0.717 1.00 0.00 170 GLN A CA 13
ATOM 11569 C C . GLN A 1 49 ? 10.418 -8.003 -2.147 1.00 0.00 170 GLN A C 13
ATOM 11570 O O . GLN A 1 49 ? 11.181 -7.831 -3.098 1.00 0.00 170 GLN A O 13
ATOM 11584 N N . CYS A 1 50 ? 9.106 -8.159 -2.292 1.00 0.00 171 CYS A N 13
ATOM 11585 C CA . CYS A 1 50 ? 8.474 -8.140 -3.606 1.00 0.00 171 CYS A CA 13
ATOM 11586 C C . CYS A 1 50 ? 8.157 -6.712 -4.041 1.00 0.00 171 CYS A C 13
ATOM 11587 O O . CYS A 1 50 ? 8.091 -6.416 -5.233 1.00 0.00 171 CYS A O 13
ATOM 11595 N N . SER A 1 51 ? 7.959 -5.830 -3.064 1.00 0.00 172 SER A N 13
ATOM 11596 C CA . SER A 1 51 ? 7.649 -4.432 -3.348 1.00 0.00 172 SER A CA 13
ATOM 11597 C C . SER A 1 51 ? 6.313 -4.311 -4.075 1.00 0.00 172 SER A C 13
ATOM 11598 O O . SER A 1 51 ? 5.835 -5.271 -4.680 1.00 0.00 172 SER A O 13
ATOM 11606 N N . ARG A 1 52 ? 5.717 -3.124 -4.012 1.00 0.00 173 ARG A N 13
ATOM 11607 C CA . ARG A 1 52 ? 4.436 -2.877 -4.665 1.00 0.00 173 ARG A CA 13
ATOM 11608 C C . ARG A 1 52 ? 3.352 -3.786 -4.095 1.00 0.00 173 ARG A C 13
ATOM 11609 O O . ARG A 1 52 ? 3.646 -4.812 -3.483 1.00 0.00 173 ARG A O 13
ATOM 11630 N N . PHE A 1 53 ? 2.096 -3.402 -4.301 1.00 0.00 174 PHE A N 13
ATOM 11631 C CA . PHE A 1 53 ? 0.967 -4.182 -3.808 1.00 0.00 174 PHE A CA 13
ATOM 11632 C C . PHE A 1 53 ? 0.948 -5.571 -4.440 1.00 0.00 174 PHE A C 13
ATOM 11633 O O . PHE A 1 53 ? 1.389 -5.754 -5.574 1.00 0.00 174 PHE A O 13
ATOM 11650 N N . HIS A 1 54 ? 0.431 -6.545 -3.696 1.00 0.00 175 HIS A N 13
ATOM 11651 C CA . HIS A 1 54 ? 0.353 -7.918 -4.183 1.00 0.00 175 HIS A CA 13
ATOM 11652 C C . HIS A 1 54 ? -0.869 -8.629 -3.610 1.00 0.00 175 HIS A C 13
ATOM 11653 O O . HIS A 1 54 ? -1.049 -8.691 -2.394 1.00 0.00 175 HIS A O 13
ATOM 11667 N N . VAL A 1 55 ? -1.705 -9.165 -4.494 1.00 0.00 176 VAL A N 13
ATOM 11668 C CA . VAL A 1 55 ? -2.911 -9.871 -4.077 1.00 0.00 176 VAL A CA 13
ATOM 11669 C C . VAL A 1 55 ? -2.584 -10.994 -3.095 1.00 0.00 176 VAL A C 13
ATOM 11670 O O . VAL A 1 55 ? -1.487 -11.550 -3.117 1.00 0.00 176 VAL A O 13
ATOM 11683 N N . LEU A 1 56 ? -3.544 -11.322 -2.237 1.00 0.00 177 LEU A N 13
ATOM 11684 C CA . LEU A 1 56 ? -3.358 -12.377 -1.248 1.00 0.00 177 LEU A CA 13
ATOM 11685 C C . LEU A 1 56 ? -3.138 -13.726 -1.925 1.00 0.00 177 LEU A C 13
ATOM 11686 O O . LEU A 1 56 ? -4.087 -14.473 -2.164 1.00 0.00 177 LEU A O 13
ATOM 11702 N N . GLU A 1 57 ? -1.881 -14.030 -2.231 1.00 0.00 178 GLU A N 13
ATOM 11703 C CA . GLU A 1 57 ? -1.538 -15.290 -2.881 1.00 0.00 178 GLU A CA 13
ATOM 11704 C C . GLU A 1 57 ? -0.769 -16.201 -1.930 1.00 0.00 178 GLU A C 13
ATOM 11705 O O . GLU A 1 57 ? -0.896 -17.424 -1.986 1.00 0.00 178 GLU A O 13
ATOM 11717 N N . GLU A 1 58 ? 0.028 -15.597 -1.054 1.00 0.00 179 GLU A N 13
ATOM 11718 C CA . GLU A 1 58 ? 0.817 -16.354 -0.090 1.00 0.00 179 GLU A CA 13
ATOM 11719 C C . GLU A 1 58 ? 1.179 -15.490 1.115 1.00 0.00 179 GLU A C 13
ATOM 11720 O O . GLU A 1 58 ? 2.231 -15.672 1.727 1.00 0.00 179 GLU A O 13
ATOM 11732 N N . PHE A 1 59 ? 0.300 -14.552 1.449 1.00 0.00 180 PHE A N 13
ATOM 11733 C CA . PHE A 1 59 ? 0.525 -13.660 2.581 1.00 0.00 180 PHE A CA 13
ATOM 11734 C C . PHE A 1 59 ? -0.346 -14.059 3.767 1.00 0.00 180 PHE A C 13
ATOM 11735 O O . PHE A 1 59 ? -1.570 -13.941 3.719 1.00 0.00 180 PHE A O 13
ATOM 11752 N N . ASP A 1 60 ? 0.293 -14.532 4.832 1.00 0.00 181 ASP A N 13
ATOM 11753 C CA . ASP A 1 60 ? -0.425 -14.947 6.032 1.00 0.00 181 ASP A CA 13
ATOM 11754 C C . ASP A 1 60 ? -0.725 -13.751 6.929 1.00 0.00 181 ASP A C 13
ATOM 11755 O O . ASP A 1 60 ? -0.132 -12.678 6.699 1.00 0.00 181 ASP A O 13
ATOM 11766 N N . ALA A 1 3 ? 1.447 15.097 -6.345 1.00 0.00 124 ALA A N 14
ATOM 11767 C CA . ALA A 1 3 ? 1.660 13.923 -5.461 1.00 0.00 124 ALA A CA 14
ATOM 11768 C C . ALA A 1 3 ? 0.836 12.728 -5.928 1.00 0.00 124 ALA A C 14
ATOM 11769 O O . ALA A 1 3 ? 0.141 12.800 -6.940 1.00 0.00 124 ALA A O 14
ATOM 11776 N N . ILE A 1 4 ? 0.920 11.630 -5.183 1.00 0.00 125 ILE A N 14
ATOM 11777 C CA . ILE A 1 4 ? 0.182 10.420 -5.521 1.00 0.00 125 ILE A CA 14
ATOM 11778 C C . ILE A 1 4 ? -0.529 9.851 -4.299 1.00 0.00 125 ILE A C 14
ATOM 11779 O O . ILE A 1 4 ? 0.110 9.461 -3.322 1.00 0.00 125 ILE A O 14
ATOM 11795 N N . CYS A 1 5 ? -1.856 9.808 -4.358 1.00 0.00 126 CYS A N 14
ATOM 11796 C CA . CYS A 1 5 ? -2.655 9.288 -3.255 1.00 0.00 126 CYS A CA 14
ATOM 11797 C C . CYS A 1 5 ? -2.534 7.770 -3.160 1.00 0.00 126 CYS A C 14
ATOM 11798 O O . CYS A 1 5 ? -2.175 7.104 -4.132 1.00 0.00 126 CYS A O 14
ATOM 11806 N N . CYS A 1 6 ? -2.835 7.229 -1.985 1.00 0.00 127 CYS A N 14
ATOM 11807 C CA . CYS A 1 6 ? -2.762 5.790 -1.762 1.00 0.00 127 CYS A CA 14
ATOM 11808 C C . CYS A 1 6 ? -3.643 5.038 -2.755 1.00 0.00 127 CYS A C 14
ATOM 11809 O O . CYS A 1 6 ? -4.836 5.316 -2.875 1.00 0.00 127 CYS A O 14
ATOM 11816 N N . GLN A 1 7 ? -3.046 4.087 -3.466 1.00 0.00 128 GLN A N 14
ATOM 11817 C CA . GLN A 1 7 ? -3.774 3.295 -4.451 1.00 0.00 128 GLN A CA 14
ATOM 11818 C C . GLN A 1 7 ? -4.944 2.557 -3.808 1.00 0.00 128 GLN A C 14
ATOM 11819 O O . GLN A 1 7 ? -5.931 2.240 -4.473 1.00 0.00 128 GLN A O 14
ATOM 11833 N N . VAL A 1 8 ? -4.830 2.283 -2.512 1.00 0.00 129 VAL A N 14
ATOM 11834 C CA . VAL A 1 8 ? -5.879 1.579 -1.781 1.00 0.00 129 VAL A CA 14
ATOM 11835 C C . VAL A 1 8 ? -7.217 2.304 -1.911 1.00 0.00 129 VAL A C 14
ATOM 11836 O O . VAL A 1 8 ? -7.285 3.529 -1.805 1.00 0.00 129 VAL A O 14
ATOM 11849 N N . ASP A 1 9 ? -8.278 1.536 -2.145 1.00 0.00 130 ASP A N 14
ATOM 11850 C CA . ASP A 1 9 ? -9.616 2.100 -2.295 1.00 0.00 130 ASP A CA 14
ATOM 11851 C C . ASP A 1 9 ? -9.996 2.950 -1.084 1.00 0.00 130 ASP A C 14
ATOM 11852 O O . ASP A 1 9 ? -9.953 4.177 -1.138 1.00 0.00 130 ASP A O 14
ATOM 11861 N N . ASN A 1 10 ? -10.367 2.286 0.008 1.00 0.00 131 ASN A N 14
ATOM 11862 C CA . ASN A 1 10 ? -10.754 2.981 1.229 1.00 0.00 131 ASN A CA 14
ATOM 11863 C C . ASN A 1 10 ? -9.544 3.641 1.887 1.00 0.00 131 ASN A C 14
ATOM 11864 O O . ASN A 1 10 ? -9.131 3.256 2.982 1.00 0.00 131 ASN A O 14
ATOM 11875 N N . CYS A 1 11 ? -8.977 4.635 1.208 1.00 0.00 132 CYS A N 14
ATOM 11876 C CA . CYS A 1 11 ? -7.814 5.345 1.726 1.00 0.00 132 CYS A CA 14
ATOM 11877 C C . CYS A 1 11 ? -7.476 6.548 0.852 1.00 0.00 132 CYS A C 14
ATOM 11878 O O . CYS A 1 11 ? -6.860 6.406 -0.204 1.00 0.00 132 CYS A O 14
ATOM 11885 N N . GLY A 1 12 ? -7.882 7.731 1.301 1.00 0.00 133 GLY A N 14
ATOM 11886 C CA . GLY A 1 12 ? -7.613 8.942 0.547 1.00 0.00 133 GLY A CA 14
ATOM 11887 C C . GLY A 1 12 ? -6.378 9.670 1.044 1.00 0.00 133 GLY A C 14
ATOM 11888 O O . GLY A 1 12 ? -6.295 10.895 0.958 1.00 0.00 133 GLY A O 14
ATOM 11892 N N . ALA A 1 13 ? -5.419 8.914 1.568 1.00 0.00 134 ALA A N 14
ATOM 11893 C CA . ALA A 1 13 ? -4.184 9.493 2.082 1.00 0.00 134 ALA A CA 14
ATOM 11894 C C . ALA A 1 13 ? -3.419 10.222 0.984 1.00 0.00 134 ALA A C 14
ATOM 11895 O O . ALA A 1 13 ? -3.452 9.821 -0.181 1.00 0.00 134 ALA A O 14
ATOM 11902 N N . ASP A 1 14 ? -2.731 11.295 1.361 1.00 0.00 135 ASP A N 14
ATOM 11903 C CA . ASP A 1 14 ? -1.956 12.081 0.408 1.00 0.00 135 ASP A CA 14
ATOM 11904 C C . ASP A 1 14 ? -0.460 11.890 0.636 1.00 0.00 135 ASP A C 14
ATOM 11905 O O . ASP A 1 14 ? 0.073 12.272 1.677 1.00 0.00 135 ASP A O 14
ATOM 11914 N N . LEU A 1 15 ? 0.212 11.298 -0.346 1.00 0.00 136 LEU A N 14
ATOM 11915 C CA . LEU A 1 15 ? 1.648 11.057 -0.252 1.00 0.00 136 LEU A CA 14
ATOM 11916 C C . LEU A 1 15 ? 2.435 12.259 -0.765 1.00 0.00 136 LEU A C 14
ATOM 11917 O O . LEU A 1 15 ? 3.278 12.131 -1.654 1.00 0.00 136 LEU A O 14
ATOM 11933 N N . SER A 1 16 ? 2.155 13.427 -0.197 1.00 0.00 137 SER A N 14
ATOM 11934 C CA . SER A 1 16 ? 2.836 14.654 -0.598 1.00 0.00 137 SER A CA 14
ATOM 11935 C C . SER A 1 16 ? 3.992 14.968 0.347 1.00 0.00 137 SER A C 14
ATOM 11936 O O . SER A 1 16 ? 4.988 15.570 -0.056 1.00 0.00 137 SER A O 14
ATOM 11944 N N . LYS A 1 17 ? 3.854 14.558 1.604 1.00 0.00 138 LYS A N 14
ATOM 11945 C CA . LYS A 1 17 ? 4.889 14.798 2.603 1.00 0.00 138 LYS A CA 14
ATOM 11946 C C . LYS A 1 17 ? 5.642 13.511 2.930 1.00 0.00 138 LYS A C 14
ATOM 11947 O O . LYS A 1 17 ? 5.985 13.259 4.085 1.00 0.00 138 LYS A O 14
ATOM 11966 N N . VAL A 1 18 ? 5.895 12.704 1.906 1.00 0.00 139 VAL A N 14
ATOM 11967 C CA . VAL A 1 18 ? 6.609 11.445 2.087 1.00 0.00 139 VAL A CA 14
ATOM 11968 C C . VAL A 1 18 ? 8.034 11.539 1.551 1.00 0.00 139 VAL A C 14
ATOM 11969 O O . VAL A 1 18 ? 8.412 12.538 0.938 1.00 0.00 139 VAL A O 14
ATOM 11982 N N . LYS A 1 19 ? 8.819 10.495 1.787 1.00 0.00 140 LYS A N 14
ATOM 11983 C CA . LYS A 1 19 ? 10.204 10.461 1.329 1.00 0.00 140 LYS A CA 14
ATOM 11984 C C . LYS A 1 19 ? 10.281 10.120 -0.155 1.00 0.00 140 LYS A C 14
ATOM 11985 O O . LYS A 1 19 ? 10.474 10.997 -0.996 1.00 0.00 140 LYS A O 14
ATOM 12004 N N . ASP A 1 20 ? 10.129 8.839 -0.469 1.00 0.00 141 ASP A N 14
ATOM 12005 C CA . ASP A 1 20 ? 10.182 8.376 -1.850 1.00 0.00 141 ASP A CA 14
ATOM 12006 C C . ASP A 1 20 ? 9.691 6.935 -1.961 1.00 0.00 141 ASP A C 14
ATOM 12007 O O . ASP A 1 20 ? 8.955 6.589 -2.884 1.00 0.00 141 ASP A O 14
ATOM 12016 N N . TYR A 1 21 ? 10.105 6.100 -1.012 1.00 0.00 142 TYR A N 14
ATOM 12017 C CA . TYR A 1 21 ? 9.708 4.696 -1.002 1.00 0.00 142 TYR A CA 14
ATOM 12018 C C . TYR A 1 21 ? 8.268 4.540 -0.519 1.00 0.00 142 TYR A C 14
ATOM 12019 O O . TYR A 1 21 ? 8.010 3.889 0.495 1.00 0.00 142 TYR A O 14
ATOM 12037 N N . HIS A 1 22 ? 7.335 5.141 -1.251 1.00 0.00 143 HIS A N 14
ATOM 12038 C CA . HIS A 1 22 ? 5.920 5.071 -0.900 1.00 0.00 143 HIS A CA 14
ATOM 12039 C C . HIS A 1 22 ? 5.064 5.726 -1.978 1.00 0.00 143 HIS A C 14
ATOM 12040 O O . HIS A 1 22 ? 4.007 5.211 -2.343 1.00 0.00 143 HIS A O 14
ATOM 12054 N N . ARG A 1 23 ? 5.526 6.865 -2.482 1.00 0.00 144 ARG A N 14
ATOM 12055 C CA . ARG A 1 23 ? 4.805 7.595 -3.518 1.00 0.00 144 ARG A CA 14
ATOM 12056 C C . ARG A 1 23 ? 4.815 6.824 -4.835 1.00 0.00 144 ARG A C 14
ATOM 12057 O O . ARG A 1 23 ? 3.768 6.605 -5.444 1.00 0.00 144 ARG A O 14
ATOM 12078 N N . ARG A 1 24 ? 6.003 6.416 -5.268 1.00 0.00 145 ARG A N 14
ATOM 12079 C CA . ARG A 1 24 ? 6.148 5.669 -6.513 1.00 0.00 145 ARG A CA 14
ATOM 12080 C C . ARG A 1 24 ? 5.299 4.402 -6.492 1.00 0.00 145 ARG A C 14
ATOM 12081 O O . ARG A 1 24 ? 4.816 3.948 -7.529 1.00 0.00 145 ARG A O 14
ATOM 12102 N N . HIS A 1 25 ? 5.122 3.837 -5.302 1.00 0.00 146 HIS A N 14
ATOM 12103 C CA . HIS A 1 25 ? 4.330 2.622 -5.144 1.00 0.00 146 HIS A CA 14
ATOM 12104 C C . HIS A 1 25 ? 2.846 2.946 -4.980 1.00 0.00 146 HIS A C 14
ATOM 12105 O O . HIS A 1 25 ? 1.996 2.061 -5.074 1.00 0.00 146 HIS A O 14
ATOM 12119 N N . LYS A 1 26 ? 2.538 4.219 -4.734 1.00 0.00 147 LYS A N 14
ATOM 12120 C CA . LYS A 1 26 ? 1.157 4.652 -4.557 1.00 0.00 147 LYS A CA 14
ATOM 12121 C C . LYS A 1 26 ? 0.522 3.964 -3.352 1.00 0.00 147 LYS A C 14
ATOM 12122 O O . LYS A 1 26 ? -0.524 3.323 -3.468 1.00 0.00 147 LYS A O 14
ATOM 12141 N N . VAL A 1 27 ? 1.160 4.104 -2.195 1.00 0.00 148 VAL A N 14
ATOM 12142 C CA . VAL A 1 27 ? 0.661 3.500 -0.967 1.00 0.00 148 VAL A CA 14
ATOM 12143 C C . VAL A 1 27 ? 1.180 4.248 0.258 1.00 0.00 148 VAL A C 14
ATOM 12144 O O . VAL A 1 27 ? 2.263 4.831 0.228 1.00 0.00 148 VAL A O 14
ATOM 12157 N N . CYS A 1 28 ? 0.399 4.230 1.334 1.00 0.00 149 CYS A N 14
ATOM 12158 C CA . CYS A 1 28 ? 0.781 4.908 2.566 1.00 0.00 149 CYS A CA 14
ATOM 12159 C C . CYS A 1 28 ? 1.613 3.992 3.459 1.00 0.00 149 CYS A C 14
ATOM 12160 O O . CYS A 1 28 ? 2.028 2.912 3.039 1.00 0.00 149 CYS A O 14
ATOM 12167 N N . GLU A 1 29 ? 1.856 4.432 4.688 1.00 0.00 150 GLU A N 14
ATOM 12168 C CA . GLU A 1 29 ? 2.641 3.653 5.639 1.00 0.00 150 GLU A CA 14
ATOM 12169 C C . GLU A 1 29 ? 1.806 2.530 6.250 1.00 0.00 150 GLU A C 14
ATOM 12170 O O . GLU A 1 29 ? 2.322 1.451 6.543 1.00 0.00 150 GLU A O 14
ATOM 12182 N N . ILE A 1 30 ? 0.518 2.792 6.440 1.00 0.00 151 ILE A N 14
ATOM 12183 C CA . ILE A 1 30 ? -0.385 1.802 7.019 1.00 0.00 151 ILE A CA 14
ATOM 12184 C C . ILE A 1 30 ? -0.431 0.537 6.166 1.00 0.00 151 ILE A C 14
ATOM 12185 O O . ILE A 1 30 ? 0.100 -0.505 6.553 1.00 0.00 151 ILE A O 14
ATOM 12201 N N . HIS A 1 31 ? -1.072 0.632 5.005 1.00 0.00 152 HIS A N 14
ATOM 12202 C CA . HIS A 1 31 ? -1.191 -0.506 4.100 1.00 0.00 152 HIS A CA 14
ATOM 12203 C C . HIS A 1 31 ? 0.184 -1.050 3.719 1.00 0.00 152 HIS A C 14
ATOM 12204 O O . HIS A 1 31 ? 0.326 -2.230 3.396 1.00 0.00 152 HIS A O 14
ATOM 12217 N N . SER A 1 32 ? 1.193 -0.186 3.759 1.00 0.00 153 SER A N 14
ATOM 12218 C CA . SER A 1 32 ? 2.555 -0.585 3.419 1.00 0.00 153 SER A CA 14
ATOM 12219 C C . SER A 1 32 ? 3.029 -1.724 4.316 1.00 0.00 153 SER A C 14
ATOM 12220 O O . SER A 1 32 ? 3.839 -2.556 3.904 1.00 0.00 153 SER A O 14
ATOM 12228 N N . LYS A 1 33 ? 2.520 -1.756 5.543 1.00 0.00 154 LYS A N 14
ATOM 12229 C CA . LYS A 1 33 ? 2.893 -2.795 6.498 1.00 0.00 154 LYS A CA 14
ATOM 12230 C C . LYS A 1 33 ? 1.671 -3.297 7.258 1.00 0.00 154 LYS A C 14
ATOM 12231 O O . LYS A 1 33 ? 1.753 -3.617 8.444 1.00 0.00 154 LYS A O 14
ATOM 12250 N N . ALA A 1 34 ? 0.537 -3.366 6.569 1.00 0.00 155 ALA A N 14
ATOM 12251 C CA . ALA A 1 34 ? -0.703 -3.830 7.180 1.00 0.00 155 ALA A CA 14
ATOM 12252 C C . ALA A 1 34 ? -0.923 -5.314 6.912 1.00 0.00 155 ALA A C 14
ATOM 12253 O O . ALA A 1 34 ? -0.045 -6.000 6.392 1.00 0.00 155 ALA A O 14
ATOM 12260 N N . THR A 1 35 ? -2.105 -5.804 7.272 1.00 0.00 156 THR A N 14
ATOM 12261 C CA . THR A 1 35 ? -2.445 -7.209 7.072 1.00 0.00 156 THR A CA 14
ATOM 12262 C C . THR A 1 35 ? -3.435 -7.376 5.926 1.00 0.00 156 THR A C 14
ATOM 12263 O O . THR A 1 35 ? -3.373 -8.350 5.176 1.00 0.00 156 THR A O 14
ATOM 12274 N N . THR A 1 36 ? -4.350 -6.420 5.795 1.00 0.00 157 THR A N 14
ATOM 12275 C CA . THR A 1 36 ? -5.354 -6.463 4.739 1.00 0.00 157 THR A CA 14
ATOM 12276 C C . THR A 1 36 ? -5.515 -5.098 4.079 1.00 0.00 157 THR A C 14
ATOM 12277 O O . THR A 1 36 ? -5.362 -4.063 4.726 1.00 0.00 157 THR A O 14
ATOM 12288 N N . ALA A 1 37 ? -5.828 -5.106 2.787 1.00 0.00 158 ALA A N 14
ATOM 12289 C CA . ALA A 1 37 ? -6.011 -3.869 2.039 1.00 0.00 158 ALA A CA 14
ATOM 12290 C C . ALA A 1 37 ? -6.877 -4.097 0.804 1.00 0.00 158 ALA A C 14
ATOM 12291 O O . ALA A 1 37 ? -6.756 -5.120 0.129 1.00 0.00 158 ALA A O 14
ATOM 12298 N N . LEU A 1 38 ? -7.749 -3.138 0.514 1.00 0.00 159 LEU A N 14
ATOM 12299 C CA . LEU A 1 38 ? -8.636 -3.235 -0.640 1.00 0.00 159 LEU A CA 14
ATOM 12300 C C . LEU A 1 38 ? -8.062 -2.476 -1.833 1.00 0.00 159 LEU A C 14
ATOM 12301 O O . LEU A 1 38 ? -8.062 -1.245 -1.856 1.00 0.00 159 LEU A O 14
ATOM 12317 N N . VAL A 1 39 ? -7.574 -3.219 -2.821 1.00 0.00 160 VAL A N 14
ATOM 12318 C CA . VAL A 1 39 ? -6.998 -2.615 -4.017 1.00 0.00 160 VAL A CA 14
ATOM 12319 C C . VAL A 1 39 ? -7.528 -3.282 -5.281 1.00 0.00 160 VAL A C 14
ATOM 12320 O O . VAL A 1 39 ? -7.431 -4.500 -5.440 1.00 0.00 160 VAL A O 14
ATOM 12333 N N . GLY A 1 40 ? -8.090 -2.479 -6.178 1.00 0.00 161 GLY A N 14
ATOM 12334 C CA . GLY A 1 40 ? -8.626 -3.009 -7.417 1.00 0.00 161 GLY A CA 14
ATOM 12335 C C . GLY A 1 40 ? -9.788 -3.955 -7.189 1.00 0.00 161 GLY A C 14
ATOM 12336 O O . GLY A 1 40 ? -9.921 -4.965 -7.880 1.00 0.00 161 GLY A O 14
ATOM 12340 N N . GLY A 1 41 ? -10.632 -3.629 -6.216 1.00 0.00 162 GLY A N 14
ATOM 12341 C CA . GLY A 1 41 ? -11.778 -4.466 -5.915 1.00 0.00 162 GLY A CA 14
ATOM 12342 C C . GLY A 1 41 ? -11.377 -5.837 -5.405 1.00 0.00 162 GLY A C 14
ATOM 12343 O O . GLY A 1 41 ? -12.121 -6.807 -5.560 1.00 0.00 162 GLY A O 14
ATOM 12347 N N . ILE A 1 42 ? -10.198 -5.920 -4.797 1.00 0.00 163 ILE A N 14
ATOM 12348 C CA . ILE A 1 42 ? -9.699 -7.181 -4.264 1.00 0.00 163 ILE A CA 14
ATOM 12349 C C . ILE A 1 42 ? -8.852 -6.954 -3.018 1.00 0.00 163 ILE A C 14
ATOM 12350 O O . ILE A 1 42 ? -8.344 -5.854 -2.792 1.00 0.00 163 ILE A O 14
ATOM 12366 N N . MET A 1 43 ? -8.703 -7.999 -2.209 1.00 0.00 164 MET A N 14
ATOM 12367 C CA . MET A 1 43 ? -7.917 -7.911 -0.983 1.00 0.00 164 MET A CA 14
ATOM 12368 C C . MET A 1 43 ? -6.488 -8.386 -1.223 1.00 0.00 164 MET A C 14
ATOM 12369 O O . MET A 1 43 ? -6.259 -9.360 -1.941 1.00 0.00 164 MET A O 14
ATOM 12383 N N . GLN A 1 44 ? -5.530 -7.694 -0.615 1.00 0.00 165 GLN A N 14
ATOM 12384 C CA . GLN A 1 44 ? -4.122 -8.046 -0.763 1.00 0.00 165 GLN A CA 14
ATOM 12385 C C . GLN A 1 44 ? -3.285 -7.418 0.346 1.00 0.00 165 GLN A C 14
ATOM 12386 O O . GLN A 1 44 ? -3.814 -6.750 1.234 1.00 0.00 165 GLN A O 14
ATOM 12400 N N . ARG A 1 45 ? -1.975 -7.638 0.289 1.00 0.00 166 ARG A N 14
ATOM 12401 C CA . ARG A 1 45 ? -1.066 -7.093 1.289 1.00 0.00 166 ARG A CA 14
ATOM 12402 C C . ARG A 1 45 ? 0.227 -6.604 0.641 1.00 0.00 166 ARG A C 14
ATOM 12403 O O . ARG A 1 45 ? 0.767 -7.252 -0.256 1.00 0.00 166 ARG A O 14
ATOM 12424 N N . PHE A 1 46 ? 0.717 -5.458 1.101 1.00 0.00 167 PHE A N 14
ATOM 12425 C CA . PHE A 1 46 ? 1.946 -4.882 0.568 1.00 0.00 167 PHE A CA 14
ATOM 12426 C C . PHE A 1 46 ? 3.172 -5.563 1.166 1.00 0.00 167 PHE A C 14
ATOM 12427 O O . PHE A 1 46 ? 3.309 -5.659 2.386 1.00 0.00 167 PHE A O 14
ATOM 12444 N N . CYS A 1 47 ? 4.063 -6.036 0.300 1.00 0.00 168 CYS A N 14
ATOM 12445 C CA . CYS A 1 47 ? 5.278 -6.708 0.743 1.00 0.00 168 CYS A CA 14
ATOM 12446 C C . CYS A 1 47 ? 6.515 -5.898 0.366 1.00 0.00 168 CYS A C 14
ATOM 12447 O O . CYS A 1 47 ? 6.653 -5.450 -0.773 1.00 0.00 168 CYS A O 14
ATOM 12455 N N . GLN A 1 48 ? 7.412 -5.714 1.328 1.00 0.00 169 GLN A N 14
ATOM 12456 C CA . GLN A 1 48 ? 8.637 -4.958 1.098 1.00 0.00 169 GLN A CA 14
ATOM 12457 C C . GLN A 1 48 ? 9.524 -5.654 0.070 1.00 0.00 169 GLN A C 14
ATOM 12458 O O . GLN A 1 48 ? 10.260 -5.003 -0.671 1.00 0.00 169 GLN A O 14
ATOM 12472 N N . GLN A 1 49 ? 9.449 -6.981 0.031 1.00 0.00 170 GLN A N 14
ATOM 12473 C CA . GLN A 1 49 ? 10.245 -7.765 -0.906 1.00 0.00 170 GLN A CA 14
ATOM 12474 C C . GLN A 1 49 ? 9.929 -7.377 -2.348 1.00 0.00 170 GLN A C 14
ATOM 12475 O O . GLN A 1 49 ? 10.711 -6.686 -3.001 1.00 0.00 170 GLN A O 14
ATOM 12489 N N . CYS A 1 50 ? 8.779 -7.829 -2.837 1.00 0.00 171 CYS A N 14
ATOM 12490 C CA . CYS A 1 50 ? 8.360 -7.530 -4.202 1.00 0.00 171 CYS A CA 14
ATOM 12491 C C . CYS A 1 50 ? 7.974 -6.061 -4.348 1.00 0.00 171 CYS A C 14
ATOM 12492 O O . CYS A 1 50 ? 8.068 -5.492 -5.435 1.00 0.00 171 CYS A O 14
ATOM 12500 N N . SER A 1 51 ? 7.538 -5.452 -3.248 1.00 0.00 172 SER A N 14
ATOM 12501 C CA . SER A 1 51 ? 7.138 -4.050 -3.257 1.00 0.00 172 SER A CA 14
ATOM 12502 C C . SER A 1 51 ? 5.927 -3.837 -4.160 1.00 0.00 172 SER A C 14
ATOM 12503 O O . SER A 1 51 ? 5.766 -2.774 -4.760 1.00 0.00 172 SER A O 14
ATOM 12511 N N . ARG A 1 52 ? 5.076 -4.854 -4.250 1.00 0.00 173 ARG A N 14
ATOM 12512 C CA . ARG A 1 52 ? 3.878 -4.779 -5.078 1.00 0.00 173 ARG A CA 14
ATOM 12513 C C . ARG A 1 52 ? 2.686 -5.405 -4.365 1.00 0.00 173 ARG A C 14
ATOM 12514 O O . ARG A 1 52 ? 2.829 -6.397 -3.648 1.00 0.00 173 ARG A O 14
ATOM 12535 N N . PHE A 1 53 ? 1.509 -4.821 -4.563 1.00 0.00 174 PHE A N 14
ATOM 12536 C CA . PHE A 1 53 ? 0.290 -5.322 -3.938 1.00 0.00 174 PHE A CA 14
ATOM 12537 C C . PHE A 1 53 ? -0.109 -6.670 -4.529 1.00 0.00 174 PHE A C 14
ATOM 12538 O O . PHE A 1 53 ? -0.751 -6.733 -5.578 1.00 0.00 174 PHE A O 14
ATOM 12555 N N . HIS A 1 54 ? 0.272 -7.745 -3.848 1.00 0.00 175 HIS A N 14
ATOM 12556 C CA . HIS A 1 54 ? -0.048 -9.093 -4.304 1.00 0.00 175 HIS A CA 14
ATOM 12557 C C . HIS A 1 54 ? -1.196 -9.684 -3.492 1.00 0.00 175 HIS A C 14
ATOM 12558 O O . HIS A 1 54 ? -1.314 -9.434 -2.292 1.00 0.00 175 HIS A O 14
ATOM 12572 N N . VAL A 1 55 ? -2.041 -10.467 -4.155 1.00 0.00 176 VAL A N 14
ATOM 12573 C CA . VAL A 1 55 ? -3.182 -11.095 -3.497 1.00 0.00 176 VAL A CA 14
ATOM 12574 C C . VAL A 1 55 ? -2.752 -11.846 -2.240 1.00 0.00 176 VAL A C 14
ATOM 12575 O O . VAL A 1 55 ? -1.565 -11.927 -1.928 1.00 0.00 176 VAL A O 14
ATOM 12588 N N . LEU A 1 56 ? -3.728 -12.394 -1.522 1.00 0.00 177 LEU A N 14
ATOM 12589 C CA . LEU A 1 56 ? -3.450 -13.138 -0.299 1.00 0.00 177 LEU A CA 14
ATOM 12590 C C . LEU A 1 56 ? -3.423 -14.639 -0.568 1.00 0.00 177 LEU A C 14
ATOM 12591 O O . LEU A 1 56 ? -3.771 -15.440 0.299 1.00 0.00 177 LEU A O 14
ATOM 12607 N N . GLU A 1 57 ? -3.007 -15.013 -1.773 1.00 0.00 178 GLU A N 14
ATOM 12608 C CA . GLU A 1 57 ? -2.933 -16.417 -2.154 1.00 0.00 178 GLU A CA 14
ATOM 12609 C C . GLU A 1 57 ? -1.500 -16.932 -2.063 1.00 0.00 178 GLU A C 14
ATOM 12610 O O . GLU A 1 57 ? -1.077 -17.767 -2.862 1.00 0.00 178 GLU A O 14
ATOM 12622 N N . GLU A 1 58 ? -0.758 -16.427 -1.084 1.00 0.00 179 GLU A N 14
ATOM 12623 C CA . GLU A 1 58 ? 0.628 -16.835 -0.886 1.00 0.00 179 GLU A CA 14
ATOM 12624 C C . GLU A 1 58 ? 1.128 -16.410 0.491 1.00 0.00 179 GLU A C 14
ATOM 12625 O O . GLU A 1 58 ? 1.772 -17.188 1.196 1.00 0.00 179 GLU A O 14
ATOM 12637 N N . PHE A 1 59 ? 0.826 -15.173 0.869 1.00 0.00 180 PHE A N 14
ATOM 12638 C CA . PHE A 1 59 ? 1.244 -14.644 2.161 1.00 0.00 180 PHE A CA 14
ATOM 12639 C C . PHE A 1 59 ? 0.378 -15.208 3.284 1.00 0.00 180 PHE A C 14
ATOM 12640 O O . PHE A 1 59 ? -0.851 -15.183 3.207 1.00 0.00 180 PHE A O 14
ATOM 12657 N N . ASP A 1 60 ? 1.026 -15.716 4.328 1.00 0.00 181 ASP A N 14
ATOM 12658 C CA . ASP A 1 60 ? 0.315 -16.285 5.466 1.00 0.00 181 ASP A CA 14
ATOM 12659 C C . ASP A 1 60 ? -0.565 -17.453 5.030 1.00 0.00 181 ASP A C 14
ATOM 12660 O O . ASP A 1 60 ? -1.430 -17.871 5.828 1.00 0.00 181 ASP A O 14
ATOM 12671 N N . ALA A 1 3 ? 1.594 15.156 -6.516 1.00 0.00 124 ALA A N 15
ATOM 12672 C CA . ALA A 1 3 ? 1.035 14.441 -5.337 1.00 0.00 124 ALA A CA 15
ATOM 12673 C C . ALA A 1 3 ? 0.339 13.152 -5.759 1.00 0.00 124 ALA A C 15
ATOM 12674 O O . ALA A 1 3 ? -0.502 13.152 -6.658 1.00 0.00 124 ALA A O 15
ATOM 12681 N N . ILE A 1 4 ? 0.695 12.053 -5.103 1.00 0.00 125 ILE A N 15
ATOM 12682 C CA . ILE A 1 4 ? 0.105 10.755 -5.410 1.00 0.00 125 ILE A CA 15
ATOM 12683 C C . ILE A 1 4 ? -0.833 10.302 -4.295 1.00 0.00 125 ILE A C 15
ATOM 12684 O O . ILE A 1 4 ? -0.677 10.698 -3.140 1.00 0.00 125 ILE A O 15
ATOM 12700 N N . CYS A 1 5 ? -1.808 9.470 -4.650 1.00 0.00 126 CYS A N 15
ATOM 12701 C CA . CYS A 1 5 ? -2.771 8.963 -3.680 1.00 0.00 126 CYS A CA 15
ATOM 12702 C C . CYS A 1 5 ? -2.625 7.454 -3.504 1.00 0.00 126 CYS A C 15
ATOM 12703 O O . CYS A 1 5 ? -2.174 6.755 -4.409 1.00 0.00 126 CYS A O 15
ATOM 12711 N N . CYS A 1 6 ? -3.012 6.962 -2.331 1.00 0.00 127 CYS A N 15
ATOM 12712 C CA . CYS A 1 6 ? -2.926 5.536 -2.036 1.00 0.00 127 CYS A CA 15
ATOM 12713 C C . CYS A 1 6 ? -3.912 4.744 -2.887 1.00 0.00 127 CYS A C 15
ATOM 12714 O O . CYS A 1 6 ? -5.109 5.030 -2.895 1.00 0.00 127 CYS A O 15
ATOM 12721 N N . GLN A 1 7 ? -3.400 3.750 -3.607 1.00 0.00 128 GLN A N 15
ATOM 12722 C CA . GLN A 1 7 ? -4.237 2.917 -4.464 1.00 0.00 128 GLN A CA 15
ATOM 12723 C C . GLN A 1 7 ? -5.327 2.220 -3.655 1.00 0.00 128 GLN A C 15
ATOM 12724 O O . GLN A 1 7 ? -6.409 1.938 -4.169 1.00 0.00 128 GLN A O 15
ATOM 12738 N N . VAL A 1 8 ? -5.034 1.946 -2.388 1.00 0.00 129 VAL A N 15
ATOM 12739 C CA . VAL A 1 8 ? -5.991 1.282 -1.510 1.00 0.00 129 VAL A CA 15
ATOM 12740 C C . VAL A 1 8 ? -7.282 2.085 -1.397 1.00 0.00 129 VAL A C 15
ATOM 12741 O O . VAL A 1 8 ? -7.272 3.239 -0.969 1.00 0.00 129 VAL A O 15
ATOM 12754 N N . ASP A 1 9 ? -8.392 1.465 -1.782 1.00 0.00 130 ASP A N 15
ATOM 12755 C CA . ASP A 1 9 ? -9.694 2.120 -1.724 1.00 0.00 130 ASP A CA 15
ATOM 12756 C C . ASP A 1 9 ? -10.041 2.512 -0.291 1.00 0.00 130 ASP A C 15
ATOM 12757 O O . ASP A 1 9 ? -9.540 1.920 0.662 1.00 0.00 130 ASP A O 15
ATOM 12766 N N . ASN A 1 10 ? -10.903 3.514 -0.151 1.00 0.00 131 ASN A N 15
ATOM 12767 C CA . ASN A 1 10 ? -11.319 3.986 1.165 1.00 0.00 131 ASN A CA 15
ATOM 12768 C C . ASN A 1 10 ? -10.124 4.495 1.967 1.00 0.00 131 ASN A C 15
ATOM 12769 O O . ASN A 1 10 ? -10.117 4.432 3.196 1.00 0.00 131 ASN A O 15
ATOM 12780 N N . CYS A 1 11 ? -9.115 5.000 1.263 1.00 0.00 132 CYS A N 15
ATOM 12781 C CA . CYS A 1 11 ? -7.918 5.521 1.912 1.00 0.00 132 CYS A CA 15
ATOM 12782 C C . CYS A 1 11 ? -7.476 6.831 1.266 1.00 0.00 132 CYS A C 15
ATOM 12783 O O . CYS A 1 11 ? -6.894 6.834 0.181 1.00 0.00 132 CYS A O 15
ATOM 12790 N N . GLY A 1 12 ? -7.756 7.942 1.941 1.00 0.00 133 GLY A N 15
ATOM 12791 C CA . GLY A 1 12 ? -7.380 9.241 1.418 1.00 0.00 133 GLY A CA 15
ATOM 12792 C C . GLY A 1 12 ? -6.021 9.694 1.914 1.00 0.00 133 GLY A C 15
ATOM 12793 O O . GLY A 1 12 ? -5.860 10.836 2.349 1.00 0.00 133 GLY A O 15
ATOM 12797 N N . ALA A 1 13 ? -5.042 8.799 1.852 1.00 0.00 134 ALA A N 15
ATOM 12798 C CA . ALA A 1 13 ? -3.691 9.111 2.299 1.00 0.00 134 ALA A CA 15
ATOM 12799 C C . ALA A 1 13 ? -2.888 9.786 1.192 1.00 0.00 134 ALA A C 15
ATOM 12800 O O . ALA A 1 13 ? -2.514 9.149 0.206 1.00 0.00 134 ALA A O 15
ATOM 12807 N N . ASP A 1 14 ? -2.627 11.078 1.361 1.00 0.00 135 ASP A N 15
ATOM 12808 C CA . ASP A 1 14 ? -1.868 11.839 0.375 1.00 0.00 135 ASP A CA 15
ATOM 12809 C C . ASP A 1 14 ? -0.380 11.516 0.467 1.00 0.00 135 ASP A C 15
ATOM 12810 O O . ASP A 1 14 ? 0.217 11.586 1.541 1.00 0.00 135 ASP A O 15
ATOM 12819 N N . LEU A 1 15 ? 0.214 11.161 -0.667 1.00 0.00 136 LEU A N 15
ATOM 12820 C CA . LEU A 1 15 ? 1.633 10.826 -0.717 1.00 0.00 136 LEU A CA 15
ATOM 12821 C C . LEU A 1 15 ? 2.461 12.030 -1.153 1.00 0.00 136 LEU A C 15
ATOM 12822 O O . LEU A 1 15 ? 3.391 11.901 -1.950 1.00 0.00 136 LEU A O 15
ATOM 12838 N N . SER A 1 16 ? 2.117 13.201 -0.626 1.00 0.00 137 SER A N 15
ATOM 12839 C CA . SER A 1 16 ? 2.828 14.428 -0.962 1.00 0.00 137 SER A CA 15
ATOM 12840 C C . SER A 1 16 ? 3.841 14.784 0.121 1.00 0.00 137 SER A C 15
ATOM 12841 O O . SER A 1 16 ? 4.915 15.314 -0.169 1.00 0.00 137 SER A O 15
ATOM 12849 N N . LYS A 1 17 ? 3.494 14.487 1.369 1.00 0.00 138 LYS A N 15
ATOM 12850 C CA . LYS A 1 17 ? 4.374 14.775 2.497 1.00 0.00 138 LYS A CA 15
ATOM 12851 C C . LYS A 1 17 ? 5.493 13.744 2.591 1.00 0.00 138 LYS A C 15
ATOM 12852 O O . LYS A 1 17 ? 6.597 14.050 3.041 1.00 0.00 138 LYS A O 15
ATOM 12871 N N . VAL A 1 18 ? 5.201 12.520 2.164 1.00 0.00 139 VAL A N 15
ATOM 12872 C CA . VAL A 1 18 ? 6.181 11.442 2.200 1.00 0.00 139 VAL A CA 15
ATOM 12873 C C . VAL A 1 18 ? 7.419 11.796 1.381 1.00 0.00 139 VAL A C 15
ATOM 12874 O O . VAL A 1 18 ? 7.450 12.818 0.695 1.00 0.00 139 VAL A O 15
ATOM 12887 N N . LYS A 1 19 ? 8.437 10.944 1.459 1.00 0.00 140 LYS A N 15
ATOM 12888 C CA . LYS A 1 19 ? 9.677 11.166 0.723 1.00 0.00 140 LYS A CA 15
ATOM 12889 C C . LYS A 1 19 ? 9.849 10.129 -0.380 1.00 0.00 140 LYS A C 15
ATOM 12890 O O . LYS A 1 19 ? 9.623 10.413 -1.555 1.00 0.00 140 LYS A O 15
ATOM 12909 N N . ASP A 1 20 ? 10.250 8.926 0.010 1.00 0.00 141 ASP A N 15
ATOM 12910 C CA . ASP A 1 20 ? 10.453 7.840 -0.943 1.00 0.00 141 ASP A CA 15
ATOM 12911 C C . ASP A 1 20 ? 9.744 6.573 -0.478 1.00 0.00 141 ASP A C 15
ATOM 12912 O O . ASP A 1 20 ? 9.122 6.553 0.585 1.00 0.00 141 ASP A O 15
ATOM 12921 N N . TYR A 1 21 ? 9.842 5.517 -1.281 1.00 0.00 142 TYR A N 15
ATOM 12922 C CA . TYR A 1 21 ? 9.210 4.242 -0.956 1.00 0.00 142 TYR A CA 15
ATOM 12923 C C . TYR A 1 21 ? 7.691 4.347 -1.048 1.00 0.00 142 TYR A C 15
ATOM 12924 O O . TYR A 1 21 ? 7.066 3.720 -1.903 1.00 0.00 142 TYR A O 15
ATOM 12942 N N . HIS A 1 22 ? 7.100 5.143 -0.161 1.00 0.00 143 HIS A N 15
ATOM 12943 C CA . HIS A 1 22 ? 5.654 5.330 -0.144 1.00 0.00 143 HIS A CA 15
ATOM 12944 C C . HIS A 1 22 ? 5.243 6.486 -1.051 1.00 0.00 143 HIS A C 15
ATOM 12945 O O . HIS A 1 22 ? 4.513 7.387 -0.636 1.00 0.00 143 HIS A O 15
ATOM 12959 N N . ARG A 1 23 ? 5.715 6.455 -2.293 1.00 0.00 144 ARG A N 15
ATOM 12960 C CA . ARG A 1 23 ? 5.396 7.498 -3.260 1.00 0.00 144 ARG A CA 15
ATOM 12961 C C . ARG A 1 23 ? 5.399 6.942 -4.680 1.00 0.00 144 ARG A C 15
ATOM 12962 O O . ARG A 1 23 ? 4.403 7.035 -5.396 1.00 0.00 144 ARG A O 15
ATOM 12983 N N . ARG A 1 24 ? 6.525 6.360 -5.078 1.00 0.00 145 ARG A N 15
ATOM 12984 C CA . ARG A 1 24 ? 6.657 5.785 -6.413 1.00 0.00 145 ARG A CA 15
ATOM 12985 C C . ARG A 1 24 ? 5.824 4.513 -6.537 1.00 0.00 145 ARG A C 15
ATOM 12986 O O . ARG A 1 24 ? 5.276 4.219 -7.600 1.00 0.00 145 ARG A O 15
ATOM 13007 N N . HIS A 1 25 ? 5.735 3.763 -5.444 1.00 0.00 146 HIS A N 15
ATOM 13008 C CA . HIS A 1 25 ? 4.967 2.522 -5.427 1.00 0.00 146 HIS A CA 15
ATOM 13009 C C . HIS A 1 25 ? 3.475 2.798 -5.248 1.00 0.00 146 HIS A C 15
ATOM 13010 O O . HIS A 1 25 ? 2.644 1.915 -5.461 1.00 0.00 146 HIS A O 15
ATOM 13024 N N . LYS A 1 26 ? 3.140 4.025 -4.852 1.00 0.00 147 LYS A N 15
ATOM 13025 C CA . LYS A 1 26 ? 1.749 4.409 -4.644 1.00 0.00 147 LYS A CA 15
ATOM 13026 C C . LYS A 1 26 ? 1.132 3.615 -3.497 1.00 0.00 147 LYS A C 15
ATOM 13027 O O . LYS A 1 26 ? 0.421 2.636 -3.720 1.00 0.00 147 LYS A O 15
ATOM 13046 N N . VAL A 1 27 ? 1.408 4.045 -2.271 1.00 0.00 148 VAL A N 15
ATOM 13047 C CA . VAL A 1 27 ? 0.882 3.378 -1.088 1.00 0.00 148 VAL A CA 15
ATOM 13048 C C . VAL A 1 27 ? 1.341 4.078 0.187 1.00 0.00 148 VAL A C 15
ATOM 13049 O O . VAL A 1 27 ? 2.539 4.260 0.409 1.00 0.00 148 VAL A O 15
ATOM 13062 N N . CYS A 1 28 ? 0.383 4.470 1.019 1.00 0.00 149 CYS A N 15
ATOM 13063 C CA . CYS A 1 28 ? 0.690 5.152 2.271 1.00 0.00 149 CYS A CA 15
ATOM 13064 C C . CYS A 1 28 ? 1.591 4.289 3.152 1.00 0.00 149 CYS A C 15
ATOM 13065 O O . CYS A 1 28 ? 2.163 3.301 2.691 1.00 0.00 149 CYS A O 15
ATOM 13072 N N . GLU A 1 29 ? 1.716 4.667 4.421 1.00 0.00 150 GLU A N 15
ATOM 13073 C CA . GLU A 1 29 ? 2.551 3.926 5.361 1.00 0.00 150 GLU A CA 15
ATOM 13074 C C . GLU A 1 29 ? 1.758 2.815 6.045 1.00 0.00 150 GLU A C 15
ATOM 13075 O O . GLU A 1 29 ? 2.317 1.788 6.431 1.00 0.00 150 GLU A O 15
ATOM 13087 N N . ILE A 1 30 ? 0.454 3.028 6.195 1.00 0.00 151 ILE A N 15
ATOM 13088 C CA . ILE A 1 30 ? -0.412 2.047 6.835 1.00 0.00 151 ILE A CA 15
ATOM 13089 C C . ILE A 1 30 ? -0.426 0.730 6.063 1.00 0.00 151 ILE A C 15
ATOM 13090 O O . ILE A 1 30 ? 0.108 -0.278 6.527 1.00 0.00 151 ILE A O 15
ATOM 13106 N N . HIS A 1 31 ? -1.044 0.745 4.886 1.00 0.00 152 HIS A N 15
ATOM 13107 C CA . HIS A 1 31 ? -1.131 -0.449 4.052 1.00 0.00 152 HIS A CA 15
ATOM 13108 C C . HIS A 1 31 ? 0.255 -0.953 3.659 1.00 0.00 152 HIS A C 15
ATOM 13109 O O . HIS A 1 31 ? 0.435 -2.133 3.358 1.00 0.00 152 HIS A O 15
ATOM 13122 N N . SER A 1 32 ? 1.235 -0.053 3.662 1.00 0.00 153 SER A N 15
ATOM 13123 C CA . SER A 1 32 ? 2.604 -0.410 3.304 1.00 0.00 153 SER A CA 15
ATOM 13124 C C . SER A 1 32 ? 3.118 -1.553 4.176 1.00 0.00 153 SER A C 15
ATOM 13125 O O . SER A 1 32 ? 3.954 -2.348 3.746 1.00 0.00 153 SER A O 15
ATOM 13133 N N . LYS A 1 33 ? 2.612 -1.630 5.403 1.00 0.00 154 LYS A N 15
ATOM 13134 C CA . LYS A 1 33 ? 3.022 -2.676 6.333 1.00 0.00 154 LYS A CA 15
ATOM 13135 C C . LYS A 1 33 ? 1.807 -3.324 6.992 1.00 0.00 154 LYS A C 15
ATOM 13136 O O . LYS A 1 33 ? 1.867 -3.750 8.145 1.00 0.00 154 LYS A O 15
ATOM 13155 N N . ALA A 1 34 ? 0.705 -3.395 6.251 1.00 0.00 155 ALA A N 15
ATOM 13156 C CA . ALA A 1 34 ? -0.522 -3.991 6.762 1.00 0.00 155 ALA A CA 15
ATOM 13157 C C . ALA A 1 34 ? -0.697 -5.415 6.249 1.00 0.00 155 ALA A C 15
ATOM 13158 O O . ALA A 1 34 ? -0.001 -5.845 5.328 1.00 0.00 155 ALA A O 15
ATOM 13165 N N . THR A 1 35 ? -1.633 -6.145 6.849 1.00 0.00 156 THR A N 15
ATOM 13166 C CA . THR A 1 35 ? -1.900 -7.523 6.453 1.00 0.00 156 THR A CA 15
ATOM 13167 C C . THR A 1 35 ? -3.032 -7.592 5.432 1.00 0.00 156 THR A C 15
ATOM 13168 O O . THR A 1 35 ? -3.086 -8.510 4.614 1.00 0.00 156 THR A O 15
ATOM 13179 N N . THR A 1 36 ? -3.934 -6.617 5.487 1.00 0.00 157 THR A N 15
ATOM 13180 C CA . THR A 1 36 ? -5.064 -6.569 4.567 1.00 0.00 157 THR A CA 15
ATOM 13181 C C . THR A 1 36 ? -5.175 -5.202 3.903 1.00 0.00 157 THR A C 15
ATOM 13182 O O . THR A 1 36 ? -4.796 -4.185 4.484 1.00 0.00 157 THR A O 15
ATOM 13193 N N . ALA A 1 37 ? -5.696 -5.183 2.681 1.00 0.00 158 ALA A N 15
ATOM 13194 C CA . ALA A 1 37 ? -5.858 -3.940 1.937 1.00 0.00 158 ALA A CA 15
ATOM 13195 C C . ALA A 1 37 ? -6.763 -4.136 0.726 1.00 0.00 158 ALA A C 15
ATOM 13196 O O . ALA A 1 37 ? -6.733 -5.183 0.078 1.00 0.00 158 ALA A O 15
ATOM 13203 N N . LEU A 1 38 ? -7.571 -3.124 0.427 1.00 0.00 159 LEU A N 15
ATOM 13204 C CA . LEU A 1 38 ? -8.488 -3.183 -0.706 1.00 0.00 159 LEU A CA 15
ATOM 13205 C C . LEU A 1 38 ? -7.992 -2.310 -1.853 1.00 0.00 159 LEU A C 15
ATOM 13206 O O . LEU A 1 38 ? -7.976 -1.084 -1.751 1.00 0.00 159 LEU A O 15
ATOM 13222 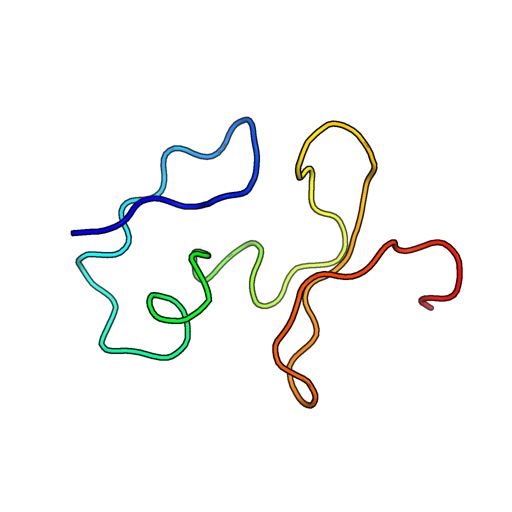N N . VAL A 1 39 ? -7.589 -2.949 -2.946 1.00 0.00 160 VAL A N 15
ATOM 13223 C CA . VAL A 1 39 ? -7.093 -2.228 -4.113 1.00 0.00 160 VAL A CA 15
ATOM 13224 C C . VAL A 1 39 ? -7.755 -2.731 -5.391 1.00 0.00 160 VAL A C 15
ATOM 13225 O O . VAL A 1 39 ? -7.397 -3.787 -5.914 1.00 0.00 160 VAL A O 15
ATOM 13238 N N . GLY A 1 40 ? -8.724 -1.969 -5.890 1.00 0.00 161 GLY A N 15
ATOM 13239 C CA . GLY A 1 40 ? -9.421 -2.355 -7.102 1.00 0.00 161 GLY A CA 15
ATOM 13240 C C . GLY A 1 40 ? -10.684 -3.144 -6.819 1.00 0.00 161 GLY A C 15
ATOM 13241 O O . GLY A 1 40 ? -11.744 -2.851 -7.372 1.00 0.00 161 GLY A O 15
ATOM 13245 N N . GLY A 1 41 ? -10.570 -4.146 -5.954 1.00 0.00 162 GLY A N 15
ATOM 13246 C CA . GLY A 1 41 ? -11.720 -4.964 -5.612 1.00 0.00 162 GLY A CA 15
ATOM 13247 C C . GLY A 1 41 ? -11.337 -6.195 -4.814 1.00 0.00 162 GLY A C 15
ATOM 13248 O O . GLY A 1 41 ? -12.102 -6.654 -3.965 1.00 0.00 162 GLY A O 15
ATOM 13252 N N . ILE A 1 42 ? -10.152 -6.730 -5.085 1.00 0.00 163 ILE A N 15
ATOM 13253 C CA . ILE A 1 42 ? -9.669 -7.913 -4.387 1.00 0.00 163 ILE A CA 15
ATOM 13254 C C . ILE A 1 42 ? -8.672 -7.537 -3.296 1.00 0.00 163 ILE A C 15
ATOM 13255 O O . ILE A 1 42 ? -7.784 -6.714 -3.511 1.00 0.00 163 ILE A O 15
ATOM 13271 N N . MET A 1 43 ? -8.826 -8.147 -2.124 1.00 0.00 164 MET A N 15
ATOM 13272 C CA . MET A 1 43 ? -7.939 -7.875 -1.000 1.00 0.00 164 MET A CA 15
ATOM 13273 C C . MET A 1 43 ? -6.494 -8.222 -1.349 1.00 0.00 164 MET A C 15
ATOM 13274 O O . MET A 1 43 ? -6.232 -8.926 -2.324 1.00 0.00 164 MET A O 15
ATOM 13288 N N . GLN A 1 44 ? -5.561 -7.722 -0.546 1.00 0.00 165 GLN A N 15
ATOM 13289 C CA . GLN A 1 44 ? -4.143 -7.977 -0.771 1.00 0.00 165 GLN A CA 15
ATOM 13290 C C . GLN A 1 44 ? -3.304 -7.446 0.387 1.00 0.00 165 GLN A C 15
ATOM 13291 O O . GLN A 1 44 ? -3.834 -6.866 1.336 1.00 0.00 165 GLN A O 15
ATOM 13305 N N . ARG A 1 45 ? -1.993 -7.648 0.303 1.00 0.00 166 ARG A N 15
ATOM 13306 C CA . ARG A 1 45 ? -1.080 -7.188 1.344 1.00 0.00 166 ARG A CA 15
ATOM 13307 C C . ARG A 1 45 ? 0.246 -6.736 0.744 1.00 0.00 166 ARG A C 15
ATOM 13308 O O . ARG A 1 45 ? 0.974 -7.530 0.151 1.00 0.00 166 ARG A O 15
ATOM 13329 N N . PHE A 1 46 ? 0.551 -5.450 0.900 1.00 0.00 167 PHE A N 15
ATOM 13330 C CA . PHE A 1 46 ? 1.791 -4.890 0.372 1.00 0.00 167 PHE A CA 15
ATOM 13331 C C . PHE A 1 46 ? 2.991 -5.353 1.192 1.00 0.00 167 PHE A C 15
ATOM 13332 O O . PHE A 1 46 ? 3.018 -5.196 2.413 1.00 0.00 167 PHE A O 15
ATOM 13349 N N . CYS A 1 47 ? 3.980 -5.923 0.513 1.00 0.00 168 CYS A N 15
ATOM 13350 C CA . CYS A 1 47 ? 5.184 -6.408 1.178 1.00 0.00 168 CYS A CA 15
ATOM 13351 C C . CYS A 1 47 ? 6.349 -5.447 0.965 1.00 0.00 168 CYS A C 15
ATOM 13352 O O . CYS A 1 47 ? 6.198 -4.404 0.329 1.00 0.00 168 CYS A O 15
ATOM 13360 N N . GLN A 1 48 ? 7.510 -5.806 1.500 1.00 0.00 169 GLN A N 15
ATOM 13361 C CA . GLN A 1 48 ? 8.701 -4.975 1.368 1.00 0.00 169 GLN A CA 15
ATOM 13362 C C . GLN A 1 48 ? 9.632 -5.528 0.294 1.00 0.00 169 GLN A C 15
ATOM 13363 O O . GLN A 1 48 ? 10.113 -4.789 -0.565 1.00 0.00 169 GLN A O 15
ATOM 13377 N N . GLN A 1 49 ? 9.882 -6.833 0.350 1.00 0.00 170 GLN A N 15
ATOM 13378 C CA . GLN A 1 49 ? 10.755 -7.485 -0.619 1.00 0.00 170 GLN A CA 15
ATOM 13379 C C . GLN A 1 49 ? 9.997 -7.802 -1.904 1.00 0.00 170 GLN A C 15
ATOM 13380 O O . GLN A 1 49 ? 10.467 -7.509 -3.003 1.00 0.00 170 GLN A O 15
ATOM 13394 N N . CYS A 1 50 ? 8.822 -8.406 -1.758 1.00 0.00 171 CYS A N 15
ATOM 13395 C CA . CYS A 1 50 ? 7.998 -8.763 -2.907 1.00 0.00 171 CYS A CA 15
ATOM 13396 C C . CYS A 1 50 ? 7.625 -7.524 -3.716 1.00 0.00 171 CYS A C 15
ATOM 13397 O O . CYS A 1 50 ? 7.563 -7.567 -4.944 1.00 0.00 171 CYS A O 15
ATOM 13405 N N . SER A 1 51 ? 7.379 -6.420 -3.016 1.00 0.00 172 SER A N 15
ATOM 13406 C CA . SER A 1 51 ? 7.013 -5.168 -3.668 1.00 0.00 172 SER A CA 15
ATOM 13407 C C . SER A 1 51 ? 5.717 -5.325 -4.459 1.00 0.00 172 SER A C 15
ATOM 13408 O O . SER A 1 51 ? 5.260 -6.441 -4.706 1.00 0.00 172 SER A O 15
ATOM 13416 N N . ARG A 1 52 ? 5.131 -4.198 -4.854 1.00 0.00 173 ARG A N 15
ATOM 13417 C CA . ARG A 1 52 ? 3.887 -4.209 -5.617 1.00 0.00 173 ARG A CA 15
ATOM 13418 C C . ARG A 1 52 ? 2.760 -4.844 -4.810 1.00 0.00 173 ARG A C 15
ATOM 13419 O O . ARG A 1 52 ? 2.997 -5.708 -3.966 1.00 0.00 173 ARG A O 15
ATOM 13440 N N . PHE A 1 53 ? 1.533 -4.409 -5.077 1.00 0.00 174 PHE A N 15
ATOM 13441 C CA . PHE A 1 53 ? 0.367 -4.935 -4.377 1.00 0.00 174 PHE A CA 15
ATOM 13442 C C . PHE A 1 53 ? 0.037 -6.346 -4.855 1.00 0.00 174 PHE A C 15
ATOM 13443 O O . PHE A 1 53 ? -0.485 -6.533 -5.954 1.00 0.00 174 PHE A O 15
ATOM 13460 N N . HIS A 1 54 ? 0.349 -7.335 -4.025 1.00 0.00 175 HIS A N 15
ATOM 13461 C CA . HIS A 1 54 ? 0.088 -8.728 -4.365 1.00 0.00 175 HIS A CA 15
ATOM 13462 C C . HIS A 1 54 ? -1.062 -9.287 -3.535 1.00 0.00 175 HIS A C 15
ATOM 13463 O O . HIS A 1 54 ? -1.106 -9.111 -2.317 1.00 0.00 175 HIS A O 15
ATOM 13477 N N . VAL A 1 55 ? -1.993 -9.964 -4.203 1.00 0.00 176 VAL A N 15
ATOM 13478 C CA . VAL A 1 55 ? -3.147 -10.553 -3.530 1.00 0.00 176 VAL A CA 15
ATOM 13479 C C . VAL A 1 55 ? -2.715 -11.433 -2.359 1.00 0.00 176 VAL A C 15
ATOM 13480 O O . VAL A 1 55 ? -1.524 -11.556 -2.071 1.00 0.00 176 VAL A O 15
ATOM 13493 N N . LEU A 1 56 ? -3.686 -12.042 -1.688 1.00 0.00 177 LEU A N 15
ATOM 13494 C CA . LEU A 1 56 ? -3.401 -12.909 -0.547 1.00 0.00 177 LEU A CA 15
ATOM 13495 C C . LEU A 1 56 ? -3.223 -14.359 -0.991 1.00 0.00 177 LEU A C 15
ATOM 13496 O O . LEU A 1 56 ? -3.665 -15.286 -0.310 1.00 0.00 177 LEU A O 15
ATOM 13512 N N . GLU A 1 57 ? -2.573 -14.551 -2.135 1.00 0.00 178 GLU A N 15
ATOM 13513 C CA . GLU A 1 57 ? -2.335 -15.888 -2.668 1.00 0.00 178 GLU A CA 15
ATOM 13514 C C . GLU A 1 57 ? -0.848 -16.234 -2.639 1.00 0.00 178 GLU A C 15
ATOM 13515 O O . GLU A 1 57 ? -0.474 -17.394 -2.466 1.00 0.00 178 GLU A O 15
ATOM 13527 N N . GLU A 1 58 ? -0.004 -15.221 -2.810 1.00 0.00 179 GLU A N 15
ATOM 13528 C CA . GLU A 1 58 ? 1.440 -15.418 -2.806 1.00 0.00 179 GLU A CA 15
ATOM 13529 C C . GLU A 1 58 ? 2.032 -15.081 -1.441 1.00 0.00 179 GLU A C 15
ATOM 13530 O O . GLU A 1 58 ? 3.173 -14.630 -1.344 1.00 0.00 179 GLU A O 15
ATOM 13542 N N . PHE A 1 59 ? 1.251 -15.304 -0.391 1.00 0.00 180 PHE A N 15
ATOM 13543 C CA . PHE A 1 59 ? 1.701 -15.023 0.968 1.00 0.00 180 PHE A CA 15
ATOM 13544 C C . PHE A 1 59 ? 1.282 -16.138 1.922 1.00 0.00 180 PHE A C 15
ATOM 13545 O O . PHE A 1 59 ? 1.036 -15.898 3.104 1.00 0.00 180 PHE A O 15
ATOM 13562 N N . ASP A 1 60 ? 1.205 -17.358 1.400 1.00 0.00 181 ASP A N 15
ATOM 13563 C CA . ASP A 1 60 ? 0.815 -18.511 2.204 1.00 0.00 181 ASP A CA 15
ATOM 13564 C C . ASP A 1 60 ? 1.948 -18.928 3.136 1.00 0.00 181 ASP A C 15
ATOM 13565 O O . ASP A 1 60 ? 2.906 -19.566 2.653 1.00 0.00 181 ASP A O 15
ATOM 13576 N N . ALA A 1 3 ? 2.674 14.407 -6.516 1.00 0.00 124 ALA A N 16
ATOM 13577 C CA . ALA A 1 3 ? 1.563 14.086 -5.582 1.00 0.00 124 ALA A CA 16
ATOM 13578 C C . ALA A 1 3 ? 0.949 12.729 -5.906 1.00 0.00 124 ALA A C 16
ATOM 13579 O O . ALA A 1 3 ? 0.170 12.599 -6.851 1.00 0.00 124 ALA A O 16
ATOM 13586 N N . ILE A 1 4 ? 1.305 11.721 -5.116 1.00 0.00 125 ILE A N 16
ATOM 13587 C CA . ILE A 1 4 ? 0.788 10.373 -5.320 1.00 0.00 125 ILE A CA 16
ATOM 13588 C C . ILE A 1 4 ? -0.323 10.054 -4.325 1.00 0.00 125 ILE A C 16
ATOM 13589 O O . ILE A 1 4 ? -0.401 10.654 -3.254 1.00 0.00 125 ILE A O 16
ATOM 13605 N N . CYS A 1 5 ? -1.183 9.108 -4.688 1.00 0.00 126 CYS A N 16
ATOM 13606 C CA . CYS A 1 5 ? -2.291 8.710 -3.826 1.00 0.00 126 CYS A CA 16
ATOM 13607 C C . CYS A 1 5 ? -2.265 7.208 -3.566 1.00 0.00 126 CYS A C 16
ATOM 13608 O O . CYS A 1 5 ? -1.789 6.432 -4.395 1.00 0.00 126 CYS A O 16
ATOM 13616 N N . CYS A 1 6 ? -2.780 6.804 -2.408 1.00 0.00 127 CYS A N 16
ATOM 13617 C CA . CYS A 1 6 ? -2.815 5.394 -2.038 1.00 0.00 127 CYS A CA 16
ATOM 13618 C C . CYS A 1 6 ? -3.805 4.628 -2.910 1.00 0.00 127 CYS A C 16
ATOM 13619 O O . CYS A 1 6 ? -4.982 4.981 -2.987 1.00 0.00 127 CYS A O 16
ATOM 13626 N N . GLN A 1 7 ? -3.320 3.577 -3.564 1.00 0.00 128 GLN A N 16
ATOM 13627 C CA . GLN A 1 7 ? -4.163 2.761 -4.431 1.00 0.00 128 GLN A CA 16
ATOM 13628 C C . GLN A 1 7 ? -5.333 2.164 -3.653 1.00 0.00 128 GLN A C 16
ATOM 13629 O O . GLN A 1 7 ? -6.380 1.861 -4.225 1.00 0.00 128 GLN A O 16
ATOM 13643 N N . VAL A 1 8 ? -5.149 1.995 -2.347 1.00 0.00 129 VAL A N 16
ATOM 13644 C CA . VAL A 1 8 ? -6.191 1.435 -1.495 1.00 0.00 129 VAL A CA 16
ATOM 13645 C C . VAL A 1 8 ? -7.472 2.258 -1.580 1.00 0.00 129 VAL A C 16
ATOM 13646 O O . VAL A 1 8 ? -7.464 3.466 -1.341 1.00 0.00 129 VAL A O 16
ATOM 13659 N N . ASP A 1 9 ? -8.572 1.595 -1.923 1.00 0.00 130 ASP A N 16
ATOM 13660 C CA . ASP A 1 9 ? -9.864 2.263 -2.043 1.00 0.00 130 ASP A CA 16
ATOM 13661 C C . ASP A 1 9 ? -10.258 2.934 -0.732 1.00 0.00 130 ASP A C 16
ATOM 13662 O O . ASP A 1 9 ? -10.312 4.162 -0.644 1.00 0.00 130 ASP A O 16
ATOM 13671 N N . ASN A 1 10 ? -10.534 2.125 0.283 1.00 0.00 131 ASN A N 16
ATOM 13672 C CA . ASN A 1 10 ? -10.926 2.640 1.590 1.00 0.00 131 ASN A CA 16
ATOM 13673 C C . ASN A 1 10 ? -9.747 3.311 2.289 1.00 0.00 131 ASN A C 16
ATOM 13674 O O . ASN A 1 10 ? -9.274 2.840 3.323 1.00 0.00 131 ASN A O 16
ATOM 13685 N N . CYS A 1 11 ? -9.275 4.416 1.718 1.00 0.00 132 CYS A N 16
ATOM 13686 C CA . CYS A 1 11 ? -8.151 5.151 2.288 1.00 0.00 132 CYS A CA 16
ATOM 13687 C C . CYS A 1 11 ? -8.175 6.611 1.850 1.00 0.00 132 CYS A C 16
ATOM 13688 O O . CYS A 1 11 ? -8.379 7.510 2.666 1.00 0.00 132 CYS A O 16
ATOM 13695 N N . GLY A 1 12 ? -7.964 6.841 0.557 1.00 0.00 133 GLY A N 16
ATOM 13696 C CA . GLY A 1 12 ? -7.964 8.195 0.037 1.00 0.00 133 GLY A CA 16
ATOM 13697 C C . GLY A 1 12 ? -6.908 9.066 0.688 1.00 0.00 133 GLY A C 16
ATOM 13698 O O . GLY A 1 12 ? -7.070 10.283 0.786 1.00 0.00 133 GLY A O 16
ATOM 13702 N N . ALA A 1 13 ? -5.824 8.442 1.138 1.00 0.00 134 ALA A N 16
ATOM 13703 C CA . ALA A 1 13 ? -4.737 9.165 1.784 1.00 0.00 134 ALA A CA 16
ATOM 13704 C C . ALA A 1 13 ? -3.925 9.960 0.768 1.00 0.00 134 ALA A C 16
ATOM 13705 O O . ALA A 1 13 ? -4.138 9.847 -0.439 1.00 0.00 134 ALA A O 16
ATOM 13712 N N . ASP A 1 14 ? -2.987 10.763 1.264 1.00 0.00 135 ASP A N 16
ATOM 13713 C CA . ASP A 1 14 ? -2.140 11.575 0.399 1.00 0.00 135 ASP A CA 16
ATOM 13714 C C . ASP A 1 14 ? -0.670 11.214 0.583 1.00 0.00 135 ASP A C 16
ATOM 13715 O O . ASP A 1 14 ? -0.215 10.974 1.702 1.00 0.00 135 ASP A O 16
ATOM 13724 N N . LEU A 1 15 ? 0.067 11.175 -0.521 1.00 0.00 136 LEU A N 16
ATOM 13725 C CA . LEU A 1 15 ? 1.487 10.842 -0.483 1.00 0.00 136 LEU A CA 16
ATOM 13726 C C . LEU A 1 15 ? 2.336 12.028 -0.930 1.00 0.00 136 LEU A C 16
ATOM 13727 O O . LEU A 1 15 ? 3.231 11.886 -1.765 1.00 0.00 136 LEU A O 16
ATOM 13743 N N . SER A 1 16 ? 2.049 13.199 -0.370 1.00 0.00 137 SER A N 16
ATOM 13744 C CA . SER A 1 16 ? 2.787 14.410 -0.709 1.00 0.00 137 SER A CA 16
ATOM 13745 C C . SER A 1 16 ? 3.878 14.690 0.319 1.00 0.00 137 SER A C 16
ATOM 13746 O O . SER A 1 16 ? 4.905 15.288 0.000 1.00 0.00 137 SER A O 16
ATOM 13754 N N . LYS A 1 17 ? 3.646 14.256 1.554 1.00 0.00 138 LYS A N 16
ATOM 13755 C CA . LYS A 1 17 ? 4.609 14.462 2.630 1.00 0.00 138 LYS A CA 16
ATOM 13756 C C . LYS A 1 17 ? 5.464 13.216 2.842 1.00 0.00 138 LYS A C 16
ATOM 13757 O O . LYS A 1 17 ? 5.844 12.897 3.968 1.00 0.00 138 LYS A O 16
ATOM 13776 N N . VAL A 1 18 ? 5.764 12.516 1.752 1.00 0.00 139 VAL A N 16
ATOM 13777 C CA . VAL A 1 18 ? 6.574 11.307 1.819 1.00 0.00 139 VAL A CA 16
ATOM 13778 C C . VAL A 1 18 ? 7.928 11.513 1.150 1.00 0.00 139 VAL A C 16
ATOM 13779 O O . VAL A 1 18 ? 8.217 12.592 0.629 1.00 0.00 139 VAL A O 16
ATOM 13792 N N . LYS A 1 19 ? 8.755 10.473 1.165 1.00 0.00 140 LYS A N 16
ATOM 13793 C CA . LYS A 1 19 ? 10.080 10.542 0.558 1.00 0.00 140 LYS A CA 16
ATOM 13794 C C . LYS A 1 19 ? 10.058 10.001 -0.866 1.00 0.00 140 LYS A C 16
ATOM 13795 O O . LYS A 1 19 ? 10.209 10.753 -1.831 1.00 0.00 140 LYS A O 16
ATOM 13814 N N . ASP A 1 20 ? 9.871 8.697 -0.989 1.00 0.00 141 ASP A N 16
ATOM 13815 C CA . ASP A 1 20 ? 9.829 8.047 -2.294 1.00 0.00 141 ASP A CA 16
ATOM 13816 C C . ASP A 1 20 ? 9.460 6.572 -2.159 1.00 0.00 141 ASP A C 16
ATOM 13817 O O . ASP A 1 20 ? 8.720 6.030 -2.979 1.00 0.00 141 ASP A O 16
ATOM 13826 N N . TYR A 1 21 ? 9.982 5.927 -1.119 1.00 0.00 142 TYR A N 16
ATOM 13827 C CA . TYR A 1 21 ? 9.709 4.513 -0.874 1.00 0.00 142 TYR A CA 16
ATOM 13828 C C . TYR A 1 21 ? 8.211 4.224 -0.912 1.00 0.00 142 TYR A C 16
ATOM 13829 O O . TYR A 1 21 ? 7.791 3.112 -1.229 1.00 0.00 142 TYR A O 16
ATOM 13847 N N . HIS A 1 22 ? 7.409 5.233 -0.586 1.00 0.00 143 HIS A N 16
ATOM 13848 C CA . HIS A 1 22 ? 5.956 5.086 -0.584 1.00 0.00 143 HIS A CA 16
ATOM 13849 C C . HIS A 1 22 ? 5.331 5.836 -1.757 1.00 0.00 143 HIS A C 16
ATOM 13850 O O . HIS A 1 22 ? 4.282 5.444 -2.267 1.00 0.00 143 HIS A O 16
ATOM 13864 N N . ARG A 1 23 ? 5.983 6.916 -2.177 1.00 0.00 144 ARG A N 16
ATOM 13865 C CA . ARG A 1 23 ? 5.491 7.722 -3.288 1.00 0.00 144 ARG A CA 16
ATOM 13866 C C . ARG A 1 23 ? 5.416 6.897 -4.570 1.00 0.00 144 ARG A C 16
ATOM 13867 O O . ARG A 1 23 ? 4.373 6.837 -5.221 1.00 0.00 144 ARG A O 16
ATOM 13888 N N . ARG A 1 24 ? 6.528 6.263 -4.926 1.00 0.00 145 ARG A N 16
ATOM 13889 C CA . ARG A 1 24 ? 6.589 5.443 -6.130 1.00 0.00 145 ARG A CA 16
ATOM 13890 C C . ARG A 1 24 ? 5.793 4.154 -5.954 1.00 0.00 145 ARG A C 16
ATOM 13891 O O . ARG A 1 24 ? 5.049 3.744 -6.844 1.00 0.00 145 ARG A O 16
ATOM 13912 N N . HIS A 1 25 ? 5.955 3.518 -4.798 1.00 0.00 146 HIS A N 16
ATOM 13913 C CA . HIS A 1 25 ? 5.252 2.274 -4.504 1.00 0.00 146 HIS A CA 16
ATOM 13914 C C . HIS A 1 25 ? 3.738 2.468 -4.569 1.00 0.00 146 HIS A C 16
ATOM 13915 O O . HIS A 1 25 ? 2.988 1.507 -4.744 1.00 0.00 146 HIS A O 16
ATOM 13929 N N . LYS A 1 26 ? 3.294 3.714 -4.423 1.00 0.00 147 LYS A N 16
ATOM 13930 C CA . LYS A 1 26 ? 1.869 4.028 -4.464 1.00 0.00 147 LYS A CA 16
ATOM 13931 C C . LYS A 1 26 ? 1.140 3.400 -3.280 1.00 0.00 147 LYS A C 16
ATOM 13932 O O . LYS A 1 26 ? 0.379 2.445 -3.438 1.00 0.00 147 LYS A O 16
ATOM 13951 N N . VAL A 1 27 ? 1.380 3.945 -2.091 1.00 0.00 148 VAL A N 16
ATOM 13952 C CA . VAL A 1 27 ? 0.749 3.442 -0.876 1.00 0.00 148 VAL A CA 16
ATOM 13953 C C . VAL A 1 27 ? 1.212 4.231 0.346 1.00 0.00 148 VAL A C 16
ATOM 13954 O O . VAL A 1 27 ? 2.294 4.817 0.342 1.00 0.00 148 VAL A O 16
ATOM 13967 N N . CYS A 1 28 ? 0.387 4.242 1.388 1.00 0.00 149 CYS A N 16
ATOM 13968 C CA . CYS A 1 28 ? 0.718 4.957 2.612 1.00 0.00 149 CYS A CA 16
ATOM 13969 C C . CYS A 1 28 ? 1.484 4.056 3.577 1.00 0.00 149 CYS A C 16
ATOM 13970 O O . CYS A 1 28 ? 1.738 2.889 3.279 1.00 0.00 149 CYS A O 16
ATOM 13977 N N . GLU A 1 29 ? 1.854 4.604 4.727 1.00 0.00 150 GLU A N 16
ATOM 13978 C CA . GLU A 1 29 ? 2.597 3.852 5.732 1.00 0.00 150 GLU A CA 16
ATOM 13979 C C . GLU A 1 29 ? 1.718 2.799 6.404 1.00 0.00 150 GLU A C 16
ATOM 13980 O O . GLU A 1 29 ? 2.217 1.790 6.904 1.00 0.00 150 GLU A O 16
ATOM 13992 N N . ILE A 1 30 ? 0.411 3.040 6.419 1.00 0.00 151 ILE A N 16
ATOM 13993 C CA . ILE A 1 30 ? -0.529 2.112 7.037 1.00 0.00 151 ILE A CA 16
ATOM 13994 C C . ILE A 1 30 ? -0.590 0.788 6.276 1.00 0.00 151 ILE A C 16
ATOM 13995 O O . ILE A 1 30 ? -0.142 -0.244 6.773 1.00 0.00 151 ILE A O 16
ATOM 14011 N N . HIS A 1 31 ? -1.154 0.827 5.073 1.00 0.00 152 HIS A N 16
ATOM 14012 C CA . HIS A 1 31 ? -1.280 -0.370 4.249 1.00 0.00 152 HIS A CA 16
ATOM 14013 C C . HIS A 1 31 ? 0.090 -0.935 3.883 1.00 0.00 152 HIS A C 16
ATOM 14014 O O . HIS A 1 31 ? 0.238 -2.139 3.671 1.00 0.00 152 HIS A O 16
ATOM 14027 N N . SER A 1 32 ? 1.089 -0.061 3.809 1.00 0.00 153 SER A N 16
ATOM 14028 C CA . SER A 1 32 ? 2.445 -0.480 3.467 1.00 0.00 153 SER A CA 16
ATOM 14029 C C . SER A 1 32 ? 2.962 -1.518 4.458 1.00 0.00 153 SER A C 16
ATOM 14030 O O . SER A 1 32 ? 3.750 -2.394 4.100 1.00 0.00 153 SER A O 16
ATOM 14038 N N . LYS A 1 33 ? 2.512 -1.413 5.704 1.00 0.00 154 LYS A N 16
ATOM 14039 C CA . LYS A 1 33 ? 2.929 -2.344 6.748 1.00 0.00 154 LYS A CA 16
ATOM 14040 C C . LYS A 1 33 ? 1.720 -2.980 7.422 1.00 0.00 154 LYS A C 16
ATOM 14041 O O . LYS A 1 33 ? 1.748 -3.282 8.616 1.00 0.00 154 LYS A O 16
ATOM 14060 N N . ALA A 1 34 ? 0.658 -3.183 6.650 1.00 0.00 155 ALA A N 16
ATOM 14061 C CA . ALA A 1 34 ? -0.564 -3.785 7.172 1.00 0.00 155 ALA A CA 16
ATOM 14062 C C . ALA A 1 34 ? -0.662 -5.256 6.781 1.00 0.00 155 ALA A C 16
ATOM 14063 O O . ALA A 1 34 ? 0.129 -5.749 5.976 1.00 0.00 155 ALA A O 16
ATOM 14070 N N . THR A 1 35 ? -1.636 -5.953 7.356 1.00 0.00 156 THR A N 16
ATOM 14071 C CA . THR A 1 35 ? -1.838 -7.367 7.068 1.00 0.00 156 THR A CA 16
ATOM 14072 C C . THR A 1 35 ? -2.763 -7.556 5.870 1.00 0.00 156 THR A C 16
ATOM 14073 O O . THR A 1 35 ? -2.640 -8.529 5.126 1.00 0.00 156 THR A O 16
ATOM 14084 N N . THR A 1 36 ? -3.688 -6.620 5.692 1.00 0.00 157 THR A N 16
ATOM 14085 C CA . THR A 1 36 ? -4.636 -6.684 4.584 1.00 0.00 157 THR A CA 16
ATOM 14086 C C . THR A 1 36 ? -4.887 -5.300 3.996 1.00 0.00 157 THR A C 16
ATOM 14087 O O . THR A 1 36 ? -4.519 -4.287 4.589 1.00 0.00 157 THR A O 16
ATOM 14098 N N . ALA A 1 37 ? -5.518 -5.265 2.827 1.00 0.00 158 ALA A N 16
ATOM 14099 C CA . ALA A 1 37 ? -5.819 -4.005 2.159 1.00 0.00 158 ALA A CA 16
ATOM 14100 C C . ALA A 1 37 ? -6.904 -4.189 1.103 1.00 0.00 158 ALA A C 16
ATOM 14101 O O . ALA A 1 37 ? -7.379 -5.300 0.873 1.00 0.00 158 ALA A O 16
ATOM 14108 N N . LEU A 1 38 ? -7.289 -3.090 0.461 1.00 0.00 159 LEU A N 16
ATOM 14109 C CA . LEU A 1 38 ? -8.318 -3.129 -0.571 1.00 0.00 159 LEU A CA 16
ATOM 14110 C C . LEU A 1 38 ? -7.921 -2.269 -1.768 1.00 0.00 159 LEU A C 16
ATOM 14111 O O . LEU A 1 38 ? -8.075 -1.049 -1.743 1.00 0.00 159 LEU A O 16
ATOM 14127 N N . VAL A 1 39 ? -7.412 -2.914 -2.811 1.00 0.00 160 VAL A N 16
ATOM 14128 C CA . VAL A 1 39 ? -6.993 -2.207 -4.017 1.00 0.00 160 VAL A CA 16
ATOM 14129 C C . VAL A 1 39 ? -7.563 -2.868 -5.267 1.00 0.00 160 VAL A C 16
ATOM 14130 O O . VAL A 1 39 ? -7.380 -4.066 -5.484 1.00 0.00 160 VAL A O 16
ATOM 14143 N N . GLY A 1 40 ? -8.254 -2.080 -6.084 1.00 0.00 161 GLY A N 16
ATOM 14144 C CA . GLY A 1 40 ? -8.838 -2.607 -7.302 1.00 0.00 161 GLY A CA 16
ATOM 14145 C C . GLY A 1 40 ? -9.973 -3.577 -7.030 1.00 0.00 161 GLY A C 16
ATOM 14146 O O . GLY A 1 40 ? -10.161 -4.544 -7.768 1.00 0.00 161 GLY A O 16
ATOM 14150 N N . GLY A 1 41 ? -10.729 -3.317 -5.969 1.00 0.00 162 GLY A N 16
ATOM 14151 C CA . GLY A 1 41 ? -11.841 -4.182 -5.621 1.00 0.00 162 GLY A CA 16
ATOM 14152 C C . GLY A 1 41 ? -11.391 -5.574 -5.221 1.00 0.00 162 GLY A C 16
ATOM 14153 O O . GLY A 1 41 ? -12.128 -6.544 -5.391 1.00 0.00 162 GLY A O 16
ATOM 14157 N N . ILE A 1 42 ? -10.177 -5.670 -4.689 1.00 0.00 163 ILE A N 16
ATOM 14158 C CA . ILE A 1 42 ? -9.630 -6.953 -4.263 1.00 0.00 163 ILE A CA 16
ATOM 14159 C C . ILE A 1 42 ? -8.732 -6.789 -3.040 1.00 0.00 163 ILE A C 16
ATOM 14160 O O . ILE A 1 42 ? -8.231 -5.699 -2.769 1.00 0.00 163 ILE A O 16
ATOM 14176 N N . MET A 1 43 ? -8.534 -7.879 -2.308 1.00 0.00 164 MET A N 16
ATOM 14177 C CA . MET A 1 43 ? -7.697 -7.856 -1.113 1.00 0.00 164 MET A CA 16
ATOM 14178 C C . MET A 1 43 ? -6.242 -8.152 -1.466 1.00 0.00 164 MET A C 16
ATOM 14179 O O . MET A 1 43 ? -5.955 -8.801 -2.470 1.00 0.00 164 MET A O 16
ATOM 14193 N N . GLN A 1 44 ? -5.328 -7.672 -0.628 1.00 0.00 165 GLN A N 16
ATOM 14194 C CA . GLN A 1 44 ? -3.902 -7.885 -0.849 1.00 0.00 165 GLN A CA 16
ATOM 14195 C C . GLN A 1 44 ? -3.096 -7.493 0.384 1.00 0.00 165 GLN A C 16
ATOM 14196 O O . GLN A 1 44 ? -3.657 -7.076 1.399 1.00 0.00 165 GLN A O 16
ATOM 14210 N N . ARG A 1 45 ? -1.776 -7.628 0.290 1.00 0.00 166 ARG A N 16
ATOM 14211 C CA . ARG A 1 45 ? -0.893 -7.288 1.399 1.00 0.00 166 ARG A CA 16
ATOM 14212 C C . ARG A 1 45 ? 0.463 -6.811 0.888 1.00 0.00 166 ARG A C 16
ATOM 14213 O O . ARG A 1 45 ? 1.074 -7.452 0.033 1.00 0.00 166 ARG A O 16
ATOM 14234 N N . PHE A 1 46 ? 0.928 -5.684 1.418 1.00 0.00 167 PHE A N 16
ATOM 14235 C CA . PHE A 1 46 ? 2.211 -5.123 1.015 1.00 0.00 167 PHE A CA 16
ATOM 14236 C C . PHE A 1 46 ? 3.357 -6.054 1.397 1.00 0.00 167 PHE A C 16
ATOM 14237 O O . PHE A 1 46 ? 3.641 -6.253 2.580 1.00 0.00 167 PHE A O 16
ATOM 14254 N N . CYS A 1 47 ? 4.012 -6.622 0.391 1.00 0.00 168 CYS A N 16
ATOM 14255 C CA . CYS A 1 47 ? 5.128 -7.533 0.621 1.00 0.00 168 CYS A CA 16
ATOM 14256 C C . CYS A 1 47 ? 6.425 -6.768 0.886 1.00 0.00 168 CYS A C 16
ATOM 14257 O O . CYS A 1 47 ? 7.431 -7.359 1.279 1.00 0.00 168 CYS A O 16
ATOM 14265 N N . GLN A 1 48 ? 6.396 -5.452 0.671 1.00 0.00 169 GLN A N 16
ATOM 14266 C CA . GLN A 1 48 ? 7.571 -4.612 0.888 1.00 0.00 169 GLN A CA 16
ATOM 14267 C C . GLN A 1 48 ? 8.686 -4.968 -0.091 1.00 0.00 169 GLN A C 16
ATOM 14268 O O . GLN A 1 48 ? 8.929 -4.243 -1.057 1.00 0.00 169 GLN A O 16
ATOM 14282 N N . GLN A 1 49 ? 9.362 -6.083 0.163 1.00 0.00 170 GLN A N 16
ATOM 14283 C CA . GLN A 1 49 ? 10.452 -6.531 -0.698 1.00 0.00 170 GLN A CA 16
ATOM 14284 C C . GLN A 1 49 ? 9.980 -6.680 -2.141 1.00 0.00 170 GLN A C 16
ATOM 14285 O O . GLN A 1 49 ? 10.559 -6.094 -3.057 1.00 0.00 170 GLN A O 16
ATOM 14299 N N . CYS A 1 50 ? 8.926 -7.464 -2.336 1.00 0.00 171 CYS A N 16
ATOM 14300 C CA . CYS A 1 50 ? 8.376 -7.687 -3.668 1.00 0.00 171 CYS A CA 16
ATOM 14301 C C . CYS A 1 50 ? 7.791 -6.400 -4.241 1.00 0.00 171 CYS A C 16
ATOM 14302 O O . CYS A 1 50 ? 7.705 -6.233 -5.457 1.00 0.00 171 CYS A O 16
ATOM 14310 N N . SER A 1 51 ? 7.389 -5.491 -3.356 1.00 0.00 172 SER A N 16
ATOM 14311 C CA . SER A 1 51 ? 6.810 -4.218 -3.774 1.00 0.00 172 SER A CA 16
ATOM 14312 C C . SER A 1 51 ? 5.477 -4.433 -4.481 1.00 0.00 172 SER A C 16
ATOM 14313 O O . SER A 1 51 ? 5.144 -5.552 -4.873 1.00 0.00 172 SER A O 16
ATOM 14321 N N . ARG A 1 52 ? 4.717 -3.355 -4.642 1.00 0.00 173 ARG A N 16
ATOM 14322 C CA . ARG A 1 52 ? 3.417 -3.425 -5.302 1.00 0.00 173 ARG A CA 16
ATOM 14323 C C . ARG A 1 52 ? 2.454 -4.307 -4.513 1.00 0.00 173 ARG A C 16
ATOM 14324 O O . ARG A 1 52 ? 2.857 -5.308 -3.920 1.00 0.00 173 ARG A O 16
ATOM 14345 N N . PHE A 1 53 ? 1.180 -3.928 -4.510 1.00 0.00 174 PHE A N 16
ATOM 14346 C CA . PHE A 1 53 ? 0.160 -4.684 -3.794 1.00 0.00 174 PHE A CA 16
ATOM 14347 C C . PHE A 1 53 ? -0.055 -6.051 -4.436 1.00 0.00 174 PHE A C 16
ATOM 14348 O O . PHE A 1 53 ? -0.351 -6.148 -5.628 1.00 0.00 174 PHE A O 16
ATOM 14365 N N . HIS A 1 54 ? 0.093 -7.103 -3.638 1.00 0.00 175 HIS A N 16
ATOM 14366 C CA . HIS A 1 54 ? -0.084 -8.465 -4.127 1.00 0.00 175 HIS A CA 16
ATOM 14367 C C . HIS A 1 54 ? -1.349 -9.092 -3.548 1.00 0.00 175 HIS A C 16
ATOM 14368 O O . HIS A 1 54 ? -1.549 -9.096 -2.332 1.00 0.00 175 HIS A O 16
ATOM 14382 N N . VAL A 1 55 ? -2.200 -9.617 -4.423 1.00 0.00 176 VAL A N 16
ATOM 14383 C CA . VAL A 1 55 ? -3.444 -10.245 -3.999 1.00 0.00 176 VAL A CA 16
ATOM 14384 C C . VAL A 1 55 ? -3.178 -11.407 -3.045 1.00 0.00 176 VAL A C 16
ATOM 14385 O O . VAL A 1 55 ? -2.199 -12.136 -3.198 1.00 0.00 176 VAL A O 16
ATOM 14398 N N . LEU A 1 56 ? -4.056 -11.570 -2.060 1.00 0.00 177 LEU A N 16
ATOM 14399 C CA . LEU A 1 56 ? -3.915 -12.642 -1.081 1.00 0.00 177 LEU A CA 16
ATOM 14400 C C . LEU A 1 56 ? -4.039 -14.008 -1.749 1.00 0.00 177 LEU A C 16
ATOM 14401 O O . LEU A 1 56 ? -5.064 -14.324 -2.353 1.00 0.00 177 LEU A O 16
ATOM 14417 N N . GLU A 1 57 ? -2.989 -14.814 -1.637 1.00 0.00 178 GLU A N 16
ATOM 14418 C CA . GLU A 1 57 ? -2.981 -16.147 -2.230 1.00 0.00 178 GLU A CA 16
ATOM 14419 C C . GLU A 1 57 ? -2.150 -17.110 -1.390 1.00 0.00 178 GLU A C 16
ATOM 14420 O O . GLU A 1 57 ? -2.594 -18.212 -1.067 1.00 0.00 178 GLU A O 16
ATOM 14432 N N . GLU A 1 58 ? -0.943 -16.684 -1.044 1.00 0.00 179 GLU A N 16
ATOM 14433 C CA . GLU A 1 58 ? -0.042 -17.503 -0.242 1.00 0.00 179 GLU A CA 16
ATOM 14434 C C . GLU A 1 58 ? 0.301 -16.809 1.073 1.00 0.00 179 GLU A C 16
ATOM 14435 O O . GLU A 1 58 ? 0.423 -17.456 2.114 1.00 0.00 179 GLU A O 16
ATOM 14447 N N . PHE A 1 59 ? 0.458 -15.490 1.020 1.00 0.00 180 PHE A N 16
ATOM 14448 C CA . PHE A 1 59 ? 0.787 -14.708 2.207 1.00 0.00 180 PHE A CA 16
ATOM 14449 C C . PHE A 1 59 ? -0.254 -14.915 3.303 1.00 0.00 180 PHE A C 16
ATOM 14450 O O . PHE A 1 59 ? -1.454 -14.779 3.066 1.00 0.00 180 PHE A O 16
ATOM 14467 N N . ASP A 1 60 ? 0.215 -15.244 4.503 1.00 0.00 181 ASP A N 16
ATOM 14468 C CA . ASP A 1 60 ? -0.675 -15.469 5.635 1.00 0.00 181 ASP A CA 16
ATOM 14469 C C . ASP A 1 60 ? -0.872 -14.186 6.437 1.00 0.00 181 ASP A C 16
ATOM 14470 O O . ASP A 1 60 ? -0.274 -13.156 6.060 1.00 0.00 181 ASP A O 16
ATOM 14481 N N . ALA A 1 3 ? 2.453 14.541 -6.369 1.00 0.00 124 ALA A N 17
ATOM 14482 C CA . ALA A 1 3 ? 2.181 13.477 -5.368 1.00 0.00 124 ALA A CA 17
ATOM 14483 C C . ALA A 1 3 ? 1.182 12.459 -5.910 1.00 0.00 124 ALA A C 17
ATOM 14484 O O . ALA A 1 3 ? 0.529 12.694 -6.927 1.00 0.00 124 ALA A O 17
ATOM 14491 N N . ILE A 1 4 ? 1.070 11.326 -5.225 1.00 0.00 125 ILE A N 17
ATOM 14492 C CA . ILE A 1 4 ? 0.150 10.272 -5.636 1.00 0.00 125 ILE A CA 17
ATOM 14493 C C . ILE A 1 4 ? -0.615 9.712 -4.442 1.00 0.00 125 ILE A C 17
ATOM 14494 O O . ILE A 1 4 ? -0.024 9.140 -3.527 1.00 0.00 125 ILE A O 17
ATOM 14510 N N . CYS A 1 5 ? -1.933 9.882 -4.458 1.00 0.00 126 CYS A N 17
ATOM 14511 C CA . CYS A 1 5 ? -2.778 9.394 -3.375 1.00 0.00 126 CYS A CA 17
ATOM 14512 C C . CYS A 1 5 ? -2.726 7.872 -3.285 1.00 0.00 126 CYS A C 17
ATOM 14513 O O . CYS A 1 5 ? -2.392 7.194 -4.257 1.00 0.00 126 CYS A O 17
ATOM 14521 N N . CYS A 1 6 ? -3.060 7.342 -2.113 1.00 0.00 127 CYS A N 17
ATOM 14522 C CA . CYS A 1 6 ? -3.054 5.900 -1.893 1.00 0.00 127 CYS A CA 17
ATOM 14523 C C . CYS A 1 6 ? -3.981 5.194 -2.878 1.00 0.00 127 CYS A C 17
ATOM 14524 O O . CYS A 1 6 ? -5.012 5.738 -3.273 1.00 0.00 127 CYS A O 17
ATOM 14531 N N . GLN A 1 7 ? -3.609 3.980 -3.270 1.00 0.00 128 GLN A N 17
ATOM 14532 C CA . GLN A 1 7 ? -4.409 3.201 -4.209 1.00 0.00 128 GLN A CA 17
ATOM 14533 C C . GLN A 1 7 ? -5.314 2.220 -3.472 1.00 0.00 128 GLN A C 17
ATOM 14534 O O . GLN A 1 7 ? -5.575 1.117 -3.955 1.00 0.00 128 GLN A O 17
ATOM 14548 N N . VAL A 1 8 ? -5.792 2.626 -2.300 1.00 0.00 129 VAL A N 17
ATOM 14549 C CA . VAL A 1 8 ? -6.668 1.782 -1.497 1.00 0.00 129 VAL A CA 17
ATOM 14550 C C . VAL A 1 8 ? -8.037 2.431 -1.314 1.00 0.00 129 VAL A C 17
ATOM 14551 O O . VAL A 1 8 ? -8.136 3.621 -1.019 1.00 0.00 129 VAL A O 17
ATOM 14564 N N . ASP A 1 9 ? -9.089 1.638 -1.492 1.00 0.00 130 ASP A N 17
ATOM 14565 C CA . ASP A 1 9 ? -10.453 2.135 -1.345 1.00 0.00 130 ASP A CA 17
ATOM 14566 C C . ASP A 1 9 ? -10.672 2.713 0.050 1.00 0.00 130 ASP A C 17
ATOM 14567 O O . ASP A 1 9 ? -10.202 2.159 1.044 1.00 0.00 130 ASP A O 17
ATOM 14576 N N . ASN A 1 10 ? -11.390 3.829 0.117 1.00 0.00 131 ASN A N 17
ATOM 14577 C CA . ASN A 1 10 ? -11.674 4.484 1.390 1.00 0.00 131 ASN A CA 17
ATOM 14578 C C . ASN A 1 10 ? -10.389 4.969 2.055 1.00 0.00 131 ASN A C 17
ATOM 14579 O O . ASN A 1 10 ? -10.297 5.024 3.282 1.00 0.00 131 ASN A O 17
ATOM 14590 N N . CYS A 1 11 ? -9.400 5.319 1.239 1.00 0.00 132 CYS A N 17
ATOM 14591 C CA . CYS A 1 11 ? -8.123 5.803 1.752 1.00 0.00 132 CYS A CA 17
ATOM 14592 C C . CYS A 1 11 ? -7.526 6.855 0.823 1.00 0.00 132 CYS A C 17
ATOM 14593 O O . CYS A 1 11 ? -6.670 6.550 -0.008 1.00 0.00 132 CYS A O 17
ATOM 14600 N N . GLY A 1 12 ? -7.982 8.095 0.971 1.00 0.00 133 GLY A N 17
ATOM 14601 C CA . GLY A 1 12 ? -7.481 9.173 0.140 1.00 0.00 133 GLY A CA 17
ATOM 14602 C C . GLY A 1 12 ? -6.320 9.907 0.781 1.00 0.00 133 GLY A C 17
ATOM 14603 O O . GLY A 1 12 ? -6.286 11.137 0.796 1.00 0.00 133 GLY A O 17
ATOM 14607 N N . ALA A 1 13 ? -5.366 9.150 1.314 1.00 0.00 134 ALA A N 17
ATOM 14608 C CA . ALA A 1 13 ? -4.198 9.734 1.960 1.00 0.00 134 ALA A CA 17
ATOM 14609 C C . ALA A 1 13 ? -3.210 10.271 0.930 1.00 0.00 134 ALA A C 17
ATOM 14610 O O . ALA A 1 13 ? -2.678 9.518 0.114 1.00 0.00 134 ALA A O 17
ATOM 14617 N N . ASP A 1 14 ? -2.970 11.577 0.974 1.00 0.00 135 ASP A N 17
ATOM 14618 C CA . ASP A 1 14 ? -2.045 12.216 0.045 1.00 0.00 135 ASP A CA 17
ATOM 14619 C C . ASP A 1 14 ? -0.604 11.836 0.369 1.00 0.00 135 ASP A C 17
ATOM 14620 O O . ASP A 1 14 ? -0.152 11.984 1.505 1.00 0.00 135 ASP A O 17
ATOM 14629 N N . LEU A 1 15 ? 0.114 11.346 -0.637 1.00 0.00 136 LEU A N 17
ATOM 14630 C CA . LEU A 1 15 ? 1.505 10.946 -0.458 1.00 0.00 136 LEU A CA 17
ATOM 14631 C C . LEU A 1 15 ? 2.450 12.097 -0.796 1.00 0.00 136 LEU A C 17
ATOM 14632 O O . LEU A 1 15 ? 3.423 11.921 -1.528 1.00 0.00 136 LEU A O 17
ATOM 14648 N N . SER A 1 16 ? 2.154 13.275 -0.256 1.00 0.00 137 SER A N 17
ATOM 14649 C CA . SER A 1 16 ? 2.974 14.455 -0.499 1.00 0.00 137 SER A CA 17
ATOM 14650 C C . SER A 1 16 ? 3.993 14.654 0.621 1.00 0.00 137 SER A C 17
ATOM 14651 O O . SER A 1 16 ? 5.016 15.312 0.430 1.00 0.00 137 SER A O 17
ATOM 14659 N N . LYS A 1 17 ? 3.707 14.084 1.788 1.00 0.00 138 LYS A N 17
ATOM 14660 C CA . LYS A 1 17 ? 4.599 14.202 2.935 1.00 0.00 138 LYS A CA 17
ATOM 14661 C C . LYS A 1 17 ? 5.529 12.996 3.033 1.00 0.00 138 LYS A C 17
ATOM 14662 O O . LYS A 1 17 ? 5.869 12.551 4.129 1.00 0.00 138 LYS A O 17
ATOM 14681 N N . VAL A 1 18 ? 5.938 12.471 1.882 1.00 0.00 139 VAL A N 17
ATOM 14682 C CA . VAL A 1 18 ? 6.830 11.319 1.840 1.00 0.00 139 VAL A CA 17
ATOM 14683 C C . VAL A 1 18 ? 8.040 11.594 0.953 1.00 0.00 139 VAL A C 17
ATOM 14684 O O . VAL A 1 18 ? 8.090 12.604 0.253 1.00 0.00 139 VAL A O 17
ATOM 14697 N N . LYS A 1 19 ? 9.013 10.689 0.990 1.00 0.00 140 LYS A N 17
ATOM 14698 C CA . LYS A 1 19 ? 10.223 10.837 0.190 1.00 0.00 140 LYS A CA 17
ATOM 14699 C C . LYS A 1 19 ? 10.328 9.725 -0.849 1.00 0.00 140 LYS A C 17
ATOM 14700 O O . LYS A 1 19 ? 10.755 9.958 -1.981 1.00 0.00 140 LYS A O 17
ATOM 14719 N N . ASP A 1 20 ? 9.937 8.520 -0.457 1.00 0.00 141 ASP A N 17
ATOM 14720 C CA . ASP A 1 20 ? 9.987 7.370 -1.354 1.00 0.00 141 ASP A CA 17
ATOM 14721 C C . ASP A 1 20 ? 9.426 6.123 -0.676 1.00 0.00 141 ASP A C 17
ATOM 14722 O O . ASP A 1 20 ? 8.975 6.177 0.468 1.00 0.00 141 ASP A O 17
ATOM 14731 N N . TYR A 1 21 ? 9.459 5.003 -1.390 1.00 0.00 142 TYR A N 17
ATOM 14732 C CA . TYR A 1 21 ? 8.956 3.741 -0.859 1.00 0.00 142 TYR A CA 17
ATOM 14733 C C . TYR A 1 21 ? 7.483 3.857 -0.475 1.00 0.00 142 TYR A C 17
ATOM 14734 O O . TYR A 1 21 ? 7.004 3.139 0.403 1.00 0.00 142 TYR A O 17
ATOM 14752 N N . HIS A 1 22 ? 6.770 4.762 -1.136 1.00 0.00 143 HIS A N 17
ATOM 14753 C CA . HIS A 1 22 ? 5.354 4.964 -0.857 1.00 0.00 143 HIS A CA 17
ATOM 14754 C C . HIS A 1 22 ? 4.673 5.701 -2.006 1.00 0.00 143 HIS A C 17
ATOM 14755 O O . HIS A 1 22 ? 3.621 5.279 -2.489 1.00 0.00 143 HIS A O 17
ATOM 14769 N N . ARG A 1 23 ? 5.278 6.802 -2.437 1.00 0.00 144 ARG A N 17
ATOM 14770 C CA . ARG A 1 23 ? 4.730 7.598 -3.529 1.00 0.00 144 ARG A CA 17
ATOM 14771 C C . ARG A 1 23 ? 4.968 6.918 -4.873 1.00 0.00 144 ARG A C 17
ATOM 14772 O O . ARG A 1 23 ? 4.114 6.956 -5.758 1.00 0.00 144 ARG A O 17
ATOM 14793 N N . ARG A 1 24 ? 6.134 6.296 -5.018 1.00 0.00 145 ARG A N 17
ATOM 14794 C CA . ARG A 1 24 ? 6.484 5.607 -6.256 1.00 0.00 145 ARG A CA 17
ATOM 14795 C C . ARG A 1 24 ? 5.631 4.355 -6.443 1.00 0.00 145 ARG A C 17
ATOM 14796 O O . ARG A 1 24 ? 5.309 3.976 -7.569 1.00 0.00 145 ARG A O 17
ATOM 14817 N N . HIS A 1 25 ? 5.272 3.720 -5.334 1.00 0.00 146 HIS A N 17
ATOM 14818 C CA . HIS A 1 25 ? 4.458 2.510 -5.374 1.00 0.00 146 HIS A CA 17
ATOM 14819 C C . HIS A 1 25 ? 2.978 2.830 -5.156 1.00 0.00 146 HIS A C 17
ATOM 14820 O O . HIS A 1 25 ? 2.117 1.974 -5.356 1.00 0.00 146 HIS A O 17
ATOM 14834 N N . LYS A 1 26 ? 2.689 4.063 -4.745 1.00 0.00 147 LYS A N 17
ATOM 14835 C CA . LYS A 1 26 ? 1.313 4.484 -4.501 1.00 0.00 147 LYS A CA 17
ATOM 14836 C C . LYS A 1 26 ? 0.711 3.719 -3.328 1.00 0.00 147 LYS A C 17
ATOM 14837 O O . LYS A 1 26 ? -0.058 2.777 -3.515 1.00 0.00 147 LYS A O 17
ATOM 14856 N N . VAL A 1 27 ? 1.069 4.130 -2.115 1.00 0.00 148 VAL A N 17
ATOM 14857 C CA . VAL A 1 27 ? 0.565 3.484 -0.909 1.00 0.00 148 VAL A CA 17
ATOM 14858 C C . VAL A 1 27 ? 1.027 4.226 0.341 1.00 0.00 148 VAL A C 17
ATOM 14859 O O . VAL A 1 27 ? 2.192 4.608 0.453 1.00 0.00 148 VAL A O 17
ATOM 14872 N N . CYS A 1 28 ? 0.107 4.425 1.280 1.00 0.00 149 CYS A N 17
ATOM 14873 C CA . CYS A 1 28 ? 0.423 5.120 2.521 1.00 0.00 149 CYS A CA 17
ATOM 14874 C C . CYS A 1 28 ? 1.251 4.232 3.446 1.00 0.00 149 CYS A C 17
ATOM 14875 O O . CYS A 1 28 ? 1.730 3.175 3.038 1.00 0.00 149 CYS A O 17
ATOM 14882 N N . GLU A 1 29 ? 1.418 4.670 4.689 1.00 0.00 150 GLU A N 17
ATOM 14883 C CA . GLU A 1 29 ? 2.193 3.914 5.667 1.00 0.00 150 GLU A CA 17
ATOM 14884 C C . GLU A 1 29 ? 1.356 2.803 6.297 1.00 0.00 150 GLU A C 17
ATOM 14885 O O . GLU A 1 29 ? 1.887 1.771 6.710 1.00 0.00 150 GLU A O 17
ATOM 14897 N N . ILE A 1 30 ? 0.046 3.022 6.371 1.00 0.00 151 ILE A N 17
ATOM 14898 C CA . ILE A 1 30 ? -0.859 2.039 6.957 1.00 0.00 151 ILE A CA 17
ATOM 14899 C C . ILE A 1 30 ? -0.870 0.745 6.146 1.00 0.00 151 ILE A C 17
ATOM 14900 O O . ILE A 1 30 ? -0.380 -0.288 6.604 1.00 0.00 151 ILE A O 17
ATOM 14916 N N . HIS A 1 31 ? -1.436 0.807 4.945 1.00 0.00 152 HIS A N 17
ATOM 14917 C CA . HIS A 1 31 ? -1.514 -0.361 4.076 1.00 0.00 152 HIS A CA 17
ATOM 14918 C C . HIS A 1 31 ? -0.122 -0.894 3.744 1.00 0.00 152 HIS A C 17
ATOM 14919 O O . HIS A 1 31 ? 0.051 -2.086 3.486 1.00 0.00 152 HIS A O 17
ATOM 14932 N N . SER A 1 32 ? 0.869 -0.006 3.754 1.00 0.00 153 SER A N 17
ATOM 14933 C CA . SER A 1 32 ? 2.243 -0.392 3.454 1.00 0.00 153 SER A CA 17
ATOM 14934 C C . SER A 1 32 ? 2.729 -1.467 4.422 1.00 0.00 153 SER A C 17
ATOM 14935 O O . SER A 1 32 ? 3.562 -2.303 4.070 1.00 0.00 153 SER A O 17
ATOM 14943 N N . LYS A 1 33 ? 2.204 -1.439 5.644 1.00 0.00 154 LYS A N 17
ATOM 14944 C CA . LYS A 1 33 ? 2.586 -2.412 6.661 1.00 0.00 154 LYS A CA 17
ATOM 14945 C C . LYS A 1 33 ? 1.351 -3.018 7.323 1.00 0.00 154 LYS A C 17
ATOM 14946 O O . LYS A 1 33 ? 1.349 -3.287 8.524 1.00 0.00 154 LYS A O 17
ATOM 14965 N N . ALA A 1 34 ? 0.306 -3.230 6.531 1.00 0.00 155 ALA A N 17
ATOM 14966 C CA . ALA A 1 34 ? -0.933 -3.804 7.040 1.00 0.00 155 ALA A CA 17
ATOM 14967 C C . ALA A 1 34 ? -1.014 -5.295 6.736 1.00 0.00 155 ALA A C 17
ATOM 14968 O O . ALA A 1 34 ? -0.067 -5.885 6.216 1.00 0.00 155 ALA A O 17
ATOM 14975 N N . THR A 1 35 ? -2.152 -5.901 7.063 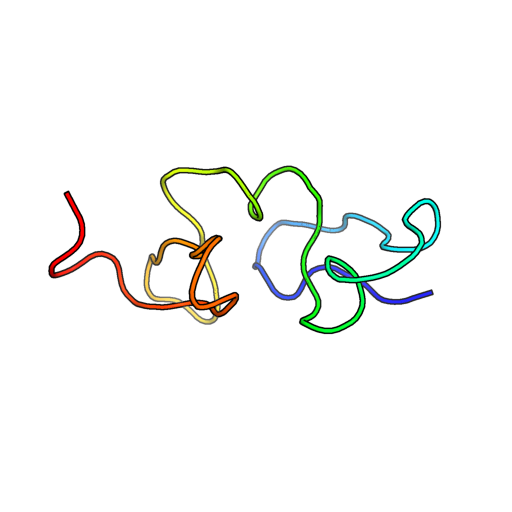1.00 0.00 156 THR A N 17
ATOM 14976 C CA . THR A 1 35 ? -2.355 -7.324 6.825 1.00 0.00 156 THR A CA 17
ATOM 14977 C C . THR A 1 35 ? -3.311 -7.555 5.660 1.00 0.00 156 THR A C 17
ATOM 14978 O O . THR A 1 35 ? -3.164 -8.516 4.904 1.00 0.00 156 THR A O 17
ATOM 14989 N N . THR A 1 36 ? -4.292 -6.669 5.521 1.00 0.00 157 THR A N 17
ATOM 14990 C CA . THR A 1 36 ? -5.272 -6.776 4.447 1.00 0.00 157 THR A CA 17
ATOM 14991 C C . THR A 1 36 ? -5.596 -5.406 3.860 1.00 0.00 157 THR A C 17
ATOM 14992 O O . THR A 1 36 ? -6.302 -4.608 4.476 1.00 0.00 157 THR A O 17
ATOM 15003 N N . ALA A 1 37 ? -5.077 -5.142 2.666 1.00 0.00 158 ALA A N 17
ATOM 15004 C CA . ALA A 1 37 ? -5.312 -3.868 1.996 1.00 0.00 158 ALA A CA 17
ATOM 15005 C C . ALA A 1 37 ? -6.239 -4.039 0.799 1.00 0.00 158 ALA A C 17
ATOM 15006 O O . ALA A 1 37 ? -6.056 -4.943 -0.016 1.00 0.00 158 ALA A O 17
ATOM 15013 N N . LEU A 1 38 ? -7.235 -3.165 0.698 1.00 0.00 159 LEU A N 17
ATOM 15014 C CA . LEU A 1 38 ? -8.191 -3.218 -0.400 1.00 0.00 159 LEU A CA 17
ATOM 15015 C C . LEU A 1 38 ? -7.667 -2.460 -1.615 1.00 0.00 159 LEU A C 17
ATOM 15016 O O . LEU A 1 38 ? -7.333 -1.279 -1.526 1.00 0.00 159 LEU A O 17
ATOM 15032 N N . VAL A 1 39 ? -7.593 -3.147 -2.751 1.00 0.00 160 VAL A N 17
ATOM 15033 C CA . VAL A 1 39 ? -7.108 -2.534 -3.982 1.00 0.00 160 VAL A CA 17
ATOM 15034 C C . VAL A 1 39 ? -7.716 -3.208 -5.207 1.00 0.00 160 VAL A C 17
ATOM 15035 O O . VAL A 1 39 ? -7.407 -4.360 -5.512 1.00 0.00 160 VAL A O 17
ATOM 15048 N N . GLY A 1 40 ? -8.579 -2.481 -5.909 1.00 0.00 161 GLY A N 17
ATOM 15049 C CA . GLY A 1 40 ? -9.214 -3.025 -7.095 1.00 0.00 161 GLY A CA 17
ATOM 15050 C C . GLY A 1 40 ? -10.292 -4.039 -6.762 1.00 0.00 161 GLY A C 17
ATOM 15051 O O . GLY A 1 40 ? -10.516 -4.985 -7.517 1.00 0.00 161 GLY A O 17
ATOM 15055 N N . GLY A 1 41 ? -10.960 -3.839 -5.632 1.00 0.00 162 GLY A N 17
ATOM 15056 C CA . GLY A 1 41 ? -12.012 -4.750 -5.220 1.00 0.00 162 GLY A CA 17
ATOM 15057 C C . GLY A 1 41 ? -11.478 -6.042 -4.627 1.00 0.00 162 GLY A C 17
ATOM 15058 O O . GLY A 1 41 ? -12.251 -6.935 -4.278 1.00 0.00 162 GLY A O 17
ATOM 15062 N N . ILE A 1 42 ? -10.156 -6.146 -4.512 1.00 0.00 163 ILE A N 17
ATOM 15063 C CA . ILE A 1 42 ? -9.532 -7.342 -3.956 1.00 0.00 163 ILE A CA 17
ATOM 15064 C C . ILE A 1 42 ? -8.547 -6.980 -2.848 1.00 0.00 163 ILE A C 17
ATOM 15065 O O . ILE A 1 42 ? -8.063 -5.850 -2.779 1.00 0.00 163 ILE A O 17
ATOM 15081 N N . MET A 1 43 ? -8.256 -7.947 -1.984 1.00 0.00 164 MET A N 17
ATOM 15082 C CA . MET A 1 43 ? -7.329 -7.730 -0.879 1.00 0.00 164 MET A CA 17
ATOM 15083 C C . MET A 1 43 ? -5.909 -8.119 -1.277 1.00 0.00 164 MET A C 17
ATOM 15084 O O . MET A 1 43 ? -5.696 -8.747 -2.315 1.00 0.00 164 MET A O 17
ATOM 15098 N N . GLN A 1 44 ? -4.942 -7.746 -0.445 1.00 0.00 165 GLN A N 17
ATOM 15099 C CA . GLN A 1 44 ? -3.543 -8.058 -0.711 1.00 0.00 165 GLN A CA 17
ATOM 15100 C C . GLN A 1 44 ? -2.660 -7.646 0.462 1.00 0.00 165 GLN A C 17
ATOM 15101 O O . GLN A 1 44 ? -3.142 -7.097 1.452 1.00 0.00 165 GLN A O 17
ATOM 15115 N N . ARG A 1 45 ? -1.363 -7.912 0.342 1.00 0.00 166 ARG A N 17
ATOM 15116 C CA . ARG A 1 45 ? -0.412 -7.568 1.392 1.00 0.00 166 ARG A CA 17
ATOM 15117 C C . ARG A 1 45 ? 0.849 -6.947 0.802 1.00 0.00 166 ARG A C 17
ATOM 15118 O O . ARG A 1 45 ? 1.489 -7.531 -0.073 1.00 0.00 166 ARG A O 17
ATOM 15139 N N . PHE A 1 46 ? 1.199 -5.760 1.283 1.00 0.00 167 PHE A N 17
ATOM 15140 C CA . PHE A 1 46 ? 2.383 -5.058 0.802 1.00 0.00 167 PHE A CA 17
ATOM 15141 C C . PHE A 1 46 ? 3.648 -5.856 1.102 1.00 0.00 167 PHE A C 17
ATOM 15142 O O . PHE A 1 46 ? 3.987 -6.090 2.261 1.00 0.00 167 PHE A O 17
ATOM 15159 N N . CYS A 1 47 ? 4.343 -6.270 0.048 1.00 0.00 168 CYS A N 17
ATOM 15160 C CA . CYS A 1 47 ? 5.572 -7.041 0.197 1.00 0.00 168 CYS A CA 17
ATOM 15161 C C . CYS A 1 47 ? 6.792 -6.123 0.194 1.00 0.00 168 CYS A C 17
ATOM 15162 O O . CYS A 1 47 ? 6.925 -5.257 -0.669 1.00 0.00 168 CYS A O 17
ATOM 15170 N N . GLN A 1 48 ? 7.677 -6.321 1.164 1.00 0.00 169 GLN A N 17
ATOM 15171 C CA . GLN A 1 48 ? 8.885 -5.512 1.273 1.00 0.00 169 GLN A CA 17
ATOM 15172 C C . GLN A 1 48 ? 9.983 -6.042 0.355 1.00 0.00 169 GLN A C 17
ATOM 15173 O O . GLN A 1 48 ? 10.818 -5.282 -0.136 1.00 0.00 169 GLN A O 17
ATOM 15187 N N . GLN A 1 49 ? 9.975 -7.351 0.126 1.00 0.00 170 GLN A N 17
ATOM 15188 C CA . GLN A 1 49 ? 10.970 -7.983 -0.732 1.00 0.00 170 GLN A CA 17
ATOM 15189 C C . GLN A 1 49 ? 10.575 -7.865 -2.202 1.00 0.00 170 GLN A C 17
ATOM 15190 O O . GLN A 1 49 ? 11.352 -7.383 -3.026 1.00 0.00 170 GLN A O 17
ATOM 15204 N N . CYS A 1 50 ? 9.365 -8.311 -2.522 1.00 0.00 171 CYS A N 17
ATOM 15205 C CA . CYS A 1 50 ? 8.867 -8.256 -3.893 1.00 0.00 171 CYS A CA 17
ATOM 15206 C C . CYS A 1 50 ? 8.411 -6.844 -4.259 1.00 0.00 171 CYS A C 17
ATOM 15207 O O . CYS A 1 50 ? 8.314 -6.503 -5.437 1.00 0.00 171 CYS A O 17
ATOM 15215 N N . SER A 1 51 ? 8.131 -6.030 -3.246 1.00 0.00 172 SER A N 17
ATOM 15216 C CA . SER A 1 51 ? 7.683 -4.659 -3.467 1.00 0.00 172 SER A CA 17
ATOM 15217 C C . SER A 1 51 ? 6.315 -4.635 -4.140 1.00 0.00 172 SER A C 17
ATOM 15218 O O . SER A 1 51 ? 5.868 -5.638 -4.696 1.00 0.00 172 SER A O 17
ATOM 15226 N N . ARG A 1 52 ? 5.652 -3.484 -4.085 1.00 0.00 173 ARG A N 17
ATOM 15227 C CA . ARG A 1 52 ? 4.334 -3.330 -4.689 1.00 0.00 173 ARG A CA 17
ATOM 15228 C C . ARG A 1 52 ? 3.324 -4.271 -4.038 1.00 0.00 173 ARG A C 17
ATOM 15229 O O . ARG A 1 52 ? 3.699 -5.197 -3.318 1.00 0.00 173 ARG A O 17
ATOM 15250 N N . PHE A 1 53 ? 2.044 -4.027 -4.295 1.00 0.00 174 PHE A N 17
ATOM 15251 C CA . PHE A 1 53 ? 0.980 -4.852 -3.732 1.00 0.00 174 PHE A CA 17
ATOM 15252 C C . PHE A 1 53 ? 0.990 -6.248 -4.351 1.00 0.00 174 PHE A C 17
ATOM 15253 O O . PHE A 1 53 ? 1.476 -6.439 -5.465 1.00 0.00 174 PHE A O 17
ATOM 15270 N N . HIS A 1 54 ? 0.450 -7.217 -3.620 1.00 0.00 175 HIS A N 17
ATOM 15271 C CA . HIS A 1 54 ? 0.395 -8.594 -4.096 1.00 0.00 175 HIS A CA 17
ATOM 15272 C C . HIS A 1 54 ? -0.890 -9.278 -3.643 1.00 0.00 175 HIS A C 17
ATOM 15273 O O . HIS A 1 54 ? -1.140 -9.422 -2.446 1.00 0.00 175 HIS A O 17
ATOM 15287 N N . VAL A 1 55 ? -1.703 -9.698 -4.607 1.00 0.00 176 VAL A N 17
ATOM 15288 C CA . VAL A 1 55 ? -2.966 -10.365 -4.311 1.00 0.00 176 VAL A CA 17
ATOM 15289 C C . VAL A 1 55 ? -2.755 -11.570 -3.397 1.00 0.00 176 VAL A C 17
ATOM 15290 O O . VAL A 1 55 ? -1.672 -12.155 -3.364 1.00 0.00 176 VAL A O 17
ATOM 15303 N N . LEU A 1 56 ? -3.798 -11.935 -2.658 1.00 0.00 177 LEU A N 17
ATOM 15304 C CA . LEU A 1 56 ? -3.730 -13.067 -1.743 1.00 0.00 177 LEU A CA 17
ATOM 15305 C C . LEU A 1 56 ? -3.686 -14.384 -2.510 1.00 0.00 177 LEU A C 17
ATOM 15306 O O . LEU A 1 56 ? -4.519 -14.639 -3.379 1.00 0.00 177 LEU A O 17
ATOM 15322 N N . GLU A 1 57 ? -2.705 -15.212 -2.179 1.00 0.00 178 GLU A N 17
ATOM 15323 C CA . GLU A 1 57 ? -2.538 -16.507 -2.829 1.00 0.00 178 GLU A CA 17
ATOM 15324 C C . GLU A 1 57 ? -1.452 -17.321 -2.133 1.00 0.00 178 GLU A C 17
ATOM 15325 O O . GLU A 1 57 ? -0.321 -17.400 -2.610 1.00 0.00 178 GLU A O 17
ATOM 15337 N N . GLU A 1 58 ? -1.803 -17.920 -0.999 1.00 0.00 179 GLU A N 17
ATOM 15338 C CA . GLU A 1 58 ? -0.858 -18.725 -0.232 1.00 0.00 179 GLU A CA 17
ATOM 15339 C C . GLU A 1 58 ? 0.219 -17.845 0.394 1.00 0.00 179 GLU A C 17
ATOM 15340 O O . GLU A 1 58 ? 1.377 -18.246 0.504 1.00 0.00 179 GLU A O 17
ATOM 15352 N N . PHE A 1 59 ? -0.173 -16.641 0.803 1.00 0.00 180 PHE A N 17
ATOM 15353 C CA . PHE A 1 59 ? 0.758 -15.702 1.419 1.00 0.00 180 PHE A CA 17
ATOM 15354 C C . PHE A 1 59 ? 0.882 -15.962 2.918 1.00 0.00 180 PHE A C 17
ATOM 15355 O O . PHE A 1 59 ? 1.934 -15.731 3.512 1.00 0.00 180 PHE A O 17
ATOM 15372 N N . ASP A 1 60 ? -0.201 -16.443 3.521 1.00 0.00 181 ASP A N 17
ATOM 15373 C CA . ASP A 1 60 ? -0.212 -16.734 4.951 1.00 0.00 181 ASP A CA 17
ATOM 15374 C C . ASP A 1 60 ? -0.927 -18.052 5.232 1.00 0.00 181 ASP A C 17
ATOM 15375 O O . ASP A 1 60 ? -1.327 -18.726 4.258 1.00 0.00 181 ASP A O 17
ATOM 15386 N N . ALA A 1 3 ? 2.276 15.120 -6.076 1.00 0.00 124 ALA A N 18
ATOM 15387 C CA . ALA A 1 3 ? 1.622 14.420 -4.940 1.00 0.00 124 ALA A CA 18
ATOM 15388 C C . ALA A 1 3 ? 0.802 13.231 -5.426 1.00 0.00 124 ALA A C 18
ATOM 15389 O O . ALA A 1 3 ? -0.128 13.387 -6.218 1.00 0.00 124 ALA A O 18
ATOM 15396 N N . ILE A 1 4 ? 1.152 12.041 -4.948 1.00 0.00 125 ILE A N 18
ATOM 15397 C CA . ILE A 1 4 ? 0.446 10.825 -5.334 1.00 0.00 125 ILE A CA 18
ATOM 15398 C C . ILE A 1 4 ? -0.491 10.358 -4.227 1.00 0.00 125 ILE A C 18
ATOM 15399 O O . ILE A 1 4 ? -0.289 10.675 -3.054 1.00 0.00 125 ILE A O 18
ATOM 15415 N N . CYS A 1 5 ? -1.519 9.605 -4.605 1.00 0.00 126 CYS A N 18
ATOM 15416 C CA . CYS A 1 5 ? -2.489 9.095 -3.644 1.00 0.00 126 CYS A CA 18
ATOM 15417 C C . CYS A 1 5 ? -2.320 7.592 -3.445 1.00 0.00 126 CYS A C 18
ATOM 15418 O O . CYS A 1 5 ? -1.790 6.896 -4.312 1.00 0.00 126 CYS A O 18
ATOM 15426 N N . CYS A 1 6 ? -2.776 7.095 -2.299 1.00 0.00 127 CYS A N 18
ATOM 15427 C CA . CYS A 1 6 ? -2.675 5.675 -1.987 1.00 0.00 127 CYS A CA 18
ATOM 15428 C C . CYS A 1 6 ? -3.497 4.844 -2.967 1.00 0.00 127 CYS A C 18
ATOM 15429 O O . CYS A 1 6 ? -4.691 5.080 -3.149 1.00 0.00 127 CYS A O 18
ATOM 15436 N N . GLN A 1 7 ? -2.848 3.870 -3.599 1.00 0.00 128 GLN A N 18
ATOM 15437 C CA . GLN A 1 7 ? -3.518 3.004 -4.562 1.00 0.00 128 GLN A CA 18
ATOM 15438 C C . GLN A 1 7 ? -4.710 2.293 -3.925 1.00 0.00 128 GLN A C 18
ATOM 15439 O O . GLN A 1 7 ? -5.655 1.909 -4.615 1.00 0.00 128 GLN A O 18
ATOM 15453 N N . VAL A 1 8 ? -4.660 2.123 -2.607 1.00 0.00 129 VAL A N 18
ATOM 15454 C CA . VAL A 1 8 ? -5.735 1.460 -1.881 1.00 0.00 129 VAL A CA 18
ATOM 15455 C C . VAL A 1 8 ? -7.062 2.188 -2.082 1.00 0.00 129 VAL A C 18
ATOM 15456 O O . VAL A 1 8 ? -7.123 3.417 -2.017 1.00 0.00 129 VAL A O 18
ATOM 15469 N N . ASP A 1 9 ? -8.120 1.422 -2.330 1.00 0.00 130 ASP A N 18
ATOM 15470 C CA . ASP A 1 9 ? -9.446 1.992 -2.548 1.00 0.00 130 ASP A CA 18
ATOM 15471 C C . ASP A 1 9 ? -9.872 2.862 -1.367 1.00 0.00 130 ASP A C 18
ATOM 15472 O O . ASP A 1 9 ? -9.830 4.090 -1.443 1.00 0.00 130 ASP A O 18
ATOM 15481 N N . ASN A 1 10 ? -10.284 2.218 -0.280 1.00 0.00 131 ASN A N 18
ATOM 15482 C CA . ASN A 1 10 ? -10.721 2.933 0.915 1.00 0.00 131 ASN A CA 18
ATOM 15483 C C . ASN A 1 10 ? -9.543 3.623 1.598 1.00 0.00 131 ASN A C 18
ATOM 15484 O O . ASN A 1 10 ? -9.155 3.256 2.708 1.00 0.00 131 ASN A O 18
ATOM 15495 N N . CYS A 1 11 ? -8.978 4.626 0.931 1.00 0.00 132 CYS A N 18
ATOM 15496 C CA . CYS A 1 11 ? -7.846 5.363 1.480 1.00 0.00 132 CYS A CA 18
ATOM 15497 C C . CYS A 1 11 ? -7.529 6.589 0.629 1.00 0.00 132 CYS A C 18
ATOM 15498 O O . CYS A 1 11 ? -6.945 6.474 -0.448 1.00 0.00 132 CYS A O 18
ATOM 15505 N N . GLY A 1 12 ? -7.915 7.760 1.123 1.00 0.00 133 GLY A N 18
ATOM 15506 C CA . GLY A 1 12 ? -7.660 8.990 0.397 1.00 0.00 133 GLY A CA 18
ATOM 15507 C C . GLY A 1 12 ? -6.418 9.706 0.891 1.00 0.00 133 GLY A C 18
ATOM 15508 O O . GLY A 1 12 ? -6.317 10.929 0.791 1.00 0.00 133 GLY A O 18
ATOM 15512 N N . ALA A 1 13 ? -5.471 8.942 1.428 1.00 0.00 134 ALA A N 18
ATOM 15513 C CA . ALA A 1 13 ? -4.230 9.509 1.941 1.00 0.00 134 ALA A CA 18
ATOM 15514 C C . ALA A 1 13 ? -3.447 10.210 0.837 1.00 0.00 134 ALA A C 18
ATOM 15515 O O . ALA A 1 13 ? -3.400 9.738 -0.299 1.00 0.00 134 ALA A O 18
ATOM 15522 N N . ASP A 1 14 ? -2.836 11.338 1.178 1.00 0.00 135 ASP A N 18
ATOM 15523 C CA . ASP A 1 14 ? -2.055 12.106 0.216 1.00 0.00 135 ASP A CA 18
ATOM 15524 C C . ASP A 1 14 ? -0.560 11.880 0.426 1.00 0.00 135 ASP A C 18
ATOM 15525 O O . ASP A 1 14 ? -0.007 12.253 1.460 1.00 0.00 135 ASP A O 18
ATOM 15534 N N . LEU A 1 15 ? 0.084 11.268 -0.561 1.00 0.00 136 LEU A N 18
ATOM 15535 C CA . LEU A 1 15 ? 1.514 10.992 -0.483 1.00 0.00 136 LEU A CA 18
ATOM 15536 C C . LEU A 1 15 ? 2.327 12.199 -0.945 1.00 0.00 136 LEU A C 18
ATOM 15537 O O . LEU A 1 15 ? 3.133 12.103 -1.871 1.00 0.00 136 LEU A O 18
ATOM 15553 N N . SER A 1 16 ? 2.107 13.337 -0.293 1.00 0.00 137 SER A N 18
ATOM 15554 C CA . SER A 1 16 ? 2.818 14.563 -0.636 1.00 0.00 137 SER A CA 18
ATOM 15555 C C . SER A 1 16 ? 3.799 14.949 0.466 1.00 0.00 137 SER A C 18
ATOM 15556 O O . SER A 1 16 ? 4.863 15.503 0.197 1.00 0.00 137 SER A O 18
ATOM 15564 N N . LYS A 1 17 ? 3.432 14.649 1.708 1.00 0.00 138 LYS A N 18
ATOM 15565 C CA . LYS A 1 17 ? 4.279 14.962 2.853 1.00 0.00 138 LYS A CA 18
ATOM 15566 C C . LYS A 1 17 ? 5.480 14.022 2.913 1.00 0.00 138 LYS A C 18
ATOM 15567 O O . LYS A 1 17 ? 6.556 14.406 3.371 1.00 0.00 138 LYS A O 18
ATOM 15586 N N . VAL A 1 18 ? 5.286 12.792 2.449 1.00 0.00 139 VAL A N 18
ATOM 15587 C CA . VAL A 1 18 ? 6.353 11.798 2.450 1.00 0.00 139 VAL A CA 18
ATOM 15588 C C . VAL A 1 18 ? 7.502 12.224 1.543 1.00 0.00 139 VAL A C 18
ATOM 15589 O O . VAL A 1 18 ? 7.431 13.257 0.877 1.00 0.00 139 VAL A O 18
ATOM 15602 N N . LYS A 1 19 ? 8.560 11.419 1.523 1.00 0.00 140 LYS A N 18
ATOM 15603 C CA . LYS A 1 19 ? 9.726 11.712 0.696 1.00 0.00 140 LYS A CA 18
ATOM 15604 C C . LYS A 1 19 ? 9.719 10.867 -0.572 1.00 0.00 140 LYS A C 18
ATOM 15605 O O . LYS A 1 19 ? 9.389 11.354 -1.654 1.00 0.00 140 LYS A O 18
ATOM 15624 N N . ASP A 1 20 ? 10.084 9.599 -0.430 1.00 0.00 141 ASP A N 18
ATOM 15625 C CA . ASP A 1 20 ? 10.122 8.680 -1.561 1.00 0.00 141 ASP A CA 18
ATOM 15626 C C . ASP A 1 20 ? 9.791 7.259 -1.119 1.00 0.00 141 ASP A C 18
ATOM 15627 O O . ASP A 1 20 ? 9.359 7.035 0.011 1.00 0.00 141 ASP A O 18
ATOM 15636 N N . TYR A 1 21 ? 9.999 6.301 -2.019 1.00 0.00 142 TYR A N 18
ATOM 15637 C CA . TYR A 1 21 ? 9.724 4.897 -1.726 1.00 0.00 142 TYR A CA 18
ATOM 15638 C C . TYR A 1 21 ? 8.224 4.651 -1.596 1.00 0.00 142 TYR A C 18
ATOM 15639 O O . TYR A 1 21 ? 7.625 3.957 -2.418 1.00 0.00 142 TYR A O 18
ATOM 15657 N N . HIS A 1 22 ? 7.623 5.222 -0.557 1.00 0.00 143 HIS A N 18
ATOM 15658 C CA . HIS A 1 22 ? 6.193 5.063 -0.320 1.00 0.00 143 HIS A CA 18
ATOM 15659 C C . HIS A 1 22 ? 5.381 5.751 -1.413 1.00 0.00 143 HIS A C 18
ATOM 15660 O O . HIS A 1 22 ? 4.296 5.293 -1.775 1.00 0.00 143 HIS A O 18
ATOM 15674 N N . ARG A 1 23 ? 5.910 6.853 -1.934 1.00 0.00 144 ARG A N 18
ATOM 15675 C CA . ARG A 1 23 ? 5.233 7.602 -2.985 1.00 0.00 144 ARG A CA 18
ATOM 15676 C C . ARG A 1 23 ? 5.266 6.840 -4.306 1.00 0.00 144 ARG A C 18
ATOM 15677 O O . ARG A 1 23 ? 4.240 6.679 -4.967 1.00 0.00 144 ARG A O 18
ATOM 15698 N N . ARG A 1 24 ? 6.451 6.375 -4.686 1.00 0.00 145 ARG A N 18
ATOM 15699 C CA . ARG A 1 24 ? 6.616 5.630 -5.930 1.00 0.00 145 ARG A CA 18
ATOM 15700 C C . ARG A 1 24 ? 5.757 4.371 -5.928 1.00 0.00 145 ARG A C 18
ATOM 15701 O O . ARG A 1 24 ? 5.217 3.974 -6.959 1.00 0.00 145 ARG A O 18
ATOM 15722 N N . HIS A 1 25 ? 5.634 3.746 -4.761 1.00 0.00 146 HIS A N 18
ATOM 15723 C CA . HIS A 1 25 ? 4.838 2.532 -4.623 1.00 0.00 146 HIS A CA 18
ATOM 15724 C C . HIS A 1 25 ? 3.344 2.849 -4.620 1.00 0.00 146 HIS A C 18
ATOM 15725 O O . HIS A 1 25 ? 2.514 1.963 -4.824 1.00 0.00 146 HIS A O 18
ATOM 15739 N N . LYS A 1 26 ? 3.006 4.115 -4.385 1.00 0.00 147 LYS A N 18
ATOM 15740 C CA . LYS A 1 26 ? 1.610 4.543 -4.354 1.00 0.00 147 LYS A CA 18
ATOM 15741 C C . LYS A 1 26 ? 0.875 3.909 -3.177 1.00 0.00 147 LYS A C 18
ATOM 15742 O O . LYS A 1 26 ? -0.252 3.435 -3.317 1.00 0.00 147 LYS A O 18
ATOM 15761 N N . VAL A 1 27 ? 1.522 3.907 -2.017 1.00 0.00 148 VAL A N 18
ATOM 15762 C CA . VAL A 1 27 ? 0.934 3.335 -0.813 1.00 0.00 148 VAL A CA 18
ATOM 15763 C C . VAL A 1 27 ? 1.399 4.085 0.433 1.00 0.00 148 VAL A C 18
ATOM 15764 O O . VAL A 1 27 ? 2.555 4.494 0.526 1.00 0.00 148 VAL A O 18
ATOM 15777 N N . CYS A 1 28 ? 0.490 4.262 1.386 1.00 0.00 149 CYS A N 18
ATOM 15778 C CA . CYS A 1 28 ? 0.809 4.963 2.622 1.00 0.00 149 CYS A CA 18
ATOM 15779 C C . CYS A 1 28 ? 1.560 4.048 3.588 1.00 0.00 149 CYS A C 18
ATOM 15780 O O . CYS A 1 28 ? 1.882 2.909 3.253 1.00 0.00 149 CYS A O 18
ATOM 15787 N N . GLU A 1 29 ? 1.838 4.557 4.783 1.00 0.00 150 GLU A N 18
ATOM 15788 C CA . GLU A 1 29 ? 2.554 3.786 5.793 1.00 0.00 150 GLU A CA 18
ATOM 15789 C C . GLU A 1 29 ? 1.657 2.716 6.409 1.00 0.00 150 GLU A C 18
ATOM 15790 O O . GLU A 1 29 ? 2.137 1.677 6.862 1.00 0.00 150 GLU A O 18
ATOM 15802 N N . ILE A 1 30 ? 0.354 2.978 6.428 1.00 0.00 151 ILE A N 18
ATOM 15803 C CA . ILE A 1 30 ? -0.606 2.035 6.993 1.00 0.00 151 ILE A CA 18
ATOM 15804 C C . ILE A 1 30 ? -0.636 0.732 6.200 1.00 0.00 151 ILE A C 18
ATOM 15805 O O . ILE A 1 30 ? -0.184 -0.307 6.681 1.00 0.00 151 ILE A O 18
ATOM 15821 N N . HIS A 1 31 ? -1.170 0.793 4.985 1.00 0.00 152 HIS A N 18
ATOM 15822 C CA . HIS A 1 31 ? -1.261 -0.385 4.127 1.00 0.00 152 HIS A CA 18
ATOM 15823 C C . HIS A 1 31 ? 0.124 -0.934 3.789 1.00 0.00 152 HIS A C 18
ATOM 15824 O O . HIS A 1 31 ? 0.258 -2.082 3.364 1.00 0.00 152 HIS A O 18
ATOM 15837 N N . SER A 1 32 ? 1.153 -0.111 3.976 1.00 0.00 153 SER A N 18
ATOM 15838 C CA . SER A 1 32 ? 2.525 -0.521 3.687 1.00 0.00 153 SER A CA 18
ATOM 15839 C C . SER A 1 32 ? 2.872 -1.821 4.402 1.00 0.00 153 SER A C 18
ATOM 15840 O O . SER A 1 32 ? 3.282 -2.798 3.776 1.00 0.00 153 SER A O 18
ATOM 15848 N N . LYS A 1 33 ? 2.707 -1.822 5.718 1.00 0.00 154 LYS A N 18
ATOM 15849 C CA . LYS A 1 33 ? 3.004 -2.998 6.526 1.00 0.00 154 LYS A CA 18
ATOM 15850 C C . LYS A 1 33 ? 1.734 -3.569 7.150 1.00 0.00 154 LYS A C 18
ATOM 15851 O O . LYS A 1 33 ? 1.746 -4.033 8.291 1.00 0.00 154 LYS A O 18
ATOM 15870 N N . ALA A 1 34 ? 0.640 -3.533 6.396 1.00 0.00 155 ALA A N 18
ATOM 15871 C CA . ALA A 1 34 ? -0.635 -4.048 6.877 1.00 0.00 155 ALA A CA 18
ATOM 15872 C C . ALA A 1 34 ? -0.870 -5.476 6.397 1.00 0.00 155 ALA A C 18
ATOM 15873 O O . ALA A 1 34 ? -0.078 -6.021 5.627 1.00 0.00 155 ALA A O 18
ATOM 15880 N N . THR A 1 35 ? -1.961 -6.076 6.856 1.00 0.00 156 THR A N 18
ATOM 15881 C CA . THR A 1 35 ? -2.302 -7.441 6.475 1.00 0.00 156 THR A CA 18
ATOM 15882 C C . THR A 1 35 ? -3.493 -7.463 5.522 1.00 0.00 156 THR A C 18
ATOM 15883 O O . THR A 1 35 ? -3.619 -8.362 4.690 1.00 0.00 156 THR A O 18
ATOM 15894 N N . THR A 1 36 ? -4.366 -6.468 5.649 1.00 0.00 157 THR A N 18
ATOM 15895 C CA . THR A 1 36 ? -5.546 -6.372 4.800 1.00 0.00 157 THR A CA 18
ATOM 15896 C C . THR A 1 36 ? -5.611 -5.018 4.101 1.00 0.00 157 THR A C 18
ATOM 15897 O O . THR A 1 36 ? -5.553 -3.972 4.746 1.00 0.00 157 THR A O 18
ATOM 15908 N N . ALA A 1 37 ? -5.735 -5.047 2.778 1.00 0.00 158 ALA A N 18
ATOM 15909 C CA . ALA A 1 37 ? -5.810 -3.821 1.991 1.00 0.00 158 ALA A CA 18
ATOM 15910 C C . ALA A 1 37 ? -6.802 -3.967 0.843 1.00 0.00 158 ALA A C 18
ATOM 15911 O O . ALA A 1 37 ? -6.700 -4.890 0.034 1.00 0.00 158 ALA A O 18
ATOM 15918 N N . LEU A 1 38 ? -7.763 -3.052 0.777 1.00 0.00 159 LEU A N 18
ATOM 15919 C CA . LEU A 1 38 ? -8.775 -3.079 -0.272 1.00 0.00 159 LEU A CA 18
ATOM 15920 C C . LEU A 1 38 ? -8.275 -2.374 -1.530 1.00 0.00 159 LEU A C 18
ATOM 15921 O O . LEU A 1 38 ? -8.244 -1.145 -1.595 1.00 0.00 159 LEU A O 18
ATOM 15937 N N . VAL A 1 39 ? -7.885 -3.160 -2.528 1.00 0.00 160 VAL A N 18
ATOM 15938 C CA . VAL A 1 39 ? -7.388 -2.612 -3.784 1.00 0.00 160 VAL A CA 18
ATOM 15939 C C . VAL A 1 39 ? -7.939 -3.384 -4.977 1.00 0.00 160 VAL A C 18
ATOM 15940 O O . VAL A 1 39 ? -7.982 -4.615 -4.967 1.00 0.00 160 VAL A O 18
ATOM 15953 N N . GLY A 1 40 ? -8.364 -2.654 -6.003 1.00 0.00 161 GLY A N 18
ATOM 15954 C CA . GLY A 1 40 ? -8.908 -3.289 -7.189 1.00 0.00 161 GLY A CA 18
ATOM 15955 C C . GLY A 1 40 ? -10.116 -4.153 -6.883 1.00 0.00 161 GLY A C 18
ATOM 15956 O O . GLY A 1 40 ? -10.377 -5.136 -7.576 1.00 0.00 161 GLY A O 18
ATOM 15960 N N . GLY A 1 41 ? -10.854 -3.786 -5.841 1.00 0.00 162 GLY A N 18
ATOM 15961 C CA . GLY A 1 41 ? -12.032 -4.544 -5.461 1.00 0.00 162 GLY A CA 18
ATOM 15962 C C . GLY A 1 41 ? -11.689 -5.916 -4.911 1.00 0.00 162 GLY A C 18
ATOM 15963 O O . GLY A 1 41 ? -12.523 -6.821 -4.920 1.00 0.00 162 GLY A O 18
ATOM 15967 N N . ILE A 1 42 ? -10.458 -6.070 -4.429 1.00 0.00 163 ILE A N 18
ATOM 15968 C CA . ILE A 1 42 ? -10.012 -7.341 -3.872 1.00 0.00 163 ILE A CA 18
ATOM 15969 C C . ILE A 1 42 ? -8.951 -7.125 -2.797 1.00 0.00 163 ILE A C 18
ATOM 15970 O O . ILE A 1 42 ? -8.007 -6.361 -2.989 1.00 0.00 163 ILE A O 18
ATOM 15986 N N . MET A 1 43 ? -9.115 -7.805 -1.667 1.00 0.00 164 MET A N 18
ATOM 15987 C CA . MET A 1 43 ? -8.171 -7.685 -0.562 1.00 0.00 164 MET A CA 18
ATOM 15988 C C . MET A 1 43 ? -6.806 -8.242 -0.952 1.00 0.00 164 MET A C 18
ATOM 15989 O O . MET A 1 43 ? -6.713 -9.207 -1.711 1.00 0.00 164 MET A O 18
ATOM 16003 N N . GLN A 1 44 ? -5.751 -7.627 -0.431 1.00 0.00 165 GLN A N 18
ATOM 16004 C CA . GLN A 1 44 ? -4.389 -8.061 -0.726 1.00 0.00 165 GLN A CA 18
ATOM 16005 C C . GLN A 1 44 ? -3.405 -7.500 0.295 1.00 0.00 165 GLN A C 18
ATOM 16006 O O . GLN A 1 44 ? -3.789 -6.767 1.204 1.00 0.00 165 GLN A O 18
ATOM 16020 N N . ARG A 1 45 ? -2.133 -7.852 0.136 1.00 0.00 166 ARG A N 18
ATOM 16021 C CA . ARG A 1 45 ? -1.092 -7.386 1.044 1.00 0.00 166 ARG A CA 18
ATOM 16022 C C . ARG A 1 45 ? 0.041 -6.713 0.271 1.00 0.00 166 ARG A C 18
ATOM 16023 O O . ARG A 1 45 ? 0.140 -6.849 -0.948 1.00 0.00 166 ARG A O 18
ATOM 16044 N N . PHE A 1 46 ? 0.891 -5.988 0.990 1.00 0.00 167 PHE A N 18
ATOM 16045 C CA . PHE A 1 46 ? 2.016 -5.294 0.374 1.00 0.00 167 PHE A CA 18
ATOM 16046 C C . PHE A 1 46 ? 3.340 -5.791 0.944 1.00 0.00 167 PHE A C 18
ATOM 16047 O O . PHE A 1 46 ? 3.652 -5.555 2.111 1.00 0.00 167 PHE A O 18
ATOM 16064 N N . CYS A 1 47 ? 4.114 -6.481 0.112 1.00 0.00 168 CYS A N 18
ATOM 16065 C CA . CYS A 1 47 ? 5.406 -7.012 0.533 1.00 0.00 168 CYS A CA 18
ATOM 16066 C C . CYS A 1 47 ? 6.544 -6.114 0.061 1.00 0.00 168 CYS A C 18
ATOM 16067 O O . CYS A 1 47 ? 6.622 -5.763 -1.117 1.00 0.00 168 CYS A O 18
ATOM 16075 N N . GLN A 1 48 ? 7.424 -5.747 0.985 1.00 0.00 169 GLN A N 18
ATOM 16076 C CA . GLN A 1 48 ? 8.559 -4.890 0.661 1.00 0.00 169 GLN A CA 18
ATOM 16077 C C . GLN A 1 48 ? 9.494 -5.578 -0.329 1.00 0.00 169 GLN A C 18
ATOM 16078 O O . GLN A 1 48 ? 10.110 -4.927 -1.173 1.00 0.00 169 GLN A O 18
ATOM 16092 N N . GLN A 1 49 ? 9.596 -6.899 -0.218 1.00 0.00 170 GLN A N 18
ATOM 16093 C CA . GLN A 1 49 ? 10.457 -7.675 -1.102 1.00 0.00 170 GLN A CA 18
ATOM 16094 C C . GLN A 1 49 ? 9.859 -7.764 -2.504 1.00 0.00 170 GLN A C 18
ATOM 16095 O O . GLN A 1 49 ? 10.567 -7.620 -3.501 1.00 0.00 170 GLN A O 18
ATOM 16109 N N . CYS A 1 50 ? 8.553 -8.001 -2.572 1.00 0.00 171 CYS A N 18
ATOM 16110 C CA . CYS A 1 50 ? 7.862 -8.108 -3.850 1.00 0.00 171 CYS A CA 18
ATOM 16111 C C . CYS A 1 50 ? 7.810 -6.758 -4.558 1.00 0.00 171 CYS A C 18
ATOM 16112 O O . CYS A 1 50 ? 7.792 -6.689 -5.787 1.00 0.00 171 CYS A O 18
ATOM 16120 N N . SER A 1 51 ? 7.786 -5.685 -3.772 1.00 0.00 172 SER A N 18
ATOM 16121 C CA . SER A 1 51 ? 7.735 -4.336 -4.323 1.00 0.00 172 SER A CA 18
ATOM 16122 C C . SER A 1 51 ? 6.463 -4.127 -5.139 1.00 0.00 172 SER A C 18
ATOM 16123 O O . SER A 1 51 ? 6.470 -3.417 -6.146 1.00 0.00 172 SER A O 18
ATOM 16131 N N . ARG A 1 52 ? 5.376 -4.749 -4.699 1.00 0.00 173 ARG A N 18
ATOM 16132 C CA . ARG A 1 52 ? 4.096 -4.632 -5.386 1.00 0.00 173 ARG A CA 18
ATOM 16133 C C . ARG A 1 52 ? 2.987 -5.314 -4.592 1.00 0.00 173 ARG A C 18
ATOM 16134 O O . ARG A 1 52 ? 3.249 -6.182 -3.761 1.00 0.00 173 ARG A O 18
ATOM 16155 N N . PHE A 1 53 ? 1.748 -4.912 -4.854 1.00 0.00 174 PHE A N 18
ATOM 16156 C CA . PHE A 1 53 ? 0.597 -5.484 -4.162 1.00 0.00 174 PHE A CA 18
ATOM 16157 C C . PHE A 1 53 ? 0.285 -6.880 -4.688 1.00 0.00 174 PHE A C 18
ATOM 16158 O O . PHE A 1 53 ? 0.261 -7.108 -5.897 1.00 0.00 174 PHE A O 18
ATOM 16175 N N . HIS A 1 54 ? 0.046 -7.813 -3.772 1.00 0.00 175 HIS A N 18
ATOM 16176 C CA . HIS A 1 54 ? -0.265 -9.188 -4.142 1.00 0.00 175 HIS A CA 18
ATOM 16177 C C . HIS A 1 54 ? -1.441 -9.717 -3.325 1.00 0.00 175 HIS A C 18
ATOM 16178 O O . HIS A 1 54 ? -1.546 -9.453 -2.129 1.00 0.00 175 HIS A O 18
ATOM 16192 N N . VAL A 1 55 ? -2.324 -10.465 -3.983 1.00 0.00 176 VAL A N 18
ATOM 16193 C CA . VAL A 1 55 ? -3.496 -11.032 -3.321 1.00 0.00 176 VAL A CA 18
ATOM 16194 C C . VAL A 1 55 ? -3.112 -11.772 -2.045 1.00 0.00 176 VAL A C 18
ATOM 16195 O O . VAL A 1 55 ? -1.934 -11.867 -1.698 1.00 0.00 176 VAL A O 18
ATOM 16208 N N . LEU A 1 56 ? -4.115 -12.298 -1.348 1.00 0.00 177 LEU A N 18
ATOM 16209 C CA . LEU A 1 56 ? -3.885 -13.031 -0.109 1.00 0.00 177 LEU A CA 18
ATOM 16210 C C . LEU A 1 56 ? -3.766 -14.529 -0.375 1.00 0.00 177 LEU A C 18
ATOM 16211 O O . LEU A 1 56 ? -4.338 -15.346 0.347 1.00 0.00 177 LEU A O 18
ATOM 16227 N N . GLU A 1 57 ? -3.018 -14.882 -1.415 1.00 0.00 178 GLU A N 18
ATOM 16228 C CA . GLU A 1 57 ? -2.823 -16.281 -1.776 1.00 0.00 178 GLU A CA 18
ATOM 16229 C C . GLU A 1 57 ? -1.397 -16.726 -1.468 1.00 0.00 178 GLU A C 18
ATOM 16230 O O . GLU A 1 57 ? -1.151 -17.892 -1.155 1.00 0.00 178 GLU A O 18
ATOM 16242 N N . GLU A 1 58 ? -0.458 -15.788 -1.557 1.00 0.00 179 GLU A N 18
ATOM 16243 C CA . GLU A 1 58 ? 0.944 -16.081 -1.287 1.00 0.00 179 GLU A CA 18
ATOM 16244 C C . GLU A 1 58 ? 1.375 -15.495 0.053 1.00 0.00 179 GLU A C 18
ATOM 16245 O O . GLU A 1 58 ? 2.543 -15.158 0.249 1.00 0.00 179 GLU A O 18
ATOM 16257 N N . PHE A 1 59 ? 0.424 -15.376 0.975 1.00 0.00 180 PHE A N 18
ATOM 16258 C CA . PHE A 1 59 ? 0.708 -14.831 2.298 1.00 0.00 180 PHE A CA 18
ATOM 16259 C C . PHE A 1 59 ? -0.093 -15.559 3.371 1.00 0.00 180 PHE A C 18
ATOM 16260 O O . PHE A 1 59 ? -1.290 -15.802 3.209 1.00 0.00 180 PHE A O 18
ATOM 16277 N N . ASP A 1 60 ? 0.573 -15.907 4.466 1.00 0.00 181 ASP A N 18
ATOM 16278 C CA . ASP A 1 60 ? -0.076 -16.608 5.567 1.00 0.00 181 ASP A CA 18
ATOM 16279 C C . ASP A 1 60 ? -0.851 -15.636 6.450 1.00 0.00 181 ASP A C 18
ATOM 16280 O O . ASP A 1 60 ? -0.204 -14.826 7.146 1.00 0.00 181 ASP A O 18
ATOM 16291 N N . ALA A 1 3 ? 3.399 14.555 -6.126 1.00 0.00 124 ALA A N 19
ATOM 16292 C CA . ALA A 1 3 ? 2.426 14.158 -5.075 1.00 0.00 124 ALA A CA 19
ATOM 16293 C C . ALA A 1 3 ? 1.464 13.096 -5.595 1.00 0.00 124 ALA A C 19
ATOM 16294 O O . ALA A 1 3 ? 0.886 13.241 -6.672 1.00 0.00 124 ALA A O 19
ATOM 16301 N N . ILE A 1 4 ? 1.298 12.028 -4.822 1.00 0.00 125 ILE A N 19
ATOM 16302 C CA . ILE A 1 4 ? 0.405 10.941 -5.205 1.00 0.00 125 ILE A CA 19
ATOM 16303 C C . ILE A 1 4 ? -0.425 10.467 -4.016 1.00 0.00 125 ILE A C 19
ATOM 16304 O O . ILE A 1 4 ? -0.021 10.619 -2.864 1.00 0.00 125 ILE A O 19
ATOM 16320 N N . CYS A 1 5 ? -1.590 9.895 -4.307 1.00 0.00 126 CYS A N 19
ATOM 16321 C CA . CYS A 1 5 ? -2.479 9.400 -3.261 1.00 0.00 126 CYS A CA 19
ATOM 16322 C C . CYS A 1 5 ? -2.454 7.876 -3.203 1.00 0.00 126 CYS A C 19
ATOM 16323 O O . CYS A 1 5 ? -2.028 7.215 -4.151 1.00 0.00 126 CYS A O 19
ATOM 16331 N N . CYS A 1 6 ? -2.915 7.324 -2.086 1.00 0.00 127 CYS A N 19
ATOM 16332 C CA . CYS A 1 6 ? -2.946 5.878 -1.903 1.00 0.00 127 CYS A CA 19
ATOM 16333 C C . CYS A 1 6 ? -3.810 5.211 -2.969 1.00 0.00 127 CYS A C 19
ATOM 16334 O O . CYS A 1 6 ? -4.828 5.761 -3.390 1.00 0.00 127 CYS A O 19
ATOM 16341 N N . GLN A 1 7 ? -3.396 4.025 -3.402 1.00 0.00 128 GLN A N 19
ATOM 16342 C CA . GLN A 1 7 ? -4.131 3.282 -4.421 1.00 0.00 128 GLN A CA 19
ATOM 16343 C C . GLN A 1 7 ? -5.297 2.515 -3.803 1.00 0.00 128 GLN A C 19
ATOM 16344 O O . GLN A 1 7 ? -6.280 2.214 -4.480 1.00 0.00 128 GLN A O 19
ATOM 16358 N N . VAL A 1 8 ? -5.182 2.204 -2.515 1.00 0.00 129 VAL A N 19
ATOM 16359 C CA . VAL A 1 8 ? -6.227 1.472 -1.807 1.00 0.00 129 VAL A CA 19
ATOM 16360 C C . VAL A 1 8 ? -7.579 2.166 -1.949 1.00 0.00 129 VAL A C 19
ATOM 16361 O O . VAL A 1 8 ? -7.685 3.380 -1.788 1.00 0.00 129 VAL A O 19
ATOM 16374 N N . ASP A 1 9 ? -8.611 1.384 -2.258 1.00 0.00 130 ASP A N 19
ATOM 16375 C CA . ASP A 1 9 ? -9.958 1.919 -2.429 1.00 0.00 130 ASP A CA 19
ATOM 16376 C C . ASP A 1 9 ? -10.400 2.705 -1.198 1.00 0.00 130 ASP A C 19
ATOM 16377 O O . ASP A 1 9 ? -10.432 3.936 -1.214 1.00 0.00 130 ASP A O 19
ATOM 16386 N N . ASN A 1 10 ? -10.742 1.987 -0.132 1.00 0.00 131 ASN A N 19
ATOM 16387 C CA . ASN A 1 10 ? -11.183 2.617 1.105 1.00 0.00 131 ASN A CA 19
ATOM 16388 C C . ASN A 1 10 ? -10.025 3.335 1.794 1.00 0.00 131 ASN A C 19
ATOM 16389 O O . ASN A 1 10 ? -9.597 2.946 2.882 1.00 0.00 131 ASN A O 19
ATOM 16400 N N . CYS A 1 11 ? -9.519 4.384 1.153 1.00 0.00 132 CYS A N 19
ATOM 16401 C CA . CYS A 1 11 ? -8.410 5.154 1.703 1.00 0.00 132 CYS A CA 19
ATOM 16402 C C . CYS A 1 11 ? -8.198 6.444 0.918 1.00 0.00 132 CYS A C 19
ATOM 16403 O O . CYS A 1 11 ? -8.070 6.423 -0.307 1.00 0.00 132 CYS A O 19
ATOM 16410 N N . GLY A 1 12 ? -8.160 7.565 1.630 1.00 0.00 133 GLY A N 19
ATOM 16411 C CA . GLY A 1 12 ? -7.961 8.849 0.984 1.00 0.00 133 GLY A CA 19
ATOM 16412 C C . GLY A 1 12 ? -6.757 9.589 1.531 1.00 0.00 133 GLY A C 19
ATOM 16413 O O . GLY A 1 12 ? -6.812 10.797 1.759 1.00 0.00 133 GLY A O 19
ATOM 16417 N N . ALA A 1 13 ? -5.666 8.860 1.745 1.00 0.00 134 ALA A N 19
ATOM 16418 C CA . ALA A 1 13 ? -4.442 9.450 2.272 1.00 0.00 134 ALA A CA 19
ATOM 16419 C C . ALA A 1 13 ? -3.618 10.092 1.162 1.00 0.00 134 ALA A C 19
ATOM 16420 O O . ALA A 1 13 ? -3.932 9.949 -0.020 1.00 0.00 134 ALA A O 19
ATOM 16427 N N . ASP A 1 14 ? -2.561 10.797 1.550 1.00 0.00 135 ASP A N 19
ATOM 16428 C CA . ASP A 1 14 ? -1.687 11.460 0.591 1.00 0.00 135 ASP A CA 19
ATOM 16429 C C . ASP A 1 14 ? -0.265 10.919 0.689 1.00 0.00 135 ASP A C 19
ATOM 16430 O O . ASP A 1 14 ? 0.084 10.235 1.651 1.00 0.00 135 ASP A O 19
ATOM 16439 N N . LEU A 1 15 ? 0.552 11.228 -0.312 1.00 0.00 136 LEU A N 19
ATOM 16440 C CA . LEU A 1 15 ? 1.936 10.769 -0.337 1.00 0.00 136 LEU A CA 19
ATOM 16441 C C . LEU A 1 15 ? 2.868 11.878 -0.814 1.00 0.00 136 LEU A C 19
ATOM 16442 O O . LEU A 1 15 ? 3.887 11.615 -1.454 1.00 0.00 136 LEU A O 19
ATOM 16458 N N . SER A 1 16 ? 2.514 13.119 -0.498 1.00 0.00 137 SER A N 19
ATOM 16459 C CA . SER A 1 16 ? 3.319 14.268 -0.893 1.00 0.00 137 SER A CA 19
ATOM 16460 C C . SER A 1 16 ? 4.398 14.560 0.146 1.00 0.00 137 SER A C 19
ATOM 16461 O O . SER A 1 16 ? 5.481 15.039 -0.186 1.00 0.00 137 SER A O 19
ATOM 16469 N N . LYS A 1 17 ? 4.092 14.266 1.406 1.00 0.00 138 LYS A N 19
ATOM 16470 C CA . LYS A 1 17 ? 5.035 14.498 2.495 1.00 0.00 138 LYS A CA 19
ATOM 16471 C C . LYS A 1 17 ? 6.151 13.457 2.479 1.00 0.00 138 LYS A C 19
ATOM 16472 O O . LYS A 1 17 ? 7.282 13.740 2.875 1.00 0.00 138 LYS A O 19
ATOM 16491 N N . VAL A 1 18 ? 5.827 12.254 2.016 1.00 0.00 139 VAL A N 19
ATOM 16492 C CA . VAL A 1 18 ? 6.801 11.173 1.950 1.00 0.00 139 VAL A CA 19
ATOM 16493 C C . VAL A 1 18 ? 7.849 11.441 0.875 1.00 0.00 139 VAL A C 19
ATOM 16494 O O . VAL A 1 18 ? 7.771 12.435 0.151 1.00 0.00 139 VAL A O 19
ATOM 16507 N N . LYS A 1 19 ? 8.831 10.550 0.777 1.00 0.00 140 LYS A N 19
ATOM 16508 C CA . LYS A 1 19 ? 9.896 10.690 -0.209 1.00 0.00 140 LYS A CA 19
ATOM 16509 C C . LYS A 1 19 ? 9.849 9.554 -1.226 1.00 0.00 140 LYS A C 19
ATOM 16510 O O . LYS A 1 19 ? 9.378 9.730 -2.349 1.00 0.00 140 LYS A O 19
ATOM 16529 N N . ASP A 1 20 ? 10.340 8.390 -0.820 1.00 0.00 141 ASP A N 19
ATOM 16530 C CA . ASP A 1 20 ? 10.356 7.220 -1.692 1.00 0.00 141 ASP A CA 19
ATOM 16531 C C . ASP A 1 20 ? 9.829 5.991 -0.962 1.00 0.00 141 ASP A C 19
ATOM 16532 O O . ASP A 1 20 ? 9.597 6.025 0.247 1.00 0.00 141 ASP A O 19
ATOM 16541 N N . TYR A 1 21 ? 9.641 4.903 -1.703 1.00 0.00 142 TYR A N 19
ATOM 16542 C CA . TYR A 1 21 ? 9.139 3.661 -1.126 1.00 0.00 142 TYR A CA 19
ATOM 16543 C C . TYR A 1 21 ? 7.759 3.868 -0.509 1.00 0.00 142 TYR A C 19
ATOM 16544 O O . TYR A 1 21 ? 7.411 3.233 0.486 1.00 0.00 142 TYR A O 19
ATOM 16562 N N . HIS A 1 22 ? 6.976 4.758 -1.110 1.00 0.00 143 HIS A N 19
ATOM 16563 C CA . HIS A 1 22 ? 5.634 5.048 -0.620 1.00 0.00 143 HIS A CA 19
ATOM 16564 C C . HIS A 1 22 ? 4.816 5.786 -1.675 1.00 0.00 143 HIS A C 19
ATOM 16565 O O . HIS A 1 22 ? 3.652 5.461 -1.912 1.00 0.00 143 HIS A O 19
ATOM 16579 N N . ARG A 1 23 ? 5.434 6.778 -2.308 1.00 0.00 144 ARG A N 19
ATOM 16580 C CA . ARG A 1 23 ? 4.762 7.561 -3.339 1.00 0.00 144 ARG A CA 19
ATOM 16581 C C . ARG A 1 23 ? 4.817 6.847 -4.685 1.00 0.00 144 ARG A C 19
ATOM 16582 O O . ARG A 1 23 ? 3.789 6.637 -5.330 1.00 0.00 144 ARG A O 19
ATOM 16603 N N . ARG A 1 24 ? 6.022 6.475 -5.103 1.00 0.00 145 ARG A N 19
ATOM 16604 C CA . ARG A 1 24 ? 6.210 5.783 -6.374 1.00 0.00 145 ARG A CA 19
ATOM 16605 C C . ARG A 1 24 ? 5.466 4.452 -6.383 1.00 0.00 145 ARG A C 19
ATOM 16606 O O . ARG A 1 24 ? 4.998 3.997 -7.427 1.00 0.00 145 ARG A O 19
ATOM 16627 N N . HIS A 1 25 ? 5.361 3.830 -5.213 1.00 0.00 146 HIS A N 19
ATOM 16628 C CA . HIS A 1 25 ? 4.673 2.551 -5.086 1.00 0.00 146 HIS A CA 19
ATOM 16629 C C . HIS A 1 25 ? 3.169 2.746 -4.898 1.00 0.00 146 HIS A C 19
ATOM 16630 O O . HIS A 1 25 ? 2.394 1.797 -5.013 1.00 0.00 146 HIS A O 19
ATOM 16644 N N . LYS A 1 26 ? 2.760 3.980 -4.605 1.00 0.00 147 LYS A N 19
ATOM 16645 C CA . LYS A 1 26 ? 1.349 4.290 -4.401 1.00 0.00 147 LYS A CA 19
ATOM 16646 C C . LYS A 1 26 ? 0.793 3.533 -3.200 1.00 0.00 147 LYS A C 19
ATOM 16647 O O . LYS A 1 26 ? 0.146 2.498 -3.351 1.00 0.00 147 LYS A O 19
ATOM 16666 N N . VAL A 1 27 ? 1.051 4.059 -2.008 1.00 0.00 148 VAL A N 19
ATOM 16667 C CA . VAL A 1 27 ? 0.578 3.438 -0.777 1.00 0.00 148 VAL A CA 19
ATOM 16668 C C . VAL A 1 27 ? 1.010 4.248 0.443 1.00 0.00 148 VAL A C 19
ATOM 16669 O O . VAL A 1 27 ? 2.179 4.606 0.579 1.00 0.00 148 VAL A O 19
ATOM 16682 N N . CYS A 1 28 ? 0.057 4.537 1.324 1.00 0.00 149 CYS A N 19
ATOM 16683 C CA . CYS A 1 28 ? 0.342 5.307 2.529 1.00 0.00 149 CYS A CA 19
ATOM 16684 C C . CYS A 1 28 ? 1.230 4.514 3.487 1.00 0.00 149 CYS A C 19
ATOM 16685 O O . CYS A 1 28 ? 1.733 3.446 3.139 1.00 0.00 149 CYS A O 19
ATOM 16692 N N . GLU A 1 29 ? 1.425 5.047 4.690 1.00 0.00 150 GLU A N 19
ATOM 16693 C CA . GLU A 1 29 ? 2.261 4.392 5.696 1.00 0.00 150 GLU A CA 19
ATOM 16694 C C . GLU A 1 29 ? 1.478 3.352 6.497 1.00 0.00 150 GLU A C 19
ATOM 16695 O O . GLU A 1 29 ? 1.977 2.813 7.484 1.00 0.00 150 GLU A O 19
ATOM 16707 N N . ILE A 1 30 ? 0.251 3.073 6.070 1.00 0.00 151 ILE A N 19
ATOM 16708 C CA . ILE A 1 30 ? -0.597 2.100 6.745 1.00 0.00 151 ILE A CA 19
ATOM 16709 C C . ILE A 1 30 ? -0.661 0.792 5.964 1.00 0.00 151 ILE A C 19
ATOM 16710 O O . ILE A 1 30 ? -0.168 -0.240 6.418 1.00 0.00 151 ILE A O 19
ATOM 16726 N N . HIS A 1 31 ? -1.275 0.843 4.785 1.00 0.00 152 HIS A N 19
ATOM 16727 C CA . HIS A 1 31 ? -1.403 -0.337 3.938 1.00 0.00 152 HIS A CA 19
ATOM 16728 C C . HIS A 1 31 ? -0.034 -0.861 3.512 1.00 0.00 152 HIS A C 19
ATOM 16729 O O . HIS A 1 31 ? 0.106 -2.026 3.142 1.00 0.00 152 HIS A O 19
ATOM 16742 N N . SER A 1 32 ? 0.974 0.005 3.569 1.00 0.00 153 SER A N 19
ATOM 16743 C CA . SER A 1 32 ? 2.331 -0.375 3.190 1.00 0.00 153 SER A CA 19
ATOM 16744 C C . SER A 1 32 ? 2.828 -1.546 4.035 1.00 0.00 153 SER A C 19
ATOM 16745 O O . SER A 1 32 ? 3.664 -2.332 3.593 1.00 0.00 153 SER A O 19
ATOM 16753 N N . LYS A 1 33 ? 2.305 -1.656 5.253 1.00 0.00 154 LYS A N 19
ATOM 16754 C CA . LYS A 1 33 ? 2.696 -2.731 6.158 1.00 0.00 154 LYS A CA 19
ATOM 16755 C C . LYS A 1 33 ? 1.484 -3.282 6.900 1.00 0.00 154 LYS A C 19
ATOM 16756 O O . LYS A 1 33 ? 1.593 -3.729 8.042 1.00 0.00 154 LYS A O 19
ATOM 16775 N N . ALA A 1 34 ? 0.329 -3.249 6.244 1.00 0.00 155 ALA A N 19
ATOM 16776 C CA . ALA A 1 34 ? -0.904 -3.745 6.842 1.00 0.00 155 ALA A CA 19
ATOM 16777 C C . ALA A 1 34 ? -1.117 -5.221 6.522 1.00 0.00 155 ALA A C 19
ATOM 16778 O O . ALA A 1 34 ? -0.248 -5.869 5.935 1.00 0.00 155 ALA A O 19
ATOM 16785 N N . THR A 1 35 ? -2.272 -5.746 6.911 1.00 0.00 156 THR A N 19
ATOM 16786 C CA . THR A 1 35 ? -2.598 -7.146 6.664 1.00 0.00 156 THR A CA 19
ATOM 16787 C C . THR A 1 35 ? -3.525 -7.293 5.463 1.00 0.00 156 THR A C 19
ATOM 16788 O O . THR A 1 35 ? -3.351 -8.190 4.638 1.00 0.00 156 THR A O 19
ATOM 16799 N N . THR A 1 36 ? -4.511 -6.406 5.371 1.00 0.00 157 THR A N 19
ATOM 16800 C CA . THR A 1 36 ? -5.467 -6.438 4.272 1.00 0.00 157 THR A CA 19
ATOM 16801 C C . THR A 1 36 ? -5.635 -5.056 3.649 1.00 0.00 157 THR A C 19
ATOM 16802 O O . THR A 1 36 ? -5.799 -4.061 4.356 1.00 0.00 157 THR A O 19
ATOM 16813 N N . ALA A 1 37 ? -5.595 -5.001 2.322 1.00 0.00 158 ALA A N 19
ATOM 16814 C CA . ALA A 1 37 ? -5.745 -3.741 1.603 1.00 0.00 158 ALA A CA 19
ATOM 16815 C C . ALA A 1 37 ? -6.712 -3.889 0.433 1.00 0.00 158 ALA A C 19
ATOM 16816 O O . ALA A 1 37 ? -6.457 -4.644 -0.504 1.00 0.00 158 ALA A O 19
ATOM 16823 N N . LEU A 1 38 ? -7.825 -3.163 0.496 1.00 0.00 159 LEU A N 19
ATOM 16824 C CA . LEU A 1 38 ? -8.831 -3.215 -0.558 1.00 0.00 159 LEU A CA 19
ATOM 16825 C C . LEU A 1 38 ? -8.357 -2.471 -1.804 1.00 0.00 159 LEU A C 19
ATOM 16826 O O . LEU A 1 38 ? -8.382 -1.241 -1.851 1.00 0.00 159 LEU A O 19
ATOM 16842 N N . VAL A 1 39 ? -7.926 -3.225 -2.809 1.00 0.00 160 VAL A N 19
ATOM 16843 C CA . VAL A 1 39 ? -7.448 -2.635 -4.056 1.00 0.00 160 VAL A CA 19
ATOM 16844 C C . VAL A 1 39 ? -8.033 -3.361 -5.263 1.00 0.00 160 VAL A C 19
ATOM 16845 O O . VAL A 1 39 ? -7.765 -4.542 -5.479 1.00 0.00 160 VAL A O 19
ATOM 16858 N N . GLY A 1 40 ? -8.833 -2.645 -6.046 1.00 0.00 161 GLY A N 19
ATOM 16859 C CA . GLY A 1 40 ? -9.442 -3.238 -7.222 1.00 0.00 161 GLY A CA 19
ATOM 16860 C C . GLY A 1 40 ? -10.490 -4.276 -6.871 1.00 0.00 161 GLY A C 19
ATOM 16861 O O . GLY A 1 40 ? -10.629 -5.285 -7.563 1.00 0.00 161 GLY A O 19
ATOM 16865 N N . GLY A 1 41 ? -11.228 -4.028 -5.794 1.00 0.00 162 GLY A N 19
ATOM 16866 C CA . GLY A 1 41 ? -12.259 -4.958 -5.372 1.00 0.00 162 GLY A CA 19
ATOM 16867 C C . GLY A 1 41 ? -11.687 -6.252 -4.825 1.00 0.00 162 GLY A C 19
ATOM 16868 O O . GLY A 1 41 ? -12.343 -7.292 -4.863 1.00 0.00 162 GLY A O 19
ATOM 16872 N N . ILE A 1 42 ? -10.460 -6.187 -4.317 1.00 0.00 163 ILE A N 19
ATOM 16873 C CA . ILE A 1 42 ? -9.800 -7.364 -3.761 1.00 0.00 163 ILE A CA 19
ATOM 16874 C C . ILE A 1 42 ? -8.818 -6.973 -2.662 1.00 0.00 163 ILE A C 19
ATOM 16875 O O . ILE A 1 42 ? -8.365 -5.829 -2.598 1.00 0.00 163 ILE A O 19
ATOM 16891 N N . MET A 1 43 ? -8.490 -7.931 -1.800 1.00 0.00 164 MET A N 19
ATOM 16892 C CA . MET A 1 43 ? -7.561 -7.686 -0.704 1.00 0.00 164 MET A CA 19
ATOM 16893 C C . MET A 1 43 ? -6.164 -8.190 -1.052 1.00 0.00 164 MET A C 19
ATOM 16894 O O . MET A 1 43 ? -6.011 -9.173 -1.776 1.00 0.00 164 MET A O 19
ATOM 16908 N N . GLN A 1 44 ? -5.148 -7.509 -0.533 1.00 0.00 165 GLN A N 19
ATOM 16909 C CA . GLN A 1 44 ? -3.764 -7.887 -0.788 1.00 0.00 165 GLN A CA 19
ATOM 16910 C C . GLN A 1 44 ? -2.871 -7.518 0.392 1.00 0.00 165 GLN A C 19
ATOM 16911 O O . GLN A 1 44 ? -3.344 -6.993 1.401 1.00 0.00 165 GLN A O 19
ATOM 16925 N N . ARG A 1 45 ? -1.579 -7.795 0.259 1.00 0.00 166 ARG A N 19
ATOM 16926 C CA . ARG A 1 45 ? -0.618 -7.492 1.313 1.00 0.00 166 ARG A CA 19
ATOM 16927 C C . ARG A 1 45 ? 0.671 -6.927 0.727 1.00 0.00 166 ARG A C 19
ATOM 16928 O O . ARG A 1 45 ? 1.297 -7.546 -0.132 1.00 0.00 166 ARG A O 19
ATOM 16949 N N . PHE A 1 46 ? 1.062 -5.748 1.197 1.00 0.00 167 PHE A N 19
ATOM 16950 C CA . PHE A 1 46 ? 2.278 -5.098 0.720 1.00 0.00 167 PHE A CA 19
ATOM 16951 C C . PHE A 1 46 ? 3.514 -5.887 1.135 1.00 0.00 167 PHE A C 19
ATOM 16952 O O . PHE A 1 46 ? 3.839 -5.975 2.319 1.00 0.00 167 PHE A O 19
ATOM 16969 N N . CYS A 1 47 ? 4.200 -6.462 0.152 1.00 0.00 168 CYS A N 19
ATOM 16970 C CA . CYS A 1 47 ? 5.402 -7.246 0.415 1.00 0.00 168 CYS A CA 19
ATOM 16971 C C . CYS A 1 47 ? 6.634 -6.348 0.481 1.00 0.00 168 CYS A C 19
ATOM 16972 O O . CYS A 1 47 ? 6.680 -5.292 -0.152 1.00 0.00 168 CYS A O 19
ATOM 16980 N N . GLN A 1 48 ? 7.631 -6.776 1.249 1.00 0.00 169 GLN A N 19
ATOM 16981 C CA . GLN A 1 48 ? 8.864 -6.010 1.395 1.00 0.00 169 GLN A CA 19
ATOM 16982 C C . GLN A 1 48 ? 9.754 -6.173 0.167 1.00 0.00 169 GLN A C 19
ATOM 16983 O O . GLN A 1 48 ? 10.272 -5.193 -0.370 1.00 0.00 169 GLN A O 19
ATOM 16997 N N . GLN A 1 49 ? 9.927 -7.415 -0.272 1.00 0.00 170 GLN A N 19
ATOM 16998 C CA . GLN A 1 49 ? 10.754 -7.705 -1.436 1.00 0.00 170 GLN A CA 19
ATOM 16999 C C . GLN A 1 49 ? 10.096 -7.188 -2.712 1.00 0.00 170 GLN A C 19
ATOM 17000 O O . GLN A 1 49 ? 10.762 -6.626 -3.582 1.00 0.00 170 GLN A O 19
ATOM 17014 N N . CYS A 1 50 ? 8.785 -7.382 -2.815 1.00 0.00 171 CYS A N 19
ATOM 17015 C CA . CYS A 1 50 ? 8.036 -6.935 -3.983 1.00 0.00 171 CYS A CA 19
ATOM 17016 C C . CYS A 1 50 ? 7.892 -5.416 -3.991 1.00 0.00 171 CYS A C 19
ATOM 17017 O O . CYS A 1 50 ? 7.819 -4.795 -5.052 1.00 0.00 171 CYS A O 19
ATOM 17025 N N . SER A 1 51 ? 7.854 -4.824 -2.801 1.00 0.00 172 SER A N 19
ATOM 17026 C CA . SER A 1 51 ? 7.720 -3.377 -2.672 1.00 0.00 172 SER A CA 19
ATOM 17027 C C . SER A 1 51 ? 6.403 -2.896 -3.274 1.00 0.00 172 SER A C 19
ATOM 17028 O O . SER A 1 51 ? 6.310 -1.772 -3.768 1.00 0.00 172 SER A O 19
ATOM 17036 N N . ARG A 1 52 ? 5.389 -3.754 -3.229 1.00 0.00 173 ARG A N 19
ATOM 17037 C CA . ARG A 1 52 ? 4.078 -3.415 -3.771 1.00 0.00 173 ARG A CA 19
ATOM 17038 C C . ARG A 1 52 ? 3.082 -4.545 -3.529 1.00 0.00 173 ARG A C 19
ATOM 17039 O O . ARG A 1 52 ? 3.470 -5.685 -3.273 1.00 0.00 173 ARG A O 19
ATOM 17060 N N . PHE A 1 53 ? 1.795 -4.221 -3.614 1.00 0.00 174 PHE A N 19
ATOM 17061 C CA . PHE A 1 53 ? 0.743 -5.209 -3.407 1.00 0.00 174 PHE A CA 19
ATOM 17062 C C . PHE A 1 53 ? 0.856 -6.343 -4.422 1.00 0.00 174 PHE A C 19
ATOM 17063 O O . PHE A 1 53 ? 1.432 -6.172 -5.495 1.00 0.00 174 PHE A O 19
ATOM 17080 N N . HIS A 1 54 ? 0.303 -7.502 -4.076 1.00 0.00 175 HIS A N 19
ATOM 17081 C CA . HIS A 1 54 ? 0.344 -8.661 -4.959 1.00 0.00 175 HIS A CA 19
ATOM 17082 C C . HIS A 1 54 ? -0.670 -9.717 -4.528 1.00 0.00 175 HIS A C 19
ATOM 17083 O O . HIS A 1 54 ? -0.385 -10.913 -4.552 1.00 0.00 175 HIS A O 19
ATOM 17097 N N . VAL A 1 55 ? -1.859 -9.264 -4.139 1.00 0.00 176 VAL A N 19
ATOM 17098 C CA . VAL A 1 55 ? -2.916 -10.171 -3.707 1.00 0.00 176 VAL A CA 19
ATOM 17099 C C . VAL A 1 55 ? -2.485 -10.974 -2.484 1.00 0.00 176 VAL A C 19
ATOM 17100 O O . VAL A 1 55 ? -1.294 -11.179 -2.250 1.00 0.00 176 VAL A O 19
ATOM 17113 N N . LEU A 1 56 ? -3.463 -11.426 -1.706 1.00 0.00 177 LEU A N 19
ATOM 17114 C CA . LEU A 1 56 ? -3.185 -12.209 -0.507 1.00 0.00 177 LEU A CA 19
ATOM 17115 C C . LEU A 1 56 ? -2.844 -13.651 -0.869 1.00 0.00 177 LEU A C 19
ATOM 17116 O O . LEU A 1 56 ? -3.613 -14.572 -0.595 1.00 0.00 177 LEU A O 19
ATOM 17132 N N . GLU A 1 57 ? -1.683 -13.840 -1.490 1.00 0.00 178 GLU A N 19
ATOM 17133 C CA . GLU A 1 57 ? -1.239 -15.168 -1.893 1.00 0.00 178 GLU A CA 19
ATOM 17134 C C . GLU A 1 57 ? -0.299 -15.770 -0.851 1.00 0.00 178 GLU A C 19
ATOM 17135 O O . GLU A 1 57 ? 0.694 -16.412 -1.192 1.00 0.00 178 GLU A O 19
ATOM 17147 N N . GLU A 1 58 ? -0.622 -15.559 0.421 1.00 0.00 179 GLU A N 19
ATOM 17148 C CA . GLU A 1 58 ? 0.192 -16.082 1.514 1.00 0.00 179 GLU A CA 19
ATOM 17149 C C . GLU A 1 58 ? 1.624 -15.559 1.427 1.00 0.00 179 GLU A C 19
ATOM 17150 O O . GLU A 1 58 ? 2.552 -16.306 1.117 1.00 0.00 179 GLU A O 19
ATOM 17162 N N . PHE A 1 59 ? 1.794 -14.269 1.702 1.00 0.00 180 PHE A N 19
ATOM 17163 C CA . PHE A 1 59 ? 3.111 -13.646 1.654 1.00 0.00 180 PHE A CA 19
ATOM 17164 C C . PHE A 1 59 ? 3.746 -13.609 3.041 1.00 0.00 180 PHE A C 19
ATOM 17165 O O . PHE A 1 59 ? 3.047 -13.611 4.055 1.00 0.00 180 PHE A O 19
ATOM 17182 N N . ASP A 1 60 ? 5.074 -13.575 3.078 1.00 0.00 181 ASP A N 19
ATOM 17183 C CA . ASP A 1 60 ? 5.804 -13.538 4.340 1.00 0.00 181 ASP A CA 19
ATOM 17184 C C . ASP A 1 60 ? 7.061 -12.684 4.217 1.00 0.00 181 ASP A C 19
ATOM 17185 O O . ASP A 1 60 ? 7.101 -11.598 4.832 1.00 0.00 181 ASP A O 19
ATOM 17196 N N . ALA A 1 3 ? 1.881 15.037 -6.332 1.00 0.00 124 ALA A N 20
ATOM 17197 C CA . ALA A 1 3 ? 1.788 13.935 -5.337 1.00 0.00 124 ALA A CA 20
ATOM 17198 C C . ALA A 1 3 ? 1.081 12.723 -5.930 1.00 0.00 124 ALA A C 20
ATOM 17199 O O . ALA A 1 3 ? 0.655 12.741 -7.085 1.00 0.00 124 ALA A O 20
ATOM 17206 N N . ILE A 1 4 ? 0.959 11.667 -5.130 1.00 0.00 125 ILE A N 20
ATOM 17207 C CA . ILE A 1 4 ? 0.302 10.444 -5.576 1.00 0.00 125 ILE A CA 20
ATOM 17208 C C . ILE A 1 4 ? -0.507 9.813 -4.448 1.00 0.00 125 ILE A C 20
ATOM 17209 O O . ILE A 1 4 ? 0.040 9.123 -3.588 1.00 0.00 125 ILE A O 20
ATOM 17225 N N . CYS A 1 5 ? -1.815 10.053 -4.457 1.00 0.00 126 CYS A N 20
ATOM 17226 C CA . CYS A 1 5 ? -2.701 9.508 -3.435 1.00 0.00 126 CYS A CA 20
ATOM 17227 C C . CYS A 1 5 ? -2.620 7.984 -3.399 1.00 0.00 126 CYS A C 20
ATOM 17228 O O . CYS A 1 5 ? -2.210 7.352 -4.372 1.00 0.00 126 CYS A O 20
ATOM 17236 N N . CYS A 1 6 ? -3.019 7.401 -2.274 1.00 0.00 127 CYS A N 20
ATOM 17237 C CA . CYS A 1 6 ? -2.994 5.953 -2.111 1.00 0.00 127 CYS A CA 20
ATOM 17238 C C . CYS A 1 6 ? -3.849 5.271 -3.175 1.00 0.00 127 CYS A C 20
ATOM 17239 O O . CYS A 1 6 ? -4.877 5.805 -3.593 1.00 0.00 127 CYS A O 20
ATOM 17246 N N . GLN A 1 7 ? -3.419 4.092 -3.609 1.00 0.00 128 GLN A N 20
ATOM 17247 C CA . GLN A 1 7 ? -4.149 3.339 -4.623 1.00 0.00 128 GLN A CA 20
ATOM 17248 C C . GLN A 1 7 ? -5.053 2.290 -3.982 1.00 0.00 128 GLN A C 20
ATOM 17249 O O . GLN A 1 7 ? -5.392 1.285 -4.606 1.00 0.00 128 GLN A O 20
ATOM 17263 N N . VAL A 1 8 ? -5.443 2.531 -2.732 1.00 0.00 129 VAL A N 20
ATOM 17264 C CA . VAL A 1 8 ? -6.308 1.605 -2.012 1.00 0.00 129 VAL A CA 20
ATOM 17265 C C . VAL A 1 8 ? -7.704 2.191 -1.831 1.00 0.00 129 VAL A C 20
ATOM 17266 O O . VAL A 1 8 ? -7.867 3.405 -1.708 1.00 0.00 129 VAL A O 20
ATOM 17279 N N . ASP A 1 9 ? -8.708 1.321 -1.815 1.00 0.00 130 ASP A N 20
ATOM 17280 C CA . ASP A 1 9 ? -10.090 1.754 -1.648 1.00 0.00 130 ASP A CA 20
ATOM 17281 C C . ASP A 1 9 ? -10.354 2.202 -0.214 1.00 0.00 130 ASP A C 20
ATOM 17282 O O . ASP A 1 9 ? -9.792 1.649 0.732 1.00 0.00 130 ASP A O 20
ATOM 17291 N N . ASN A 1 10 ? -11.212 3.205 -0.061 1.00 0.00 131 ASN A N 20
ATOM 17292 C CA . ASN A 1 10 ? -11.553 3.729 1.256 1.00 0.00 131 ASN A CA 20
ATOM 17293 C C . ASN A 1 10 ? -10.325 4.313 1.949 1.00 0.00 131 ASN A C 20
ATOM 17294 O O . ASN A 1 10 ? -10.223 4.288 3.175 1.00 0.00 131 ASN A O 20
ATOM 17305 N N . CYS A 1 11 ? -9.396 4.842 1.156 1.00 0.00 132 CYS A N 20
ATOM 17306 C CA . CYS A 1 11 ? -8.178 5.434 1.699 1.00 0.00 132 CYS A CA 20
ATOM 17307 C C . CYS A 1 11 ? -7.742 6.637 0.870 1.00 0.00 132 CYS A C 20
ATOM 17308 O O . CYS A 1 11 ? -7.226 6.487 -0.238 1.00 0.00 132 CYS A O 20
ATOM 17315 N N . GLY A 1 12 ? -7.951 7.831 1.415 1.00 0.00 133 GLY A N 20
ATOM 17316 C CA . GLY A 1 12 ? -7.571 9.044 0.714 1.00 0.00 133 GLY A CA 20
ATOM 17317 C C . GLY A 1 12 ? -6.256 9.610 1.211 1.00 0.00 133 GLY A C 20
ATOM 17318 O O . GLY A 1 12 ? -6.072 10.827 1.246 1.00 0.00 133 GLY A O 20
ATOM 17322 N N . ALA A 1 13 ? -5.344 8.727 1.598 1.00 0.00 134 ALA A N 20
ATOM 17323 C CA . ALA A 1 13 ? -4.039 9.144 2.100 1.00 0.00 134 ALA A CA 20
ATOM 17324 C C . ALA A 1 13 ? -3.287 9.964 1.057 1.00 0.00 134 ALA A C 20
ATOM 17325 O O . ALA A 1 13 ? -3.343 9.670 -0.138 1.00 0.00 134 ALA A O 20
ATOM 17332 N N . ASP A 1 14 ? -2.583 10.992 1.516 1.00 0.00 135 ASP A N 20
ATOM 17333 C CA . ASP A 1 14 ? -1.819 11.856 0.625 1.00 0.00 135 ASP A CA 20
ATOM 17334 C C . ASP A 1 14 ? -0.328 11.551 0.718 1.00 0.00 135 ASP A C 20
ATOM 17335 O O . ASP A 1 14 ? 0.276 11.673 1.784 1.00 0.00 135 ASP A O 20
ATOM 17344 N N . LEU A 1 15 ? 0.260 11.155 -0.405 1.00 0.00 136 LEU A N 20
ATOM 17345 C CA . LEU A 1 15 ? 1.681 10.831 -0.452 1.00 0.00 136 LEU A CA 20
ATOM 17346 C C . LEU A 1 15 ? 2.486 11.998 -1.017 1.00 0.00 136 LEU A C 20
ATOM 17347 O O . LEU A 1 15 ? 3.183 11.858 -2.020 1.00 0.00 136 LEU A O 20
ATOM 17363 N N . SER A 1 16 ? 2.382 13.151 -0.363 1.00 0.00 137 SER A N 20
ATOM 17364 C CA . SER A 1 16 ? 3.099 14.342 -0.799 1.00 0.00 137 SER A CA 20
ATOM 17365 C C . SER A 1 16 ? 4.268 14.645 0.132 1.00 0.00 137 SER A C 20
ATOM 17366 O O . SER A 1 16 ? 5.375 14.935 -0.320 1.00 0.00 137 SER A O 20
ATOM 17374 N N . LYS A 1 17 ? 4.013 14.574 1.434 1.00 0.00 138 LYS A N 20
ATOM 17375 C CA . LYS A 1 17 ? 5.045 14.841 2.431 1.00 0.00 138 LYS A CA 20
ATOM 17376 C C . LYS A 1 17 ? 6.075 13.717 2.462 1.00 0.00 138 LYS A C 20
ATOM 17377 O O . LYS A 1 17 ? 7.236 13.935 2.812 1.00 0.00 138 LYS A O 20
ATOM 17396 N N . VAL A 1 18 ? 5.646 12.512 2.097 1.00 0.00 139 VAL A N 20
ATOM 17397 C CA . VAL A 1 18 ? 6.533 11.354 2.084 1.00 0.00 139 VAL A CA 20
ATOM 17398 C C . VAL A 1 18 ? 7.755 11.605 1.205 1.00 0.00 139 VAL A C 20
ATOM 17399 O O . VAL A 1 18 ? 7.896 12.673 0.610 1.00 0.00 139 VAL A O 20
ATOM 17412 N N . LYS A 1 19 ? 8.636 10.613 1.130 1.00 0.00 140 LYS A N 20
ATOM 17413 C CA . LYS A 1 19 ? 9.847 10.727 0.326 1.00 0.00 140 LYS A CA 20
ATOM 17414 C C . LYS A 1 19 ? 9.650 10.100 -1.050 1.00 0.00 140 LYS A C 20
ATOM 17415 O O . LYS A 1 19 ? 9.485 10.804 -2.046 1.00 0.00 140 LYS A O 20
ATOM 17434 N N . ASP A 1 20 ? 9.668 8.774 -1.094 1.00 0.00 141 ASP A N 20
ATOM 17435 C CA . ASP A 1 20 ? 9.492 8.046 -2.346 1.00 0.00 141 ASP A CA 20
ATOM 17436 C C . ASP A 1 20 ? 9.017 6.620 -2.088 1.00 0.00 141 ASP A C 20
ATOM 17437 O O . ASP A 1 20 ? 8.120 6.122 -2.770 1.00 0.00 141 ASP A O 20
ATOM 17446 N N . TYR A 1 21 ? 9.624 5.966 -1.100 1.00 0.00 142 TYR A N 20
ATOM 17447 C CA . TYR A 1 21 ? 9.264 4.594 -0.750 1.00 0.00 142 TYR A CA 20
ATOM 17448 C C . TYR A 1 21 ? 7.751 4.431 -0.631 1.00 0.00 142 TYR A C 20
ATOM 17449 O O . TYR A 1 21 ? 7.185 3.446 -1.104 1.00 0.00 142 TYR A O 20
ATOM 17467 N N . HIS A 1 22 ? 7.103 5.403 0.002 1.00 0.00 143 HIS A N 20
ATOM 17468 C CA . HIS A 1 22 ? 5.656 5.368 0.181 1.00 0.00 143 HIS A CA 20
ATOM 17469 C C . HIS A 1 22 ? 4.969 6.364 -0.747 1.00 0.00 143 HIS A C 20
ATOM 17470 O O . HIS A 1 22 ? 4.015 7.037 -0.356 1.00 0.00 143 HIS A O 20
ATOM 17484 N N . ARG A 1 23 ? 5.461 6.454 -1.978 1.00 0.00 144 ARG A N 20
ATOM 17485 C CA . ARG A 1 23 ? 4.894 7.368 -2.963 1.00 0.00 144 ARG A CA 20
ATOM 17486 C C . ARG A 1 23 ? 4.908 6.745 -4.355 1.00 0.00 144 ARG A C 20
ATOM 17487 O O . ARG A 1 23 ? 3.899 6.755 -5.061 1.00 0.00 144 ARG A O 20
ATOM 17508 N N . ARG A 1 24 ? 6.058 6.204 -4.743 1.00 0.00 145 ARG A N 20
ATOM 17509 C CA . ARG A 1 24 ? 6.205 5.577 -6.052 1.00 0.00 145 ARG A CA 20
ATOM 17510 C C . ARG A 1 24 ? 5.286 4.365 -6.181 1.00 0.00 145 ARG A C 20
ATOM 17511 O O . ARG A 1 24 ? 4.805 4.053 -7.271 1.00 0.00 145 ARG A O 20
ATOM 17532 N N . HIS A 1 25 ? 5.046 3.687 -5.064 1.00 0.00 146 HIS A N 20
ATOM 17533 C CA . HIS A 1 25 ? 4.186 2.509 -5.053 1.00 0.00 146 HIS A CA 20
ATOM 17534 C C . HIS A 1 25 ? 2.709 2.897 -4.941 1.00 0.00 146 HIS A C 20
ATOM 17535 O O . HIS A 1 25 ? 1.832 2.036 -4.976 1.00 0.00 146 HIS A O 20
ATOM 17549 N N . LYS A 1 26 ? 2.442 4.194 -4.807 1.00 0.00 147 LYS A N 20
ATOM 17550 C CA . LYS A 1 26 ? 1.072 4.683 -4.692 1.00 0.00 147 LYS A CA 20
ATOM 17551 C C . LYS A 1 26 ? 0.385 4.109 -3.456 1.00 0.00 147 LYS A C 20
ATOM 17552 O O . LYS A 1 26 ? -0.836 3.957 -3.429 1.00 0.00 147 LYS A O 20
ATOM 17571 N N . VAL A 1 27 ? 1.175 3.793 -2.436 1.00 0.00 148 VAL A N 20
ATOM 17572 C CA . VAL A 1 27 ? 0.639 3.237 -1.199 1.00 0.00 148 VAL A CA 20
ATOM 17573 C C . VAL A 1 27 ? 1.136 4.020 0.013 1.00 0.00 148 VAL A C 20
ATOM 17574 O O . VAL A 1 27 ? 2.286 4.460 0.051 1.00 0.00 148 VAL A O 20
ATOM 17587 N N . CYS A 1 28 ? 0.265 4.189 1.001 1.00 0.00 149 CYS A N 20
ATOM 17588 C CA . CYS A 1 28 ? 0.618 4.920 2.211 1.00 0.00 149 CYS A CA 20
ATOM 17589 C C . CYS A 1 28 ? 1.339 4.011 3.205 1.00 0.00 149 CYS A C 20
ATOM 17590 O O . CYS A 1 28 ? 1.696 2.878 2.878 1.00 0.00 149 CYS A O 20
ATOM 17597 N N . GLU A 1 29 ? 1.556 4.515 4.415 1.00 0.00 150 GLU A N 20
ATOM 17598 C CA . GLU A 1 29 ? 2.238 3.749 5.452 1.00 0.00 150 GLU A CA 20
ATOM 17599 C C . GLU A 1 29 ? 1.317 2.684 6.042 1.00 0.00 150 GLU A C 20
ATOM 17600 O O . GLU A 1 29 ? 1.767 1.605 6.427 1.00 0.00 150 GLU A O 20
ATOM 17612 N N . ILE A 1 30 ? 0.027 2.996 6.112 1.00 0.00 151 ILE A N 20
ATOM 17613 C CA . ILE A 1 30 ? -0.955 2.067 6.658 1.00 0.00 151 ILE A CA 20
ATOM 17614 C C . ILE A 1 30 ? -1.022 0.783 5.833 1.00 0.00 151 ILE A C 20
ATOM 17615 O O . ILE A 1 30 ? -1.091 -0.315 6.385 1.00 0.00 151 ILE A O 20
ATOM 17631 N N . HIS A 1 31 ? -1.004 0.930 4.513 1.00 0.00 152 HIS A N 20
ATOM 17632 C CA . HIS A 1 31 ? -1.066 -0.218 3.618 1.00 0.00 152 HIS A CA 20
ATOM 17633 C C . HIS A 1 31 ? 0.331 -0.654 3.182 1.00 0.00 152 HIS A C 20
ATOM 17634 O O . HIS A 1 31 ? 0.500 -1.240 2.112 1.00 0.00 152 HIS A O 20
ATOM 17647 N N . SER A 1 32 ? 1.326 -0.368 4.015 1.00 0.00 153 SER A N 20
ATOM 17648 C CA . SER A 1 32 ? 2.705 -0.735 3.711 1.00 0.00 153 SER A CA 20
ATOM 17649 C C . SER A 1 32 ? 3.141 -1.936 4.546 1.00 0.00 153 SER A C 20
ATOM 17650 O O . SER A 1 32 ? 3.954 -2.749 4.105 1.00 0.00 153 SER A O 20
ATOM 17658 N N . LYS A 1 33 ? 2.592 -2.041 5.752 1.00 0.00 154 LYS A N 20
ATOM 17659 C CA . LYS A 1 33 ? 2.921 -3.141 6.649 1.00 0.00 154 LYS A CA 20
ATOM 17660 C C . LYS A 1 33 ? 1.661 -3.703 7.304 1.00 0.00 154 LYS A C 20
ATOM 17661 O O . LYS A 1 33 ? 1.706 -4.214 8.425 1.00 0.00 154 LYS A O 20
ATOM 17680 N N . ALA A 1 34 ? 0.538 -3.604 6.600 1.00 0.00 155 ALA A N 20
ATOM 17681 C CA . ALA A 1 34 ? -0.733 -4.099 7.114 1.00 0.00 155 ALA A CA 20
ATOM 17682 C C . ALA A 1 34 ? -0.977 -5.542 6.678 1.00 0.00 155 ALA A C 20
ATOM 17683 O O . ALA A 1 34 ? -0.387 -6.013 5.705 1.00 0.00 155 ALA A O 20
ATOM 17690 N N . THR A 1 35 ? -1.849 -6.234 7.403 1.00 0.00 156 THR A N 20
ATOM 17691 C CA . THR A 1 35 ? -2.171 -7.620 7.088 1.00 0.00 156 THR A CA 20
ATOM 17692 C C . THR A 1 35 ? -3.452 -7.718 6.265 1.00 0.00 156 THR A C 20
ATOM 17693 O O . THR A 1 35 ? -4.126 -8.748 6.268 1.00 0.00 156 THR A O 20
ATOM 17704 N N . THR A 1 36 ? -3.783 -6.639 5.560 1.00 0.00 157 THR A N 20
ATOM 17705 C CA . THR A 1 36 ? -4.981 -6.604 4.733 1.00 0.00 157 THR A CA 20
ATOM 17706 C C . THR A 1 36 ? -5.113 -5.263 4.016 1.00 0.00 157 THR A C 20
ATOM 17707 O O . THR A 1 36 ? -4.917 -4.206 4.614 1.00 0.00 157 THR A O 20
ATOM 17718 N N . ALA A 1 37 ? -5.448 -5.316 2.732 1.00 0.00 158 ALA A N 20
ATOM 17719 C CA . ALA A 1 37 ? -5.607 -4.106 1.932 1.00 0.00 158 ALA A CA 20
ATOM 17720 C C . ALA A 1 37 ? -6.619 -4.319 0.813 1.00 0.00 158 ALA A C 20
ATOM 17721 O O . ALA A 1 37 ? -6.597 -5.340 0.128 1.00 0.00 158 ALA A O 20
ATOM 17728 N N . LEU A 1 38 ? -7.507 -3.347 0.632 1.00 0.00 159 LEU A N 20
ATOM 17729 C CA . LEU A 1 38 ? -8.529 -3.429 -0.404 1.00 0.00 159 LEU A CA 20
ATOM 17730 C C . LEU A 1 38 ? -8.190 -2.517 -1.580 1.00 0.00 159 LEU A C 20
ATOM 17731 O O . LEU A 1 38 ? -8.407 -1.307 -1.523 1.00 0.00 159 LEU A O 20
ATOM 17747 N N . VAL A 1 39 ? -7.659 -3.108 -2.645 1.00 0.00 160 VAL A N 20
ATOM 17748 C CA . VAL A 1 39 ? -7.290 -2.350 -3.836 1.00 0.00 160 VAL A CA 20
ATOM 17749 C C . VAL A 1 39 ? -7.912 -2.963 -5.089 1.00 0.00 160 VAL A C 20
ATOM 17750 O O . VAL A 1 39 ? -7.842 -4.172 -5.300 1.00 0.00 160 VAL A O 20
ATOM 17763 N N . GLY A 1 40 ? -8.519 -2.117 -5.914 1.00 0.00 161 GLY A N 20
ATOM 17764 C CA . GLY A 1 40 ? -9.142 -2.592 -7.135 1.00 0.00 161 GLY A CA 20
ATOM 17765 C C . GLY A 1 40 ? -10.283 -3.555 -6.868 1.00 0.00 161 GLY A C 20
ATOM 17766 O O . GLY A 1 40 ? -10.574 -4.425 -7.688 1.00 0.00 161 GLY A O 20
ATOM 17770 N N . GLY A 1 41 ? -10.928 -3.399 -5.718 1.00 0.00 162 GLY A N 20
ATOM 17771 C CA . GLY A 1 41 ? -12.036 -4.269 -5.365 1.00 0.00 162 GLY A CA 20
ATOM 17772 C C . GLY A 1 41 ? -11.583 -5.669 -5.005 1.00 0.00 162 GLY A C 20
ATOM 17773 O O . GLY A 1 41 ? -12.305 -6.640 -5.229 1.00 0.00 162 GLY A O 20
ATOM 17777 N N . ILE A 1 42 ? -10.383 -5.774 -4.444 1.00 0.00 163 ILE A N 20
ATOM 17778 C CA . ILE A 1 42 ? -9.833 -7.066 -4.052 1.00 0.00 163 ILE A CA 20
ATOM 17779 C C . ILE A 1 42 ? -8.941 -6.933 -2.821 1.00 0.00 163 ILE A C 20
ATOM 17780 O O . ILE A 1 42 ? -8.448 -5.846 -2.514 1.00 0.00 163 ILE A O 20
ATOM 17796 N N . MET A 1 43 ? -8.738 -8.042 -2.121 1.00 0.00 164 MET A N 20
ATOM 17797 C CA . MET A 1 43 ? -7.904 -8.051 -0.925 1.00 0.00 164 MET A CA 20
ATOM 17798 C C . MET A 1 43 ? -6.469 -8.433 -1.268 1.00 0.00 164 MET A C 20
ATOM 17799 O O . MET A 1 43 ? -6.231 -9.390 -2.006 1.00 0.00 164 MET A O 20
ATOM 17813 N N . GLN A 1 44 ? -5.514 -7.679 -0.731 1.00 0.00 165 GLN A N 20
ATOM 17814 C CA . GLN A 1 44 ? -4.102 -7.939 -0.986 1.00 0.00 165 GLN A CA 20
ATOM 17815 C C . GLN A 1 44 ? -3.238 -7.463 0.178 1.00 0.00 165 GLN A C 20
ATOM 17816 O O . GLN A 1 44 ? -3.748 -6.959 1.177 1.00 0.00 165 GLN A O 20
ATOM 17830 N N . ARG A 1 45 ? -1.926 -7.629 0.038 1.00 0.00 166 ARG A N 20
ATOM 17831 C CA . ARG A 1 45 ? -0.989 -7.217 1.077 1.00 0.00 166 ARG A CA 20
ATOM 17832 C C . ARG A 1 45 ? 0.321 -6.728 0.463 1.00 0.00 166 ARG A C 20
ATOM 17833 O O . ARG A 1 45 ? 0.854 -7.345 -0.458 1.00 0.00 166 ARG A O 20
ATOM 17854 N N . PHE A 1 46 ? 0.832 -5.616 0.981 1.00 0.00 167 PHE A N 20
ATOM 17855 C CA . PHE A 1 46 ? 2.079 -5.044 0.484 1.00 0.00 167 PHE A CA 20
ATOM 17856 C C . PHE A 1 46 ? 3.283 -5.703 1.149 1.00 0.00 167 PHE A C 20
ATOM 17857 O O . PHE A 1 46 ? 3.246 -6.039 2.333 1.00 0.00 167 PHE A O 20
ATOM 17874 N N . CYS A 1 47 ? 4.351 -5.886 0.377 1.00 0.00 168 CYS A N 20
ATOM 17875 C CA . CYS A 1 47 ? 5.568 -6.506 0.889 1.00 0.00 168 CYS A CA 20
ATOM 17876 C C . CYS A 1 47 ? 6.790 -5.647 0.578 1.00 0.00 168 CYS A C 20
ATOM 17877 O O . CYS A 1 47 ? 6.733 -4.756 -0.269 1.00 0.00 168 CYS A O 20
ATOM 17885 N N . GLN A 1 48 ? 7.891 -5.923 1.268 1.00 0.00 169 GLN A N 20
ATOM 17886 C CA . GLN A 1 48 ? 9.127 -5.176 1.065 1.00 0.00 169 GLN A CA 20
ATOM 17887 C C . GLN A 1 48 ? 10.067 -5.923 0.124 1.00 0.00 169 GLN A C 20
ATOM 17888 O O . GLN A 1 48 ? 10.528 -5.372 -0.876 1.00 0.00 169 GLN A O 20
ATOM 17902 N N . GLN A 1 49 ? 10.349 -7.179 0.452 1.00 0.00 170 GLN A N 20
ATOM 17903 C CA . GLN A 1 49 ? 11.233 -8.003 -0.363 1.00 0.00 170 GLN A CA 20
ATOM 17904 C C . GLN A 1 49 ? 10.646 -8.218 -1.755 1.00 0.00 170 GLN A C 20
ATOM 17905 O O . GLN A 1 49 ? 11.364 -8.177 -2.755 1.00 0.00 170 GLN A O 20
ATOM 17919 N N . CYS A 1 50 ? 9.339 -8.446 -1.812 1.00 0.00 171 CYS A N 20
ATOM 17920 C CA . CYS A 1 50 ? 8.654 -8.667 -3.080 1.00 0.00 171 CYS A CA 20
ATOM 17921 C C . CYS A 1 50 ? 8.284 -7.341 -3.737 1.00 0.00 171 CYS A C 20
ATOM 17922 O O . CYS A 1 50 ? 8.240 -7.235 -4.962 1.00 0.00 171 CYS A O 20
ATOM 17930 N N . SER A 1 51 ? 8.018 -6.332 -2.914 1.00 0.00 172 SER A N 20
ATOM 17931 C CA . SER A 1 51 ? 7.651 -5.013 -3.415 1.00 0.00 172 SER A CA 20
ATOM 17932 C C . SER A 1 51 ? 6.366 -5.079 -4.234 1.00 0.00 172 SER A C 20
ATOM 17933 O O . SER A 1 51 ? 5.904 -6.162 -4.596 1.00 0.00 172 SER A O 20
ATOM 17941 N N . ARG A 1 52 ? 5.793 -3.915 -4.521 1.00 0.00 173 ARG A N 20
ATOM 17942 C CA . ARG A 1 52 ? 4.559 -3.841 -5.297 1.00 0.00 173 ARG A CA 20
ATOM 17943 C C . ARG A 1 52 ? 3.426 -4.576 -4.589 1.00 0.00 173 ARG A C 20
ATOM 17944 O O . ARG A 1 52 ? 3.664 -5.448 -3.753 1.00 0.00 173 ARG A O 20
ATOM 17965 N N . PHE A 1 53 ? 2.191 -4.219 -4.929 1.00 0.00 174 PHE A N 20
ATOM 17966 C CA . PHE A 1 53 ? 1.020 -4.845 -4.326 1.00 0.00 174 PHE A CA 20
ATOM 17967 C C . PHE A 1 53 ? 0.873 -6.291 -4.791 1.00 0.00 174 PHE A C 20
ATOM 17968 O O . PHE A 1 53 ? 0.942 -6.580 -5.985 1.00 0.00 174 PHE A O 20
ATOM 17985 N N . HIS A 1 54 ? 0.670 -7.194 -3.837 1.00 0.00 175 HIS A N 20
ATOM 17986 C CA . HIS A 1 54 ? 0.512 -8.611 -4.145 1.00 0.00 175 HIS A CA 20
ATOM 17987 C C . HIS A 1 54 ? -0.817 -9.137 -3.612 1.00 0.00 175 HIS A C 20
ATOM 17988 O O . HIS A 1 54 ? -1.168 -8.903 -2.455 1.00 0.00 175 HIS A O 20
ATOM 18002 N N . VAL A 1 55 ? -1.553 -9.846 -4.463 1.00 0.00 176 VAL A N 20
ATOM 18003 C CA . VAL A 1 55 ? -2.845 -10.405 -4.080 1.00 0.00 176 VAL A CA 20
ATOM 18004 C C . VAL A 1 55 ? -2.757 -11.166 -2.760 1.00 0.00 176 VAL A C 20
ATOM 18005 O O . VAL A 1 55 ? -1.665 -11.492 -2.292 1.00 0.00 176 VAL A O 20
ATOM 18018 N N . LEU A 1 56 ? -3.911 -11.442 -2.164 1.00 0.00 177 LEU A N 20
ATOM 18019 C CA . LEU A 1 56 ? -3.966 -12.163 -0.898 1.00 0.00 177 LEU A CA 20
ATOM 18020 C C . LEU A 1 56 ? -4.223 -13.649 -1.126 1.00 0.00 177 LEU A C 20
ATOM 18021 O O . LEU A 1 56 ? -4.942 -14.289 -0.360 1.00 0.00 177 LEU A O 20
ATOM 18037 N N . GLU A 1 57 ? -3.628 -14.192 -2.182 1.00 0.00 178 GLU A N 20
ATOM 18038 C CA . GLU A 1 57 ? -3.792 -15.604 -2.509 1.00 0.00 178 GLU A CA 20
ATOM 18039 C C . GLU A 1 57 ? -2.855 -16.466 -1.668 1.00 0.00 178 GLU A C 20
ATOM 18040 O O . GLU A 1 57 ? -3.168 -17.613 -1.350 1.00 0.00 178 GLU A O 20
ATOM 18052 N N . GLU A 1 58 ? -1.703 -15.905 -1.311 1.00 0.00 179 GLU A N 20
ATOM 18053 C CA . GLU A 1 58 ? -0.721 -16.620 -0.506 1.00 0.00 179 GLU A CA 20
ATOM 18054 C C . GLU A 1 58 ? -0.557 -15.959 0.860 1.00 0.00 179 GLU A C 20
ATOM 18055 O O . GLU A 1 58 ? -0.393 -16.638 1.873 1.00 0.00 179 GLU A O 20
ATOM 18067 N N . PHE A 1 59 ? -0.603 -14.631 0.879 1.00 0.00 180 PHE A N 20
ATOM 18068 C CA . PHE A 1 59 ? -0.461 -13.879 2.121 1.00 0.00 180 PHE A CA 20
ATOM 18069 C C . PHE A 1 59 ? -1.669 -14.095 3.027 1.00 0.00 180 PHE A C 20
ATOM 18070 O O . PHE A 1 59 ? -2.808 -13.840 2.631 1.00 0.00 180 PHE A O 20
ATOM 18087 N N . ASP A 1 60 ? -1.415 -14.567 4.243 1.00 0.00 181 ASP A N 20
ATOM 18088 C CA . ASP A 1 60 ? -2.484 -14.818 5.203 1.00 0.00 181 ASP A CA 20
ATOM 18089 C C . ASP A 1 60 ? -3.012 -13.510 5.784 1.00 0.00 181 ASP A C 20
ATOM 18090 O O . ASP A 1 60 ? -2.254 -12.518 5.790 1.00 0.00 181 ASP A O 20
#

CATH classification: 4.10.1100.10

Solvent-accessible surface area: 4400 Å² total; per-residue (Å²): 104,63,82,11,60,4,63,161,30,83,32,96,2,62,196,31,188,97,116,30,70,190,39,109,0,8,108,127,28,7,143,23,102,73,3,45,33,71,53,120,91,18,53,2,25,89,170,94,24,133,16,86,74,62,158,164,75,202

Radius of gyration: 10.74 Å; Cα contacts (8 Å, |Δi|>4): 99; chains: 1; bounding box: 23×32×14 Å